Protein AF-0000000074038079 (afdb_homodimer)

InterPro domains:
  IPR001539 Peptidase U32 [PS01276] (158-176)
  IPR001539 Peptidase U32 [PTHR30217] (1-297)
  IPR060007 Peptidase family U32, N-terminal domain [PF01136] (9-297)

Nearest PDB structures (foldseek):
  4he5-assembly1_A  TM=7.232E-01  e=1.892E-03  Geobacillus thermoleovorans CCB_US3_UF5
  8t0u-assembly1_A  TM=4.751E-01  e=4.891E-05  Pseudomonas fluorescens Pf0-1
  8t0u-assembly1_C  TM=4.582E-01  e=5.193E-05  Pseudomonas fluorescens Pf0-1
  4he6-assembly1_A  TM=6.863E-01  e=4.649E-03  Geobacillus thermoleovorans CCB_US3_UF5
  7wmz-assembly1_E  TM=4.802E-01  e=1.132E-04  Mycolicibacterium smegmatis MC2 155

Foldseek 3Di:
DAEEFEQLELLLQLLLVLLFHLEYEYEAAQQALANPRHDHPPLVSQVVSCVVPVRGAYEYERAFDDDPVCVVVVLVSLLVCVSHPHQAYAYQHLVCLVSNCVRPVRHAYEYALLVAAQALVSVVVVVVSRHQEYAHWLLDALLRLLVSCVSPVRHAYEYEAWFFDDPDGSQQDCQQCVVPVQGSSSNRRPVCLQPQDQQFDCPDDPDTHRPPPDPDRCSVRQFFIGHRLVCVVSNVVSRHDYYYYDDSNHDSVLRNLVSNLSSCSVVVPPCNVVSVVVNQQDWGFHYFNGSHNPTPCRNPHGPDIGHLQKDWAWWWAFDPQQDWTKTQGDHKDFQQAFKWKAASVGDIDIDRGWQKAAPVGDGDGIDDNPDIMTTGDDPVCRRDGSHGIIIMHSDPPDPPPPPPPD/DAEEFEQLELLLQLLLVLLFHLEYEYEAAQQALANPQHDHPDLVSQVVSCVVPVRGAYEYERAADDDPVCVVVVLVSLLVCVSHPHQAYAYQHLVCLVSNCVRPVRHAYEYACLVAAQALVSVVVVVVSRHQEYAHWLLDALLRLLVSCVSPVRHAYEYEAWFFDDPDGSQCDCQQCVVPVQGSSSNRRPVNLQPQDQQFDCPDDPDTHRPPPDPDRCSVRQFFIGHRLVCVVSNVVSRHDYYYYDDSNHDSVLSNLVSNLSSCSVVVPPCNVVSVVVNQQDWGFHYFNGSHNPTPCRNPHGPDIGHLQKDWAWWWAFDPQQDWTKTQGDHKDFQQAFKWKAASVGDIDIDRGWQKAAPVGDGDRMDDNPDIMTTGDDPVCRRDGSHGIIIMHRDPPDPPPPPPPD

Organism: NCBI:txid159291

Radius of gyration: 30.53 Å; Cα contacts (8 Å, |Δi|>4): 1892; chains: 2; bounding box: 43×101×68 Å

pLDDT: mean 81.77, std 21.32, range [21.5, 98.88]

Secondary structure (DSSP, 8-state):
-EEEEE-SSHHHHHHHHHTT-SEEEEEPTTSSTTTTT-----HHHHHHHHHH-TTSEEEEEE-SPPPGGGHHHHHHHHHHHTTS--SEEEE--GGGHHHHHHH-TT-EEEE-GGG---SHHHHHHHHHHT-SEE---TT--HHHHHHHHHHSTTSEEEEEEEEEPPSSGGG--SHHHHHHS--GGGT----GGGS-EEEEEEEETTEEEE---SSS---TT-PPEEE-GGGHHHHHHTT--EEEE--TTS-HHHHHHHHHHHHHHHHT-TTHHHHHHHHHHSSBPPEE-TTTTT-GGGGS-----B----EEEEEE----TTSPEEEEESS-EETT--EEEE-TTS-EEEES---EE-TTS-B-SEE-SSS-EEEPPPGGGTTS--TT-EEEE--TTS--------/-EEEEE-SSHHHHHHHHHTT-SEEEEEPTTSSTTGGG-----HHHHHHHHHH-TTSEEEEEE-SPPPGGGHHHHHHHHHHHTTS--SEEEE--GGGHHHHHHH-TT-EEEE-GGG---SHHHHHHHHHHT-SEE---TT--HHHHHHHHHHSTTSEEEEEEEEEPPSSGGG--SHHHHHHS--GGGT----GGGS-EEEEEEEETTEEEE---SSS---TT-PPEEE-GGGHHHHHHTT--EEEE--TTS-HHHHHHHHHHHHHHHHT-TTHHHHHHHHHHSSBPPEE-TTTTT-GGGGS-----B----EEEEEE----TTSPEEEEESS-EETT--EEEE-TTS-EEEES---EE-TTS-B-SEE-SSS-EEEPPPGGGTTS--TT-EEEE--TTS--------

Structure (mmCIF, N/CA/C/O backbone):
data_AF-0000000074038079-model_v1
#
loop_
_entity.id
_entity.type
_entity.pdbx_description
1 polymer 'Putative protease'
#
loop_
_atom_site.group_PDB
_atom_site.id
_atom_site.type_symbol
_atom_site.label_atom_id
_atom_site.label_alt_id
_atom_site.label_comp_id
_atom_site.label_asym_id
_atom_site.label_entity_id
_atom_site.label_seq_id
_atom_site.pdbx_PDB_ins_code
_atom_site.Cartn_x
_atom_site.Cartn_y
_atom_site.Cartn_z
_atom_site.occupancy
_atom_site.B_iso_or_equiv
_atom_site.auth_seq_id
_atom_site.auth_comp_id
_atom_site.auth_asym_id
_atom_site.auth_atom_id
_atom_site.pdbx_PDB_model_num
ATOM 1 N N . MET A 1 1 ? -13.016 17.172 20.344 1 97.25 1 MET A N 1
ATOM 2 C CA . MET A 1 1 ? -12.109 16.594 19.359 1 97.25 1 MET A CA 1
ATOM 3 C C . MET A 1 1 ? -10.82 17.406 19.25 1 97.25 1 MET A C 1
ATOM 5 O O . MET A 1 1 ? -10.859 18.641 19.234 1 97.25 1 MET A O 1
ATOM 9 N N . GLU A 1 2 ? -9.758 16.734 19.344 1 98.62 2 GLU A N 1
ATOM 10 C CA . GLU A 1 2 ? -8.453 17.375 19.172 1 98.62 2 GLU A CA 1
ATOM 11 C C . GLU A 1 2 ? -8.234 17.781 17.719 1 98.62 2 GLU A C 1
ATOM 13 O O . GLU A 1 2 ? -8.523 17.016 16.797 1 98.62 2 GLU A O 1
ATOM 18 N N . LEU A 1 3 ? -7.781 19.016 17.516 1 98.88 3 LEU A N 1
ATOM 19 C CA . LEU A 1 3 ? -7.445 19.484 16.172 1 98.88 3 LEU A CA 1
ATOM 20 C C . LEU A 1 3 ? -5.949 19.359 15.906 1 98.88 3 LEU A C 1
ATOM 22 O O . LEU A 1 3 ? -5.141 20.062 16.516 1 98.88 3 LEU A O 1
ATOM 26 N N . LEU A 1 4 ? -5.609 18.469 15 1 98.62 4 LEU A N 1
ATOM 27 C CA . LEU A 1 4 ? -4.223 18.219 14.625 1 98.62 4 LEU A CA 1
ATOM 28 C C . LEU A 1 4 ? -3.904 18.844 13.273 1 98.62 4 LEU A C 1
ATOM 30 O O . LEU A 1 4 ? -4.555 18.531 12.266 1 98.62 4 LEU A O 1
ATOM 34 N N . SER A 1 5 ? -2.871 19.703 13.266 1 97.62 5 SER A N 1
ATOM 35 C CA . SER A 1 5 ? -2.498 20.422 12.047 1 97.62 5 SER A CA 1
ATOM 36 C C . SER A 1 5 ? -1.09 20.047 11.594 1 97.62 5 SER A C 1
ATOM 38 O O . SER A 1 5 ? -0.283 19.562 12.398 1 97.62 5 SER A O 1
ATOM 40 N N . PRO A 1 6 ? -0.825 20.219 10.352 1 93.06 6 PRO A N 1
ATOM 41 C CA . PRO A 1 6 ? 0.526 19.922 9.867 1 93.06 6 PRO A CA 1
ATOM 42 C C . PRO A 1 6 ? 1.553 20.953 10.312 1 93.06 6 PRO A C 1
ATOM 44 O O . PRO A 1 6 ? 1.306 22.156 10.195 1 93.06 6 PRO A O 1
ATOM 47 N N . GLY A 1 7 ? 2.658 20.578 10.883 1 88.88 7 GLY A N 1
ATOM 48 C CA . GLY A 1 7 ? 3.711 21.484 11.305 1 88.88 7 GLY A CA 1
ATOM 49 C C . GLY A 1 7 ? 4.883 21.531 10.344 1 88.88 7 GLY A C 1
ATOM 50 O O . GLY A 1 7 ? 5.613 22.516 10.305 1 88.88 7 GLY A O 1
ATOM 51 N N . GLY A 1 8 ? 5.25 20.594 9.57 1 78.81 8 GLY A N 1
ATOM 52 C CA . GLY A 1 8 ? 6.309 20.5 8.578 1 78.81 8 GLY A CA 1
ATOM 53 C C . GLY A 1 8 ? 7.562 21.25 8.969 1 78.81 8 GLY A C 1
ATOM 54 O O . GLY A 1 8 ? 8.641 20.672 9.07 1 78.81 8 GLY A O 1
ATOM 55 N N . THR A 1 9 ? 7.453 22.703 9.203 1 82.88 9 THR A N 1
ATOM 56 C CA . THR A 1 9 ? 8.531 23.578 9.656 1 82.88 9 THR A CA 1
ATOM 57 C C . THR A 1 9 ? 8.164 24.234 10.984 1 82.88 9 THR A C 1
ATOM 59 O O . THR A 1 9 ? 7 24.219 11.391 1 82.88 9 THR A O 1
ATOM 62 N N . LYS A 1 10 ? 9.312 24.781 11.609 1 88.38 10 LYS A N 1
ATOM 63 C CA . LYS A 1 10 ? 9.07 25.5 12.859 1 88.38 10 LYS A CA 1
ATOM 64 C C . LYS A 1 10 ? 8.055 26.625 12.656 1 88.38 10 LYS A C 1
ATOM 66 O O . LYS A 1 10 ? 7.16 26.812 13.477 1 88.38 10 LYS A O 1
ATOM 71 N N . GLU A 1 11 ? 8.25 27.297 11.602 1 89.06 11 GLU A N 1
ATOM 72 C CA . GLU A 1 11 ? 7.375 28.422 11.281 1 89.06 11 GLU A CA 1
ATOM 73 C C . GLU A 1 11 ? 5.934 27.953 11.086 1 89.06 11 GLU A C 1
ATOM 75 O O . GLU A 1 11 ? 5.004 28.547 11.641 1 89.06 11 GLU A O 1
ATOM 80 N N . LYS A 1 12 ? 5.754 27 10.344 1 91.81 12 LYS A N 1
ATOM 81 C CA . LYS A 1 12 ? 4.426 26.453 10.07 1 91.81 12 LYS A CA 1
ATOM 82 C C . LYS A 1 12 ? 3.779 25.922 11.344 1 91.81 12 LYS A C 1
ATOM 84 O O . LYS A 1 12 ? 2.6 26.172 11.602 1 91.81 12 LYS A O 1
ATOM 89 N N . ALA A 1 13 ? 4.559 25.234 12.094 1 94.62 13 ALA A N 1
ATOM 90 C CA . ALA A 1 13 ? 4.059 24.688 13.359 1 94.62 13 ALA A CA 1
ATOM 91 C C . ALA A 1 13 ? 3.607 25.797 14.297 1 94.62 13 ALA A C 1
ATOM 93 O O . ALA A 1 13 ? 2.529 25.719 14.891 1 94.62 13 ALA A O 1
ATOM 94 N N . ARG A 1 14 ? 4.445 26.781 14.383 1 94.62 14 ARG A N 1
ATOM 95 C CA . ARG A 1 14 ? 4.121 27.906 15.258 1 94.62 14 ARG A CA 1
ATOM 96 C C . ARG A 1 14 ? 2.82 28.578 14.828 1 94.62 14 ARG A C 1
ATOM 98 O O . ARG A 1 14 ? 1.961 28.859 15.664 1 94.62 14 ARG A O 1
ATOM 105 N N . LEU A 1 15 ? 2.676 28.797 13.57 1 96 15 LEU A N 1
ATOM 106 C CA . LEU A 1 15 ? 1.471 29.453 13.062 1 96 15 LEU A CA 1
ATOM 107 C C . LEU A 1 15 ? 0.245 28.562 13.289 1 96 15 LEU A C 1
ATOM 109 O O . LEU A 1 15 ? -0.809 29.062 13.703 1 96 15 LEU A O 1
ATOM 113 N N . ALA A 1 16 ? 0.384 27.281 12.992 1 97.12 16 ALA A N 1
ATOM 114 C CA . ALA A 1 16 ? -0.733 26.375 13.234 1 97.12 16 ALA A CA 1
ATOM 115 C C . ALA A 1 16 ? -1.189 26.438 14.688 1 97.12 16 ALA A C 1
ATOM 117 O O . ALA A 1 16 ? -2.391 26.484 14.961 1 97.12 16 ALA A O 1
ATOM 118 N N . LEU A 1 17 ? -0.252 26.484 15.602 1 97.81 17 LEU A N 1
ATOM 119 C CA . LEU A 1 17 ? -0.562 26.531 17.031 1 97.81 17 LEU A CA 1
ATOM 120 C C . LEU A 1 17 ? -1.203 27.875 17.391 1 97.81 17 LEU A C 1
ATOM 122 O O . LEU A 1 17 ? -2.193 27.906 18.125 1 97.81 17 LEU A O 1
ATOM 126 N N . LEU A 1 18 ? -0.667 28.906 16.859 1 97.38 18 LEU A N 1
ATOM 127 C CA . LEU A 1 18 ? -1.217 30.234 17.109 1 97.38 18 LEU A CA 1
ATOM 128 C C . LEU A 1 18 ? -2.639 30.344 16.578 1 97.38 18 LEU A C 1
ATOM 130 O O . LEU A 1 18 ? -3.475 31.047 17.156 1 97.38 18 LEU A O 1
ATOM 134 N N . TYR A 1 19 ? -2.932 29.672 15.523 1 98.12 19 TYR A N 1
ATOM 135 C CA . TYR A 1 19 ? -4.215 29.828 14.844 1 98.12 19 TYR A CA 1
ATOM 136 C C . TYR A 1 19 ? -5.219 28.781 15.336 1 98.12 19 TYR A C 1
ATOM 138 O O . TYR A 1 19 ? -6.336 28.703 14.82 1 98.12 19 TYR A O 1
ATOM 146 N N . GLY A 1 20 ? -4.801 27.938 16.297 1 98 20 GLY A N 1
ATOM 147 C CA . GLY A 1 20 ? -5.848 27.234 17.031 1 98 20 GLY A CA 1
ATOM 148 C C . GLY A 1 20 ? -5.641 25.734 17.078 1 98 20 GLY A C 1
ATOM 149 O O . GLY A 1 20 ? -6.48 25 17.609 1 98 20 GLY A O 1
ATOM 150 N N . ALA A 1 21 ? -4.555 25.219 16.578 1 98.56 21 ALA A N 1
ATOM 151 C CA . ALA A 1 21 ? -4.305 23.781 16.641 1 98.56 21 ALA A CA 1
ATOM 152 C C . ALA A 1 21 ? -4.074 23.328 18.078 1 98.56 21 ALA A C 1
ATOM 154 O O . ALA A 1 21 ? -3.43 24.016 18.859 1 98.56 21 ALA A O 1
ATOM 155 N N . ASP A 1 22 ? -4.633 22.172 18.406 1 98.69 22 ASP A N 1
ATOM 156 C CA . ASP A 1 22 ? -4.336 21.547 19.703 1 98.69 22 ASP A CA 1
ATOM 157 C C . ASP A 1 22 ? -3.002 20.812 19.656 1 98.69 22 ASP A C 1
ATOM 159 O O . ASP A 1 22 ? -2.326 20.672 20.672 1 98.69 22 ASP A O 1
ATOM 163 N N . ALA A 1 23 ? -2.691 20.344 18.484 1 98.44 23 ALA A N 1
ATOM 164 C CA . ALA A 1 23 ? -1.475 19.562 18.25 1 98.44 23 ALA A CA 1
ATOM 165 C C . ALA A 1 23 ? -0.974 19.766 16.812 1 98.44 23 ALA A C 1
ATOM 167 O O . ALA A 1 23 ? -1.754 20.094 15.922 1 98.44 23 ALA A O 1
ATOM 168 N N . VAL A 1 24 ? 0.34 19.625 16.688 1 97.06 24 VAL A N 1
ATOM 169 C CA . VAL A 1 24 ? 0.937 19.641 15.359 1 97.06 24 VAL A CA 1
ATOM 170 C C . VAL A 1 24 ? 1.768 18.375 15.156 1 97.06 24 VAL A C 1
ATOM 172 O O . VAL A 1 24 ? 2.283 17.797 16.109 1 97.06 24 VAL A O 1
ATOM 175 N N . TYR A 1 25 ? 1.803 17.922 13.961 1 94.94 25 TYR A N 1
ATOM 176 C CA . TYR A 1 25 ? 2.645 16.781 13.648 1 94.94 25 TYR A CA 1
ATOM 177 C C . TYR A 1 25 ? 3.727 17.156 12.641 1 94.94 25 TYR A C 1
ATOM 179 O O . TYR A 1 25 ? 3.479 17.922 11.719 1 94.94 25 TYR A O 1
ATOM 187 N N . LEU A 1 26 ? 4.898 16.672 13.008 1 91.38 26 LEU A N 1
ATOM 188 C CA . LEU A 1 26 ? 6.094 16.906 12.211 1 91.38 26 LEU A CA 1
ATOM 189 C C . LEU A 1 26 ? 6.746 15.602 11.789 1 91.38 26 LEU A C 1
ATOM 191 O O . LEU A 1 26 ? 6.57 14.57 12.453 1 91.38 26 LEU A O 1
ATOM 195 N N . GLY A 1 27 ? 7.496 15.664 10.695 1 88.25 27 GLY A N 1
ATOM 196 C CA . GLY A 1 27 ? 8.164 14.461 10.219 1 88.25 27 GLY A CA 1
ATOM 197 C C . GLY A 1 27 ? 9.5 14.211 10.891 1 88.25 27 GLY A C 1
ATOM 198 O O . GLY A 1 27 ? 10.281 15.141 11.094 1 88.25 27 GLY A O 1
ATOM 199 N N . ILE A 1 28 ? 9.672 12.938 11.297 1 88.44 28 ILE A N 1
ATOM 200 C CA . ILE A 1 28 ? 11.008 12.539 11.742 1 88.44 28 ILE A CA 1
ATOM 201 C C . ILE A 1 28 ? 11.93 12.391 10.539 1 88.44 28 ILE A C 1
ATOM 203 O O . ILE A 1 28 ? 11.641 11.625 9.617 1 88.44 28 ILE A O 1
ATOM 207 N N . PRO A 1 29 ? 13.047 13.117 10.555 1 82.88 29 PRO A N 1
ATOM 208 C CA . PRO A 1 29 ? 13.922 13.086 9.375 1 82.88 29 PRO A CA 1
ATOM 209 C C . PRO A 1 29 ? 14.359 11.672 9 1 82.88 29 PRO A C 1
ATOM 211 O O . PRO A 1 29 ? 14.812 10.914 9.852 1 82.88 29 PRO A O 1
ATOM 214 N N . GLY A 1 30 ? 14.109 11.359 7.723 1 79.31 30 GLY A N 1
ATOM 215 C CA . GLY A 1 30 ? 14.555 10.086 7.188 1 79.31 30 GLY A CA 1
ATOM 216 C C . GLY A 1 30 ? 13.539 8.969 7.379 1 79.31 30 GLY A C 1
ATOM 217 O O . GLY A 1 30 ? 13.641 7.914 6.754 1 79.31 30 GLY A O 1
ATOM 218 N N . PHE A 1 31 ? 12.555 9.195 8.164 1 85.94 31 PHE A N 1
ATOM 219 C CA . PHE A 1 31 ? 11.672 8.078 8.508 1 85.94 31 PHE A CA 1
ATOM 220 C C . PHE A 1 31 ? 10.211 8.492 8.398 1 85.94 31 PHE A C 1
ATOM 222 O O . PHE A 1 31 ? 9.336 7.832 8.961 1 85.94 31 PHE A O 1
ATOM 229 N N . SER A 1 32 ? 10.031 9.617 7.719 1 80.69 32 SER A N 1
ATOM 230 C CA . SER A 1 32 ? 8.68 10.078 7.43 1 80.69 32 SER A CA 1
ATOM 231 C C . SER A 1 32 ? 8.391 10.039 5.93 1 80.69 32 SER A C 1
ATOM 233 O O . SER A 1 32 ? 9.312 9.984 5.117 1 80.69 32 SER A O 1
ATOM 235 N N . LEU A 1 33 ? 7.148 9.922 5.535 1 63.44 33 LEU A N 1
ATOM 236 C CA . LEU A 1 33 ? 6.742 9.82 4.137 1 63.44 33 LEU A CA 1
ATOM 237 C C . LEU A 1 33 ? 6.922 11.156 3.424 1 63.44 33 LEU A C 1
ATOM 239 O O . LEU A 1 33 ? 6.703 11.258 2.215 1 63.44 33 LEU A O 1
ATOM 243 N N . ARG A 1 34 ? 7.293 12.18 3.953 1 52.78 34 ARG A N 1
ATOM 244 C CA . ARG A 1 34 ? 7.539 13.477 3.33 1 52.78 34 ARG A CA 1
ATOM 245 C C . ARG A 1 34 ? 8.945 13.977 3.643 1 52.78 34 ARG A C 1
ATOM 247 O O . ARG A 1 34 ? 9.117 15.062 4.195 1 52.78 34 ARG A O 1
ATOM 254 N N . ALA A 1 35 ? 9.945 13.078 3.336 1 49.69 35 ALA A N 1
ATOM 255 C CA . ALA A 1 35 ? 11.336 13.367 3.688 1 49.69 35 ALA A CA 1
ATOM 256 C C . ALA A 1 35 ? 11.812 14.656 3.033 1 49.69 35 ALA A C 1
ATOM 258 O O . ALA A 1 35 ? 12.633 15.383 3.6 1 49.69 35 ALA A O 1
ATOM 259 N N . GLY A 1 36 ? 11.289 14.945 1.775 1 45.53 36 GLY A N 1
ATOM 260 C CA . GLY A 1 36 ? 11.75 16.141 1.079 1 45.53 36 GLY A CA 1
ATOM 261 C C . GLY A 1 36 ? 11.25 17.422 1.711 1 45.53 36 GLY A C 1
ATOM 262 O O . GLY A 1 36 ? 11.773 18.5 1.423 1 45.53 36 GLY A O 1
ATOM 263 N N . ALA A 1 37 ? 10.164 17.391 2.107 1 41.09 37 ALA A N 1
ATOM 264 C CA . ALA A 1 37 ? 9.523 18.625 2.568 1 41.09 37 ALA A CA 1
ATOM 265 C C . ALA A 1 37 ? 10.211 19.172 3.816 1 41.09 37 ALA A C 1
ATOM 267 O O . ALA A 1 37 ? 9.977 20.312 4.215 1 41.09 37 ALA A O 1
ATOM 268 N N . GLU A 1 38 ? 10.719 18.297 4.672 1 48.47 38 GLU A N 1
ATOM 269 C CA . GLU A 1 38 ? 10.852 18.875 6.012 1 48.47 38 GLU A CA 1
ATOM 270 C C . GLU A 1 38 ? 12.305 18.922 6.453 1 48.47 38 GLU A C 1
ATOM 272 O O . GLU A 1 38 ? 12.992 17.891 6.465 1 48.47 38 GLU A O 1
ATOM 277 N N . PRO A 1 39 ? 12.742 20.078 6.188 1 48.09 39 PRO A N 1
ATOM 278 C CA . PRO A 1 39 ? 13.953 20.188 7.004 1 48.09 39 PRO A CA 1
ATOM 279 C C . PRO A 1 39 ? 13.852 19.406 8.312 1 48.09 39 PRO A C 1
ATOM 281 O O . PRO A 1 39 ? 12.75 19.125 8.781 1 48.09 39 PRO A O 1
ATOM 284 N N . ASP A 1 40 ? 15.031 18.953 8.844 1 51.47 40 ASP A N 1
ATOM 285 C CA . ASP A 1 40 ? 15.414 18.328 10.102 1 51.47 40 ASP A CA 1
ATOM 286 C C . ASP A 1 40 ? 14.562 18.844 11.258 1 51.47 40 ASP A C 1
ATOM 288 O O . ASP A 1 40 ? 14.336 20.047 11.375 1 51.47 40 ASP A O 1
ATOM 292 N N . LEU A 1 41 ? 13.68 17.922 11.68 1 59 41 LEU A N 1
ATOM 293 C CA . LEU A 1 41 ? 13.211 18.172 13.039 1 59 41 LEU A CA 1
ATOM 294 C C . LEU A 1 41 ? 14.328 18.734 13.906 1 59 41 LEU A C 1
ATOM 296 O O . LEU A 1 41 ? 15.344 18.062 14.117 1 59 41 LEU A O 1
ATOM 300 N N . ASP A 1 42 ? 14.438 20.031 13.859 1 74.81 42 ASP A N 1
ATOM 301 C CA . ASP A 1 42 ? 15.383 20.688 14.766 1 74.81 42 ASP A CA 1
ATOM 302 C C . ASP A 1 42 ? 14.914 20.578 16.219 1 74.81 42 ASP A C 1
ATOM 304 O O . ASP A 1 42 ? 13.852 21.094 16.562 1 74.81 42 ASP A O 1
ATOM 308 N N . HIS A 1 43 ? 15.758 19.812 17 1 83.81 43 HIS A N 1
ATOM 309 C CA . HIS A 1 43 ? 15.406 19.609 18.406 1 83.81 43 HIS A CA 1
ATOM 310 C C . HIS A 1 43 ? 15.188 20.953 19.109 1 83.81 43 HIS A C 1
ATOM 312 O O . HIS A 1 43 ? 14.289 21.078 19.953 1 83.81 43 HIS A O 1
ATOM 318 N N . GLN A 1 44 ? 16 21.828 18.688 1 87.25 44 GLN A N 1
ATOM 319 C CA . GLN A 1 44 ? 15.844 23.141 19.297 1 87.25 44 GLN A CA 1
ATOM 320 C C . GLN A 1 44 ? 14.516 23.781 18.906 1 87.25 44 GLN A C 1
ATOM 322 O O . GLN A 1 44 ? 13.852 24.406 19.734 1 87.25 44 GLN A O 1
ATOM 327 N N . ALA A 1 45 ? 14.164 23.547 17.734 1 87.75 45 ALA A N 1
ATOM 328 C CA . ALA A 1 45 ? 12.883 24.062 17.266 1 87.75 45 ALA A CA 1
ATOM 329 C C . ALA A 1 45 ? 11.727 23.469 18.062 1 87.75 45 ALA A C 1
ATOM 331 O O . ALA A 1 45 ? 10.805 24.188 18.469 1 87.75 45 ALA A O 1
ATOM 332 N N . LEU A 1 46 ? 11.852 22.266 18.359 1 91.88 46 LEU A N 1
ATOM 333 C CA . LEU A 1 46 ? 10.805 21.578 19.125 1 91.88 46 LEU A CA 1
ATOM 334 C C . LEU A 1 46 ? 10.758 22.078 20.562 1 91.88 46 LEU A C 1
ATOM 336 O O . LEU A 1 46 ? 9.68 22.297 21.109 1 91.88 46 LEU A O 1
ATOM 340 N N . ARG A 1 47 ? 11.875 22.297 21.047 1 93.44 47 ARG A N 1
ATOM 341 C CA . ARG A 1 47 ? 11.945 22.797 22.422 1 93.44 47 ARG A CA 1
ATOM 342 C C . ARG A 1 47 ? 11.352 24.203 22.516 1 93.44 47 ARG A C 1
ATOM 344 O O . ARG A 1 47 ? 10.648 24.516 23.469 1 93.44 47 ARG A O 1
ATOM 351 N N . ASP A 1 48 ? 11.672 24.953 21.547 1 93 48 ASP A N 1
ATOM 352 C CA . ASP A 1 48 ? 11.125 26.312 21.5 1 93 48 ASP A CA 1
ATOM 353 C C . ASP A 1 48 ? 9.602 26.281 21.422 1 93 48 ASP A C 1
ATOM 355 O O . ASP A 1 48 ? 8.922 27.031 22.125 1 93 48 ASP A O 1
ATOM 359 N N . LEU A 1 49 ? 9.117 25.453 20.625 1 94.56 49 LEU A N 1
ATOM 360 C CA . LEU A 1 49 ? 7.668 25.328 20.484 1 94.56 49 LEU A CA 1
ATOM 361 C C . LEU A 1 49 ? 7.023 24.891 21.797 1 94.56 49 LEU A C 1
ATOM 363 O O . LEU A 1 49 ? 6.004 25.453 22.203 1 94.56 49 LEU A O 1
ATOM 367 N N . LYS A 1 50 ? 7.633 23.953 22.391 1 95.25 50 LYS A N 1
ATOM 368 C CA . LYS A 1 50 ? 7.082 23.438 23.656 1 95.25 50 LYS A CA 1
ATOM 369 C C . LYS A 1 50 ? 7.121 24.516 24.734 1 95.25 50 LYS A C 1
ATOM 371 O O . LYS A 1 50 ? 6.211 24.609 25.562 1 95.25 50 LYS A O 1
ATOM 376 N N . LYS A 1 51 ? 8.172 25.25 24.703 1 95.5 51 LYS A N 1
ATOM 377 C CA . LYS A 1 51 ? 8.289 26.359 25.656 1 95.5 51 LYS A CA 1
ATOM 378 C C . LYS A 1 51 ? 7.203 27.406 25.422 1 95.5 51 LYS A C 1
ATOM 380 O O . LYS A 1 51 ? 6.551 27.859 26.359 1 95.5 51 LYS A O 1
ATOM 385 N N . ASP A 1 52 ? 7.023 27.75 24.219 1 94.5 52 ASP A N 1
ATOM 386 C CA . ASP A 1 52 ? 6.086 28.797 23.844 1 94.5 52 ASP A CA 1
ATOM 387 C C . ASP A 1 52 ? 4.641 28.328 23.984 1 94.5 52 ASP A C 1
ATOM 389 O O . ASP A 1 52 ? 3.736 29.125 24.234 1 94.5 52 ASP A O 1
ATOM 393 N N . PHE A 1 53 ? 4.414 27.031 23.75 1 96.69 53 PHE A N 1
ATOM 394 C CA . PHE A 1 53 ? 3.076 26.453 23.781 1 96.69 53 PHE A CA 1
ATOM 395 C C . PHE A 1 53 ? 3.045 25.219 24.672 1 96.69 53 PHE A C 1
ATOM 397 O O . PHE A 1 53 ? 2.768 24.109 24.203 1 96.69 53 PHE A O 1
ATOM 404 N N . PRO A 1 54 ? 3.115 25.328 25.938 1 96.12 54 PRO A N 1
ATOM 405 C CA . PRO A 1 54 ? 3.271 24.188 26.844 1 96.12 54 PRO A CA 1
ATOM 406 C C . PRO A 1 54 ? 2.025 23.312 26.906 1 96.12 54 PRO A C 1
ATOM 408 O O . PRO A 1 54 ? 2.115 22.125 27.234 1 96.12 54 PRO A O 1
ATOM 411 N N . GLN A 1 55 ? 0.941 23.844 26.562 1 96.69 55 GLN A N 1
ATOM 412 C CA . GLN A 1 55 ? -0.292 23.062 26.672 1 96.69 55 GLN A CA 1
ATOM 413 C C . GLN A 1 55 ? -0.604 22.344 25.359 1 96.69 55 GLN A C 1
ATOM 415 O O . GLN A 1 55 ? -1.535 21.547 25.297 1 96.69 55 GLN A O 1
ATOM 420 N N . ARG A 1 56 ? 0.11 22.688 24.344 1 97.69 56 ARG A N 1
ATOM 421 C CA . ARG A 1 56 ? -0.117 22.078 23.031 1 97.69 56 ARG A CA 1
ATOM 422 C C . ARG A 1 56 ? 0.744 20.828 22.844 1 97.69 56 ARG A C 1
ATOM 424 O O . ARG A 1 56 ? 1.74 20.656 23.547 1 97.69 56 ARG A O 1
ATOM 431 N N . ARG A 1 57 ? 0.313 20.031 21.969 1 98 57 ARG A N 1
ATOM 432 C CA . ARG A 1 57 ? 0.983 18.734 21.812 1 98 57 ARG A CA 1
ATOM 433 C C . ARG A 1 57 ? 1.765 18.688 20.5 1 98 57 ARG A C 1
ATOM 435 O O . ARG A 1 57 ? 1.366 19.297 19.516 1 98 57 ARG A O 1
ATOM 442 N N . LEU A 1 58 ? 2.918 17.984 20.562 1 96.94 58 LEU A N 1
ATOM 443 C CA . LEU A 1 58 ? 3.785 17.781 19.406 1 96.94 58 LEU A CA 1
ATOM 444 C C . LEU A 1 58 ? 3.904 16.297 19.062 1 96.94 58 LEU A C 1
ATOM 446 O O . LEU A 1 58 ? 4.297 15.492 19.906 1 96.94 58 LEU A O 1
ATOM 450 N N . TYR A 1 59 ? 3.564 15.945 17.828 1 96.69 59 TYR A N 1
ATOM 451 C CA . TYR A 1 59 ? 3.641 14.555 17.375 1 96.69 59 TYR A CA 1
ATOM 452 C C . TYR A 1 59 ? 4.691 14.398 16.281 1 96.69 59 TYR A C 1
ATOM 454 O O . TYR A 1 59 ? 4.82 15.266 15.406 1 96.69 59 TYR A O 1
ATOM 462 N N . GLY A 1 60 ? 5.461 13.336 16.391 1 94.56 60 GLY A N 1
ATOM 463 C CA . GLY A 1 60 ? 6.422 13.008 15.352 1 94.56 60 GLY A CA 1
ATOM 464 C C . GLY A 1 60 ? 5.949 11.898 14.43 1 94.56 60 GLY A C 1
ATOM 465 O O . GLY A 1 60 ? 5.609 10.805 14.891 1 94.56 60 GLY A O 1
ATOM 466 N N . ALA A 1 61 ? 5.93 12.172 13.164 1 92.38 61 ALA A N 1
ATOM 467 C CA . ALA A 1 61 ? 5.551 11.164 12.18 1 92.38 61 ALA A CA 1
ATOM 468 C C . ALA A 1 61 ? 6.73 10.25 11.844 1 92.38 61 ALA A C 1
ATOM 470 O O . ALA A 1 61 ? 7.727 10.695 11.281 1 92.38 61 ALA A O 1
ATOM 471 N N . LEU A 1 62 ? 6.66 9.094 12.281 1 92.94 62 LEU A N 1
ATOM 472 C CA . LEU A 1 62 ? 7.543 7.98 11.953 1 92.94 62 LEU A CA 1
ATOM 473 C C . LEU A 1 62 ? 6.801 6.914 11.148 1 92.94 62 LEU A C 1
ATOM 475 O O . LEU A 1 62 ? 6.746 5.75 11.555 1 92.94 62 LEU A O 1
ATOM 479 N N . ASN A 1 63 ? 6.293 7.34 9.992 1 88.75 63 ASN A N 1
ATOM 480 C CA . ASN A 1 63 ? 5.238 6.551 9.375 1 88.75 63 ASN A CA 1
ATOM 481 C C . ASN A 1 63 ? 5.715 5.902 8.078 1 88.75 63 ASN A C 1
ATOM 483 O O . ASN A 1 63 ? 4.898 5.484 7.25 1 88.75 63 ASN A O 1
ATOM 487 N N . ARG A 1 64 ? 7.023 5.785 7.934 1 82.19 64 ARG A N 1
ATOM 488 C CA . ARG A 1 64 ? 7.605 4.977 6.867 1 82.19 64 ARG A CA 1
ATOM 489 C C . ARG A 1 64 ? 7.781 3.529 7.305 1 82.19 64 ARG A C 1
ATOM 491 O O . ARG A 1 64 ? 8.102 3.262 8.469 1 82.19 64 ARG A O 1
ATOM 498 N N . PHE A 1 65 ? 7.535 2.643 6.301 1 85.31 65 PHE A N 1
ATOM 499 C CA . PHE A 1 65 ? 8.008 1.286 6.551 1 85.31 65 PHE A CA 1
ATOM 500 C C . PHE A 1 65 ? 9.523 1.203 6.391 1 85.31 65 PHE A C 1
ATOM 502 O O . PHE A 1 65 ? 10.07 1.639 5.375 1 85.31 65 PHE A O 1
ATOM 509 N N . VAL A 1 66 ? 10.172 0.663 7.395 1 89.38 66 VAL A N 1
ATOM 510 C CA . VAL A 1 66 ? 11.625 0.735 7.449 1 89.38 66 VAL A CA 1
ATOM 511 C C . VAL A 1 66 ? 12.227 -0.576 6.945 1 89.38 66 VAL A C 1
ATOM 513 O O . VAL A 1 66 ? 11.922 -1.647 7.477 1 89.38 66 VAL A O 1
ATOM 516 N N . LEU A 1 67 ? 13.031 -0.439 5.906 1 87.88 67 LEU A N 1
ATOM 517 C CA . LEU A 1 67 ? 13.727 -1.615 5.395 1 87.88 67 LEU A CA 1
ATOM 518 C C . LEU A 1 67 ? 14.727 -2.143 6.418 1 87.88 67 LEU A C 1
ATOM 520 O O . LEU A 1 67 ? 15.234 -1.381 7.238 1 87.88 67 LEU A O 1
ATOM 524 N N . GLN A 1 68 ? 15.016 -3.393 6.27 1 92.88 68 GLN A N 1
ATOM 525 C CA . GLN A 1 68 ? 15.922 -4.047 7.207 1 92.88 68 GLN A CA 1
ATOM 526 C C . GLN A 1 68 ? 17.266 -3.314 7.277 1 92.88 68 GLN A C 1
ATOM 528 O O . GLN A 1 68 ? 17.797 -3.1 8.367 1 92.88 68 GLN A O 1
ATOM 533 N N . LYS A 1 69 ? 17.75 -2.834 6.188 1 90.56 69 LYS A N 1
ATOM 534 C CA . LYS A 1 69 ? 19.062 -2.188 6.121 1 90.56 69 LYS A CA 1
ATOM 535 C C . LYS A 1 69 ? 19.047 -0.858 6.871 1 90.56 69 LYS A C 1
ATOM 537 O O . LYS A 1 69 ? 20.109 -0.363 7.277 1 90.56 69 LYS A O 1
ATOM 542 N N . ASP A 1 70 ? 17.906 -0.298 7.078 1 90.25 70 ASP A N 1
ATOM 543 C CA . ASP A 1 70 ? 17.797 1.035 7.664 1 90.25 70 ASP A CA 1
ATOM 544 C C . ASP A 1 70 ? 17.5 0.956 9.156 1 90.25 70 ASP A C 1
ATOM 546 O O . ASP A 1 70 ? 17.391 1.983 9.836 1 90.25 70 ASP A O 1
ATOM 550 N N . MET A 1 71 ? 17.453 -0.272 9.711 1 94.56 71 MET A N 1
ATOM 551 C CA . MET A 1 71 ? 17.062 -0.457 11.102 1 94.56 71 MET A CA 1
ATOM 552 C C . MET A 1 71 ? 18.109 0.131 12.047 1 94.56 71 MET A C 1
ATOM 554 O O . MET A 1 71 ? 17.766 0.656 13.109 1 94.56 71 MET A O 1
ATOM 558 N N . GLY A 1 72 ? 19.359 0.057 11.664 1 95 72 GLY A N 1
ATOM 559 C CA . GLY A 1 72 ? 20.391 0.686 12.469 1 95 72 GLY A CA 1
ATOM 560 C C . GLY A 1 72 ? 20.234 2.191 12.57 1 95 72 GLY A C 1
ATOM 561 O O . GLY A 1 72 ? 20.266 2.748 13.672 1 95 72 GLY A O 1
ATOM 562 N N . ARG A 1 73 ? 20.031 2.795 11.484 1 93.19 73 ARG A N 1
ATOM 563 C CA . ARG A 1 73 ? 19.844 4.242 11.43 1 93.19 73 ARG A CA 1
ATOM 564 C C . ARG A 1 73 ? 18.594 4.652 12.203 1 93.19 73 ARG A C 1
ATOM 566 O O . ARG A 1 73 ? 18.562 5.711 12.836 1 93.19 73 ARG A O 1
ATOM 573 N N . LEU A 1 74 ? 17.625 3.812 12.172 1 94.31 74 LEU A N 1
ATOM 574 C CA . LEU A 1 74 ? 16.406 4.078 12.93 1 94.31 74 LEU A CA 1
ATOM 575 C C . LEU A 1 74 ? 16.688 4.145 14.422 1 94.31 74 LEU A C 1
ATOM 577 O O . LEU A 1 74 ? 16.234 5.059 15.109 1 94.31 74 LEU A O 1
ATOM 581 N N . LYS A 1 75 ? 17.422 3.221 14.898 1 96.62 75 LYS A N 1
ATOM 582 C CA . LYS A 1 75 ? 17.75 3.188 16.328 1 96.62 75 LYS A CA 1
ATOM 583 C C . LYS A 1 75 ? 18.516 4.438 16.75 1 96.62 75 LYS A C 1
ATOM 585 O O . LYS A 1 75 ? 18.266 4.992 17.812 1 96.62 75 LYS A O 1
ATOM 590 N N . GLU A 1 76 ? 19.391 4.863 15.875 1 95.12 76 GLU A N 1
ATOM 591 C CA . GLU A 1 76 ? 20.109 6.102 16.141 1 95.12 76 GLU A CA 1
ATOM 592 C C . GLU A 1 76 ? 19.172 7.297 16.203 1 95.12 76 GLU A C 1
ATOM 594 O O . GLU A 1 76 ? 19.281 8.125 17.109 1 95.12 76 GLU A O 1
ATOM 599 N N . SER A 1 77 ? 18.312 7.289 15.312 1 92 77 SER A N 1
ATOM 600 C CA . SER A 1 77 ? 17.344 8.375 15.281 1 92 77 SER A CA 1
ATOM 601 C C . SER A 1 77 ? 16.453 8.375 16.531 1 92 77 SER A C 1
ATOM 603 O O . SER A 1 77 ? 16.156 9.43 17.078 1 92 77 SER A O 1
ATOM 605 N N . LEU A 1 78 ? 16.062 7.207 16.938 1 96.12 78 LEU A N 1
ATOM 606 C CA . LEU A 1 78 ? 15.242 7.082 18.141 1 96.12 78 LEU A CA 1
ATOM 607 C C . LEU A 1 78 ? 15.992 7.574 19.375 1 96.12 78 LEU A C 1
ATOM 609 O O . LEU A 1 78 ? 15.406 8.211 20.25 1 96.12 78 LEU A O 1
ATOM 613 N N . GLN A 1 79 ? 17.25 7.316 19.406 1 96.06 79 GLN A N 1
ATOM 614 C CA . GLN A 1 79 ? 18.078 7.805 20.516 1 96.06 79 GLN A CA 1
ATOM 615 C C . GLN A 1 79 ? 18.078 9.328 20.562 1 96.06 79 GLN A C 1
ATOM 617 O O . GLN A 1 79 ? 17.984 9.922 21.641 1 96.06 79 GLN A O 1
ATOM 622 N N . GLU A 1 80 ? 18.156 9.906 19.453 1 91.44 80 GLU A N 1
ATOM 623 C CA . GLU A 1 80 ? 18.156 11.367 19.375 1 91.44 80 GLU A CA 1
ATOM 624 C C . GLU A 1 80 ? 16.812 11.945 19.828 1 91.44 80 GLU A C 1
ATOM 626 O O . GLU A 1 80 ? 16.766 13.055 20.359 1 91.44 80 GLU A O 1
ATOM 631 N N . LEU A 1 81 ? 15.789 11.195 19.688 1 93.12 81 LEU A N 1
ATOM 632 C CA . LEU A 1 81 ? 14.445 11.664 20 1 93.12 81 LEU A CA 1
ATOM 633 C C . LEU A 1 81 ? 14.219 11.68 21.516 1 93.12 81 LEU A C 1
ATOM 635 O O . LEU A 1 81 ? 13.242 12.273 22 1 93.12 81 LEU A O 1
ATOM 639 N N . ARG A 1 82 ? 15.086 11.133 22.234 1 93.38 82 ARG A N 1
ATOM 640 C CA . ARG A 1 82 ? 14.961 11.141 23.688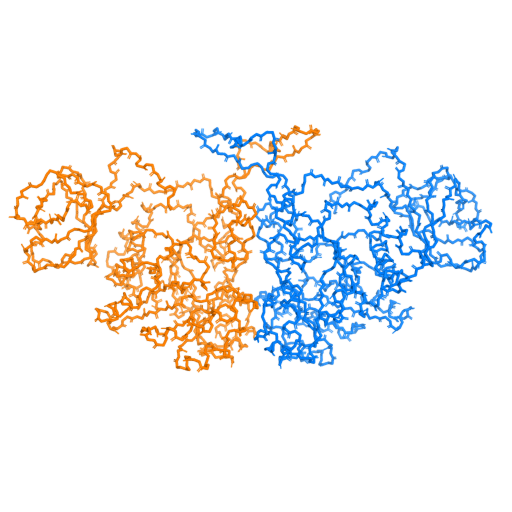 1 93.38 82 ARG A CA 1
ATOM 641 C C . ARG A 1 82 ? 14.953 12.57 24.234 1 93.38 82 ARG A C 1
ATOM 643 O O . ARG A 1 82 ? 14.289 12.852 25.234 1 93.38 82 ARG A O 1
ATOM 650 N N . ALA A 1 83 ? 15.664 13.383 23.516 1 90.81 83 ALA A N 1
ATOM 651 C CA . ALA A 1 83 ? 15.805 14.766 23.969 1 90.81 83 ALA A CA 1
ATOM 652 C C . ALA A 1 83 ? 14.703 15.648 23.391 1 90.81 83 ALA A C 1
ATOM 654 O O . ALA A 1 83 ? 14.57 16.812 23.766 1 90.81 83 ALA A O 1
ATOM 655 N N . ALA A 1 84 ? 13.945 15.117 22.531 1 91.5 84 ALA A N 1
ATOM 656 C CA . ALA A 1 84 ? 12.891 15.891 21.875 1 91.5 84 ALA A CA 1
ATOM 657 C C . ALA A 1 84 ? 11.602 15.852 22.688 1 91.5 84 ALA A C 1
ATOM 659 O O . ALA A 1 84 ? 11.211 14.805 23.219 1 91.5 84 ALA A O 1
ATOM 660 N N . PRO A 1 85 ? 11.008 17.031 22.859 1 94.62 85 PRO A N 1
ATOM 661 C CA . PRO A 1 85 ? 9.773 17.078 23.641 1 94.62 85 PRO A CA 1
ATOM 662 C C . PRO A 1 85 ? 8.547 16.641 22.844 1 94.62 85 PRO A C 1
ATOM 664 O O . PRO A 1 85 ? 7.543 17.344 22.812 1 94.62 85 PRO A O 1
ATOM 667 N N . LEU A 1 86 ? 8.57 15.445 22.297 1 95.5 86 LEU A N 1
ATOM 668 C CA . LEU A 1 86 ? 7.438 14.883 21.562 1 95.5 86 LEU A CA 1
ATOM 669 C C . LEU A 1 86 ? 6.484 14.164 22.516 1 95.5 86 LEU A C 1
ATOM 671 O O . LEU A 1 86 ? 6.922 13.484 23.453 1 95.5 86 LEU A O 1
ATOM 675 N N . ASP A 1 87 ? 5.246 14.352 22.234 1 97.62 87 ASP A N 1
ATOM 676 C CA . ASP A 1 87 ? 4.23 13.719 23.062 1 97.62 87 ASP A CA 1
ATOM 677 C C . ASP A 1 87 ? 3.848 12.344 22.516 1 97.62 87 ASP A C 1
ATOM 679 O O . ASP A 1 87 ? 3.432 11.461 23.266 1 97.62 87 ASP A O 1
ATOM 683 N N . ALA A 1 88 ? 3.932 12.18 21.203 1 98.31 88 ALA A N 1
ATOM 684 C CA . ALA A 1 88 ? 3.555 10.922 20.562 1 98.31 88 ALA A CA 1
ATOM 685 C C . ALA A 1 88 ? 4.316 10.727 19.25 1 98.31 88 ALA A C 1
ATOM 687 O O . ALA A 1 88 ? 4.852 11.68 18.688 1 98.31 88 ALA A O 1
ATOM 688 N N . LEU A 1 89 ? 4.406 9.484 18.859 1 97.75 89 LEU A N 1
ATOM 689 C CA . LEU A 1 89 ? 4.867 9.117 17.531 1 97.75 89 LEU A CA 1
ATOM 690 C C . LEU A 1 89 ? 3.736 8.508 16.703 1 97.75 89 LEU A C 1
ATOM 692 O O . LEU A 1 89 ? 2.928 7.734 17.234 1 97.75 89 LEU A O 1
ATOM 696 N N . ILE A 1 90 ? 3.65 8.906 15.492 1 96.88 90 ILE A N 1
ATOM 697 C CA . ILE A 1 90 ? 2.73 8.312 14.531 1 96.88 90 ILE A CA 1
ATOM 698 C C . ILE A 1 90 ? 3.459 7.262 13.695 1 96.88 90 ILE A C 1
ATOM 700 O O . ILE A 1 90 ? 4.27 7.598 12.828 1 96.88 90 ILE A O 1
ATOM 704 N N . VAL A 1 91 ? 3.102 5.988 13.953 1 96.94 91 VAL A N 1
ATOM 705 C CA . VAL A 1 91 ? 3.916 4.883 13.461 1 96.94 91 VAL A CA 1
ATOM 706 C C . VAL A 1 91 ? 3.092 4.008 12.516 1 96.94 91 VAL A C 1
ATOM 708 O O . VAL A 1 91 ? 1.926 3.713 12.797 1 96.94 91 VAL A O 1
ATOM 711 N N . ALA A 1 92 ? 3.703 3.611 11.375 1 91.94 92 ALA A N 1
ATOM 712 C CA . ALA A 1 92 ? 3.018 2.73 10.43 1 91.94 92 ALA A CA 1
ATOM 713 C C . ALA A 1 92 ? 3.506 1.292 10.57 1 91.94 92 ALA A C 1
ATOM 715 O O . ALA A 1 92 ? 2.711 0.351 10.5 1 91.94 92 ALA A O 1
ATOM 716 N N . ASP A 1 93 ? 4.809 1.109 10.758 1 93 93 ASP A N 1
ATOM 717 C CA . ASP A 1 93 ? 5.484 -0.184 10.797 1 93 93 ASP A CA 1
ATOM 718 C C . ASP A 1 93 ? 5.484 -0.766 12.211 1 93 93 ASP A C 1
ATOM 720 O O . ASP A 1 93 ? 6.246 -0.322 13.07 1 93 93 ASP A O 1
ATOM 724 N N . ALA A 1 94 ? 4.688 -1.824 12.414 1 94.12 94 ALA A N 1
ATOM 725 C CA . ALA A 1 94 ? 4.594 -2.428 13.742 1 94.12 94 ALA A CA 1
ATOM 726 C C . ALA A 1 94 ? 5.918 -3.076 14.141 1 94.12 94 ALA A C 1
ATOM 728 O O . ALA A 1 94 ? 6.152 -3.34 15.32 1 94.12 94 ALA A O 1
ATOM 729 N N . GLY A 1 95 ? 6.758 -3.289 13.18 1 95.56 95 GLY A N 1
ATOM 730 C CA . GLY A 1 95 ? 8.07 -3.848 13.469 1 95.56 95 GLY A CA 1
ATOM 731 C C . GLY A 1 95 ? 8.961 -2.904 14.258 1 95.56 95 GLY A C 1
ATOM 732 O O . GLY A 1 95 ? 9.992 -3.316 14.789 1 95.56 95 GLY A O 1
ATOM 733 N N . LEU A 1 96 ? 8.547 -1.675 14.391 1 96.94 96 LEU A N 1
ATOM 734 C CA . LEU A 1 96 ? 9.352 -0.671 15.078 1 96.94 96 LEU A CA 1
ATOM 735 C C . LEU A 1 96 ? 8.961 -0.58 16.547 1 96.94 96 LEU A C 1
ATOM 737 O O . LEU A 1 96 ? 9.594 0.15 17.312 1 96.94 96 LEU A O 1
ATOM 741 N N . LEU A 1 97 ? 7.988 -1.336 17 1 97.31 97 LEU A N 1
ATOM 742 C CA . LEU A 1 97 ? 7.465 -1.218 18.359 1 97.31 97 LEU A CA 1
ATOM 743 C C . LEU A 1 97 ? 8.539 -1.557 19.375 1 97.31 97 LEU A C 1
ATOM 745 O O . LEU A 1 97 ? 8.727 -0.828 20.359 1 97.31 97 LEU A O 1
ATOM 749 N N . GLU A 1 98 ? 9.234 -2.57 19.125 1 96.19 98 GLU A N 1
ATOM 750 C CA . GLU A 1 98 ? 10.227 -3.016 20.094 1 96.19 98 GLU 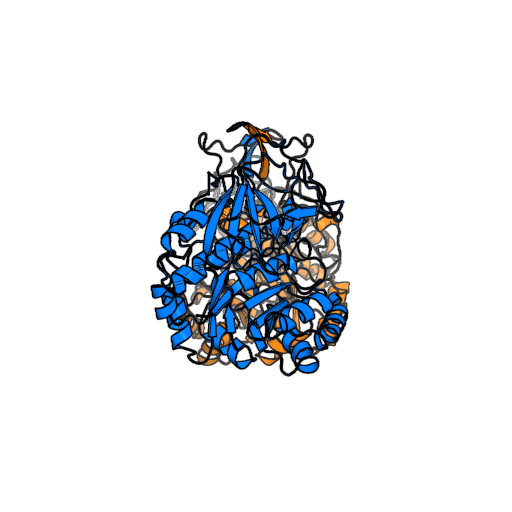A CA 1
ATOM 751 C C . GLU A 1 98 ? 11.32 -1.968 20.297 1 96.19 98 GLU A C 1
ATOM 753 O O . GLU A 1 98 ? 11.562 -1.521 21.422 1 96.19 98 GLU A O 1
ATOM 758 N N . PRO A 1 99 ? 11.922 -1.528 19.203 1 97.19 99 PRO A N 1
ATOM 759 C CA . PRO A 1 99 ? 12.938 -0.5 19.422 1 97.19 99 PRO A CA 1
ATOM 760 C C . PRO A 1 99 ? 12.359 0.797 19.984 1 97.19 99 PRO A C 1
ATOM 762 O O . PRO A 1 99 ? 13.008 1.471 20.781 1 97.19 99 PRO A O 1
ATOM 765 N N . ILE A 1 100 ? 11.203 1.202 19.641 1 98.19 100 ILE A N 1
ATOM 766 C CA . ILE A 1 100 ? 10.594 2.424 20.156 1 98.19 100 ILE A CA 1
ATOM 767 C C . ILE A 1 100 ? 10.367 2.295 21.656 1 98.19 100 ILE A C 1
ATOM 769 O O . ILE A 1 100 ? 10.742 3.182 22.422 1 98.19 100 ILE A O 1
ATOM 773 N N . ARG A 1 101 ? 9.805 1.158 22.078 1 97.38 101 ARG A N 1
ATOM 774 C CA . ARG A 1 101 ? 9.5 0.963 23.484 1 97.38 101 ARG A CA 1
ATOM 775 C C . ARG A 1 101 ? 10.773 0.854 24.312 1 97.38 101 ARG A C 1
ATOM 777 O O . ARG A 1 101 ? 10.812 1.291 25.469 1 97.38 101 ARG A O 1
ATOM 784 N N . SER A 1 102 ? 11.758 0.296 23.734 1 97.31 102 SER A N 1
ATOM 785 C CA . SER A 1 102 ? 13.031 0.151 24.438 1 97.31 102 SER A CA 1
ATOM 786 C C . SER A 1 102 ? 13.711 1.503 24.641 1 97.31 102 SER A C 1
ATOM 788 O O . SER A 1 102 ? 14.281 1.759 25.703 1 97.31 102 SER A O 1
ATOM 790 N N . ILE A 1 103 ? 13.609 2.391 23.719 1 97.75 103 ILE A N 1
ATOM 791 C CA . ILE A 1 103 ? 14.367 3.637 23.734 1 97.75 103 ILE A CA 1
ATOM 792 C C . ILE A 1 103 ? 13.492 4.766 24.281 1 97.75 103 ILE A C 1
ATOM 794 O O . ILE A 1 103 ? 13.977 5.645 25 1 97.75 103 ILE A O 1
ATOM 798 N N . LEU A 1 104 ? 12.203 4.734 23.938 1 97.56 104 LEU A N 1
ATOM 799 C CA . LEU A 1 104 ? 11.227 5.738 24.344 1 97.56 104 LEU A CA 1
ATOM 800 C C . LEU A 1 104 ? 10.039 5.078 25.047 1 97.56 104 LEU A C 1
ATOM 802 O O . LEU A 1 104 ? 8.906 5.176 24.562 1 97.56 104 LEU A O 1
ATOM 806 N N . PRO A 1 105 ? 10.164 4.566 26.203 1 96.62 105 PRO A N 1
ATOM 807 C CA . PRO A 1 105 ? 9.148 3.715 26.844 1 96.62 105 PRO A CA 1
ATOM 808 C C . PRO A 1 105 ? 7.863 4.469 27.156 1 96.62 105 PRO A C 1
ATOM 810 O O . PRO A 1 105 ? 6.785 3.869 27.219 1 96.62 105 PRO A O 1
ATOM 813 N N . GLU A 1 106 ? 7.941 5.766 27.328 1 96.12 106 GLU A N 1
ATOM 814 C CA . GLU A 1 106 ? 6.77 6.492 27.812 1 96.12 106 GLU A CA 1
ATOM 815 C C . GLU A 1 106 ? 6.059 7.211 26.672 1 96.12 106 GLU A C 1
ATOM 817 O O . GLU A 1 106 ? 5.004 7.82 26.875 1 96.12 106 GLU A O 1
ATOM 822 N N . ILE A 1 107 ? 6.598 7.164 25.484 1 97.75 107 ILE A N 1
ATOM 823 C CA . ILE A 1 107 ? 6.031 7.93 24.391 1 97.75 107 ILE A CA 1
ATOM 824 C C . ILE A 1 107 ? 4.703 7.309 23.953 1 97.75 107 ILE A C 1
ATOM 826 O O . ILE A 1 107 ? 4.57 6.086 23.922 1 97.75 107 ILE A O 1
ATOM 830 N N . GLU A 1 108 ? 3.709 8.156 23.719 1 98.44 108 GLU A N 1
ATOM 831 C CA . GLU A 1 108 ? 2.441 7.676 23.172 1 98.44 108 GLU A CA 1
ATOM 832 C C . GLU A 1 108 ? 2.596 7.246 21.719 1 98.44 108 GLU A C 1
ATOM 834 O O . GLU A 1 108 ? 3.359 7.852 20.969 1 98.44 108 GLU A O 1
ATOM 839 N N . LEU A 1 109 ? 1.833 6.176 21.344 1 98.69 109 LEU A N 1
ATOM 840 C CA . LEU A 1 109 ? 1.91 5.668 19.984 1 98.69 109 LEU A CA 1
ATOM 841 C C . LEU A 1 109 ? 0.562 5.797 19.281 1 98.69 109 LEU A C 1
ATOM 843 O O . LEU A 1 109 ? -0.459 5.344 19.797 1 98.69 109 LEU A O 1
ATOM 847 N N . HIS A 1 110 ? 0.593 6.469 18.172 1 98.75 110 HIS A N 1
ATOM 848 C CA . HIS A 1 110 ? -0.531 6.551 17.234 1 98.75 110 HIS A CA 1
ATOM 849 C C . HIS A 1 110 ? -0.248 5.77 15.961 1 98.75 110 HIS A C 1
ATOM 851 O O . HIS A 1 110 ? 0.844 5.863 15.398 1 98.75 110 HIS A O 1
ATOM 857 N N . LEU A 1 111 ? -1.236 4.98 15.555 1 98 111 LEU A N 1
ATOM 858 C CA . LEU A 1 111 ? -1.057 4.215 14.328 1 98 111 LEU A CA 1
ATOM 859 C C . LEU A 1 111 ? -1.354 5.074 13.102 1 98 111 LEU A C 1
ATOM 861 O O . LEU A 1 111 ? -2.418 5.688 13.016 1 98 111 LEU A O 1
ATOM 865 N N . SER A 1 112 ? -0.418 5.047 12.211 1 94.12 112 SER A N 1
ATOM 866 C CA . SER A 1 112 ? -0.556 5.805 10.977 1 94.12 112 SER A CA 1
ATOM 867 C C . SER A 1 112 ? -1.566 5.152 10.039 1 94.12 112 SER A C 1
ATOM 869 O O . SER A 1 112 ? -1.727 3.93 10.039 1 94.12 112 SER A O 1
ATOM 871 N N . THR A 1 113 ? -2.186 5.984 9.195 1 89.94 113 THR A N 1
ATOM 872 C CA . THR A 1 113 ? -3.088 5.488 8.164 1 89.94 113 THR A CA 1
ATOM 873 C C . THR A 1 113 ? -2.35 4.566 7.199 1 89.94 113 THR A C 1
ATOM 875 O O . THR A 1 113 ? -2.955 3.674 6.602 1 89.94 113 THR A O 1
ATOM 878 N N . GLN A 1 114 ? -1.062 4.676 7.137 1 83.12 114 GLN A N 1
ATOM 879 C CA . GLN A 1 114 ? -0.234 3.852 6.258 1 83.12 114 GLN A CA 1
ATOM 880 C C . GLN A 1 114 ? -0.299 2.383 6.66 1 83.12 114 GLN A C 1
ATOM 882 O O . GLN A 1 114 ? 0.028 1.5 5.863 1 83.12 114 GLN A O 1
ATOM 887 N N . ALA A 1 115 ? -0.647 2.123 7.902 1 89.62 115 ALA A N 1
ATOM 888 C CA . ALA A 1 115 ? -0.754 0.75 8.391 1 89.62 115 ALA A CA 1
ATOM 889 C C . ALA A 1 115 ? -2.031 0.088 7.879 1 89.62 115 ALA A C 1
ATOM 891 O O . ALA A 1 115 ? -2.197 -1.129 8 1 89.62 115 ALA A O 1
ATOM 892 N N . ASN A 1 116 ? -2.939 0.792 7.352 1 85.69 116 ASN A N 1
ATOM 893 C CA . ASN A 1 116 ? -4.141 0.298 6.688 1 85.69 116 ASN A CA 1
ATOM 894 C C . ASN A 1 116 ? -5.035 -0.474 7.652 1 85.69 116 ASN A C 1
ATOM 896 O O . ASN A 1 116 ? -5.438 -1.603 7.363 1 85.69 116 ASN A O 1
ATOM 900 N N . CYS A 1 117 ? -5.34 0.162 8.742 1 93.81 117 CYS A N 1
ATOM 901 C CA . CYS A 1 117 ? -6.328 -0.405 9.648 1 93.81 117 CYS A CA 1
ATOM 902 C C . CYS A 1 117 ? -7.738 -0.22 9.102 1 93.81 117 CYS A C 1
ATOM 904 O O . CYS A 1 117 ? -8.234 0.906 9.016 1 93.81 117 CYS A O 1
ATOM 906 N N . THR A 1 118 ? -8.445 -1.368 8.773 1 92.5 118 THR A N 1
ATOM 907 C CA . THR A 1 118 ? -9.68 -1.242 8.016 1 92.5 118 THR A CA 1
ATOM 908 C C . THR A 1 118 ? -10.844 -1.91 8.75 1 92.5 118 THR A C 1
ATOM 910 O O . THR A 1 118 ? -11.977 -1.902 8.266 1 92.5 118 THR A O 1
ATOM 913 N N . ASN A 1 119 ? -10.609 -2.516 9.898 1 95.12 119 ASN A N 1
ATOM 914 C CA . ASN A 1 119 ? -11.664 -3.229 10.602 1 95.12 119 ASN A CA 1
ATOM 915 C C . ASN A 1 119 ? -11.391 -3.309 12.102 1 95.12 119 ASN A C 1
ATOM 917 O O . ASN A 1 119 ? -10.297 -2.961 12.555 1 95.12 119 ASN A O 1
ATOM 921 N N . SER A 1 120 ? -12.422 -3.795 12.828 1 98 120 SER A N 1
ATOM 922 C CA . SER A 1 120 ? -12.359 -3.801 14.281 1 98 120 SER A CA 1
ATOM 923 C C . SER A 1 120 ? -11.359 -4.836 14.789 1 98 120 SER A C 1
ATOM 925 O O . SER A 1 120 ? -10.75 -4.656 15.852 1 98 120 SER A O 1
ATOM 927 N N . GLY A 1 121 ? -11.188 -5.953 14.086 1 97.5 121 GLY A N 1
ATOM 928 C CA . GLY A 1 121 ? -10.164 -6.918 14.469 1 97.5 121 GLY A CA 1
ATOM 929 C C . GLY A 1 121 ? -8.766 -6.344 14.461 1 97.5 121 GLY A C 1
ATOM 930 O O . GLY A 1 121 ? -8 -6.535 15.406 1 97.5 121 GLY A O 1
ATOM 931 N N . ALA A 1 122 ? -8.484 -5.637 13.391 1 97.06 122 ALA A N 1
ATOM 932 C CA . ALA A 1 122 ? -7.188 -4.973 13.289 1 97.06 122 ALA A CA 1
ATOM 933 C C . ALA A 1 122 ? -7.031 -3.908 14.367 1 97.06 122 ALA A C 1
ATOM 935 O O . ALA A 1 122 ? -5.984 -3.82 15.016 1 97.06 122 ALA A O 1
ATOM 936 N N . ALA A 1 123 ? -8.078 -3.135 14.562 1 98.31 123 ALA A N 1
ATOM 937 C CA . ALA A 1 123 ? -8.055 -2.088 15.578 1 98.31 123 ALA A CA 1
ATOM 938 C C . ALA A 1 123 ? -7.758 -2.672 16.953 1 98.31 123 ALA A C 1
ATOM 940 O O . ALA A 1 123 ? -6.93 -2.139 17.703 1 98.31 123 ALA A O 1
ATOM 941 N N . ARG A 1 124 ? -8.383 -3.723 17.25 1 98 124 ARG A N 1
ATOM 942 C CA . ARG A 1 124 ? -8.18 -4.383 18.531 1 98 124 ARG A CA 1
ATOM 943 C C . ARG A 1 124 ? -6.742 -4.871 18.672 1 98 124 ARG A C 1
ATOM 945 O O . ARG A 1 124 ? -6.129 -4.715 19.734 1 98 124 ARG A O 1
ATOM 952 N N . LEU A 1 125 ? -6.289 -5.422 17.641 1 97.25 125 LEU A N 1
ATOM 953 C CA . LEU A 1 125 ? -4.926 -5.934 17.656 1 97.25 125 LEU A CA 1
ATOM 954 C C . LEU A 1 125 ? -3.924 -4.809 17.891 1 97.25 125 LEU A C 1
ATOM 956 O O . LEU A 1 125 ? -3.043 -4.926 18.75 1 97.25 125 LEU A O 1
ATOM 960 N N . TYR A 1 126 ? -4.02 -3.756 17.156 1 97.88 126 TYR A N 1
ATOM 961 C CA . TYR A 1 126 ? -3.098 -2.637 17.312 1 97.88 126 TYR A CA 1
ATOM 962 C C . TYR A 1 126 ? -3.221 -2.02 18.703 1 97.88 126 TYR A C 1
ATOM 964 O O . TYR A 1 126 ? -2.221 -1.606 19.297 1 97.88 126 TYR A O 1
ATOM 972 N N . HIS A 1 127 ? -4.422 -1.947 19.219 1 98.31 127 HIS A N 1
ATOM 973 C CA . HIS A 1 127 ? -4.617 -1.458 20.578 1 98.31 127 HIS A CA 1
ATOM 974 C C . HIS A 1 127 ? -3.895 -2.342 21.578 1 98.31 127 HIS A C 1
ATOM 976 O O . HIS A 1 127 ? -3.24 -1.836 22.5 1 98.31 127 HIS A O 1
ATOM 982 N N . GLN A 1 128 ? -3.961 -3.596 21.391 1 96.88 128 GLN A N 1
ATOM 983 C CA . GLN A 1 128 ? -3.297 -4.551 22.266 1 96.88 128 GLN A CA 1
ATOM 984 C C . GLN A 1 128 ? -1.779 -4.406 22.188 1 96.88 128 GLN A C 1
ATOM 986 O O . GLN A 1 128 ? -1.074 -4.66 23.172 1 96.88 128 GLN A O 1
ATOM 991 N N . MET A 1 129 ? -1.319 -3.963 21.094 1 96.62 129 MET A N 1
ATOM 992 C CA . MET A 1 129 ? 0.116 -3.777 20.891 1 96.62 129 MET A CA 1
ATOM 993 C C . MET A 1 129 ? 0.604 -2.52 21.594 1 96.62 129 MET A C 1
ATOM 995 O O . MET A 1 129 ? 1.811 -2.295 21.719 1 96.62 129 MET A O 1
ATOM 999 N N . GLY A 1 130 ? -0.371 -1.607 21.938 1 97.06 130 GLY A N 1
ATOM 1000 C CA . GLY A 1 130 ? 0.029 -0.442 22.719 1 97.06 130 GLY A CA 1
ATOM 1001 C C . GLY A 1 130 ? -0.302 0.871 22.031 1 97.06 130 GLY A C 1
ATOM 1002 O O . GLY A 1 130 ? -0.003 1.944 22.562 1 97.06 130 GLY A O 1
ATOM 1003 N N . PHE A 1 131 ? -0.935 0.795 20.906 1 98.44 131 PHE A N 1
ATOM 1004 C CA . PHE A 1 131 ? -1.363 2.031 20.266 1 98.44 131 PHE A CA 1
ATOM 1005 C C . PHE A 1 131 ? -2.574 2.621 20.984 1 98.44 131 PHE A C 1
ATOM 1007 O O . PHE A 1 131 ? -3.568 1.928 21.203 1 98.44 131 PHE A O 1
ATOM 1014 N N . SER A 1 132 ? -2.482 3.902 21.328 1 98.56 132 SER A N 1
ATOM 1015 C CA . SER A 1 132 ? -3.588 4.551 22.031 1 98.56 132 SER A CA 1
ATOM 1016 C C . SER A 1 132 ? -4.543 5.219 21.047 1 98.56 132 SER A C 1
ATOM 1018 O O . SER A 1 132 ? -5.695 5.5 21.391 1 98.56 132 SER A O 1
ATOM 1020 N N . ARG A 1 133 ? -4.07 5.477 19.859 1 98.81 133 ARG A N 1
ATOM 1021 C CA . ARG A 1 133 ? -4.848 6.141 18.812 1 98.81 133 ARG A CA 1
ATOM 1022 C C . ARG A 1 133 ? -4.551 5.539 17.438 1 98.81 133 ARG A C 1
ATOM 1024 O O . ARG A 1 133 ? -3.422 5.133 17.172 1 98.81 133 ARG A O 1
ATOM 1031 N N . ILE A 1 134 ? -5.602 5.445 16.625 1 98.56 134 ILE A N 1
ATOM 1032 C CA . ILE A 1 134 ? -5.449 4.906 15.281 1 98.56 134 ILE A CA 1
ATOM 1033 C C . ILE A 1 134 ? -6.008 5.895 14.266 1 98.56 134 ILE A C 1
ATOM 1035 O O . ILE A 1 134 ? -7.074 6.48 14.477 1 98.56 134 ILE A O 1
ATOM 1039 N N . VAL A 1 135 ? -5.219 6.164 13.25 1 96.75 135 VAL A N 1
ATOM 1040 C CA . VAL A 1 135 ? -5.734 6.797 12.039 1 96.75 135 VAL A CA 1
ATOM 1041 C C . VAL A 1 135 ? -6.18 5.73 11.047 1 96.75 135 VAL A C 1
ATOM 1043 O O . VAL A 1 135 ? -5.355 5.172 10.312 1 96.75 135 VAL A O 1
ATOM 1046 N N . PRO A 1 136 ? -7.449 5.48 10.977 1 94.12 136 PRO A N 1
ATOM 1047 C CA . PRO A 1 136 ? -7.93 4.395 10.117 1 94.12 136 PRO A CA 1
ATOM 1048 C C . PRO A 1 136 ? -7.719 4.684 8.633 1 94.12 136 PRO A C 1
ATOM 1050 O O . PRO A 1 136 ? -7.441 5.828 8.258 1 94.12 136 PRO A O 1
ATOM 1053 N N . ALA A 1 137 ? -7.82 3.578 7.879 1 85.62 137 ALA A N 1
ATOM 1054 C CA . ALA A 1 137 ? -7.738 3.719 6.426 1 85.62 137 ALA A CA 1
ATOM 1055 C C . ALA A 1 137 ? -8.727 4.766 5.918 1 85.62 137 ALA A C 1
ATOM 1057 O O . ALA A 1 137 ? -9.844 4.863 6.422 1 85.62 137 ALA A O 1
ATOM 1058 N N . ARG A 1 138 ? -8.328 5.492 4.906 1 79.5 138 ARG A N 1
ATOM 1059 C CA . ARG A 1 138 ? -9.102 6.629 4.414 1 79.5 138 ARG A CA 1
ATOM 1060 C C . ARG A 1 138 ? -10.359 6.16 3.68 1 79.5 138 ARG A C 1
ATOM 1062 O O . ARG A 1 138 ? -11.273 6.949 3.439 1 79.5 138 ARG A O 1
ATOM 1069 N N . GLU A 1 139 ? -10.461 4.883 3.398 1 76 139 GLU A N 1
ATOM 1070 C CA . GLU A 1 139 ? -11.57 4.332 2.633 1 76 139 GLU A CA 1
ATOM 1071 C C . GLU A 1 139 ? -12.766 4.023 3.533 1 76 139 GLU A C 1
ATOM 1073 O O . GLU A 1 139 ? -13.867 3.773 3.047 1 76 139 GLU A O 1
ATOM 1078 N N . LEU A 1 140 ? -12.578 4.074 4.777 1 86.94 140 LEU A N 1
ATOM 1079 C CA . LEU A 1 140 ? -13.656 3.74 5.699 1 86.94 140 LEU A CA 1
ATOM 1080 C C . LEU A 1 140 ? -14.688 4.863 5.754 1 86.94 140 LEU A C 1
ATOM 1082 O O . LEU A 1 140 ? -14.328 6.043 5.723 1 86.94 140 LEU A O 1
ATOM 1086 N N . THR A 1 141 ? -15.922 4.465 5.852 1 88.31 141 THR A N 1
ATOM 1087 C CA . THR A 1 141 ? -17.031 5.398 6.004 1 88.31 141 THR A CA 1
ATOM 1088 C C . THR A 1 141 ? -17.281 5.711 7.48 1 88.31 141 THR A C 1
ATOM 1090 O O . THR A 1 141 ? -16.75 5.023 8.359 1 88.31 141 THR A O 1
ATOM 1093 N N . LEU A 1 142 ? -18.109 6.742 7.719 1 93.69 142 LEU A N 1
ATOM 1094 C CA . LEU A 1 142 ? -18.406 7.129 9.094 1 93.69 142 LEU A CA 1
ATOM 1095 C C . LEU A 1 142 ? -19.109 6 9.836 1 93.69 142 LEU A C 1
ATOM 1097 O O . LEU A 1 142 ? -18.797 5.723 10.992 1 93.69 142 LEU A O 1
ATOM 1101 N N . PRO A 1 143 ? -20.078 5.305 9.156 1 94.25 143 PRO A N 1
ATOM 1102 C CA . PRO A 1 143 ? -20.688 4.172 9.852 1 94.25 143 PRO A CA 1
ATOM 1103 C C . PRO A 1 143 ? -19.672 3.094 10.227 1 94.25 143 PRO A C 1
ATOM 1105 O O . PRO A 1 143 ? -19.734 2.545 11.336 1 94.25 143 PRO A O 1
ATOM 1108 N N . GLU A 1 144 ? -18.75 2.818 9.383 1 94.25 144 GLU A N 1
ATOM 1109 C CA . GLU A 1 144 ? -17.703 1.84 9.672 1 94.25 144 GLU A CA 1
ATOM 1110 C C . GLU A 1 144 ? -16.812 2.311 10.82 1 94.25 144 GLU A C 1
ATOM 1112 O O . GLU A 1 144 ? -16.438 1.518 11.688 1 94.25 144 GLU A O 1
ATOM 1117 N N . ILE A 1 145 ? -16.516 3.584 10.805 1 96.62 145 ILE A N 1
ATOM 1118 C CA . ILE A 1 145 ? -15.719 4.172 11.883 1 96.62 145 ILE A CA 1
ATOM 1119 C C . ILE A 1 145 ? -16.453 4 13.211 1 96.62 145 ILE A C 1
ATOM 1121 O O . ILE A 1 145 ? -15.836 3.615 14.211 1 96.62 145 ILE A O 1
ATOM 1125 N N . ARG A 1 146 ? -17.703 4.262 13.195 1 97.56 146 ARG A N 1
ATOM 1126 C CA . ARG A 1 146 ? -18.516 4.105 14.406 1 97.56 146 ARG A CA 1
ATOM 1127 C C . ARG A 1 146 ? -18.484 2.662 14.891 1 97.56 146 ARG A C 1
ATOM 1129 O O . ARG A 1 146 ? -18.344 2.408 16.094 1 97.56 146 ARG A O 1
ATOM 1136 N N . GLU A 1 147 ? -18.562 1.723 14 1 97.62 147 GLU A N 1
ATOM 1137 C CA . GLU A 1 147 ? -18.547 0.307 14.359 1 97.62 147 GLU A CA 1
ATOM 1138 C C . GLU A 1 147 ? -17.219 -0.085 15 1 97.62 147 GLU A C 1
ATOM 1140 O O . GLU A 1 147 ? -17.188 -0.84 15.977 1 97.62 147 GLU A O 1
ATOM 1145 N N . ILE A 1 148 ? -16.203 0.423 14.438 1 97.88 148 ILE A N 1
ATOM 1146 C CA . ILE A 1 148 ? -14.875 0.127 14.984 1 97.88 148 ILE A CA 1
ATOM 1147 C C . ILE A 1 148 ? -14.75 0.723 16.391 1 97.88 148 ILE A C 1
ATOM 1149 O O . ILE A 1 148 ? -14.266 0.061 17.312 1 97.88 148 ILE A O 1
ATOM 1153 N N . LYS A 1 149 ? -15.219 1.975 16.547 1 98.44 149 LYS A N 1
ATOM 1154 C CA . LYS A 1 149 ? -15.188 2.631 17.844 1 98.44 149 LYS A CA 1
ATOM 1155 C C . LYS A 1 149 ? -16.016 1.854 18.875 1 98.44 149 LYS A C 1
ATOM 1157 O O . LYS A 1 149 ? -15.57 1.657 20.016 1 98.44 149 LYS A O 1
ATOM 1162 N N . ASP A 1 150 ? -17.141 1.378 18.469 1 98.12 150 ASP A N 1
ATOM 1163 C CA . ASP A 1 150 ? -18.016 0.611 19.359 1 98.12 150 ASP A CA 1
ATOM 1164 C C . ASP A 1 150 ? -17.344 -0.697 19.781 1 98.12 150 ASP A C 1
ATOM 1166 O O . ASP A 1 150 ? -17.516 -1.148 20.922 1 98.12 150 ASP A O 1
ATOM 1170 N N . ALA A 1 151 ? -16.594 -1.282 18.906 1 97.5 151 ALA A N 1
ATOM 1171 C CA . ALA A 1 151 ? -15.945 -2.568 19.156 1 97.5 151 ALA A CA 1
ATOM 1172 C C . ALA A 1 151 ? -14.742 -2.406 20.094 1 97.5 151 ALA A C 1
ATOM 1174 O O . ALA A 1 151 ? -14.391 -3.332 20.828 1 97.5 151 ALA A O 1
ATOM 1175 N N . VAL A 1 152 ? -14.086 -1.274 19.984 1 98 152 VAL A N 1
ATOM 1176 C CA . VAL A 1 152 ? -12.922 -0.989 20.812 1 98 152 VAL A CA 1
ATOM 1177 C C . VAL A 1 152 ? -13.094 0.372 21.484 1 98 152 VAL A C 1
ATOM 1179 O O . VAL A 1 152 ? -12.391 1.329 21.156 1 98 152 VAL A O 1
ATOM 1182 N N . PRO A 1 153 ? -13.805 0.51 22.531 1 97.75 153 PRO A N 1
ATOM 1183 C CA . PRO A 1 153 ? -14.258 1.793 23.078 1 97.75 153 PRO A CA 1
ATOM 1184 C C . PRO A 1 153 ? -13.109 2.635 23.641 1 97.75 153 PRO A C 1
ATOM 1186 O O . PRO A 1 153 ? -13.164 3.865 23.594 1 97.75 153 PRO A O 1
ATOM 1189 N N . ASP A 1 154 ? -12.078 1.99 24.125 1 98 154 ASP A N 1
ATOM 1190 C CA . ASP A 1 154 ? -11 2.717 24.781 1 98 154 ASP A CA 1
ATOM 1191 C C . ASP A 1 154 ? -10.008 3.27 23.766 1 98 154 ASP A C 1
ATOM 1193 O O . ASP A 1 154 ? -9.125 4.059 24.125 1 98 154 ASP A O 1
ATOM 1197 N N . LEU A 1 155 ? -10.117 2.863 22.562 1 98.38 155 LEU A N 1
ATOM 1198 C CA . LEU A 1 155 ? -9.227 3.285 21.484 1 98.38 155 LEU A CA 1
ATOM 1199 C C . LEU A 1 155 ? -9.648 4.645 20.938 1 98.38 155 LEU A C 1
ATOM 1201 O O . LEU A 1 155 ? -10.836 4.887 20.703 1 98.38 155 LEU A O 1
ATOM 1205 N N . GLU A 1 156 ? -8.68 5.555 20.812 1 98.75 156 GLU A N 1
ATOM 1206 C CA . GLU A 1 156 ? -8.961 6.812 20.125 1 98.75 156 GLU A CA 1
ATOM 1207 C C . GLU A 1 156 ? -8.859 6.652 18.609 1 98.75 156 GLU A C 1
ATOM 1209 O O . GLU A 1 156 ? -7.98 5.941 18.125 1 98.75 156 GLU A O 1
ATOM 1214 N N . LEU A 1 157 ? -9.789 7.27 17.922 1 98.75 157 LEU A N 1
ATOM 1215 C CA . LEU A 1 157 ? -9.758 7.297 16.453 1 98.75 157 LEU A CA 1
ATOM 1216 C C . LEU A 1 157 ? -9.531 8.719 15.945 1 98.75 157 LEU A C 1
ATOM 1218 O O . LEU A 1 157 ? -10.078 9.672 16.5 1 98.75 157 LEU A O 1
ATOM 1222 N N . GLU A 1 158 ? -8.664 8.82 14.984 1 98.56 158 GLU A N 1
ATOM 1223 C CA . GLU A 1 158 ? -8.32 10.078 14.32 1 98.56 158 GLU A CA 1
ATOM 1224 C C . GLU A 1 158 ? -8.617 10.008 12.82 1 98.56 158 GLU A C 1
ATOM 1226 O O . GLU A 1 158 ? -8.273 9.023 12.164 1 98.56 158 GLU A O 1
ATOM 1231 N N . VAL A 1 159 ? -9.289 11.031 12.234 1 96.19 159 VAL A N 1
ATOM 1232 C CA . VAL A 1 159 ? -9.609 10.977 10.812 1 96.19 159 VAL A CA 1
ATOM 1233 C C . VAL A 1 159 ? -9.141 12.258 10.125 1 96.19 159 VAL A C 1
ATOM 1235 O O . VAL A 1 159 ? -9.117 13.328 10.742 1 96.19 159 VAL A O 1
ATOM 1238 N N . PHE A 1 160 ? -8.766 12.117 8.875 1 92.5 160 PHE A N 1
ATOM 1239 C CA . PHE A 1 160 ? -8.461 13.281 8.047 1 92.5 160 PHE A CA 1
ATOM 1240 C C . PHE A 1 160 ? -9.734 14.031 7.684 1 92.5 160 PHE A C 1
ATOM 1242 O O . PHE A 1 160 ? -10.742 13.422 7.336 1 92.5 160 PHE A O 1
ATOM 1249 N N . VAL A 1 161 ? -9.609 15.367 7.68 1 95.62 161 VAL A N 1
ATOM 1250 C CA . VAL A 1 161 ? -10.836 16.125 7.406 1 95.62 161 VAL A CA 1
ATOM 1251 C C . VAL A 1 161 ? -10.57 17.156 6.312 1 95.62 161 VAL A C 1
ATOM 1253 O O . VAL A 1 161 ? -11.516 17.734 5.766 1 95.62 161 VAL A O 1
ATOM 1256 N N . HIS A 1 162 ? -9.312 17.344 6.008 1 93.12 162 HIS A N 1
ATOM 1257 C CA . HIS A 1 162 ? -9.008 18.375 5.008 1 93.12 162 HIS A CA 1
ATOM 1258 C C . HIS A 1 162 ? -7.707 18.062 4.277 1 93.12 162 HIS A C 1
ATOM 1260 O O . HIS A 1 162 ? -6.75 17.562 4.883 1 93.12 162 HIS A O 1
ATOM 1266 N N . GLY A 1 163 ? -7.727 18.391 2.992 1 86.31 163 GLY A N 1
ATOM 1267 C CA . GLY A 1 163 ? -6.48 18.344 2.242 1 86.31 163 GLY A CA 1
ATOM 1268 C C . GLY A 1 163 ? -6.492 17.312 1.133 1 86.31 163 GLY A C 1
ATOM 1269 O O . GLY A 1 163 ? -7.551 16.812 0.752 1 86.31 163 GLY A O 1
ATOM 1270 N N . ALA A 1 164 ? -5.32 17.125 0.648 1 70.25 164 ALA A N 1
ATOM 1271 C CA . ALA A 1 164 ? -5.168 16.25 -0.51 1 70.25 164 ALA A CA 1
ATOM 1272 C C . ALA A 1 164 ? -5.465 14.805 -0.142 1 70.25 164 ALA A C 1
ATOM 1274 O O . ALA A 1 164 ? -5.023 14.32 0.903 1 70.25 164 ALA A O 1
ATOM 1275 N N . MET A 1 165 ? -6.27 14.219 -1.014 1 64.06 165 MET A N 1
ATOM 1276 C CA . MET A 1 165 ? -6.582 12.805 -0.821 1 64.06 165 MET A CA 1
ATOM 1277 C C . MET A 1 165 ? -5.668 11.93 -1.671 1 64.06 165 MET A C 1
ATOM 1279 O O . MET A 1 165 ? -5.379 12.258 -2.822 1 64.06 165 MET A O 1
ATOM 1283 N N . CYS A 1 166 ? -4.938 11.102 -0.929 1 57.34 166 CYS A N 1
ATOM 1284 C CA . CYS A 1 166 ? -4.113 10.156 -1.67 1 57.34 166 CYS A CA 1
ATOM 1285 C C . CYS A 1 166 ? -4.98 9.188 -2.467 1 57.34 166 CYS A C 1
ATOM 1287 O O . CYS A 1 166 ? -6.008 8.719 -1.974 1 57.34 166 CYS A O 1
ATOM 1289 N N . MET A 1 167 ? -4.734 9.125 -3.742 1 49.66 167 MET A N 1
ATOM 1290 C CA . MET A 1 167 ? -5.52 8.242 -4.598 1 49.66 167 MET A CA 1
ATOM 1291 C C . MET A 1 167 ? -5.172 6.781 -4.332 1 49.66 167 MET A C 1
ATOM 1293 O O . MET A 1 167 ? -5.945 5.883 -4.672 1 49.66 167 MET A O 1
ATOM 1297 N N . ALA A 1 168 ? -3.971 6.617 -3.818 1 46.22 168 ALA A N 1
ATOM 1298 C CA . ALA A 1 168 ? -3.564 5.234 -3.588 1 46.22 168 ALA A CA 1
ATOM 1299 C C . ALA A 1 168 ? -4.137 4.703 -2.277 1 46.22 168 ALA A C 1
ATOM 1301 O O . ALA A 1 168 ? -4.477 5.48 -1.381 1 46.22 168 ALA A O 1
ATOM 1302 N N . TYR A 1 169 ? -4.617 3.504 -2.328 1 39.75 169 TYR A N 1
ATOM 1303 C CA . TYR A 1 169 ? -5.012 2.873 -1.074 1 39.75 169 TYR A CA 1
ATOM 1304 C C . TYR A 1 169 ? -3.988 3.148 0.021 1 39.75 169 TYR A C 1
ATOM 1306 O O . TYR A 1 169 ? -2.844 2.701 -0.064 1 39.75 169 TYR A O 1
ATOM 1314 N N . SER A 1 170 ? -4.414 3.91 1.112 1 38.75 170 SER A N 1
ATOM 1315 C CA . SER A 1 170 ? -3.711 4.25 2.346 1 38.75 170 SER A CA 1
ATOM 1316 C C . SER A 1 170 ? -2.279 4.688 2.062 1 38.75 170 SER A C 1
ATOM 1318 O O . SER A 1 170 ? -1.355 4.32 2.791 1 38.75 170 SER A O 1
ATOM 1320 N N . GLY A 1 171 ? -1.939 5.613 0.83 1 40.5 171 GLY A N 1
ATOM 1321 C CA . GLY A 1 171 ? -0.651 6.246 0.595 1 40.5 171 GLY A CA 1
ATOM 1322 C C . GLY A 1 171 ? 0.347 5.328 -0.09 1 40.5 171 GLY A C 1
ATOM 1323 O O . GLY A 1 171 ? 1.512 5.691 -0.263 1 40.5 171 GLY A O 1
ATOM 1324 N N . ARG A 1 172 ? -0.027 4.184 -0.281 1 40.06 172 ARG A N 1
ATOM 1325 C CA . ARG A 1 172 ? 0.937 3.256 -0.862 1 40.06 172 ARG A CA 1
ATOM 1326 C C . ARG A 1 172 ? 0.976 3.387 -2.381 1 40.06 172 ARG A C 1
ATOM 1328 O O . ARG A 1 172 ? 0.338 2.607 -3.092 1 40.06 172 ARG A O 1
ATOM 1335 N N . CYS A 1 173 ? 1.467 4.629 -2.854 1 48.53 173 CYS A N 1
ATOM 1336 C CA . CYS A 1 173 ? 1.447 5.055 -4.25 1 48.53 173 CYS A CA 1
ATOM 1337 C C . CYS A 1 173 ? 2.773 4.742 -4.934 1 48.53 173 CYS A C 1
ATOM 1339 O O . CYS A 1 173 ? 3.84 5.051 -4.398 1 48.53 173 CYS A O 1
ATOM 1341 N N . PHE A 1 174 ? 2.68 3.857 -5.949 1 45.38 174 PHE A N 1
ATOM 1342 C CA . PHE A 1 174 ? 3.861 3.609 -6.77 1 45.38 174 PHE A CA 1
ATOM 1343 C C . PHE A 1 174 ? 3.957 4.625 -7.898 1 45.38 174 PHE A C 1
ATOM 1345 O O . PHE A 1 174 ? 5.031 4.824 -8.477 1 45.38 174 PHE A O 1
ATOM 1352 N N . LEU A 1 175 ? 2.861 5.293 -8.141 1 50.94 175 LEU A N 1
ATOM 1353 C CA . LEU A 1 175 ? 2.844 6.191 -9.297 1 50.94 175 LEU A CA 1
ATOM 1354 C C . LEU A 1 175 ? 3.957 7.23 -9.195 1 50.94 175 LEU A C 1
ATOM 1356 O O . LEU A 1 175 ? 4.656 7.492 -10.172 1 50.94 175 LEU A O 1
ATOM 1360 N N . SER A 1 176 ? 4.109 7.691 -8.008 1 45.25 176 SER A N 1
ATOM 1361 C CA . SER A 1 176 ? 5.129 8.727 -7.844 1 45.25 176 SER A CA 1
ATOM 1362 C C . SER A 1 176 ? 6.516 8.195 -8.18 1 45.25 176 SER A C 1
ATOM 1364 O O . SER A 1 176 ? 7.289 8.852 -8.883 1 45.25 176 SER A O 1
ATOM 1366 N N . GLN A 1 177 ? 6.773 7.062 -7.672 1 45.62 177 GLN A N 1
ATOM 1367 C CA . GLN A 1 177 ? 8.086 6.48 -7.922 1 45.62 177 GLN A CA 1
ATOM 1368 C C . GLN A 1 177 ? 8.297 6.211 -9.414 1 45.62 177 GLN A C 1
ATOM 1370 O O . GLN A 1 177 ? 9.352 6.523 -9.961 1 45.62 177 GLN A O 1
ATOM 1375 N N . GLU A 1 178 ? 7.324 5.703 -10 1 46.94 178 GLU A N 1
ATOM 1376 C CA . GLU A 1 178 ? 7.465 5.305 -11.398 1 46.94 178 GLU A CA 1
ATOM 1377 C C . GLU A 1 178 ? 7.574 6.523 -12.312 1 46.94 178 GLU A C 1
ATOM 1379 O O . GLU A 1 178 ? 8.328 6.508 -13.289 1 46.94 178 GLU A O 1
ATOM 1384 N N . MET A 1 179 ? 6.836 7.469 -11.891 1 44.69 179 MET A N 1
ATOM 1385 C CA . MET A 1 179 ? 6.754 8.625 -12.781 1 44.69 179 MET A CA 1
ATOM 1386 C C . MET A 1 179 ? 7.934 9.562 -12.562 1 44.69 179 MET A C 1
ATOM 1388 O O . MET A 1 179 ? 8.359 10.258 -13.484 1 44.69 179 MET A O 1
ATOM 1392 N N . THR A 1 180 ? 8.367 9.578 -11.312 1 43.72 180 THR A N 1
ATOM 1393 C CA . THR A 1 180 ? 9.312 10.656 -11.016 1 43.72 180 THR A CA 1
ATOM 1394 C C . THR A 1 180 ? 10.586 10.102 -10.391 1 43.72 180 THR A C 1
ATOM 1396 O O . THR A 1 180 ? 11.562 10.828 -10.219 1 43.72 180 THR A O 1
ATOM 1399 N N . GLY A 1 181 ? 10.531 8.703 -10.266 1 45.06 181 GLY A N 1
ATOM 1400 C CA . GLY A 1 181 ? 11.633 8.164 -9.492 1 45.06 181 GLY A CA 1
ATOM 1401 C C . GLY A 1 181 ? 11.516 8.453 -8.008 1 45.06 181 GLY A C 1
ATOM 1402 O O . GLY A 1 181 ? 12.328 7.988 -7.207 1 45.06 181 GLY A O 1
ATOM 1403 N N . ARG A 1 182 ? 10.586 9.266 -7.652 1 43.94 182 ARG A N 1
ATOM 1404 C CA . ARG A 1 182 ? 10.344 9.609 -6.254 1 43.94 182 ARG A CA 1
ATOM 1405 C C . ARG A 1 182 ? 9.383 8.617 -5.605 1 43.94 182 ARG A C 1
ATOM 1407 O O . ARG A 1 182 ? 8.266 8.43 -6.078 1 43.94 182 ARG A O 1
ATOM 1414 N N . SER A 1 183 ? 9.898 7.977 -4.68 1 44.94 183 SER A N 1
ATOM 1415 C CA . SER A 1 183 ? 9.102 6.918 -4.059 1 44.94 183 SER A CA 1
ATOM 1416 C C . SER A 1 183 ? 8.141 7.484 -3.02 1 44.94 183 SER A C 1
ATOM 1418 O O . SER A 1 183 ? 8.57 7.988 -1.978 1 44.94 183 SER A O 1
ATOM 1420 N N . ALA A 1 184 ? 6.871 7.461 -3.301 1 46.06 184 ALA A N 1
ATOM 1421 C CA . ALA A 1 184 ? 5.844 7.91 -2.363 1 46.06 184 ALA A CA 1
ATOM 1422 C C . ALA A 1 184 ? 5.914 7.125 -1.056 1 46.06 184 ALA A C 1
ATOM 1424 O O . ALA A 1 184 ? 5.77 7.699 0.027 1 46.06 184 ALA A O 1
ATOM 1425 N N . ASN A 1 185 ? 6.219 5.852 -1.135 1 47.12 185 ASN A N 1
ATOM 1426 C CA . ASN A 1 185 ? 6.262 4.977 0.033 1 47.12 185 ASN A CA 1
ATOM 1427 C C . ASN A 1 185 ? 7.477 5.27 0.908 1 47.12 185 ASN A C 1
ATOM 1429 O O . ASN A 1 185 ? 7.512 4.891 2.08 1 47.12 185 ASN A O 1
ATOM 1433 N N . GLN A 1 186 ? 8.469 5.934 0.187 1 42.03 186 GLN A N 1
ATOM 1434 C CA . GLN A 1 186 ? 9.633 6.387 0.944 1 42.03 186 GLN A CA 1
ATOM 1435 C C . GLN A 1 186 ? 9.508 7.863 1.307 1 42.03 186 GLN A C 1
ATOM 1437 O O . GLN A 1 186 ? 10.5 8.5 1.662 1 42.03 186 GLN A O 1
ATOM 1442 N N . GLY A 1 187 ? 8.32 8.336 1.139 1 43.09 187 GLY A N 1
ATOM 1443 C CA . GLY A 1 187 ? 8.047 9.695 1.583 1 43.09 187 GLY A CA 1
ATOM 1444 C C . GLY A 1 187 ? 8.328 10.742 0.52 1 43.09 187 GLY A C 1
ATOM 1445 O O . GLY A 1 187 ? 8.375 11.938 0.813 1 43.09 187 GLY A O 1
ATOM 1446 N N . ASP A 1 188 ? 8.734 10.32 -0.639 1 44.91 188 ASP A N 1
ATOM 1447 C CA . ASP A 1 188 ? 9.055 11.25 -1.719 1 44.91 188 ASP A CA 1
ATOM 1448 C C . ASP A 1 188 ? 8 11.203 -2.82 1 44.91 188 ASP A C 1
ATOM 1450 O O . ASP A 1 188 ? 8.305 10.875 -3.969 1 44.91 188 ASP A O 1
ATOM 1454 N N . CYS A 1 189 ? 6.812 11.422 -2.373 1 49.09 189 CYS A N 1
ATOM 1455 C CA . CYS A 1 189 ? 5.711 11.414 -3.33 1 49.09 189 CYS A CA 1
ATOM 1456 C C . CYS A 1 189 ? 5.762 12.641 -4.23 1 49.09 189 CYS A C 1
ATOM 1458 O O . CYS A 1 189 ? 5.859 13.766 -3.746 1 49.09 189 CYS A O 1
ATOM 1460 N N . ALA A 1 190 ? 5.812 12.43 -5.531 1 45.16 190 ALA A N 1
ATOM 1461 C CA . ALA A 1 190 ? 5.84 13.508 -6.512 1 45.16 190 ALA A CA 1
ATOM 1462 C C . ALA A 1 190 ? 4.43 13.977 -6.855 1 45.16 190 ALA A C 1
ATOM 1464 O O . ALA A 1 190 ? 4.246 14.828 -7.723 1 45.16 190 ALA A O 1
ATOM 1465 N N . HIS A 1 191 ? 3.398 13.414 -6.133 1 46 191 HIS A N 1
ATOM 1466 C CA . HIS A 1 191 ? 1.99 13.664 -6.418 1 46 191 HIS A CA 1
ATOM 1467 C C . HIS A 1 191 ? 1.674 13.406 -7.891 1 46 191 HIS A C 1
ATOM 1469 O O . HIS A 1 191 ? 0.904 14.156 -8.5 1 46 191 HIS A O 1
ATOM 1475 N N . SER A 1 192 ? 2.404 12.461 -8.453 1 47.59 192 SER A N 1
ATOM 1476 C CA . SER A 1 192 ? 2.277 12.188 -9.883 1 47.59 192 SER A CA 1
ATOM 1477 C C . SER A 1 192 ? 0.869 11.719 -10.234 1 47.59 192 SER A C 1
ATOM 1479 O O . SER A 1 192 ? 0.445 11.82 -11.383 1 47.59 192 SER A O 1
ATOM 1481 N N . CYS A 1 193 ? 0.219 11.266 -9.266 1 49.91 193 CYS A N 1
ATOM 1482 C CA . CYS A 1 193 ? -1.163 10.852 -9.484 1 49.91 193 CYS A CA 1
ATOM 1483 C C . CYS A 1 193 ? -2.047 12.055 -9.789 1 49.91 193 CYS A C 1
ATOM 1485 O O . CYS A 1 193 ? -3.189 11.898 -10.227 1 49.91 193 CYS A O 1
ATOM 1487 N N . ARG A 1 194 ? -1.521 13.133 -9.602 1 41.72 194 ARG A N 1
ATOM 1488 C CA . ARG A 1 194 ? -2.266 14.367 -9.852 1 41.72 194 ARG A CA 1
ATOM 1489 C C . ARG A 1 194 ? -1.876 14.984 -11.188 1 41.72 194 ARG A C 1
ATOM 1491 O O . ARG A 1 194 ? -2.352 16.062 -11.539 1 41.72 194 ARG A O 1
ATOM 1498 N N . TRP A 1 195 ? -0.982 14.258 -11.891 1 43.88 195 TRP A N 1
ATOM 1499 C CA . TRP A 1 195 ? -0.582 14.734 -13.211 1 43.88 195 TRP A CA 1
ATOM 1500 C C . TRP A 1 195 ? -1.609 14.344 -14.273 1 43.88 195 TRP A C 1
ATOM 1502 O O . TRP A 1 195 ? -2.418 13.438 -14.055 1 43.88 195 TRP A O 1
ATOM 1512 N N . HIS A 1 196 ? -1.78 15.211 -15.25 1 42.19 196 HIS A N 1
ATOM 1513 C CA . HIS A 1 196 ? -2.629 14.875 -16.391 1 42.19 196 HIS A CA 1
ATOM 1514 C C . HIS A 1 196 ? -1.978 13.805 -17.266 1 42.19 196 HIS A C 1
ATOM 1516 O O . HIS A 1 196 ? -0.832 13.961 -17.688 1 42.19 196 HIS A O 1
ATOM 1522 N N . TYR A 1 197 ? -2.498 12.555 -17.109 1 45.66 197 TYR A N 1
ATOM 1523 C CA . TYR A 1 197 ? -1.971 11.453 -17.906 1 45.66 197 TYR A CA 1
ATOM 1524 C C . TYR A 1 197 ? -2.875 11.156 -19.094 1 45.66 197 TYR A C 1
ATOM 1526 O O . TYR A 1 197 ? -4.094 11.312 -19.016 1 45.66 197 TYR A O 1
ATOM 1534 N N . ALA A 1 198 ? -2.322 11.258 -20.312 1 42.28 198 ALA A N 1
ATOM 1535 C CA . ALA A 1 198 ? -3.09 10.75 -21.453 1 42.28 198 ALA A CA 1
ATOM 1536 C C . ALA A 1 198 ? -2.748 9.297 -21.734 1 42.28 198 ALA A C 1
ATOM 1538 O O . ALA A 1 198 ? -1.574 8.914 -21.75 1 42.28 198 ALA A O 1
ATOM 1539 N N . VAL A 1 199 ? -3.662 8.453 -21.375 1 45.56 199 VAL A N 1
ATOM 1540 C CA . VAL A 1 199 ? -3.498 7.082 -21.844 1 45.56 199 VAL A CA 1
ATOM 1541 C C . VAL A 1 199 ? -3.471 7.051 -23.375 1 45.56 199 VAL A C 1
ATOM 1543 O O . VAL A 1 199 ? -4.336 7.641 -24.016 1 45.56 199 VAL A O 1
ATOM 1546 N N . VAL A 1 200 ? -2.324 6.797 -24.031 1 42.59 200 VAL A N 1
ATOM 1547 C CA . VAL A 1 200 ? -2.236 6.707 -25.484 1 42.59 200 VAL A CA 1
ATOM 1548 C C . VAL A 1 200 ? -2.26 5.242 -25.922 1 42.59 200 VAL A C 1
ATOM 1550 O O . VAL A 1 200 ? -1.823 4.363 -25.172 1 42.59 200 VAL A O 1
ATOM 1553 N N . GLU A 1 201 ? -3.232 4.867 -26.672 1 43.94 201 GLU A N 1
ATOM 1554 C CA . GLU A 1 201 ? -3.234 3.582 -27.359 1 43.94 201 GLU A CA 1
ATOM 1555 C C . GLU A 1 201 ? -2.258 3.582 -28.531 1 43.94 201 GLU A C 1
ATOM 1557 O O . GLU A 1 201 ? -2.207 4.543 -29.297 1 43.94 201 GLU A O 1
ATOM 1562 N N . GLU A 1 202 ? -1.323 2.654 -28.438 1 39.31 202 GLU A N 1
ATOM 1563 C CA . GLU A 1 202 ? -0.519 2.457 -29.641 1 39.31 202 GLU A CA 1
ATOM 1564 C C . GLU A 1 202 ? -1.293 1.68 -30.703 1 39.31 202 GLU A C 1
ATOM 1566 O O . GLU A 1 202 ? -1.624 0.509 -30.5 1 39.31 202 GLU A O 1
ATOM 1571 N N . GLN A 1 203 ? -2.025 2.291 -31.609 1 41.47 203 GLN A N 1
ATOM 1572 C CA . GLN A 1 203 ? -2.684 1.584 -32.688 1 41.47 203 GLN A CA 1
ATOM 1573 C C . GLN A 1 203 ? -1.664 1.023 -33.688 1 41.47 203 GLN A C 1
ATOM 1575 O O . GLN A 1 203 ? -1.891 -0.025 -34.281 1 41.47 203 GLN A O 1
ATOM 1580 N N . ARG A 1 204 ? -0.661 1.705 -34.094 1 36.75 204 ARG A N 1
ATOM 1581 C CA . ARG A 1 204 ? 0.458 1.283 -34.938 1 36.75 204 ARG A CA 1
ATOM 1582 C C . ARG A 1 204 ? 1.785 1.456 -34.188 1 36.75 204 ARG A C 1
ATOM 1584 O O . ARG A 1 204 ? 1.905 2.305 -33.312 1 36.75 204 ARG A O 1
ATOM 1591 N N . PRO A 1 205 ? 2.762 0.635 -34.688 1 39.78 205 PRO A N 1
ATOM 1592 C CA . PRO A 1 205 ? 4.078 0.736 -34.062 1 39.78 205 PRO A CA 1
ATOM 1593 C C . PRO A 1 205 ? 4.594 2.172 -34 1 39.78 205 PRO A C 1
ATOM 1595 O O . PRO A 1 205 ? 4.695 2.842 -35.031 1 39.78 205 PRO A O 1
ATOM 1598 N N . GLY A 1 206 ? 4.699 2.865 -32.844 1 38.91 206 GLY A N 1
ATOM 1599 C CA . GLY A 1 206 ? 5.215 4.219 -32.719 1 38.91 206 GLY A CA 1
ATOM 1600 C C . GLY A 1 206 ? 4.121 5.27 -32.656 1 38.91 206 GLY A C 1
ATOM 1601 O O . GLY A 1 206 ? 4.402 6.461 -32.5 1 38.91 206 GLY A O 1
ATOM 1602 N N . GLU A 1 207 ? 3.029 4.98 -33.25 1 34.25 207 GLU A N 1
ATOM 1603 C CA . GLU A 1 207 ? 1.925 5.934 -33.312 1 34.25 207 GLU A CA 1
ATOM 1604 C C . GLU A 1 207 ? 0.968 5.746 -32.156 1 34.25 207 GLU A C 1
ATOM 1606 O O . GLU A 1 207 ? 0.332 4.699 -32.031 1 34.25 207 GLU A O 1
ATOM 1611 N N . TYR A 1 208 ? 1.132 6.473 -31.25 1 35.25 208 TYR A N 1
ATOM 1612 C CA . TYR A 1 208 ? 0.315 6.434 -30.047 1 35.25 208 TYR A CA 1
ATOM 1613 C C . TYR A 1 208 ? -0.868 7.391 -30.156 1 35.25 208 TYR A C 1
ATOM 1615 O O . TYR A 1 208 ? -0.712 8.531 -30.594 1 35.25 208 TYR A O 1
ATOM 1623 N N . TYR A 1 209 ? -1.992 6.918 -30.422 1 35.09 209 TYR A N 1
ATOM 1624 C CA . TYR A 1 209 ? -3.211 7.719 -30.438 1 35.09 209 TYR A CA 1
ATOM 1625 C C . TYR A 1 209 ? -3.812 7.824 -29.047 1 35.09 209 TYR A C 1
ATOM 1627 O O . TYR A 1 209 ? -3.875 6.832 -28.312 1 35.09 209 TYR A O 1
ATOM 1635 N N . PRO A 1 210 ? -3.816 9.023 -28.578 1 38.91 210 PRO A N 1
ATOM 1636 C CA . PRO A 1 210 ? -4.629 9.133 -27.375 1 38.91 210 PRO A CA 1
ATOM 1637 C C . PRO A 1 210 ? -5.938 8.344 -27.453 1 38.91 210 PRO A C 1
ATOM 1639 O O . PRO A 1 210 ? -6.539 8.266 -28.531 1 38.91 210 PRO A O 1
ATOM 1642 N N . VAL A 1 211 ? -6.07 7.297 -26.938 1 38.84 211 VAL A N 1
ATOM 1643 C CA . VAL A 1 211 ? -7.453 6.832 -26.969 1 38.84 211 VAL A CA 1
ATOM 1644 C C . VAL A 1 211 ? -8.398 8.023 -26.781 1 38.84 211 VAL A C 1
ATOM 1646 O O . VAL A 1 211 ? -8.305 8.742 -25.797 1 38.84 211 VAL A O 1
ATOM 1649 N N . GLN A 1 212 ? -8.617 8.602 -27.875 1 34.22 212 GLN A N 1
ATOM 1650 C CA . GLN A 1 212 ? -9.547 9.719 -27.984 1 34.22 212 GLN A CA 1
ATOM 1651 C C . GLN A 1 212 ? -10.773 9.508 -27.109 1 34.22 212 GLN A C 1
ATOM 1653 O O . GLN A 1 212 ? -11.648 8.703 -27.438 1 34.22 212 GLN A O 1
ATOM 1658 N N . GLN A 1 213 ? -11.047 8.984 -25.922 1 34.22 213 GLN A N 1
ATOM 1659 C CA . GLN A 1 213 ? -12.367 9.555 -25.672 1 34.22 213 GLN A CA 1
ATOM 1660 C C . GLN A 1 213 ? -12.383 11.047 -25.953 1 34.22 213 GLN A C 1
ATOM 1662 O O . GLN A 1 213 ? -11.344 11.703 -25.938 1 34.22 213 GLN A O 1
ATOM 1667 N N . ASP A 1 214 ? -13.5 11.68 -26.25 1 32 214 ASP A N 1
ATOM 1668 C CA . ASP A 1 214 ? -13.664 13.117 -26.469 1 32 214 ASP A CA 1
ATOM 1669 C C . ASP A 1 214 ? -12.57 13.906 -25.75 1 32 214 ASP A C 1
ATOM 1671 O O . ASP A 1 214 ? -11.836 13.359 -24.938 1 32 214 ASP A O 1
ATOM 1675 N N . GLN A 1 215 ? -12.625 15.391 -26 1 33.66 215 GLN A N 1
ATOM 1676 C CA . GLN A 1 215 ? -11.938 16.578 -25.5 1 33.66 215 GLN A CA 1
ATOM 1677 C C . GLN A 1 215 ? -11.453 16.359 -24.062 1 33.66 215 GLN A C 1
ATOM 1679 O O . GLN A 1 215 ? -10.742 17.203 -23.516 1 33.66 215 GLN A O 1
ATOM 1684 N N . ASP A 1 216 ? -12.227 15.703 -23.312 1 30.92 216 ASP A N 1
ATOM 1685 C CA . ASP A 1 216 ? -12.086 15.727 -21.859 1 30.92 216 ASP A CA 1
ATOM 1686 C C . ASP A 1 216 ? -10.914 14.859 -21.406 1 30.92 216 ASP A C 1
ATOM 1688 O O . ASP A 1 216 ? -10.836 13.68 -21.766 1 30.92 216 ASP A O 1
ATOM 1692 N N . TYR A 1 217 ? -9.734 15.398 -21.438 1 34.72 217 TYR A N 1
ATOM 1693 C CA . TYR A 1 217 ? -8.547 14.914 -20.75 1 34.72 217 TYR A CA 1
ATOM 1694 C C . TYR A 1 217 ? -8.922 13.984 -19.609 1 34.72 217 TYR A C 1
ATOM 1696 O O . TYR A 1 217 ? -9.875 14.234 -18.875 1 34.72 217 TYR A O 1
ATOM 1704 N N . LEU A 1 218 ? -8.984 12.844 -19.828 1 35.97 218 LEU A N 1
ATOM 1705 C CA . LEU A 1 218 ? -9.172 11.961 -18.672 1 35.97 218 LEU A CA 1
ATOM 1706 C C . LEU A 1 218 ? -8.203 12.305 -17.547 1 35.97 218 LEU A C 1
ATOM 1708 O O . LEU A 1 218 ? -6.984 12.219 -17.734 1 35.97 218 LEU A O 1
ATOM 1712 N N . ALA A 1 219 ? -8.32 13.445 -16.938 1 38.38 219 ALA A N 1
ATOM 1713 C CA . ALA A 1 219 ? -7.789 13.703 -15.602 1 38.38 219 ALA A CA 1
ATOM 1714 C C . ALA A 1 219 ? -7.781 12.43 -14.758 1 38.38 219 ALA A C 1
ATOM 1716 O O . ALA A 1 219 ? -8.773 12.109 -14.109 1 38.38 219 ALA A O 1
ATOM 1717 N N . ILE A 1 220 ? -7.234 11.398 -15.281 1 40.94 220 ILE A N 1
ATOM 1718 C CA . ILE A 1 220 ? -7.289 10.047 -14.719 1 40.94 220 ILE A CA 1
ATOM 1719 C C . ILE A 1 220 ? -7.062 10.102 -13.211 1 40.94 220 ILE A C 1
ATOM 1721 O O . ILE A 1 220 ? -7.707 9.375 -12.453 1 40.94 220 ILE A O 1
ATOM 1725 N N . PHE A 1 221 ? -6.02 10.93 -12.758 1 44.78 221 PHE A N 1
ATOM 1726 C CA . PHE A 1 221 ? -5.695 10.828 -11.344 1 44.78 221 PHE A CA 1
ATOM 1727 C C . PHE A 1 221 ? -6.07 12.109 -10.602 1 44.78 221 PHE A C 1
ATOM 1729 O O . PHE A 1 221 ? -5.352 12.547 -9.703 1 44.78 221 PHE A O 1
ATOM 1736 N N . SER A 1 222 ? -6.996 12.836 -11.125 1 46.59 222 SER A N 1
ATOM 1737 C CA . SER A 1 222 ? -7.203 14.086 -10.406 1 46.59 222 SER A CA 1
ATOM 1738 C C . SER A 1 222 ? -8.07 13.883 -9.172 1 46.59 222 SER A C 1
ATOM 1740 O O . SER A 1 222 ? -9.305 13.867 -9.266 1 46.59 222 SER A O 1
ATOM 1742 N N . ALA A 1 223 ? -7.32 13.477 -8.039 1 54.69 223 ALA A N 1
ATOM 1743 C CA . ALA A 1 223 ? -8.039 13.312 -6.781 1 54.69 223 ALA A CA 1
ATOM 1744 C C . ALA A 1 223 ? -8.57 14.656 -6.273 1 54.69 223 ALA A C 1
ATOM 1746 O O . ALA A 1 223 ? -7.941 15.695 -6.492 1 54.69 223 ALA A O 1
ATOM 1747 N N . ARG A 1 224 ? -9.773 14.695 -5.938 1 65.94 224 ARG A N 1
ATOM 1748 C CA . ARG A 1 224 ? -10.375 15.828 -5.242 1 65.94 224 ARG A CA 1
ATOM 1749 C C . ARG A 1 224 ? -9.766 16 -3.855 1 65.94 224 ARG A C 1
ATOM 1751 O O . ARG A 1 224 ? -9.102 15.094 -3.344 1 65.94 224 ARG A O 1
ATOM 1758 N N . ASP A 1 225 ? -9.891 17.266 -3.389 1 76.19 225 ASP A N 1
ATOM 1759 C CA . ASP A 1 225 ? -9.445 17.531 -2.023 1 76.19 225 ASP A CA 1
ATOM 1760 C C . ASP A 1 225 ? -10.562 17.25 -1.019 1 76.19 225 ASP A C 1
ATOM 1762 O O . ASP A 1 225 ? -11.742 17.438 -1.331 1 76.19 225 ASP A O 1
ATOM 1766 N N . LEU A 1 226 ? -10.117 16.828 0.101 1 85.31 226 LEU A N 1
ATOM 1767 C CA . LEU A 1 226 ? -11.055 16.531 1.183 1 85.31 226 LEU A CA 1
ATOM 1768 C C . LEU A 1 226 ? -11.422 17.797 1.946 1 85.31 226 LEU A C 1
ATOM 1770 O O . LEU A 1 226 ? -10.555 18.625 2.258 1 85.31 226 LEU A O 1
ATOM 1774 N N . MET A 1 227 ? -12.633 18.031 2.203 1 90.75 227 MET A N 1
ATOM 1775 C CA . MET A 1 227 ? -13.133 19.062 3.111 1 90.75 227 MET A CA 1
ATOM 1776 C C . MET A 1 227 ? -14.359 18.562 3.877 1 90.75 227 MET A C 1
ATOM 1778 O O . MET A 1 227 ? -15.438 18.422 3.303 1 90.75 227 MET A O 1
ATOM 1782 N N . LEU A 1 228 ? -14.172 18.422 5.156 1 95.5 228 LEU A N 1
ATOM 1783 C CA . LEU A 1 228 ? -15.242 17.891 5.984 1 95.5 228 LEU A CA 1
ATOM 1784 C C . LEU A 1 228 ? -15.633 18.891 7.078 1 95.5 228 LEU A C 1
ATOM 1786 O O . LEU A 1 228 ? -16.109 18.484 8.141 1 95.5 228 LEU A O 1
ATOM 1790 N N . LEU A 1 229 ? -15.406 20.109 6.789 1 96.62 229 LEU A N 1
ATOM 1791 C CA . LEU A 1 229 ? -15.68 21.172 7.75 1 96.62 229 LEU A CA 1
ATOM 1792 C C . LEU A 1 229 ? -17.156 21.172 8.156 1 96.62 229 LEU A C 1
ATOM 1794 O O . LEU A 1 229 ? -17.484 21.406 9.32 1 96.62 229 LEU A O 1
ATOM 1798 N N . ASP A 1 230 ? -18.047 20.844 7.285 1 94.38 230 ASP A N 1
ATOM 1799 C CA . ASP A 1 230 ? -19.484 20.922 7.523 1 94.38 230 ASP A CA 1
ATOM 1800 C C . ASP A 1 230 ? -20 19.641 8.18 1 94.38 230 ASP A C 1
ATOM 1802 O O . ASP A 1 230 ? -21.172 19.562 8.547 1 94.38 230 ASP A O 1
ATOM 1806 N N . ALA A 1 231 ? -19.156 18.688 8.383 1 95.56 231 ALA A N 1
ATOM 1807 C CA . ALA A 1 231 ? -19.594 17.391 8.898 1 95.56 231 ALA A CA 1
ATOM 1808 C C . ALA A 1 231 ? -18.969 17.109 10.266 1 95.56 231 ALA A C 1
ATOM 1810 O O . ALA A 1 231 ? -18.891 15.953 10.688 1 95.56 231 ALA A O 1
ATOM 1811 N N . LEU A 1 232 ? -18.562 18.094 10.938 1 97.5 232 LEU A N 1
ATOM 1812 C CA . LEU A 1 232 ? -17.828 17.906 12.188 1 97.5 232 LEU A CA 1
ATOM 1813 C C . LEU A 1 232 ? -18.719 17.281 13.25 1 97.5 232 LEU A C 1
ATOM 1815 O O . LEU A 1 232 ? -18.25 16.484 14.07 1 97.5 232 LEU A O 1
ATOM 1819 N N . GLN A 1 233 ? -19.953 17.625 13.25 1 96.56 233 GLN A N 1
ATOM 1820 C CA . GLN A 1 233 ? -20.859 17.062 14.227 1 96.56 233 GLN A CA 1
ATOM 1821 C C . GLN A 1 233 ? -21.062 15.562 13.992 1 96.56 233 GLN A C 1
ATOM 1823 O O . GLN A 1 233 ? -21.062 14.773 14.938 1 96.56 233 GLN A O 1
ATOM 1828 N N . GLU A 1 234 ? -21.234 15.203 12.766 1 96 234 GLU A N 1
ATOM 1829 C CA . GLU A 1 234 ? -21.359 13.789 12.414 1 96 234 GLU A CA 1
ATOM 1830 C C . GLU A 1 234 ? -20.109 13.016 12.805 1 96 234 GLU A C 1
ATOM 1832 O O . GLU A 1 234 ? -20.203 11.891 13.312 1 96 234 GLU A O 1
ATOM 1837 N N . ILE A 1 235 ? -19 13.617 12.609 1 97.69 235 ILE A N 1
ATOM 1838 C CA . ILE A 1 235 ? -17.719 12.992 12.914 1 97.69 235 ILE A CA 1
ATOM 1839 C C . ILE A 1 235 ? -17.594 12.797 14.43 1 97.69 235 ILE A C 1
ATOM 1841 O O . ILE A 1 235 ? -17.203 11.727 14.891 1 97.69 235 ILE A O 1
ATOM 1845 N N . ARG A 1 236 ? -17.969 13.758 15.133 1 97.5 236 ARG A N 1
ATOM 1846 C CA . ARG A 1 236 ? -17.969 13.68 16.594 1 97.5 236 ARG A CA 1
ATOM 1847 C C . ARG A 1 236 ? -18.875 12.562 17.078 1 97.5 236 ARG A C 1
ATOM 1849 O O . ARG A 1 236 ? -18.5 11.781 17.953 1 97.5 236 ARG A O 1
ATOM 1856 N N . THR A 1 237 ? -19.984 12.461 16.516 1 96.88 237 THR A N 1
ATOM 1857 C CA . THR A 1 237 ? -21 11.492 16.922 1 96.88 237 THR A CA 1
ATOM 1858 C C . THR A 1 237 ? -20.531 10.07 16.609 1 96.88 237 THR A C 1
ATOM 1860 O O . THR A 1 237 ? -20.906 9.125 17.312 1 96.88 237 THR A O 1
ATOM 1863 N N . ALA A 1 238 ? -19.703 9.938 15.633 1 96.75 238 ALA A N 1
ATOM 1864 C CA . ALA A 1 238 ? -19.172 8.633 15.234 1 96.75 238 ALA A CA 1
ATOM 1865 C C . ALA A 1 238 ? -18.125 8.141 16.234 1 96.75 238 ALA A C 1
ATOM 1867 O O . ALA A 1 238 ? -17.672 6.996 16.156 1 96.75 238 ALA A O 1
ATOM 1868 N N . GLY A 1 239 ? -17.719 8.984 17.125 1 97.69 239 GLY A N 1
ATOM 1869 C CA . GLY A 1 239 ? -16.797 8.578 18.172 1 97.69 239 GLY A CA 1
ATOM 1870 C C . GLY A 1 239 ? -15.359 8.945 17.875 1 97.69 239 GLY A C 1
ATOM 1871 O O . GLY A 1 239 ? -14.43 8.43 18.5 1 97.69 239 GLY A O 1
ATOM 1872 N N . VAL A 1 240 ? -15.141 9.844 16.938 1 98.44 240 VAL A N 1
ATOM 1873 C CA . VAL A 1 240 ? -13.805 10.297 16.562 1 98.44 240 VAL A CA 1
ATOM 1874 C C . VAL A 1 240 ? -13.242 11.203 17.656 1 98.44 240 VAL A C 1
ATOM 1876 O O . VAL A 1 240 ? -13.938 12.086 18.156 1 98.44 240 VAL A O 1
ATOM 1879 N N . SER A 1 241 ? -11.977 10.953 18.016 1 98.62 241 SER A N 1
ATOM 1880 C CA . SER A 1 241 ? -11.344 11.68 19.109 1 98.62 241 SER A CA 1
ATOM 1881 C C . SER A 1 241 ? -10.516 12.852 18.594 1 98.62 241 SER A C 1
ATOM 1883 O O . SER A 1 241 ? -10.281 13.82 19.312 1 98.62 241 SER A O 1
ATOM 1885 N N . ALA A 1 242 ? -10.094 12.734 17.375 1 98.69 242 ALA A N 1
ATOM 1886 C CA . ALA A 1 242 ? -9.227 13.766 16.812 1 98.69 242 ALA A CA 1
ATOM 1887 C C . ALA A 1 242 ? -9.461 13.898 15.305 1 98.69 242 ALA A C 1
ATOM 1889 O O . ALA A 1 242 ? -9.766 12.914 14.625 1 98.69 242 ALA A O 1
ATOM 1890 N N . ILE A 1 243 ? -9.344 15.117 14.812 1 98.69 243 ILE A N 1
ATOM 1891 C CA . ILE A 1 243 ? -9.414 15.383 13.375 1 98.69 243 ILE A CA 1
ATOM 1892 C C . ILE A 1 243 ? -8.078 15.945 12.898 1 98.69 243 ILE A C 1
ATOM 1894 O O . ILE A 1 243 ? -7.406 16.688 13.625 1 98.69 243 ILE A O 1
ATOM 1898 N N . LYS A 1 244 ? -7.742 15.594 11.727 1 97 244 LYS A N 1
ATOM 1899 C CA . LYS A 1 244 ? -6.406 15.883 11.211 1 97 244 LYS A CA 1
ATOM 1900 C C . LYS A 1 244 ? -6.473 16.609 9.875 1 97 244 LYS A C 1
ATOM 1902 O O . LYS A 1 244 ? -7.203 16.188 8.969 1 97 244 LYS A O 1
ATOM 1907 N N . ILE A 1 245 ? -5.699 17.625 9.766 1 96.19 245 ILE A N 1
ATOM 1908 C CA . ILE A 1 245 ? -5.543 18.359 8.516 1 96.19 245 ILE A CA 1
ATOM 1909 C C . ILE A 1 245 ? -4.293 17.875 7.781 1 96.19 245 ILE A C 1
ATOM 1911 O O . ILE A 1 245 ? -3.207 17.812 8.367 1 96.19 245 ILE A O 1
ATOM 1915 N N . GLU A 1 246 ? -4.512 17.5 6.539 1 87.88 246 GLU A N 1
ATOM 1916 C CA . GLU A 1 246 ? -3.379 17.109 5.707 1 87.88 246 GLU A CA 1
ATOM 1917 C C . GLU A 1 246 ? -2.67 18.328 5.125 1 87.88 246 GLU A C 1
ATOM 1919 O O . GLU A 1 246 ? -3.316 19.297 4.746 1 87.88 246 GLU A O 1
ATOM 1924 N N . GLY A 1 247 ? -1.287 18.234 5.031 1 81.62 247 GLY A N 1
ATOM 1925 C CA . GLY A 1 247 ? -0.636 19.344 4.34 1 81.62 247 GLY A CA 1
ATOM 1926 C C . GLY A 1 247 ? 0.751 19.641 4.871 1 81.62 247 GLY A C 1
ATOM 1927 O O . GLY A 1 247 ? 1.124 20.812 5.023 1 81.62 247 GLY A O 1
ATOM 1928 N N . ARG A 1 248 ? 1.503 18.641 5.203 1 74.12 248 ARG A N 1
ATOM 1929 C CA . ARG A 1 248 ? 2.852 18.891 5.703 1 74.12 248 ARG A CA 1
ATOM 1930 C C . ARG A 1 248 ? 3.705 19.578 4.652 1 74.12 248 ARG A C 1
ATOM 1932 O O . ARG A 1 248 ? 4.613 20.344 4.988 1 74.12 248 ARG A O 1
ATOM 1939 N N . MET A 1 249 ? 3.316 19.391 3.402 1 73.94 249 MET A N 1
ATOM 1940 C CA . MET A 1 249 ? 4.098 19.984 2.324 1 73.94 249 MET A CA 1
ATOM 1941 C C . MET A 1 249 ? 3.455 21.281 1.843 1 73.94 249 MET A C 1
ATOM 1943 O O . MET A 1 249 ? 3.961 21.938 0.923 1 73.94 249 MET A O 1
ATOM 1947 N N . LYS A 1 250 ? 2.377 21.656 2.438 1 82 250 LYS A N 1
ATOM 1948 C CA . LYS A 1 250 ? 1.69 22.875 2.057 1 82 250 LYS A CA 1
ATOM 1949 C C . LYS A 1 250 ? 2.316 24.094 2.744 1 82 250 LYS A C 1
ATOM 1951 O O . LYS A 1 250 ? 3.24 23.953 3.547 1 82 250 LYS A O 1
ATOM 1956 N N . SER A 1 251 ? 1.894 25.25 2.334 1 85.38 251 SER A N 1
ATOM 1957 C CA . SER A 1 251 ? 2.475 26.484 2.832 1 85.38 251 SER A CA 1
ATOM 1958 C C . SER A 1 251 ? 2.025 26.781 4.258 1 85.38 251 SER A C 1
ATOM 1960 O O . SER A 1 251 ? 1.057 26.188 4.742 1 85.38 251 SER A O 1
ATOM 1962 N N . ALA A 1 252 ? 2.797 27.719 4.867 1 91.56 252 ALA A N 1
ATOM 1963 C CA . ALA A 1 252 ? 2.406 28.188 6.195 1 91.56 252 ALA A CA 1
ATOM 1964 C C . ALA A 1 252 ? 1.052 28.891 6.156 1 91.56 252 ALA A C 1
ATOM 1966 O O . ALA A 1 252 ? 0.272 28.797 7.105 1 91.56 252 ALA A O 1
ATOM 1967 N N . LEU A 1 253 ? 0.786 29.625 5.055 1 92.56 253 LEU A N 1
ATOM 1968 C CA . LEU A 1 253 ? -0.51 30.281 4.871 1 92.56 253 LEU A CA 1
ATOM 1969 C C . LEU A 1 253 ? -1.635 29.25 4.875 1 92.56 253 LEU A C 1
ATOM 1971 O O . LEU A 1 253 ? -2.66 29.438 5.531 1 92.56 253 LEU A O 1
ATOM 1975 N N . TYR A 1 254 ? -1.415 28.188 4.18 1 91.94 254 TYR A N 1
ATOM 1976 C CA . TYR A 1 254 ? -2.373 27.094 4.141 1 91.94 254 TYR A CA 1
ATOM 1977 C C . TYR A 1 254 ? -2.639 26.562 5.543 1 91.94 254 TYR A C 1
ATOM 1979 O O . TYR A 1 254 ? -3.793 26.406 5.949 1 91.94 254 TYR A O 1
ATOM 1987 N N . ALA A 1 255 ? -1.589 26.25 6.242 1 94.69 255 ALA A N 1
ATOM 1988 C CA . ALA A 1 255 ? -1.716 25.672 7.578 1 94.69 255 ALA A CA 1
ATOM 1989 C C . ALA A 1 255 ? -2.48 26.609 8.508 1 94.69 255 ALA A C 1
ATOM 1991 O O . ALA A 1 255 ? -3.35 26.172 9.266 1 94.69 255 ALA A O 1
ATOM 1992 N N . ALA A 1 256 ? -2.199 27.875 8.461 1 96.94 256 ALA A N 1
ATOM 1993 C CA . ALA A 1 256 ? -2.85 28.859 9.32 1 96.94 256 ALA A CA 1
ATOM 1994 C C . ALA A 1 256 ? -4.344 28.938 9.016 1 96.94 256 ALA A C 1
ATOM 1996 O O . ALA A 1 256 ? -5.176 28.828 9.914 1 96.94 256 ALA A O 1
ATOM 1997 N N . ILE A 1 257 ? -4.668 29.094 7.766 1 96.88 257 ILE A N 1
ATOM 1998 C CA . ILE A 1 257 ? -6.051 29.312 7.348 1 96.88 257 ILE A CA 1
ATOM 1999 C C . ILE A 1 257 ? -6.871 28.062 7.613 1 96.88 257 ILE A C 1
ATOM 2001 O O . ILE A 1 257 ? -7.965 28.125 8.18 1 96.88 257 ILE A O 1
ATOM 2005 N N . ALA A 1 258 ? -6.336 26.922 7.195 1 97.25 258 ALA A N 1
ATOM 2006 C CA . ALA A 1 258 ? -7.055 25.672 7.418 1 97.25 258 ALA A CA 1
ATOM 2007 C C . ALA A 1 258 ? -7.281 25.422 8.906 1 97.25 258 ALA A C 1
ATOM 2009 O O . ALA A 1 258 ? -8.383 25.062 9.32 1 97.25 258 ALA A O 1
ATOM 2010 N N . THR A 1 259 ? -6.297 25.672 9.695 1 98.44 259 THR A N 1
ATOM 2011 C CA . THR A 1 259 ? -6.41 25.469 11.133 1 98.44 259 THR A CA 1
ATOM 2012 C C . THR A 1 259 ? -7.469 26.391 11.727 1 98.44 259 THR A C 1
ATOM 2014 O O . THR A 1 259 ? -8.328 25.953 12.492 1 98.44 259 THR A O 1
ATOM 2017 N N . ARG A 1 260 ? -7.402 27.594 11.375 1 98.25 260 ARG A N 1
ATOM 2018 C CA . ARG A 1 260 ? -8.344 28.562 11.922 1 98.25 260 ARG A CA 1
ATOM 2019 C C . ARG A 1 260 ? -9.773 28.234 11.516 1 98.25 260 ARG A C 1
ATOM 2021 O O . ARG A 1 260 ? -10.703 28.344 12.32 1 98.25 260 ARG A O 1
ATOM 2028 N N . ALA A 1 261 ? -9.914 27.859 10.289 1 98.06 261 ALA A N 1
ATOM 2029 C CA . ALA A 1 261 ? -11.242 27.484 9.805 1 98.06 261 ALA A CA 1
ATOM 2030 C C . ALA A 1 261 ? -11.828 26.344 10.625 1 98.06 261 ALA A C 1
ATOM 2032 O O . ALA A 1 261 ? -12.969 26.422 11.086 1 98.06 261 ALA A O 1
ATOM 2033 N N . TYR A 1 262 ? -11.07 25.375 10.867 1 98.62 262 TYR A N 1
ATOM 2034 C CA . TYR A 1 262 ? -11.578 24.219 11.609 1 98.62 262 TYR A CA 1
ATOM 2035 C C . TYR A 1 262 ? -11.742 24.562 13.086 1 98.62 262 TYR A C 1
ATOM 2037 O O . TYR A 1 262 ? -12.68 24.094 13.734 1 98.62 262 TYR A O 1
ATOM 2045 N N . ARG A 1 263 ? -10.852 25.328 13.641 1 98.44 263 ARG A N 1
ATOM 2046 C CA . ARG A 1 263 ? -10.977 25.719 15.039 1 98.44 263 ARG A CA 1
ATOM 2047 C C . ARG A 1 263 ? -12.281 26.484 15.281 1 98.44 263 ARG A C 1
ATOM 2049 O O . ARG A 1 263 ? -13.016 26.172 16.219 1 98.44 263 ARG A O 1
ATOM 2056 N N . THR A 1 264 ? -12.562 27.438 14.43 1 98.06 264 THR A N 1
ATOM 2057 C CA . THR A 1 264 ? -13.766 28.25 14.594 1 98.06 264 THR A CA 1
ATOM 2058 C C . THR A 1 264 ? -15.023 27.406 14.383 1 98.06 264 THR A C 1
ATOM 2060 O O . THR A 1 264 ? -16.031 27.609 15.055 1 98.06 264 THR A O 1
ATOM 2063 N N . ALA A 1 265 ? -14.938 26.469 13.516 1 98 265 ALA A N 1
ATOM 2064 C CA . ALA A 1 265 ? -16.062 25.562 13.297 1 98 265 ALA A CA 1
ATOM 2065 C C . ALA A 1 265 ? -16.297 24.672 14.5 1 98 265 ALA A C 1
ATOM 2067 O O . ALA A 1 265 ? -17.438 24.469 14.938 1 98 265 ALA A O 1
ATOM 2068 N N . LEU A 1 266 ? -15.227 24.156 15.023 1 98.19 266 LEU A N 1
ATOM 2069 C CA . LEU A 1 266 ? -15.32 23.297 16.203 1 98.19 266 LEU A CA 1
ATOM 2070 C C . LEU A 1 266 ? -15.914 24.062 17.391 1 98.19 266 LEU A C 1
ATOM 2072 O O . LEU A 1 266 ? -16.719 23.5 18.141 1 98.19 266 LEU A O 1
ATOM 2076 N N . ASP A 1 267 ? -15.492 25.281 17.5 1 97.12 267 ASP A N 1
ATOM 2077 C CA . ASP A 1 267 ? -15.93 26.094 18.625 1 97.12 267 ASP A CA 1
ATOM 2078 C C . ASP A 1 267 ? -17.234 26.812 18.312 1 97.12 267 ASP A C 1
ATOM 2080 O O . ASP A 1 267 ? -17.828 27.469 19.172 1 97.12 267 ASP A O 1
ATOM 2084 N N . GLN A 1 268 ? -17.641 26.75 17.125 1 96.06 268 GLN A N 1
ATOM 2085 C CA . GLN A 1 268 ? -18.859 27.391 16.672 1 96.06 268 GLN A CA 1
ATOM 2086 C C . GLN A 1 268 ? -18.844 28.891 16.969 1 96.06 268 GLN A C 1
ATOM 2088 O O . GLN A 1 268 ? -19.797 29.438 17.531 1 96.06 268 GLN A O 1
ATOM 2093 N N . THR A 1 269 ? -17.75 29.531 16.594 1 96.25 269 THR A N 1
ATOM 2094 C CA . THR A 1 269 ? -17.641 30.984 16.797 1 96.25 269 THR A CA 1
ATOM 2095 C C . THR A 1 269 ? -18.359 31.734 15.68 1 96.25 269 THR A C 1
ATOM 2097 O O . THR A 1 269 ? -18.594 31.188 14.602 1 96.25 269 THR A O 1
ATOM 2100 N N . PRO A 1 270 ? -18.656 33 15.875 1 96 270 PRO A N 1
ATOM 2101 C CA . PRO A 1 270 ? -19.406 33.781 14.883 1 96 270 PRO A CA 1
ATOM 2102 C C . PRO A 1 270 ? -18.641 33.969 13.578 1 96 270 PRO A C 1
ATOM 2104 O O . PRO A 1 270 ? -19.25 34.156 12.523 1 96 270 PRO A O 1
ATOM 2107 N N . ASP A 1 271 ? -17.375 33.844 13.656 1 95.19 271 ASP A N 1
ATOM 2108 C CA . ASP A 1 271 ? -16.578 34.094 12.461 1 95.19 271 ASP A CA 1
ATOM 2109 C C . ASP A 1 271 ? -16.328 32.812 11.688 1 95.19 271 ASP A C 1
ATOM 2111 O O . ASP A 1 271 ? -15.617 32.812 10.68 1 95.19 271 ASP A O 1
ATOM 2115 N N . ALA A 1 272 ? -16.922 31.719 12.039 1 96.44 272 ALA A N 1
ATOM 2116 C CA . ALA A 1 272 ? -16.719 30.438 11.391 1 96.44 272 ALA A CA 1
ATOM 2117 C C . ALA A 1 272 ? -17.062 30.5 9.906 1 96.44 272 ALA A C 1
ATOM 2119 O O . ALA A 1 272 ? -16.312 30.016 9.062 1 96.44 272 ALA A O 1
ATOM 2120 N N . PRO A 1 273 ? -18.188 31.156 9.531 1 96.25 273 PRO A N 1
ATOM 2121 C CA . PRO A 1 273 ? -18.516 31.203 8.102 1 96.25 273 PRO A CA 1
ATOM 2122 C C . PRO A 1 273 ? -17.469 31.938 7.281 1 96.25 273 PRO A C 1
ATOM 2124 O O . PRO A 1 273 ? -17.188 31.562 6.145 1 96.25 273 PRO A O 1
ATOM 2127 N N . ARG A 1 274 ? -16.938 32.938 7.828 1 95.44 274 ARG A N 1
ATOM 2128 C CA . ARG A 1 274 ? -15.906 33.688 7.125 1 95.44 274 ARG A CA 1
ATOM 2129 C C . ARG A 1 274 ? -14.68 32.844 6.867 1 95.44 274 ARG A C 1
ATOM 2131 O O . ARG A 1 274 ? -14.117 32.844 5.766 1 95.44 274 ARG A O 1
ATOM 2138 N N . TRP A 1 275 ? -14.305 32.156 7.816 1 96.31 275 TRP A N 1
ATOM 2139 C CA . TRP A 1 275 ? -13.109 31.328 7.684 1 96.31 275 TRP A CA 1
ATOM 2140 C C . TRP A 1 275 ? -13.367 30.125 6.785 1 96.31 275 TRP A C 1
ATOM 2142 O O . TRP A 1 275 ? -12.453 29.656 6.105 1 96.31 275 TRP A O 1
ATOM 2152 N N . ARG A 1 276 ? -14.547 29.625 6.812 1 95.94 276 ARG A N 1
ATOM 2153 C CA . ARG A 1 276 ? -14.898 28.625 5.812 1 95.94 276 ARG A CA 1
ATOM 2154 C C . ARG A 1 276 ? -14.641 29.141 4.402 1 95.94 276 ARG A C 1
ATOM 2156 O O . ARG A 1 276 ? -14.086 28.438 3.562 1 95.94 276 ARG A O 1
ATOM 2163 N N . GLU A 1 277 ? -15.039 30.359 4.168 1 94.56 277 GLU A N 1
ATOM 2164 C CA . GLU A 1 277 ? -14.836 30.953 2.854 1 94.56 277 GLU A CA 1
ATOM 2165 C C . GLU A 1 277 ? -13.352 31.094 2.533 1 94.56 277 GLU A C 1
ATOM 2167 O O . GLU A 1 277 ? -12.945 30.969 1.374 1 94.56 277 GLU A O 1
ATOM 2172 N N . GLU A 1 278 ? -12.594 31.359 3.533 1 94.5 278 GLU A N 1
ATOM 2173 C CA . GLU A 1 278 ? -11.156 31.484 3.336 1 94.5 278 GLU A CA 1
ATOM 2174 C C . GLU A 1 278 ? -10.547 30.188 2.811 1 94.5 278 GLU A C 1
ATOM 2176 O O . GLU A 1 278 ? -9.562 30.203 2.078 1 94.5 278 GLU A O 1
ATOM 2181 N N . LEU A 1 279 ? -11.125 29.016 3.154 1 93.19 279 LEU A N 1
ATOM 2182 C CA . LEU A 1 279 ? -10.641 27.734 2.646 1 93.19 279 LEU A CA 1
ATOM 2183 C C . LEU A 1 279 ? -10.758 27.688 1.126 1 93.19 279 LEU A C 1
ATOM 2185 O O . LEU A 1 279 ? -9.898 27.109 0.458 1 93.19 279 LEU A O 1
ATOM 2189 N N . PHE A 1 280 ? -11.742 28.312 0.643 1 90 280 PHE A N 1
ATOM 2190 C CA . PHE A 1 280 ? -11.977 28.281 -0.795 1 90 280 PHE A CA 1
ATOM 2191 C C . PHE A 1 280 ? -11.031 29.234 -1.516 1 90 280 PHE A C 1
ATOM 2193 O O . PHE A 1 280 ? -10.898 29.188 -2.74 1 90 280 PHE A O 1
ATOM 2200 N N . ARG A 1 281 ? -10.391 30.062 -0.783 1 87.5 281 ARG A N 1
ATOM 2201 C CA . ARG A 1 281 ? -9.453 31 -1.379 1 87.5 281 ARG A CA 1
ATOM 2202 C C . ARG A 1 281 ? -8.055 30.391 -1.462 1 87.5 281 ARG A C 1
ATOM 2204 O O . ARG A 1 281 ? -7.184 30.922 -2.164 1 87.5 281 ARG A O 1
ATOM 2211 N N . LEU A 1 282 ? -7.832 29.344 -0.721 1 86.38 282 LEU A N 1
ATOM 2212 C CA . LEU A 1 282 ? -6.582 28.594 -0.83 1 86.38 282 LEU A CA 1
ATOM 2213 C C . LEU A 1 282 ? -6.527 27.812 -2.137 1 86.38 282 LEU A C 1
ATOM 2215 O O . LEU A 1 282 ? -7.57 27.453 -2.691 1 86.38 282 LEU A O 1
ATOM 2219 N N . PRO A 1 283 ? -5.289 27.625 -2.631 1 78 283 PRO A N 1
ATOM 2220 C CA . PRO A 1 283 ? -5.199 26.688 -3.756 1 78 283 PRO A CA 1
ATOM 2221 C C . PRO A 1 283 ? -5.777 25.312 -3.426 1 78 283 PRO A C 1
ATOM 2223 O O . PRO A 1 283 ? -5.41 24.719 -2.414 1 78 283 PRO A O 1
ATOM 2226 N N . HIS A 1 284 ? -6.762 24.938 -4.191 1 75.19 284 HIS A N 1
ATOM 2227 C CA . HIS A 1 284 ? -7.41 23.656 -3.941 1 75.19 284 HIS A CA 1
ATOM 2228 C C . HIS A 1 284 ? -7.973 23.062 -5.227 1 75.19 284 HIS A C 1
ATOM 2230 O O . HIS A 1 284 ? -8.211 23.781 -6.199 1 75.19 284 HIS A O 1
ATOM 2236 N N . ARG A 1 285 ? -8.078 21.766 -5.164 1 71.31 285 ARG A N 1
ATOM 2237 C CA . ARG A 1 285 ? -8.945 21.078 -6.113 1 71.31 285 ARG A CA 1
ATOM 2238 C C . ARG A 1 285 ? -10.383 21.031 -5.598 1 71.31 285 ARG A C 1
ATOM 2240 O O . ARG A 1 285 ? -10.648 21.375 -4.441 1 71.31 285 ARG A O 1
ATOM 2247 N N . PRO A 1 286 ? -11.203 20.641 -6.531 1 75.69 286 PRO A N 1
ATOM 2248 C CA . PRO A 1 286 ? -12.578 20.578 -6.039 1 75.69 286 PRO A CA 1
ATOM 2249 C C . PRO A 1 286 ? -12.719 19.688 -4.805 1 75.69 286 PRO A C 1
ATOM 2251 O O . PRO A 1 286 ? -12.141 18.594 -4.746 1 75.69 286 PRO A O 1
ATOM 2254 N N . TYR A 1 287 ? -13.422 20.328 -3.883 1 80.5 287 TYR A N 1
ATOM 2255 C CA . TYR A 1 287 ? -13.578 19.656 -2.604 1 80.5 287 TYR A CA 1
ATOM 2256 C C . TYR A 1 287 ? -14.586 18.516 -2.711 1 80.5 287 TYR A C 1
ATOM 2258 O O . TYR A 1 287 ? -15.531 18.594 -3.5 1 80.5 287 TYR A O 1
ATOM 2266 N N . SER A 1 288 ? -14.32 17.422 -1.886 1 79.44 288 SER A N 1
ATOM 2267 C CA . SER A 1 288 ? -15.211 16.281 -1.751 1 79.44 288 SER A CA 1
ATOM 2268 C C . SER A 1 288 ? -15.312 15.82 -0.3 1 79.44 288 SER A C 1
ATOM 2270 O O . SER A 1 288 ? -14.406 16.078 0.498 1 79.44 288 SER A O 1
ATOM 2272 N N . GLY A 1 289 ? -16.484 15.227 -0.047 1 81.12 289 GLY A N 1
ATOM 2273 C CA . GLY A 1 289 ? -16.656 14.617 1.262 1 81.12 289 GLY A CA 1
ATOM 2274 C C . GLY A 1 289 ? -15.891 13.32 1.421 1 81.12 289 GLY A C 1
ATOM 2275 O O . GLY A 1 289 ? -15.875 12.727 2.504 1 81.12 289 GLY A O 1
ATOM 2276 N N . GLY A 1 290 ? -15.281 12.914 0.416 1 71.81 290 GLY A N 1
ATOM 2277 C CA . GLY A 1 290 ? -14.461 11.719 0.477 1 71.81 290 GLY A CA 1
ATOM 2278 C C . GLY A 1 290 ? -15.258 10.453 0.75 1 71.81 290 GLY A C 1
ATOM 2279 O O . GLY A 1 290 ? -16.484 10.445 0.595 1 71.81 290 GLY A O 1
ATOM 2280 N N . PHE A 1 291 ? -14.531 9.414 1.138 1 71.31 291 PHE A N 1
ATOM 2281 C CA . PHE A 1 291 ? -15.148 8.133 1.457 1 71.31 291 PHE A CA 1
ATOM 2282 C C . PHE A 1 291 ? -15.922 8.219 2.764 1 71.31 291 PHE A C 1
ATOM 2284 O O . PHE A 1 291 ? -16.938 7.531 2.936 1 71.31 291 PHE A O 1
ATOM 2291 N N . LEU A 1 292 ? -15.43 9.047 3.566 1 79.81 292 LEU A N 1
ATOM 2292 C CA . LEU A 1 292 ? -16.031 9.156 4.891 1 79.81 292 LEU A CA 1
ATOM 2293 C C . LEU A 1 292 ? -17.516 9.469 4.793 1 79.81 292 LEU A C 1
ATOM 2295 O O . LEU A 1 292 ? -18.312 8.914 5.543 1 79.81 292 LEU A O 1
ATOM 2299 N N . LEU A 1 293 ? -17.812 10.305 3.891 1 79.69 293 LEU A N 1
ATOM 2300 C CA . LEU A 1 293 ? -19.203 10.688 3.729 1 79.69 293 LEU A CA 1
ATOM 2301 C C . LEU A 1 293 ? -19.828 9.977 2.535 1 79.69 293 LEU A C 1
ATOM 2303 O O . LEU A 1 293 ? -20.906 10.359 2.072 1 79.69 293 LEU A O 1
ATOM 2307 N N . GLU A 1 294 ? -19.125 9.016 2.016 1 72.31 294 GLU A N 1
ATOM 2308 C CA . GLU A 1 294 ? -19.594 8.242 0.868 1 72.31 294 GLU A CA 1
ATOM 2309 C C . GLU A 1 294 ? -19.938 9.156 -0.309 1 72.31 294 GLU A C 1
ATOM 2311 O O . GLU A 1 294 ? -20.984 9.008 -0.938 1 72.31 294 GLU A O 1
ATOM 2316 N N . ASP A 1 295 ? -19.078 10.117 -0.411 1 70.06 295 ASP A N 1
ATOM 2317 C CA . ASP A 1 295 ? -19.266 11.062 -1.51 1 70.06 295 ASP A CA 1
ATOM 2318 C C . ASP A 1 295 ? -18.844 10.445 -2.84 1 70.06 295 ASP A C 1
ATOM 2320 O O . ASP A 1 295 ? -17.656 10.156 -3.039 1 70.06 295 ASP A O 1
ATOM 2324 N N . ARG A 1 296 ? -19.656 10.266 -3.756 1 61.81 296 ARG A N 1
ATOM 2325 C CA . ARG A 1 296 ? -19.438 9.586 -5.023 1 61.81 296 ARG A CA 1
ATOM 2326 C C . ARG A 1 296 ? -18.469 10.375 -5.902 1 61.81 296 ARG A C 1
ATOM 2328 O O . ARG A 1 296 ? -17.844 9.82 -6.812 1 61.81 296 ARG A O 1
ATOM 2335 N N . THR A 1 297 ? -18.438 11.703 -5.605 1 56.97 297 THR A N 1
ATOM 2336 C CA . THR A 1 297 ? -17.609 12.555 -6.445 1 56.97 297 THR A CA 1
ATOM 2337 C C . THR A 1 297 ? -16.125 12.227 -6.242 1 56.97 297 THR A C 1
ATOM 2339 O O . THR A 1 297 ? -15.281 12.633 -7.043 1 56.97 297 THR A O 1
ATOM 2342 N N . VAL A 1 298 ? -15.906 11.508 -5.262 1 54.91 298 VAL A N 1
ATOM 2343 C CA . VAL A 1 298 ? -14.531 11.18 -4.922 1 54.91 298 VAL A CA 1
ATOM 2344 C C . VAL A 1 298 ? -13.875 10.438 -6.086 1 54.91 298 VAL A C 1
ATOM 2346 O O . VAL A 1 298 ? -12.656 10.516 -6.277 1 54.91 298 VAL A O 1
ATOM 2349 N N . HIS A 1 299 ? -14.703 9.867 -6.832 1 52.88 299 HIS A N 1
ATOM 2350 C CA . HIS A 1 299 ? -14.203 9.055 -7.934 1 52.88 299 HIS A CA 1
ATOM 2351 C C . HIS A 1 299 ? -14.164 9.852 -9.234 1 52.88 299 HIS A C 1
ATOM 2353 O O . HIS A 1 299 ? -13.656 9.375 -10.25 1 52.88 299 HIS A O 1
ATOM 2359 N N . GLU A 1 300 ? -14.602 11.094 -9.102 1 55.53 300 GLU A N 1
ATOM 2360 C CA . GLU A 1 300 ? -14.625 11.938 -10.297 1 55.53 300 GLU A CA 1
ATOM 2361 C C . GLU A 1 300 ? -13.328 12.742 -10.43 1 55.53 300 GLU A C 1
ATOM 2363 O O . GLU A 1 300 ? -12.812 13.266 -9.438 1 55.53 300 GLU A O 1
ATOM 2368 N N . PRO A 1 301 ? -12.703 12.648 -11.625 1 54.38 301 PRO A N 1
ATOM 2369 C CA . PRO A 1 301 ? -11.492 13.445 -11.82 1 54.38 301 PRO A CA 1
ATOM 2370 C C . PRO A 1 301 ? -11.719 14.93 -11.57 1 54.38 301 PRO A C 1
ATOM 2372 O O . PRO A 1 301 ? -12.781 15.461 -11.898 1 54.38 301 PRO A O 1
ATOM 2375 N N . ALA A 1 302 ? -10.703 15.445 -10.781 1 53.47 302 ALA A N 1
ATOM 2376 C CA . ALA A 1 302 ? -10.75 16.891 -10.57 1 53.47 302 ALA A CA 1
ATOM 2377 C C . ALA A 1 302 ? -10.258 17.641 -11.805 1 53.47 302 ALA A C 1
ATOM 2379 O O . ALA A 1 302 ? -9.109 17.469 -12.227 1 53.47 302 ALA A O 1
ATOM 2380 N N . ARG A 1 303 ? -11.023 18.344 -12.508 1 52.12 303 ARG A N 1
ATOM 2381 C CA . ARG A 1 303 ? -10.664 18.984 -13.766 1 52.12 303 ARG A CA 1
ATOM 2382 C C . ARG A 1 303 ? -10.258 20.438 -13.531 1 52.12 303 ARG A C 1
ATOM 2384 O O . ARG A 1 303 ? -9.57 21.031 -14.367 1 52.12 303 ARG A O 1
ATOM 2391 N N . GLU A 1 304 ? -10.609 20.922 -12.445 1 56.41 304 GLU A N 1
ATOM 2392 C CA . GLU A 1 304 ? -10.336 22.344 -12.227 1 56.41 304 GLU A CA 1
ATOM 2393 C C . GLU A 1 304 ? -9.742 22.594 -10.844 1 56.41 304 GLU A C 1
ATOM 2395 O O . GLU A 1 304 ? -10.031 21.844 -9.898 1 56.41 304 GLU A O 1
ATOM 2400 N N . SER A 1 305 ? -8.68 23.391 -10.922 1 60.53 305 SER A N 1
ATOM 2401 C CA . SER A 1 305 ? -8.148 23.859 -9.648 1 60.53 305 SER A CA 1
ATOM 2402 C C . SER A 1 305 ? -8.695 25.25 -9.312 1 60.53 305 SER A C 1
ATOM 2404 O O . SER A 1 305 ? -9.086 26 -10.211 1 60.53 305 SER A O 1
ATOM 2406 N N . GLY A 1 306 ? -8.953 25.344 -8.023 1 65.31 306 GLY A N 1
ATOM 2407 C CA . GLY A 1 306 ? -9.445 26.625 -7.539 1 65.31 306 GLY A CA 1
ATOM 2408 C C . GLY A 1 306 ? -8.461 27.344 -6.629 1 65.31 306 GLY A C 1
ATOM 2409 O O . GLY A 1 306 ? -7.375 26.812 -6.355 1 65.31 306 GLY A O 1
ATOM 2410 N N . GLY A 1 307 ? -8.945 28.625 -6.277 1 72.25 307 GLY A N 1
ATOM 2411 C CA . GLY A 1 307 ? -8.18 29.484 -5.387 1 72.25 307 GLY A CA 1
ATOM 2412 C C . GLY A 1 307 ? -8.117 30.922 -5.852 1 72.25 307 GLY A C 1
ATOM 2413 O O . GLY A 1 307 ? -8.383 31.219 -7.02 1 72.25 307 GLY A O 1
ATOM 2414 N N . ALA A 1 308 ? -7.895 31.766 -4.867 1 70.44 308 ALA A N 1
ATOM 2415 C CA . ALA A 1 308 ? -7.906 33.188 -5.164 1 70.44 308 ALA A CA 1
ATOM 2416 C C . ALA A 1 308 ? -6.504 33.688 -5.5 1 70.44 308 ALA A C 1
ATOM 2418 O O . ALA A 1 308 ? -6.309 34.875 -5.77 1 70.44 308 ALA A O 1
ATOM 2419 N N . GLY A 1 309 ? -5.574 32.781 -5.406 1 77.19 309 GLY A N 1
ATOM 2420 C CA . GLY A 1 309 ? -4.223 33.156 -5.797 1 77.19 309 GLY A CA 1
ATOM 2421 C C . GLY A 1 309 ? -3.494 33.969 -4.742 1 77.19 309 GLY A C 1
ATOM 2422 O O . GLY A 1 309 ? -2.598 34.75 -5.062 1 77.19 309 GLY A O 1
ATOM 2423 N N . TYR A 1 310 ? -3.918 33.969 -3.545 1 86 310 TYR A N 1
ATOM 2424 C CA . TYR A 1 310 ? -3.23 34.688 -2.467 1 86 310 TYR A CA 1
ATOM 2425 C C . TYR A 1 310 ? -1.848 34.094 -2.227 1 86 310 TYR A C 1
ATOM 2427 O O . TYR A 1 310 ? -1.67 32.875 -2.277 1 86 310 TYR A O 1
ATOM 2435 N N . ARG A 1 311 ? -0.957 35 -1.988 1 87.81 311 ARG A N 1
ATOM 2436 C CA . ARG A 1 311 ? 0.402 34.594 -1.636 1 87.81 311 ARG A CA 1
ATOM 2437 C C . ARG A 1 311 ? 0.766 35.062 -0.233 1 87.81 311 ARG A C 1
ATOM 2439 O O . ARG A 1 311 ? 0.339 36.125 0.193 1 87.81 311 ARG A O 1
ATOM 2446 N N . LEU A 1 312 ? 1.523 34.281 0.41 1 92.06 312 LEU A N 1
ATOM 2447 C CA . LEU A 1 312 ? 2.113 34.656 1.684 1 92.06 312 LEU A CA 1
ATOM 2448 C C . LEU A 1 312 ? 3.25 35.656 1.47 1 92.06 312 LEU A C 1
ATOM 2450 O O . LEU A 1 312 ? 4.273 35.312 0.872 1 92.06 312 LEU A O 1
ATOM 2454 N N . MET A 1 313 ? 3.096 36.812 1.989 1 93.44 313 MET A N 1
ATOM 2455 C CA . MET A 1 313 ? 4.102 37.844 1.793 1 93.44 313 MET A CA 1
ATOM 2456 C C . MET A 1 313 ? 5.074 37.875 2.969 1 93.44 313 MET A C 1
ATOM 2458 O O . MET A 1 313 ? 6.289 37.906 2.773 1 93.44 313 MET A O 1
ATOM 2462 N N . ALA A 1 314 ? 4.5 37.906 4.141 1 95.81 314 ALA A N 1
ATOM 2463 C CA . ALA A 1 314 ? 5.355 37.969 5.324 1 95.81 314 ALA A CA 1
ATOM 2464 C C . ALA A 1 314 ? 4.621 37.469 6.562 1 95.81 314 ALA A C 1
ATOM 2466 O O . ALA A 1 314 ? 3.389 37.406 6.582 1 95.81 314 ALA A O 1
ATOM 2467 N N . ILE A 1 315 ? 5.375 37.125 7.543 1 96.88 315 ILE A N 1
ATOM 2468 C CA . ILE A 1 315 ? 4.875 36.719 8.852 1 96.88 315 ILE A CA 1
ATOM 2469 C C . ILE A 1 315 ? 5.402 37.688 9.914 1 96.88 315 ILE A C 1
ATOM 2471 O O . ILE A 1 315 ? 6.578 38.062 9.906 1 96.88 315 ILE A O 1
ATOM 2475 N N . LEU A 1 316 ? 4.531 38.094 10.766 1 96.75 316 LEU A N 1
ATOM 2476 C CA . LEU A 1 316 ? 4.902 39.062 11.797 1 96.75 316 LEU A CA 1
ATOM 2477 C C . LEU A 1 316 ? 5.453 38.344 13.031 1 96.75 316 LEU A C 1
ATOM 2479 O O . LEU A 1 316 ? 4.859 37.375 13.516 1 96.75 316 LEU A O 1
ATOM 2483 N N . GLY A 1 317 ? 6.582 38.906 13.516 1 94.81 317 GLY A N 1
ATOM 2484 C CA . GLY A 1 317 ? 7.195 38.375 14.727 1 94.81 317 GLY A CA 1
ATOM 2485 C C . GLY A 1 317 ? 6.637 39 15.992 1 94.81 317 GLY A C 1
ATOM 2486 O O . GLY A 1 317 ? 5.477 39.406 16.031 1 94.81 317 GLY A O 1
ATOM 2487 N N . GLU A 1 318 ? 7.531 38.906 17 1 92.19 318 GLU A N 1
ATOM 2488 C CA . GLU A 1 318 ? 7.121 39.438 18.312 1 92.19 318 GLU A CA 1
ATOM 2489 C C . GLU A 1 318 ? 7.695 40.812 18.562 1 92.19 318 GLU A C 1
ATOM 2491 O O . GLU A 1 318 ? 8.852 41.094 18.234 1 92.19 318 GLU A O 1
ATOM 2496 N N . ALA A 1 319 ? 6.859 41.688 19.031 1 92.88 319 ALA A N 1
ATOM 2497 C CA . ALA A 1 319 ? 7.246 43.031 19.484 1 92.88 319 ALA A CA 1
ATOM 2498 C C . ALA A 1 319 ? 6.266 43.562 20.516 1 92.88 319 ALA A C 1
ATOM 2500 O O . ALA A 1 319 ? 5.117 43.125 20.594 1 92.88 319 ALA A O 1
ATOM 2501 N N . PRO A 1 320 ? 6.801 44.5 21.375 1 91.38 320 PRO A N 1
ATOM 2502 C CA . PRO A 1 320 ? 5.848 45.156 22.266 1 91.38 320 PRO A CA 1
ATOM 2503 C C . PRO A 1 320 ? 4.723 45.844 21.5 1 91.38 320 PRO A C 1
ATOM 2505 O O . PRO A 1 320 ? 4.918 46.281 20.359 1 91.38 320 PRO A O 1
ATOM 2508 N N . ARG A 1 321 ? 3.602 45.969 22.203 1 89.5 321 ARG A N 1
ATOM 2509 C CA . ARG A 1 321 ? 2.453 46.594 21.578 1 89.5 321 ARG A CA 1
ATOM 2510 C C . ARG A 1 321 ? 2.795 48.031 21.141 1 89.5 321 ARG A C 1
ATOM 2512 O O . ARG A 1 321 ? 3.447 48.781 21.875 1 89.5 321 ARG A O 1
ATOM 2519 N N . GLY A 1 322 ? 2.426 48.25 19.953 1 87.88 322 GLY A N 1
ATOM 2520 C CA . GLY A 1 322 ? 2.6 49.594 19.422 1 87.88 322 GLY A CA 1
ATOM 2521 C C . GLY A 1 322 ? 3.943 49.781 18.75 1 87.88 322 GLY A C 1
ATOM 2522 O O . GLY A 1 322 ? 4.148 50.781 18.062 1 87.88 322 GLY A O 1
ATOM 2523 N N . GLU A 1 323 ? 4.797 48.906 18.875 1 92.06 323 GLU A N 1
ATOM 2524 C CA . GLU A 1 323 ? 6.121 49 18.266 1 92.06 323 GLU A CA 1
ATOM 2525 C C . GLU A 1 323 ? 6.172 48.281 16.922 1 92.06 323 GLU A C 1
ATOM 2527 O O . GLU A 1 323 ? 5.352 47.406 16.656 1 92.06 323 GLU A O 1
ATOM 2532 N N . PRO A 1 324 ? 7.117 48.75 16.156 1 94.69 324 PRO A N 1
ATOM 2533 C CA . PRO A 1 324 ? 7.266 48.031 14.883 1 94.69 324 PRO A CA 1
ATOM 2534 C C . PRO A 1 324 ? 7.582 46.531 15.078 1 94.69 324 PRO A C 1
ATOM 2536 O O . PRO A 1 324 ? 8.383 46.188 15.938 1 94.69 324 PRO A O 1
ATOM 2539 N N . VAL A 1 325 ? 6.906 45.75 14.328 1 96.12 325 VAL A N 1
ATOM 2540 C CA . VAL A 1 325 ? 7.016 44.312 14.477 1 96.12 325 VAL A CA 1
ATOM 2541 C C . VAL A 1 325 ? 7.945 43.75 13.398 1 96.12 325 VAL A C 1
ATOM 2543 O O . VAL A 1 325 ? 7.855 44.125 12.227 1 96.12 325 VAL A O 1
ATOM 2546 N N . PRO A 1 326 ? 8.891 42.875 13.773 1 96.94 326 PRO A N 1
ATOM 2547 C CA . PRO A 1 326 ? 9.781 42.312 12.773 1 96.94 326 PRO A CA 1
ATOM 2548 C C . PRO A 1 326 ? 9.047 41.438 11.758 1 96.94 326 PRO A C 1
ATOM 2550 O O . PRO A 1 326 ? 8.102 40.719 12.117 1 96.94 326 PRO A O 1
ATOM 2553 N N . LEU A 1 327 ? 9.562 41.469 10.5 1 96.62 327 LEU A N 1
ATOM 2554 C CA . LEU A 1 327 ? 8.938 40.719 9.414 1 96.62 327 LEU A CA 1
ATOM 2555 C C . LEU A 1 327 ? 9.836 39.562 8.961 1 96.62 327 LEU A C 1
ATOM 2557 O O . LEU A 1 327 ? 11.047 39.75 8.82 1 96.62 327 LEU A O 1
ATOM 2561 N N . THR A 1 328 ? 9.242 38.406 8.891 1 95.81 328 THR A N 1
ATOM 2562 C CA . THR A 1 328 ? 9.836 37.344 8.086 1 95.81 328 THR A CA 1
ATOM 2563 C C . THR A 1 328 ? 9.25 37.344 6.68 1 95.81 328 THR A C 1
ATOM 2565 O O . THR A 1 328 ? 8.156 36.812 6.461 1 95.81 328 THR A O 1
ATOM 2568 N N . VAL A 1 329 ? 10.047 37.875 5.773 1 95.19 329 VAL A N 1
ATOM 2569 C CA . VAL A 1 329 ? 9.539 38.125 4.426 1 95.19 329 VAL A CA 1
ATOM 2570 C C . VAL A 1 329 ? 9.672 36.844 3.596 1 95.19 329 VAL A C 1
ATOM 2572 O O . VAL A 1 329 ? 10.742 36.219 3.549 1 95.19 329 VAL A O 1
ATOM 2575 N N . LYS A 1 330 ? 8.602 36.469 3.031 1 92 330 LYS A N 1
ATOM 2576 C CA . LYS A 1 330 ? 8.578 35.281 2.156 1 92 330 LYS A CA 1
ATOM 2577 C C . LYS A 1 330 ? 8.578 35.719 0.687 1 92 330 LYS A C 1
ATOM 2579 O O . LYS A 1 330 ? 9.234 35.062 -0.144 1 92 330 LYS A O 1
ATOM 2584 N N . ASN A 1 331 ? 7.762 36.625 0.387 1 89.19 331 ASN A N 1
ATOM 2585 C CA . ASN A 1 331 ? 7.75 37.312 -0.911 1 89.19 331 ASN A CA 1
ATOM 2586 C C . ASN A 1 331 ? 7.902 38.812 -0.767 1 89.19 331 ASN A C 1
ATOM 2588 O O . ASN A 1 331 ? 7.348 39.406 0.157 1 89.19 331 ASN A O 1
ATOM 2592 N N . THR A 1 332 ? 8.672 39.344 -1.727 1 92.5 332 THR A N 1
ATOM 2593 C CA . THR A 1 332 ? 8.898 40.781 -1.66 1 92.5 332 THR A CA 1
ATOM 2594 C C . THR A 1 332 ? 7.578 41.531 -1.569 1 92.5 332 THR A C 1
ATOM 2596 O O . THR A 1 332 ? 6.637 41.219 -2.311 1 92.5 332 THR A O 1
ATOM 2599 N N . VAL A 1 333 ? 7.613 42.438 -0.555 1 92.94 333 VAL A N 1
ATOM 2600 C CA . VAL A 1 333 ? 6.398 43.219 -0.374 1 92.94 333 VAL A CA 1
ATOM 2601 C C . VAL A 1 333 ? 6.73 44.719 -0.473 1 92.94 333 VAL A C 1
ATOM 2603 O O . VAL A 1 333 ? 7.699 45.188 0.127 1 92.94 333 VAL A O 1
ATOM 2606 N N . TYR A 1 334 ? 5.926 45.406 -1.293 1 93.69 334 TYR A N 1
ATOM 2607 C CA . TYR A 1 334 ? 6.105 46.844 -1.475 1 93.69 334 TYR A CA 1
ATOM 2608 C C . TYR A 1 334 ? 5.141 47.625 -0.595 1 93.69 334 TYR A C 1
ATOM 2610 O O . TYR A 1 334 ? 4.094 47.094 -0.198 1 93.69 334 TYR A O 1
ATOM 26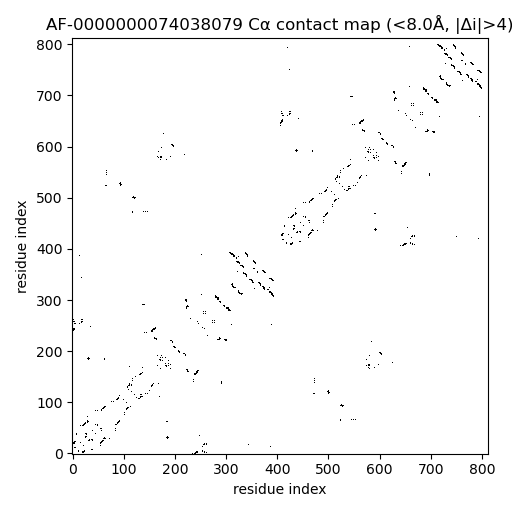18 N N . ARG A 1 335 ? 5.52 48.875 -0.325 1 93.69 335 ARG A N 1
ATOM 2619 C CA . ARG A 1 335 ? 4.723 49.719 0.541 1 93.69 335 ARG A CA 1
ATOM 2620 C C . ARG A 1 335 ? 3.301 49.875 0.008 1 93.69 335 ARG A C 1
ATOM 2622 O O . ARG A 1 335 ? 2.346 49.938 0.784 1 93.69 335 ARG A O 1
ATOM 2629 N N . ASP A 1 336 ? 3.145 49.906 -1.286 1 90.94 336 ASP A N 1
ATOM 2630 C CA . ASP A 1 336 ? 1.844 50.156 -1.889 1 90.94 336 ASP A CA 1
ATOM 2631 C C . ASP A 1 336 ? 1.131 48.875 -2.277 1 90.94 336 ASP A C 1
ATOM 2633 O O . ASP A 1 336 ? 0.072 48.906 -2.908 1 90.94 336 ASP A O 1
ATOM 2637 N N . THR A 1 337 ? 1.733 47.781 -1.896 1 88.38 337 THR A N 1
ATOM 2638 C CA . THR A 1 337 ? 1.086 46.5 -2.18 1 88.38 337 THR A CA 1
ATOM 2639 C C . THR A 1 337 ? -0.184 46.344 -1.348 1 88.38 337 THR A C 1
ATOM 2641 O O . THR A 1 337 ? -0.148 46.469 -0.121 1 88.38 337 THR A O 1
ATOM 2644 N N . ARG A 1 338 ? -1.323 46.188 -2.021 1 90.88 338 ARG A N 1
ATOM 2645 C CA . ARG A 1 338 ? -2.535 45.844 -1.287 1 90.88 338 ARG A CA 1
ATOM 2646 C C . ARG A 1 338 ? -2.387 44.5 -0.584 1 90.88 338 ARG A C 1
ATOM 2648 O O . ARG A 1 338 ? -2.135 43.469 -1.229 1 90.88 338 ARG A O 1
ATOM 2655 N N . THR A 1 339 ? -2.502 44.562 0.732 1 93.88 339 THR A N 1
ATOM 2656 C CA . THR A 1 339 ? -2.246 43.375 1.541 1 93.88 339 THR A CA 1
ATOM 2657 C C . THR A 1 339 ? -3.348 43.156 2.578 1 93.88 339 THR A C 1
ATOM 2659 O O . THR A 1 339 ? -3.986 44.125 3.004 1 93.88 339 THR A O 1
ATOM 2662 N N . ASP A 1 340 ? -3.664 41.906 2.848 1 95.31 340 ASP A N 1
ATOM 2663 C CA . ASP A 1 340 ? -4.484 41.562 4.008 1 95.31 340 ASP A CA 1
ATOM 2664 C C . ASP A 1 340 ? -3.613 41.156 5.195 1 95.31 340 ASP A C 1
ATOM 2666 O O . ASP A 1 340 ? -2.607 40.469 5.027 1 95.31 340 ASP A O 1
ATOM 2670 N N . LEU A 1 341 ? -3.984 41.688 6.32 1 96.06 341 LEU A N 1
ATOM 2671 C CA . LEU A 1 341 ? -3.369 41.219 7.559 1 96.06 341 LEU A CA 1
ATOM 2672 C C . LEU A 1 341 ? -4.293 40.25 8.297 1 96.06 341 LEU A C 1
ATOM 2674 O O . LEU A 1 341 ? -5.379 40.625 8.734 1 96.06 341 LEU A O 1
ATOM 2678 N N . LEU A 1 342 ? -3.869 39.031 8.336 1 96.25 342 LEU A N 1
ATOM 2679 C CA . LEU A 1 342 ? -4.555 38 9.117 1 96.25 342 LEU A CA 1
ATOM 2680 C C . LEU A 1 342 ? -3.932 37.875 10.508 1 96.25 342 LEU A C 1
ATOM 2682 O O . LEU A 1 342 ? -2.707 37.812 10.641 1 96.25 342 LEU A O 1
ATOM 2686 N N . LEU A 1 343 ? -4.711 37.844 11.539 1 95.88 343 LEU A N 1
ATOM 2687 C CA . LEU A 1 343 ? -4.211 37.656 12.898 1 95.88 343 LEU A CA 1
ATOM 2688 C C . LEU A 1 343 ? -4.773 36.375 13.523 1 95.88 343 LEU A C 1
ATOM 2690 O O . LEU A 1 343 ? -5.859 35.938 13.148 1 95.88 343 LEU A O 1
ATOM 2694 N N . PRO A 1 344 ? -4.07 35.812 14.523 1 95.38 344 PRO A N 1
ATOM 2695 C CA . PRO A 1 344 ? -4.52 34.594 15.203 1 95.38 344 PRO A CA 1
ATOM 2696 C C . PRO A 1 344 ? -5.867 34.781 15.898 1 95.38 344 PRO A C 1
ATOM 2698 O O . PRO A 1 344 ? -6.586 33.812 16.125 1 95.38 344 PRO A O 1
ATOM 2701 N N . ASN A 1 345 ? -6.223 35.969 16.203 1 92.12 345 ASN A N 1
ATOM 2702 C CA . ASN A 1 345 ? -7.484 36.219 16.875 1 92.12 345 ASN A CA 1
ATOM 2703 C C . ASN A 1 345 ? -8.664 36.156 15.914 1 92.12 345 ASN A C 1
ATOM 2705 O O . ASN A 1 345 ? -9.812 36.344 16.328 1 92.12 345 ASN A O 1
ATOM 2709 N N . GLY A 1 346 ? -8.336 36 14.602 1 92.25 346 GLY A N 1
ATOM 2710 C CA . GLY A 1 346 ? -9.391 35.781 13.625 1 92.25 346 GLY A CA 1
ATOM 2711 C C . GLY A 1 346 ? -9.648 37 12.758 1 92.25 346 GLY A C 1
ATOM 2712 O O . GLY A 1 346 ? -10.383 36.938 11.773 1 92.25 346 GLY A O 1
ATOM 2713 N N . SER A 1 347 ? -9.047 38.062 13.055 1 92.5 347 SER A N 1
ATOM 2714 C CA . SER A 1 347 ? -9.289 39.281 12.273 1 92.5 347 SER A CA 1
ATOM 2715 C C . SER A 1 347 ? -8.562 39.25 10.938 1 92.5 347 SER A C 1
ATOM 2717 O O . SER A 1 347 ? -7.453 38.719 10.844 1 92.5 347 SER A O 1
ATOM 2719 N N . ILE A 1 348 ? -9.234 39.688 9.938 1 94.06 348 ILE A N 1
ATOM 2720 C CA . ILE A 1 348 ? -8.656 39.938 8.625 1 94.06 348 ILE A CA 1
ATOM 2721 C C . ILE A 1 348 ? -8.844 41.406 8.25 1 94.06 348 ILE A C 1
ATOM 2723 O O . ILE A 1 348 ? -9.969 41.875 8.062 1 94.06 348 ILE A O 1
ATOM 2727 N N . THR A 1 349 ? -7.727 42.094 8.156 1 94.19 349 THR A N 1
ATOM 2728 C CA . THR A 1 349 ? -7.777 43.531 7.906 1 94.19 349 THR A CA 1
ATOM 2729 C C . THR A 1 349 ? -7.086 43.875 6.59 1 94.19 349 THR A C 1
ATOM 2731 O O . THR A 1 349 ? -5.891 43.656 6.43 1 94.19 349 THR A O 1
ATOM 2734 N N . PRO A 1 350 ? -7.84 44.469 5.699 1 93.94 350 PRO A N 1
ATOM 2735 C CA . PRO A 1 350 ? -7.18 44.969 4.484 1 93.94 350 PRO A CA 1
ATOM 2736 C C . PRO A 1 350 ? -6.301 46.188 4.742 1 93.94 350 PRO A C 1
ATOM 2738 O O . PRO A 1 350 ? -6.699 47.094 5.469 1 93.94 350 PRO A O 1
ATOM 2741 N N . LEU A 1 351 ? -5.129 46.125 4.199 1 93.62 351 LEU A N 1
ATOM 2742 C CA . LEU A 1 351 ? -4.188 47.25 4.305 1 93.62 351 LEU A CA 1
ATOM 2743 C C . LEU A 1 351 ? -3.873 47.812 2.926 1 93.62 351 LEU A C 1
ATOM 2745 O O . LEU A 1 351 ? -3.424 47.094 2.033 1 93.62 351 LEU A O 1
ATOM 2749 N N . LYS A 1 352 ? -4.066 49.094 2.791 1 90.69 352 LYS A N 1
ATOM 2750 C CA . LYS A 1 352 ? -3.809 49.75 1.512 1 90.69 352 LYS A CA 1
ATOM 2751 C C . LYS A 1 352 ? -2.336 50.125 1.374 1 90.69 352 LYS A C 1
ATOM 2753 O O . LYS A 1 352 ? -1.823 50.25 0.26 1 90.69 352 LYS A O 1
ATOM 2758 N N . GLU A 1 353 ? -1.776 50.406 2.471 1 92.5 353 GLU A N 1
ATOM 2759 C CA . GLU A 1 353 ? -0.361 50.781 2.521 1 92.5 353 GLU A CA 1
ATOM 2760 C C . GLU A 1 353 ? 0.32 50.156 3.74 1 92.5 353 GLU A C 1
ATOM 2762 O O . GLU A 1 353 ? -0.306 50 4.789 1 92.5 353 GLU A O 1
ATOM 2767 N N . LEU A 1 354 ? 1.583 49.875 3.502 1 95.12 354 LEU A N 1
ATOM 2768 C CA . LEU A 1 354 ? 2.367 49.281 4.59 1 95.12 354 LEU A CA 1
ATOM 2769 C C . LEU A 1 354 ? 3.445 50.25 5.055 1 95.12 354 LEU A C 1
ATOM 2771 O O . LEU A 1 354 ? 4.172 50.844 4.238 1 95.12 354 LEU A O 1
ATOM 2775 N N . ASP A 1 355 ? 3.52 50.469 6.332 1 95.88 355 ASP A N 1
ATOM 2776 C CA . ASP A 1 355 ? 4.613 51.25 6.914 1 95.88 355 ASP A CA 1
ATOM 2777 C C . ASP A 1 355 ? 5.816 50.375 7.215 1 95.88 355 ASP A C 1
ATOM 2779 O O . ASP A 1 355 ? 5.992 49.906 8.352 1 95.88 355 ASP A O 1
ATOM 2783 N N . LEU A 1 356 ? 6.672 50.219 6.223 1 97.06 356 LEU A N 1
ATOM 2784 C CA . LEU A 1 356 ? 7.848 49.344 6.32 1 97.06 356 LEU A CA 1
ATOM 2785 C C . LEU A 1 356 ? 9.062 50.156 6.797 1 97.06 356 LEU A C 1
ATOM 2787 O O . LEU A 1 356 ? 9.297 51.281 6.332 1 97.06 356 LEU A O 1
ATOM 2791 N N . ARG A 1 357 ? 9.766 49.469 7.719 1 96.88 357 ARG A N 1
ATOM 2792 C CA . ARG A 1 357 ? 10.914 50.156 8.305 1 96.88 357 ARG A CA 1
ATOM 2793 C C . ARG A 1 357 ? 12.125 49.219 8.359 1 96.88 357 ARG A C 1
ATOM 2795 O O . ARG A 1 357 ? 11.977 48 8.453 1 96.88 357 ARG A O 1
ATOM 2802 N N . ASP A 1 358 ? 13.328 49.844 8.32 1 95.81 358 ASP A N 1
ATOM 2803 C CA . ASP A 1 358 ? 14.539 49.062 8.555 1 95.81 358 ASP A CA 1
ATOM 2804 C C . ASP A 1 358 ? 14.898 49.031 10.031 1 95.81 358 ASP A C 1
ATOM 2806 O O . ASP A 1 358 ? 14.125 49.469 10.875 1 95.81 358 ASP A O 1
ATOM 2810 N N . SER A 1 359 ? 16.047 48.5 10.297 1 94 359 SER A N 1
ATOM 2811 C CA . SER A 1 359 ? 16.453 48.281 11.68 1 94 359 SER A CA 1
ATOM 2812 C C . SER A 1 359 ? 16.734 49.625 12.375 1 94 359 SER A C 1
ATOM 2814 O O . SER A 1 359 ? 16.672 49.719 13.602 1 94 359 SER A O 1
ATOM 2816 N N . ALA A 1 360 ? 16.953 50.656 11.586 1 94.69 360 ALA A N 1
ATOM 2817 C CA . ALA A 1 360 ? 17.234 52 12.133 1 94.69 360 ALA A CA 1
ATOM 2818 C C . ALA A 1 360 ? 15.961 52.812 12.219 1 94.69 360 ALA A C 1
ATOM 2820 O O . ALA A 1 360 ? 15.984 53.969 12.711 1 94.69 360 ALA A O 1
ATOM 2821 N N . GLY A 1 361 ? 14.93 52.312 11.75 1 93.75 361 GLY A N 1
ATOM 2822 C CA . GLY A 1 361 ? 13.656 53 11.828 1 93.75 361 GLY A CA 1
ATOM 2823 C C . GLY A 1 361 ? 13.344 53.812 10.578 1 93.75 361 GLY A C 1
ATOM 2824 O O . GLY A 1 361 ? 12.312 54.469 10.508 1 93.75 361 GLY A O 1
ATOM 2825 N N . HIS A 1 362 ? 14.148 53.719 9.602 1 95.69 362 HIS A N 1
ATOM 2826 C CA . HIS A 1 362 ? 13.922 54.469 8.367 1 95.69 362 HIS A CA 1
ATOM 2827 C C . HIS A 1 362 ? 12.891 53.781 7.484 1 95.69 362 HIS A C 1
ATOM 2829 O O . HIS A 1 362 ? 12.844 52.531 7.43 1 95.69 362 HIS A O 1
ATOM 2835 N N . LEU A 1 363 ? 12.188 54.625 6.727 1 95.31 363 LEU A N 1
ATOM 2836 C CA . LEU A 1 363 ? 11.148 54.125 5.84 1 95.31 363 LEU A CA 1
ATOM 2837 C C . LEU A 1 363 ? 11.75 53.312 4.688 1 95.31 363 LEU A C 1
ATOM 2839 O O . LEU A 1 363 ? 12.766 53.719 4.109 1 95.31 363 LEU A O 1
ATOM 2843 N N . LEU A 1 364 ? 11.117 52.156 4.391 1 95.75 364 LEU A N 1
ATOM 2844 C CA . LEU A 1 364 ? 11.516 51.312 3.268 1 95.75 364 LEU A CA 1
ATOM 2845 C C . LEU A 1 364 ? 10.445 51.312 2.182 1 95.75 364 LEU A C 1
ATOM 2847 O O . LEU A 1 364 ? 9.25 51.312 2.48 1 95.75 364 LEU A O 1
ATOM 2851 N N . GLU A 1 365 ? 10.898 51.281 0.942 1 94.94 365 GLU A N 1
ATOM 2852 C CA . GLU A 1 365 ? 9.969 51.156 -0.173 1 94.94 365 GLU A CA 1
ATOM 2853 C C . GLU A 1 365 ? 9.492 49.719 -0.347 1 94.94 365 GLU A C 1
ATOM 2855 O O . GLU A 1 365 ? 8.391 49.469 -0.844 1 94.94 365 GLU A O 1
ATOM 2860 N N . ARG A 1 366 ? 10.352 48.906 -0.002 1 95.31 366 ARG A N 1
ATOM 2861 C CA . ARG A 1 366 ? 10.016 47.5 -0.093 1 95.31 366 ARG A CA 1
ATOM 2862 C C . ARG A 1 366 ? 10.727 46.688 0.993 1 95.31 366 ARG A C 1
ATOM 2864 O O . ARG A 1 366 ? 11.742 47.125 1.527 1 95.31 366 ARG A O 1
ATOM 2871 N N . ALA A 1 367 ? 10.156 45.594 1.377 1 95.62 367 ALA A N 1
ATOM 2872 C CA . ALA A 1 367 ? 10.766 44.625 2.289 1 95.62 367 ALA A CA 1
ATOM 2873 C C . ALA A 1 367 ? 11.102 43.312 1.57 1 95.62 367 ALA A C 1
ATOM 2875 O O . ALA A 1 367 ? 10.266 42.781 0.846 1 95.62 367 ALA A O 1
ATOM 2876 N N . THR A 1 368 ? 12.281 42.906 1.703 1 94.12 368 THR A N 1
ATOM 2877 C CA . THR A 1 368 ? 12.773 41.625 1.154 1 94.12 368 THR A CA 1
ATOM 2878 C C . THR A 1 368 ? 13.266 40.719 2.268 1 94.12 368 THR A C 1
ATOM 2880 O O . THR A 1 368 ? 13.164 41.062 3.449 1 94.12 368 THR A O 1
ATOM 2883 N N . GLN A 1 369 ? 13.672 39.594 1.89 1 90.94 369 GLN A N 1
ATOM 2884 C CA . GLN A 1 369 ? 14.125 38.625 2.889 1 90.94 369 GLN A CA 1
ATOM 2885 C C . GLN A 1 369 ? 15.281 39.188 3.707 1 90.94 369 GLN A C 1
ATOM 2887 O O . GLN A 1 369 ? 15.375 38.938 4.914 1 90.94 369 GLN A O 1
ATOM 2892 N N . LYS A 1 370 ? 16.219 39.812 2.965 1 89.06 370 LYS A N 1
ATOM 2893 C CA . LYS A 1 370 ? 17.297 40.562 3.598 1 89.06 370 LYS A CA 1
ATOM 2894 C C . LYS A 1 370 ? 17.422 41.938 2.979 1 89.06 370 LYS A C 1
ATOM 2896 O O . LYS A 1 370 ? 17.203 42.125 1.777 1 89.06 370 LYS A O 1
ATOM 2901 N N . PRO A 1 371 ? 17.641 42.938 3.74 1 91.19 371 PRO A N 1
ATOM 2902 C CA . PRO A 1 371 ? 17.922 42.969 5.176 1 91.19 371 PRO A CA 1
ATOM 2903 C C . PRO A 1 371 ? 16.656 42.906 6.027 1 91.19 371 PRO A C 1
ATOM 2905 O O . PRO A 1 371 ? 15.539 42.875 5.488 1 91.19 371 PRO A O 1
ATOM 2908 N N . ALA A 1 372 ? 16.906 42.938 7.398 1 94.56 372 ALA A N 1
ATOM 2909 C CA . ALA A 1 372 ? 15.781 42.906 8.328 1 94.56 372 ALA A CA 1
ATOM 2910 C C . ALA A 1 372 ? 14.836 44.062 8.094 1 94.56 372 ALA A C 1
ATOM 2912 O O . ALA A 1 372 ? 15.281 45.188 7.84 1 94.56 372 ALA A O 1
ATOM 2913 N N . SER A 1 373 ? 13.609 43.812 8.117 1 97 373 SER A N 1
ATOM 2914 C CA . SER A 1 373 ? 12.578 44.844 7.953 1 97 373 SER A CA 1
ATOM 2915 C C . SER A 1 373 ? 11.492 44.688 9.016 1 97 373 SER A C 1
ATOM 2917 O O . SER A 1 373 ? 11.352 43.656 9.633 1 97 373 SER A O 1
ATOM 2919 N N . TYR A 1 374 ? 10.812 45.75 9.266 1 97.31 374 TYR A N 1
ATOM 2920 C CA . TYR A 1 374 ? 9.781 45.875 10.289 1 97.31 374 TYR A CA 1
ATOM 2921 C C . TYR A 1 374 ? 8.516 46.5 9.734 1 97.31 374 TYR A C 1
ATOM 2923 O O . TYR A 1 374 ? 8.586 47.281 8.781 1 97.31 374 TYR A O 1
ATOM 2931 N N . LEU A 1 375 ? 7.41 46.156 10.289 1 96.69 375 LEU A N 1
ATOM 2932 C CA . LEU A 1 375 ? 6.133 46.781 10 1 96.69 375 LEU A CA 1
ATOM 2933 C C . LEU A 1 375 ? 5.656 47.625 11.188 1 96.69 375 LEU A C 1
ATOM 2935 O O . LEU A 1 375 ? 5.438 47.094 12.273 1 96.69 375 LEU A O 1
ATOM 2939 N N . ALA A 1 376 ? 5.539 48.844 10.992 1 94.69 376 ALA A N 1
ATOM 2940 C CA . ALA A 1 376 ? 4.867 49.656 12.016 1 94.69 376 ALA A CA 1
ATOM 2941 C C . ALA A 1 376 ? 3.363 49.406 12.016 1 94.69 376 ALA A C 1
ATOM 2943 O O . ALA A 1 376 ? 2.711 49.5 10.969 1 94.69 376 ALA A O 1
ATOM 2944 N N . PRO A 1 377 ? 2.838 49.062 13.18 1 91.81 377 PRO A N 1
ATOM 2945 C CA . PRO A 1 377 ? 1.415 48.719 13.219 1 91.81 377 PRO A CA 1
ATOM 2946 C C . PRO A 1 377 ? 0.52 49.875 12.758 1 91.81 377 PRO A C 1
ATOM 2948 O O . PRO A 1 377 ? 0.793 51.031 13.07 1 91.81 377 PRO A O 1
ATOM 2951 N N . PRO A 1 378 ? -0.443 49.469 11.938 1 87.75 378 PRO A N 1
ATOM 2952 C CA . PRO A 1 378 ? -1.464 50.469 11.688 1 87.75 378 PRO A CA 1
ATOM 2953 C C . PRO A 1 378 ? -2.117 50.969 12.977 1 87.75 378 PRO A C 1
ATOM 2955 O O . PRO A 1 378 ? -2.197 50.25 13.961 1 87.75 378 PRO A O 1
ATOM 2958 N N . ALA A 1 379 ? -2.662 52.188 12.93 1 85.31 379 ALA A N 1
ATOM 2959 C CA . ALA A 1 379 ? -3.215 52.844 14.109 1 85.31 379 ALA A CA 1
ATOM 2960 C C . ALA A 1 379 ? -4.352 52 14.711 1 85.31 379 ALA A C 1
ATOM 2962 O O . ALA A 1 379 ? -4.461 51.906 15.938 1 85.31 379 ALA A O 1
ATOM 2963 N N . GLU A 1 380 ? -5.113 51.406 13.883 1 86.25 380 GLU A N 1
ATOM 2964 C CA . GLU A 1 380 ? -6.297 50.688 14.328 1 86.25 380 GLU A CA 1
ATOM 2965 C C . GLU A 1 380 ? -5.91 49.406 15.031 1 86.25 380 GLU A C 1
ATOM 2967 O O . GLU A 1 380 ? -6.73 48.781 15.734 1 86.25 380 GLU A O 1
ATOM 2972 N N . LEU A 1 381 ? -4.613 49.031 14.883 1 88.81 381 LEU A N 1
ATOM 2973 C CA . LEU A 1 381 ? -4.18 47.75 15.453 1 88.81 381 LEU A CA 1
ATOM 2974 C C . LEU A 1 381 ? -3.092 47.969 16.5 1 88.81 381 LEU A C 1
ATOM 2976 O O . LEU A 1 381 ? -2.482 47 16.984 1 88.81 381 LEU A O 1
ATOM 2980 N N . ALA A 1 382 ? -2.711 49.188 16.844 1 82.56 382 ALA A N 1
ATOM 2981 C CA . ALA A 1 382 ? -1.593 49.562 17.719 1 82.56 382 ALA A CA 1
ATOM 2982 C C . ALA A 1 382 ? -1.719 48.875 19.078 1 82.56 382 ALA A C 1
ATOM 2984 O O . ALA A 1 382 ? -0.712 48.531 19.719 1 82.56 382 ALA A O 1
ATOM 2985 N N . GLY A 1 383 ? -2.865 48.531 19.594 1 85.75 383 GLY A N 1
ATOM 2986 C CA . GLY A 1 383 ? -3.027 47.938 20.906 1 85.75 383 GLY A CA 1
ATOM 2987 C C . GLY A 1 383 ? -3.154 46.438 20.859 1 85.75 383 GLY A C 1
ATOM 2988 O O . GLY A 1 383 ? -3.254 45.781 21.891 1 85.75 383 GLY A O 1
ATOM 2989 N N . GLN A 1 384 ? -2.979 45.906 19.719 1 89.44 384 GLN A N 1
ATOM 2990 C CA . GLN A 1 384 ? -3.215 44.469 19.562 1 89.44 384 GLN A CA 1
ATOM 2991 C C . GLN A 1 384 ? -1.899 43.688 19.5 1 89.44 384 GLN A C 1
ATOM 2993 O O . GLN A 1 384 ? -0.853 44.281 19.188 1 89.44 384 GLN A O 1
ATOM 2998 N N . ASP A 1 385 ? -1.949 42.469 19.984 1 91.06 385 ASP A N 1
ATOM 2999 C CA . ASP A 1 385 ? -0.836 41.562 19.766 1 91.06 385 ASP A CA 1
ATOM 3000 C C . ASP A 1 385 ? -0.781 41.094 18.312 1 91.06 385 ASP A C 1
ATOM 3002 O O . ASP A 1 385 ? -1.691 40.406 17.844 1 91.06 385 ASP A O 1
ATOM 3006 N N . LEU A 1 386 ? 0.275 41.406 17.609 1 94.25 386 LEU A N 1
ATOM 3007 C CA . LEU A 1 386 ? 0.351 41.156 16.172 1 94.25 386 LEU A CA 1
ATOM 3008 C C . LEU A 1 386 ? 1.182 39.906 15.891 1 94.25 386 LEU A C 1
ATOM 3010 O O . LEU A 1 386 ? 1.361 39.531 14.734 1 94.25 386 LEU A O 1
ATOM 3014 N N . ARG A 1 387 ? 1.608 39.281 17.016 1 93.06 387 ARG A N 1
ATOM 3015 C CA . ARG A 1 387 ? 2.428 38.094 16.875 1 93.06 387 ARG A CA 1
ATOM 3016 C C . ARG A 1 387 ? 1.698 37.031 16.078 1 93.06 387 ARG A C 1
ATOM 3018 O O . ARG A 1 387 ? 0.549 36.688 16.375 1 93.06 387 ARG A O 1
ATOM 3025 N N . GLY A 1 388 ? 2.436 36.531 15.055 1 95.44 388 GLY A N 1
ATOM 3026 C CA . GLY A 1 388 ? 1.859 35.5 14.227 1 95.44 388 GLY A CA 1
ATOM 3027 C C . GLY A 1 388 ? 0.98 36.031 13.109 1 95.44 388 GLY A C 1
ATOM 3028 O O . GLY A 1 388 ? 0.337 35.281 12.391 1 95.44 388 GLY A O 1
ATOM 3029 N N . GLY A 1 389 ? 0.982 37.344 12.992 1 97.06 389 GLY A N 1
ATOM 3030 C CA . GLY A 1 389 ? 0.263 37.938 11.875 1 97.06 389 GLY A CA 1
ATOM 3031 C C . GLY A 1 389 ? 0.812 37.5 10.523 1 97.06 389 GLY A C 1
ATOM 3032 O O . GLY A 1 389 ? 2.014 37.281 10.383 1 97.06 389 GLY A O 1
ATOM 3033 N N . ILE A 1 390 ? -0.127 37.438 9.547 1 97.38 390 ILE A N 1
ATOM 3034 C CA . ILE A 1 390 ? 0.252 37.062 8.195 1 97.38 390 ILE A CA 1
ATOM 3035 C C . ILE A 1 390 ? -0.16 38.156 7.211 1 97.38 390 ILE A C 1
ATOM 3037 O O . ILE A 1 390 ? -1.314 38.562 7.203 1 97.38 390 ILE A O 1
ATOM 3041 N N . LEU A 1 391 ? 0.839 38.625 6.477 1 96.12 391 LEU A N 1
ATOM 3042 C CA . LEU A 1 391 ? 0.542 39.469 5.332 1 96.12 391 LEU A CA 1
ATOM 3043 C C . LEU A 1 391 ? 0.36 38.656 4.066 1 96.12 391 LEU A C 1
ATOM 3045 O O . LEU A 1 391 ? 1.256 37.906 3.676 1 96.12 391 LEU A O 1
ATOM 3049 N N . ARG A 1 392 ? -0.828 38.75 3.49 1 95.25 392 ARG A N 1
ATOM 3050 C CA . ARG A 1 392 ? -1.058 38.062 2.225 1 95.25 392 ARG A CA 1
ATOM 3051 C C . ARG A 1 392 ? -1.529 39.031 1.149 1 95.25 392 ARG A C 1
ATOM 3053 O O . ARG A 1 392 ? -2.119 40.062 1.46 1 95.25 392 ARG A O 1
ATOM 3060 N N . SER A 1 393 ? -1.219 38.719 -0.149 1 92.19 393 SER A N 1
ATOM 3061 C CA . SER A 1 393 ? -1.615 39.562 -1.27 1 92.19 393 SER A CA 1
ATOM 3062 C C . SER A 1 393 ? -2.014 38.719 -2.48 1 92.19 393 SER A C 1
ATOM 3064 O O . SER A 1 393 ? -1.515 37.625 -2.664 1 92.19 393 SER A O 1
ATOM 3066 N N . CYS A 1 394 ? -3.1 39.062 -3.23 1 79.69 394 CYS A N 1
ATOM 3067 C CA . CYS A 1 394 ? -3.514 38.406 -4.469 1 79.69 394 CYS A CA 1
ATOM 3068 C C . CYS A 1 394 ? -2.998 39.156 -5.684 1 79.69 394 CYS A C 1
ATOM 3070 O O . CYS A 1 394 ? -3.336 38.844 -6.82 1 79.69 394 CYS A O 1
ATOM 3072 N N . ALA A 1 395 ? -2.34 40.25 -5.645 1 59.28 395 ALA A N 1
ATOM 3073 C CA . ALA A 1 395 ? -2.035 41.188 -6.727 1 59.28 395 ALA A CA 1
ATOM 3074 C C . ALA A 1 395 ? -1.426 40.469 -7.922 1 59.28 395 ALA A C 1
ATOM 3076 O O . ALA A 1 395 ? -0.544 39.625 -7.758 1 59.28 395 ALA A O 1
ATOM 3077 N N . GLU A 1 396 ? -2.102 40.156 -9.125 1 53.72 396 GLU A N 1
ATOM 3078 C CA . GLU A 1 396 ? -1.822 39.719 -10.484 1 53.72 396 GLU A CA 1
ATOM 3079 C C . GLU A 1 396 ? -0.407 40.094 -10.914 1 53.72 396 GLU A C 1
ATOM 3081 O O . GLU A 1 396 ? 0.17 39.469 -11.797 1 53.72 396 GLU A O 1
ATOM 3086 N N . GLY A 1 397 ? 0.183 41.125 -10.453 1 44.28 397 GLY A N 1
ATOM 3087 C CA . GLY A 1 397 ? 1.317 41.75 -11.117 1 44.28 397 GLY A CA 1
ATOM 3088 C C . GLY A 1 397 ? 2.646 41.125 -10.742 1 44.28 397 GLY A C 1
ATOM 3089 O O . GLY A 1 397 ? 3.707 41.656 -11.047 1 44.28 397 GLY A O 1
ATOM 3090 N N . TYR A 1 398 ? 2.611 40.406 -9.781 1 42.03 398 TYR A N 1
ATOM 3091 C CA . TYR A 1 398 ? 3.977 39.969 -9.492 1 42.03 398 TYR A CA 1
ATOM 3092 C C . TYR A 1 398 ? 4.43 38.906 -10.461 1 42.03 398 TYR A C 1
ATOM 3094 O O . TYR A 1 398 ? 3.65 38 -10.828 1 42.03 398 TYR A O 1
ATOM 3102 N N . PRO A 1 399 ? 5.453 39.188 -11.273 1 36.53 399 PRO A N 1
ATOM 3103 C CA . PRO A 1 399 ? 5.98 38.156 -12.133 1 36.53 399 PRO A CA 1
ATOM 3104 C C . PRO A 1 399 ? 6.113 36.812 -11.414 1 36.53 399 PRO A C 1
ATOM 3106 O O . PRO A 1 399 ? 6.309 36.781 -10.195 1 36.53 399 PRO A O 1
ATOM 3109 N N . GLU A 1 400 ? 5.359 35.812 -11.875 1 34.91 400 GLU A N 1
ATOM 3110 C CA . GLU A 1 400 ? 5.523 34.438 -11.375 1 34.91 400 GLU A CA 1
ATOM 3111 C C . GLU A 1 400 ? 6.969 34.188 -10.969 1 34.91 400 GLU A C 1
ATOM 3113 O O . GLU A 1 400 ? 7.887 34.312 -11.781 1 34.91 400 GLU A O 1
ATOM 3118 N N . THR A 1 401 ? 7.371 34.562 -9.898 1 32.16 401 THR A N 1
ATOM 3119 C CA . THR A 1 401 ? 8.68 34.031 -9.539 1 32.16 401 THR A CA 1
ATOM 3120 C C . THR A 1 401 ? 8.766 32.562 -9.82 1 32.16 401 THR A C 1
ATOM 3122 O O . THR A 1 401 ? 7.82 31.812 -9.539 1 32.16 401 THR A O 1
ATOM 3125 N N . VAL A 1 402 ? 9.602 32.156 -10.688 1 28.16 402 VAL A N 1
ATOM 3126 C CA . VAL A 1 402 ? 9.992 30.828 -11.117 1 28.16 402 VAL A CA 1
ATOM 3127 C C . VAL A 1 402 ? 10.07 29.891 -9.906 1 28.16 402 VAL A C 1
ATOM 3129 O O . VAL A 1 402 ? 10.664 30.25 -8.883 1 28.16 402 VAL A O 1
ATOM 3132 N N . ALA A 1 403 ? 9.156 28.984 -9.711 1 30.94 403 ALA A N 1
ATOM 3133 C CA . ALA A 1 403 ? 9.328 27.844 -8.812 1 30.94 403 ALA A CA 1
ATOM 3134 C C . ALA A 1 403 ? 10.789 27.422 -8.742 1 30.94 403 ALA A C 1
ATOM 3136 O O . ALA A 1 403 ? 11.383 27.047 -9.758 1 30.94 403 ALA A O 1
ATOM 3137 N N . SER A 1 404 ? 11.602 27.953 -7.965 1 22.34 404 SER A N 1
ATOM 3138 C CA . SER A 1 404 ? 12.938 27.375 -7.805 1 22.34 404 SER A CA 1
ATOM 3139 C C . SER A 1 404 ? 12.859 25.859 -7.656 1 22.34 404 SER A C 1
ATOM 3141 O O . SER A 1 404 ? 12.055 25.344 -6.883 1 22.34 404 SER A O 1
ATOM 3143 N N . ARG A 1 405 ? 13.234 25.078 -8.578 1 25.45 405 ARG A N 1
ATOM 3144 C CA . ARG A 1 405 ? 13.664 23.672 -8.508 1 25.45 405 ARG A CA 1
ATOM 3145 C C . ARG A 1 405 ? 14.461 23.406 -7.238 1 25.45 405 ARG A C 1
ATOM 3147 O O . ARG A 1 405 ? 15.617 23 -7.309 1 25.45 405 ARG A O 1
ATOM 3154 N N . ARG A 1 406 ? 14.344 24.172 -6.082 1 21.5 406 ARG A N 1
ATOM 3155 C CA . ARG A 1 406 ? 15.07 23.547 -4.977 1 21.5 406 ARG A CA 1
ATOM 3156 C C . ARG A 1 406 ? 14.141 22.672 -4.133 1 21.5 406 ARG A C 1
ATOM 3158 O O . ARG A 1 406 ? 13.008 23.062 -3.854 1 21.5 406 ARG A O 1
ATOM 3165 N N . MET B 1 1 ? 13.703 -26.25 -1.121 1 97.31 1 MET B N 1
ATOM 3166 C CA . MET B 1 1 ? 12.773 -25.141 -1.253 1 97.31 1 MET B CA 1
ATOM 3167 C C . MET B 1 1 ? 11.469 -25.594 -1.896 1 97.31 1 MET B C 1
ATOM 3169 O O . MET B 1 1 ? 11.477 -26.344 -2.865 1 97.31 1 MET B O 1
ATOM 3173 N N . GLU B 1 2 ? 10.422 -25.266 -1.281 1 98.69 2 GLU B N 1
ATOM 3174 C CA . GLU B 1 2 ? 9.102 -25.562 -1.833 1 98.69 2 GLU B CA 1
ATOM 3175 C C . GLU B 1 2 ? 8.812 -24.688 -3.055 1 98.69 2 GLU B C 1
ATOM 3177 O O . GLU B 1 2 ? 9.078 -23.484 -3.043 1 98.69 2 GLU B O 1
ATOM 3182 N N . LEU B 1 3 ? 8.336 -25.312 -4.121 1 98.88 3 LEU B N 1
ATOM 3183 C CA . LEU B 1 3 ? 7.938 -24.578 -5.32 1 98.88 3 LEU B CA 1
ATOM 3184 C C . LEU B 1 3 ? 6.434 -24.312 -5.32 1 98.88 3 LEU B C 1
ATOM 3186 O O . LEU B 1 3 ? 5.637 -25.25 -5.445 1 98.88 3 LEU B O 1
ATOM 3190 N N . LEU B 1 4 ? 6.066 -23.062 -5.184 1 98.62 4 LEU B N 1
ATOM 3191 C CA . LEU B 1 4 ? 4.668 -22.641 -5.164 1 98.62 4 LEU B CA 1
ATOM 3192 C C . LEU B 1 4 ? 4.281 -21.984 -6.484 1 98.62 4 LEU B C 1
ATOM 3194 O O . LEU B 1 4 ? 4.891 -21 -6.898 1 98.62 4 LEU B O 1
ATOM 3198 N N . SER B 1 5 ? 3.232 -22.547 -7.121 1 97.69 5 SER B N 1
ATOM 3199 C CA . SER B 1 5 ? 2.793 -22.047 -8.422 1 97.69 5 SER B CA 1
ATOM 3200 C C . SER B 1 5 ? 1.375 -21.484 -8.352 1 97.69 5 SER B C 1
ATOM 3202 O O . SER B 1 5 ? 0.615 -21.828 -7.441 1 97.69 5 SER B O 1
ATOM 3204 N N . PRO B 1 6 ? 1.05 -20.641 -9.25 1 93.06 6 PRO B N 1
ATOM 3205 C CA . PRO B 1 6 ? -0.314 -20.109 -9.266 1 93.06 6 PRO B CA 1
ATOM 3206 C C . PRO B 1 6 ? -1.341 -21.125 -9.758 1 93.06 6 PRO B C 1
ATOM 3208 O O . PRO B 1 6 ? -1.114 -21.797 -10.758 1 93.06 6 PRO B O 1
ATOM 3211 N N . GLY B 1 7 ? -2.436 -21.359 -9.047 1 88.88 7 GLY B N 1
ATOM 3212 C CA . GLY B 1 7 ? -3.49 -22.281 -9.445 1 88.88 7 GLY B CA 1
ATOM 3213 C C . GLY B 1 7 ? -4.719 -21.578 -9.992 1 88.88 7 GLY B C 1
ATOM 3214 O O . GLY B 1 7 ? -5.555 -22.203 -10.648 1 88.88 7 GLY B O 1
ATOM 3215 N N . GLY B 1 8 ? -5.051 -20.391 -9.82 1 78.56 8 GLY B N 1
ATOM 3216 C CA . GLY B 1 8 ? -6.164 -19.578 -10.281 1 78.56 8 GLY B CA 1
ATOM 3217 C C . GLY B 1 8 ? -7.41 -20.391 -10.586 1 78.56 8 GLY B C 1
ATOM 3218 O O . GLY B 1 8 ? -8.477 -20.125 -10.031 1 78.56 8 GLY B O 1
ATOM 3219 N N . THR B 1 9 ? -7.316 -21.469 -11.562 1 82.62 9 THR B N 1
ATOM 3220 C CA . THR B 1 9 ? -8.383 -22.391 -11.922 1 82.62 9 THR B CA 1
ATOM 3221 C C . THR B 1 9 ? -7.977 -23.828 -11.617 1 82.62 9 THR B C 1
ATOM 3223 O O . THR B 1 9 ? -6.797 -24.109 -11.391 1 82.62 9 THR B O 1
ATOM 3226 N N . LYS B 1 10 ? -9.102 -24.688 -11.594 1 88.25 10 LYS B N 1
ATOM 3227 C CA . LYS B 1 10 ? -8.82 -26.109 -11.383 1 88.25 10 LYS B CA 1
ATOM 3228 C C . LYS B 1 10 ? -7.84 -26.641 -12.422 1 88.25 10 LYS B C 1
ATOM 3230 O O . LYS B 1 10 ? -6.914 -27.375 -12.094 1 88.25 10 LYS B O 1
ATOM 3235 N N . GLU B 1 11 ? -8.086 -26.25 -13.609 1 89 11 GLU B N 1
ATOM 3236 C CA . GLU B 1 11 ? -7.246 -26.672 -14.719 1 89 11 GLU B CA 1
ATOM 3237 C C . GLU B 1 11 ? -5.809 -26.203 -14.539 1 89 11 GLU B C 1
ATOM 3239 O O . GLU B 1 11 ? -4.867 -26.984 -14.68 1 89 11 GLU B O 1
ATOM 3244 N N . LYS B 1 12 ? -5.641 -25.031 -14.258 1 91.62 12 LYS B N 1
ATOM 3245 C CA . LYS B 1 12 ? -4.316 -24.453 -14.055 1 91.62 12 LYS B CA 1
ATOM 3246 C C . LYS B 1 12 ? -3.607 -25.094 -12.867 1 91.62 12 LYS B C 1
ATOM 3248 O O . LYS B 1 12 ? -2.424 -25.422 -12.945 1 91.62 12 LYS B O 1
ATOM 3253 N N . ALA B 1 13 ? -4.348 -25.25 -11.828 1 94.62 13 ALA B N 1
ATOM 3254 C CA . ALA B 1 13 ? -3.787 -25.875 -10.641 1 94.62 13 ALA B CA 1
ATOM 3255 C C . ALA B 1 13 ? -3.318 -27.297 -10.93 1 94.62 13 ALA B C 1
ATOM 3257 O O . ALA B 1 13 ? -2.213 -27.688 -10.539 1 94.62 13 ALA B O 1
ATOM 3258 N N . ARG B 1 14 ? -4.164 -28 -11.609 1 94.56 14 ARG B N 1
ATOM 3259 C CA . ARG B 1 14 ? -3.82 -29.375 -11.945 1 94.56 14 ARG B CA 1
ATOM 3260 C C . ARG B 1 14 ? -2.553 -29.438 -12.789 1 94.56 14 ARG B C 1
ATOM 3262 O O . ARG B 1 14 ? -1.663 -30.25 -12.531 1 94.56 14 ARG B O 1
ATOM 3269 N N . LEU B 1 15 ? -2.477 -28.594 -13.766 1 95.94 15 LEU B N 1
ATOM 3270 C CA . LEU B 1 15 ? -1.307 -28.578 -14.641 1 95.94 15 LEU B CA 1
ATOM 3271 C C . LEU B 1 15 ? -0.054 -28.188 -13.859 1 95.94 15 LEU B C 1
ATOM 3273 O O . LEU B 1 15 ? 1.006 -28.797 -14.039 1 95.94 15 LEU B O 1
ATOM 3277 N N . ALA B 1 16 ? -0.185 -27.156 -13.047 1 97.12 16 ALA B N 1
ATOM 3278 C CA . ALA B 1 16 ? 0.958 -26.734 -12.227 1 97.12 16 ALA B CA 1
ATOM 3279 C C . ALA B 1 16 ? 1.476 -27.906 -11.391 1 97.12 16 ALA B C 1
ATOM 3281 O O . ALA B 1 16 ? 2.686 -28.125 -11.305 1 97.12 16 ALA B O 1
ATOM 3282 N N . LEU B 1 17 ? 0.584 -28.672 -10.812 1 97.75 17 LEU B N 1
ATOM 3283 C CA . LEU B 1 17 ? 0.954 -29.797 -9.977 1 97.75 17 LEU B CA 1
ATOM 3284 C C . LEU B 1 17 ? 1.583 -30.906 -10.812 1 97.75 17 LEU B C 1
ATOM 3286 O O . LEU B 1 17 ? 2.602 -31.484 -10.422 1 97.75 17 LEU B O 1
ATOM 3290 N N . LEU B 1 18 ? 1.01 -31.156 -11.938 1 97.31 18 LEU B N 1
ATOM 3291 C CA . LEU B 1 18 ? 1.543 -32.188 -12.828 1 97.31 18 LEU B CA 1
ATOM 3292 C C . LEU B 1 18 ? 2.938 -31.797 -13.312 1 97.31 18 LEU B C 1
ATOM 3294 O O . LEU B 1 18 ? 3.785 -32.688 -13.523 1 97.31 18 LEU B O 1
ATOM 3298 N N . TYR B 1 19 ? 3.203 -30.547 -13.453 1 98.12 19 TYR B N 1
ATOM 3299 C CA . TYR B 1 19 ? 4.453 -30.094 -14.055 1 98.12 19 TYR B CA 1
ATOM 3300 C C . TYR B 1 19 ? 5.496 -29.797 -12.984 1 98.12 19 TYR B C 1
ATOM 3302 O O . TYR B 1 19 ? 6.594 -29.328 -13.289 1 98.12 19 TYR B O 1
ATOM 3310 N N . GLY B 1 20 ? 5.129 -30.031 -11.703 1 98 20 GLY B N 1
ATOM 3311 C CA . GLY B 1 20 ? 6.219 -30.141 -10.742 1 98 20 GLY B CA 1
ATOM 3312 C C . GLY B 1 20 ? 6.047 -29.234 -9.539 1 98 20 GLY B C 1
ATOM 3313 O O . GLY B 1 20 ? 6.918 -29.188 -8.664 1 98 20 GLY B O 1
ATOM 3314 N N . ALA B 1 21 ? 4.953 -28.531 -9.398 1 98.56 21 ALA B N 1
ATOM 3315 C CA . ALA B 1 21 ? 4.734 -27.688 -8.234 1 98.56 21 ALA B CA 1
ATOM 3316 C C . ALA B 1 21 ? 4.574 -28.531 -6.969 1 98.56 21 ALA B C 1
ATOM 3318 O O . ALA B 1 21 ? 3.947 -29.594 -6.996 1 98.56 21 ALA B O 1
ATOM 3319 N N . ASP B 1 22 ? 5.168 -28.062 -5.887 1 98.69 22 ASP B N 1
ATOM 3320 C CA . ASP B 1 22 ? 4.938 -28.672 -4.582 1 98.69 22 ASP B CA 1
ATOM 3321 C C . ASP B 1 22 ? 3.617 -28.203 -3.979 1 98.69 22 ASP B C 1
ATOM 3323 O O . ASP B 1 22 ? 2.986 -28.922 -3.205 1 98.69 22 ASP B O 1
ATOM 3327 N N . ALA B 1 23 ? 3.26 -27 -4.328 1 98.5 23 ALA B N 1
ATOM 3328 C CA . ALA B 1 23 ? 2.053 -26.359 -3.828 1 98.5 23 ALA B CA 1
ATOM 3329 C C . ALA B 1 23 ? 1.489 -25.375 -4.859 1 98.5 23 ALA B C 1
ATOM 3331 O O . ALA B 1 23 ? 2.225 -24.875 -5.711 1 98.5 23 ALA B O 1
ATOM 3332 N N . VAL B 1 24 ? 0.173 -25.219 -4.777 1 97.06 24 VAL B N 1
ATOM 3333 C CA . VAL B 1 24 ? -0.479 -24.203 -5.594 1 97.06 24 VAL B CA 1
ATOM 3334 C C . VAL B 1 24 ? -1.291 -23.266 -4.703 1 97.06 24 VAL B C 1
ATOM 3336 O O . VAL B 1 24 ? -1.758 -23.672 -3.633 1 97.06 24 VAL B O 1
ATOM 3339 N N . TYR B 1 25 ? -1.366 -22.062 -5.09 1 94.94 25 TYR B N 1
ATOM 3340 C CA . TYR B 1 25 ? -2.199 -21.109 -4.355 1 94.94 25 TYR B CA 1
ATOM 3341 C C . TYR B 1 25 ? -3.328 -20.578 -5.234 1 94.94 25 TYR B C 1
ATOM 3343 O O . TYR B 1 25 ? -3.137 -20.344 -6.43 1 94.94 25 TYR B O 1
ATOM 3351 N N . LEU B 1 26 ? -4.469 -20.578 -4.57 1 91.31 26 LEU B N 1
ATOM 3352 C CA . LEU B 1 26 ? -5.703 -20.141 -5.215 1 91.31 26 LEU B CA 1
ATOM 3353 C C . LEU B 1 26 ? -6.348 -19 -4.434 1 91.31 26 LEU B C 1
ATOM 3355 O O . LEU B 1 26 ? -6.125 -18.859 -3.229 1 91.31 26 LEU B O 1
ATOM 3359 N N . GLY B 1 27 ? -7.145 -18.219 -5.145 1 88.06 27 GLY B N 1
ATOM 3360 C CA . GLY B 1 27 ? -7.809 -17.094 -4.488 1 88.06 27 GLY B CA 1
ATOM 3361 C C . GLY B 1 27 ? -9.109 -17.5 -3.811 1 88.06 27 GLY B C 1
ATOM 3362 O O . GLY B 1 27 ? -9.898 -18.25 -4.375 1 88.06 27 GLY B O 1
ATOM 3363 N N . ILE B 1 28 ? -9.234 -17.031 -2.551 1 88.44 28 ILE B N 1
ATOM 3364 C CA . ILE B 1 28 ? -10.531 -17.156 -1.902 1 88.44 28 ILE B CA 1
ATOM 3365 C C . ILE B 1 28 ? -11.508 -16.141 -2.502 1 88.44 28 ILE B C 1
ATOM 3367 O O . ILE B 1 28 ? -11.234 -14.938 -2.5 1 88.44 28 ILE B O 1
ATOM 3371 N N . PRO B 1 29 ? -12.641 -16.625 -3.006 1 82.69 29 PRO B N 1
ATOM 3372 C CA . PRO B 1 29 ? -13.562 -15.719 -3.684 1 82.69 29 PRO B CA 1
ATOM 3373 C C . PRO B 1 29 ? -13.984 -14.539 -2.805 1 82.69 29 PRO B C 1
ATOM 3375 O O . PRO B 1 29 ? -14.375 -14.734 -1.653 1 82.69 29 PRO B O 1
ATOM 3378 N N . GLY B 1 30 ? -13.797 -13.344 -3.369 1 79.12 30 GLY B N 1
ATOM 3379 C CA . GLY B 1 30 ? -14.234 -12.133 -2.693 1 79.12 30 GLY B CA 1
ATOM 3380 C C . GLY B 1 30 ? -13.188 -11.562 -1.753 1 79.12 30 GLY B C 1
ATOM 3381 O O . GLY B 1 30 ? -13.297 -10.414 -1.319 1 79.12 30 GLY B O 1
ATOM 3382 N N . PHE B 1 31 ? -12.172 -12.305 -1.479 1 85.88 31 PHE B N 1
ATOM 3383 C CA . PHE B 1 31 ? -11.258 -11.844 -0.437 1 85.88 31 PHE B CA 1
ATOM 3384 C C . PHE B 1 31 ? -9.812 -11.992 -0.886 1 85.88 31 PHE B C 1
ATOM 3386 O O . PHE B 1 31 ? -8.898 -11.992 -0.059 1 85.88 31 PHE B O 1
ATOM 3393 N N . SER B 1 32 ? -9.68 -12.164 -2.197 1 81.25 32 SER B N 1
ATOM 3394 C CA . SER B 1 32 ? -8.352 -12.203 -2.797 1 81.25 32 SER B CA 1
ATOM 3395 C C . SER B 1 32 ? -8.133 -11 -3.717 1 81.25 32 SER B C 1
ATOM 3397 O O . SER B 1 32 ? -9.086 -10.359 -4.148 1 81.25 32 SER B O 1
ATOM 3399 N N . LEU B 1 33 ? -6.902 -10.57 -3.906 1 63.75 33 LEU B N 1
ATOM 3400 C CA . LEU B 1 33 ? -6.555 -9.414 -4.727 1 63.75 33 LEU B CA 1
ATOM 3401 C C . LEU B 1 33 ? -6.777 -9.711 -6.203 1 63.75 33 LEU B C 1
ATOM 3403 O O . LEU B 1 33 ? -6.625 -8.828 -7.051 1 63.75 33 LEU B O 1
ATOM 3407 N N . ARG B 1 34 ? -7.117 -10.766 -6.676 1 52.78 34 ARG B N 1
ATOM 3408 C CA . ARG B 1 34 ? -7.402 -11.109 -8.07 1 52.78 34 ARG B CA 1
ATOM 3409 C C . ARG B 1 34 ? -8.805 -11.688 -8.211 1 52.78 34 ARG B C 1
ATOM 3411 O O . ARG B 1 34 ? -8.969 -12.828 -8.656 1 52.78 34 ARG B O 1
ATOM 3418 N N . ALA B 1 35 ? -9.797 -10.898 -7.73 1 49.16 35 ALA B N 1
ATOM 3419 C CA . ALA B 1 35 ? -11.18 -11.367 -7.707 1 49.16 35 ALA B CA 1
ATOM 3420 C C . ALA B 1 35 ? -11.664 -11.727 -9.109 1 49.16 35 ALA B C 1
ATOM 3422 O O . ALA B 1 35 ? -12.492 -12.625 -9.281 1 49.16 35 ALA B O 1
ATOM 3423 N N . GLY B 1 36 ? -11.18 -11.008 -10.172 1 44.84 36 GLY B N 1
ATOM 3424 C CA . GLY B 1 36 ? -11.656 -11.266 -11.523 1 44.84 36 GLY B CA 1
ATOM 3425 C C . GLY B 1 36 ? -11.141 -12.57 -12.102 1 44.84 36 GLY B C 1
ATOM 3426 O O . GLY B 1 36 ? -11.641 -13.039 -13.125 1 44.84 36 GLY B O 1
ATOM 3427 N N . ALA B 1 37 ? -10.086 -12.867 -11.875 1 41.47 37 ALA B N 1
ATOM 3428 C CA . ALA B 1 37 ? -9.438 -13.977 -12.562 1 41.47 37 ALA B CA 1
ATOM 3429 C C . ALA B 1 37 ? -10.039 -15.32 -12.141 1 41.47 37 ALA B C 1
ATOM 3431 O O . ALA B 1 37 ? -9.68 -16.359 -12.68 1 41.47 37 ALA B O 1
ATOM 3432 N N . GLU B 1 38 ? -10.656 -15.414 -10.875 1 46.5 38 GLU B N 1
ATOM 3433 C CA . GLU B 1 38 ? -10.742 -16.797 -10.383 1 46.5 38 GLU B CA 1
ATOM 3434 C C . GLU B 1 38 ? -12.188 -17.266 -10.305 1 46.5 38 GLU B C 1
ATOM 3436 O O . GLU B 1 38 ? -13.047 -16.562 -9.75 1 46.5 38 GLU B O 1
ATOM 3441 N N . PRO B 1 39 ? -12.438 -17.938 -11.352 1 47.41 39 PRO B N 1
ATOM 3442 C CA . PRO B 1 39 ? -13.586 -18.734 -10.93 1 47.41 39 PRO B CA 1
ATOM 3443 C C . PRO B 1 39 ? -13.5 -19.172 -9.469 1 47.41 39 PRO B C 1
ATOM 3445 O O . PRO B 1 39 ? -12.398 -19.281 -8.914 1 47.41 39 PRO B O 1
ATOM 3448 N N . ASP B 1 40 ? -14.555 -18.984 -8.719 1 50.75 40 ASP B N 1
ATOM 3449 C CA . ASP B 1 40 ? -14.867 -19.422 -7.363 1 50.75 40 ASP B CA 1
ATOM 3450 C C . ASP B 1 40 ? -14.141 -20.719 -7.027 1 50.75 40 ASP B C 1
ATOM 3452 O O . ASP B 1 40 ? -14.031 -21.609 -7.875 1 50.75 40 ASP B O 1
ATOM 3456 N N . LEU B 1 41 ? -13.211 -20.547 -6.039 1 58.56 41 LEU B N 1
ATOM 3457 C CA . LEU B 1 41 ? -12.781 -21.766 -5.352 1 58.56 41 LEU B CA 1
ATOM 3458 C C . LEU B 1 41 ? -13.938 -22.75 -5.23 1 58.56 41 LEU B C 1
ATOM 3460 O O . LEU B 1 41 ? -14.977 -22.438 -4.652 1 58.56 41 LEU B O 1
ATOM 3464 N N . ASP B 1 42 ? -14.039 -23.578 -6.25 1 75.06 42 ASP B N 1
ATOM 3465 C CA . ASP B 1 42 ? -14.977 -24.703 -6.156 1 75.06 42 ASP B CA 1
ATOM 3466 C C . ASP B 1 42 ? -14.453 -25.766 -5.195 1 75.06 42 ASP B C 1
ATOM 3468 O O . ASP B 1 42 ? -13.398 -26.359 -5.43 1 75.06 42 ASP B O 1
ATOM 3472 N N . HIS B 1 43 ? -15.234 -25.891 -4.035 1 83.56 43 HIS B N 1
ATOM 3473 C CA . HIS B 1 43 ? -14.82 -26.859 -3.023 1 83.56 43 HIS B CA 1
ATOM 3474 C C . HIS B 1 43 ? -14.602 -28.234 -3.639 1 83.56 43 HIS B C 1
ATOM 3476 O O . HIS B 1 43 ? -13.672 -28.953 -3.256 1 83.56 43 HIS B O 1
ATOM 3482 N N . GLN B 1 44 ? -15.43 -28.469 -4.559 1 87.19 44 GLN B N 1
ATOM 3483 C CA . GLN B 1 44 ? -15.281 -29.766 -5.219 1 87.19 44 GLN B CA 1
ATOM 3484 C C . GLN B 1 44 ? -13.977 -29.828 -6.008 1 87.19 44 GLN B C 1
ATOM 3486 O O . GLN B 1 44 ? -13.297 -30.859 -6.008 1 87.19 44 GLN B O 1
ATOM 3491 N N . ALA B 1 45 ? -13.688 -28.766 -6.578 1 87.62 45 ALA B N 1
ATOM 3492 C CA . ALA B 1 45 ? -12.43 -28.703 -7.328 1 87.62 45 ALA B CA 1
ATOM 3493 C C . ALA B 1 45 ? -11.234 -28.922 -6.414 1 87.62 45 ALA B C 1
ATOM 3495 O O . ALA B 1 45 ? -10.305 -29.656 -6.762 1 87.62 45 ALA B O 1
ATOM 3496 N N . LEU B 1 46 ? -11.305 -28.406 -5.285 1 91.88 46 LEU B N 1
ATOM 3497 C CA . LEU B 1 46 ? -10.219 -28.547 -4.324 1 91.88 46 LEU B CA 1
ATOM 3498 C C . LEU B 1 46 ? -10.125 -29.984 -3.818 1 91.88 46 LEU B C 1
ATOM 3500 O O . LEU B 1 46 ? -9.023 -30.531 -3.682 1 91.88 46 LEU B O 1
ATOM 3504 N N . ARG B 1 47 ? -11.219 -30.516 -3.619 1 93.38 47 ARG B N 1
ATOM 3505 C CA . ARG B 1 47 ? -11.242 -31.891 -3.158 1 93.38 47 ARG B CA 1
ATOM 3506 C C . ARG B 1 47 ? -10.68 -32.844 -4.215 1 93.38 47 ARG B C 1
ATOM 3508 O O . ARG B 1 47 ? -9.93 -33.75 -3.893 1 93.38 47 ARG B O 1
ATOM 3515 N N . ASP B 1 48 ? -11.055 -32.562 -5.395 1 93 48 ASP B N 1
ATOM 3516 C CA . ASP B 1 48 ? -10.531 -33.375 -6.492 1 93 48 ASP B CA 1
ATOM 3517 C C . ASP B 1 48 ? -9.016 -33.25 -6.586 1 93 48 ASP B C 1
ATOM 3519 O O . ASP B 1 48 ? -8.32 -34.281 -6.766 1 93 48 ASP B O 1
ATOM 3523 N N . LEU B 1 49 ? -8.539 -32.125 -6.477 1 94.56 49 LEU B N 1
ATOM 3524 C CA . LEU B 1 49 ? -7.102 -31.891 -6.531 1 94.56 49 LEU B CA 1
ATOM 3525 C C . LEU B 1 49 ? -6.395 -32.625 -5.398 1 94.56 49 LEU B C 1
ATOM 3527 O O . LEU B 1 49 ? -5.371 -33.281 -5.621 1 94.56 49 LEU B O 1
ATOM 3531 N N . LYS B 1 50 ? -6.961 -32.531 -4.25 1 95.25 50 LYS B N 1
ATOM 3532 C CA . LYS B 1 50 ? -6.348 -33.156 -3.098 1 95.25 50 LYS B CA 1
ATOM 3533 C C . LYS B 1 50 ? -6.363 -34.688 -3.25 1 95.25 50 LYS B C 1
ATOM 3535 O O . LYS B 1 50 ? -5.422 -35.375 -2.842 1 95.25 50 LYS B O 1
ATOM 3540 N N . LYS B 1 51 ? -7.426 -35.156 -3.801 1 95.44 51 LYS B N 1
ATOM 3541 C CA . LYS B 1 51 ? -7.523 -36.594 -4.062 1 95.44 51 LYS B CA 1
ATOM 3542 C C . LYS B 1 51 ? -6.473 -37.031 -5.074 1 95.44 51 LYS B C 1
ATOM 3544 O O . LYS B 1 51 ? -5.789 -38.031 -4.863 1 95.44 51 LYS B O 1
ATOM 3549 N N . ASP B 1 52 ? -6.348 -36.312 -6.102 1 94.44 52 ASP B N 1
ATOM 3550 C CA . ASP B 1 52 ? -5.445 -36.656 -7.191 1 94.44 52 ASP B CA 1
ATOM 3551 C C . ASP B 1 52 ? -3.988 -36.438 -6.801 1 94.44 52 ASP B C 1
ATOM 3553 O O . ASP B 1 52 ? -3.09 -37.125 -7.297 1 94.44 52 ASP B O 1
ATOM 3557 N N . PHE B 1 53 ? -3.742 -35.438 -5.953 1 96.75 53 PHE B N 1
ATOM 3558 C CA . PHE B 1 53 ? -2.395 -35.094 -5.535 1 96.75 53 PHE B CA 1
ATOM 3559 C C . PHE B 1 53 ? -2.301 -35 -4.016 1 96.75 53 PHE B C 1
ATOM 3561 O O . PHE B 1 53 ? -2.02 -33.938 -3.459 1 96.75 53 PHE B O 1
ATOM 3568 N N . PRO B 1 54 ? -2.32 -36.062 -3.307 1 96.12 54 PRO B N 1
ATOM 3569 C CA . PRO B 1 54 ? -2.416 -36.031 -1.845 1 96.12 54 PRO B CA 1
ATOM 3570 C C . PRO B 1 54 ? -1.149 -35.5 -1.176 1 96.12 54 PRO B C 1
ATOM 3572 O O . PRO B 1 54 ? -1.202 -35.031 -0.042 1 96.12 54 PRO B O 1
ATOM 3575 N N . GLN B 1 55 ? -0.083 -35.562 -1.845 1 96.69 55 GLN B N 1
ATOM 3576 C CA . GLN B 1 55 ? 1.168 -35.125 -1.228 1 96.69 55 GLN B CA 1
ATOM 3577 C C . GLN B 1 55 ? 1.436 -33.656 -1.498 1 96.69 55 GLN B C 1
ATOM 3579 O O . GLN B 1 55 ? 2.375 -33.094 -0.946 1 96.69 55 GLN B O 1
ATOM 3584 N N . ARG B 1 56 ? 0.672 -33.094 -2.371 1 97.75 56 ARG B N 1
ATOM 3585 C CA . ARG B 1 56 ? 0.854 -31.688 -2.729 1 97.75 56 ARG B CA 1
ATOM 3586 C C . ARG B 1 56 ? 0.012 -30.781 -1.837 1 97.75 56 ARG B C 1
ATOM 3588 O O . ARG B 1 56 ? -0.95 -31.234 -1.214 1 97.75 56 ARG B O 1
ATOM 3595 N N . ARG B 1 57 ? 0.416 -29.578 -1.777 1 98 57 ARG B N 1
ATOM 3596 C CA . ARG B 1 57 ? -0.235 -28.656 -0.846 1 98 57 ARG B CA 1
ATOM 3597 C C . ARG B 1 57 ? -1.067 -27.625 -1.591 1 98 57 ARG B C 1
ATOM 3599 O O . ARG B 1 57 ? -0.726 -27.234 -2.707 1 98 57 ARG B O 1
ATOM 3606 N N . LEU B 1 58 ? -2.203 -27.25 -0.951 1 97 58 LEU B N 1
ATOM 3607 C CA . LEU B 1 58 ? -3.113 -26.234 -1.484 1 97 58 LEU B CA 1
ATOM 3608 C C . LEU B 1 58 ? -3.217 -25.047 -0.541 1 97 58 LEU B C 1
ATOM 3610 O O . LEU B 1 58 ? -3.553 -25.203 0.635 1 97 58 LEU B O 1
ATOM 3614 N N . TYR B 1 59 ? -2.926 -23.859 -1.051 1 96.81 59 TYR B N 1
ATOM 3615 C CA . TYR B 1 59 ? -2.994 -22.641 -0.256 1 96.81 59 TYR B CA 1
ATOM 3616 C C . TYR B 1 59 ? -4.082 -21.703 -0.777 1 96.81 59 TYR B C 1
ATOM 3618 O O . TYR B 1 59 ? -4.262 -21.562 -1.989 1 96.81 59 TYR B O 1
ATOM 3626 N N . GLY B 1 60 ? -4.832 -21.141 0.151 1 94.62 60 GLY B N 1
ATOM 3627 C CA . GLY B 1 60 ? -5.828 -20.141 -0.201 1 94.62 60 GLY B CA 1
ATOM 3628 C C . GLY B 1 60 ? -5.371 -18.719 0.066 1 94.62 60 GLY B C 1
ATOM 3629 O O . GLY B 1 60 ? -4.988 -18.391 1.189 1 94.62 60 GLY B O 1
ATOM 3630 N N . ALA B 1 61 ? -5.418 -17.906 -0.941 1 92.38 61 ALA B N 1
ATOM 3631 C CA . ALA B 1 61 ? -5.059 -16.5 -0.79 1 92.38 61 ALA B CA 1
ATOM 3632 C C . ALA B 1 61 ? -6.23 -15.695 -0.238 1 92.38 61 ALA B C 1
ATOM 3634 O O . ALA B 1 61 ? -7.266 -15.555 -0.897 1 92.38 61 ALA B O 1
ATOM 3635 N N . LEU B 1 62 ? -6.121 -15.297 0.922 1 93 62 LEU B N 1
ATOM 3636 C CA . LEU B 1 62 ? -6.992 -14.367 1.625 1 93 62 LEU B CA 1
ATOM 3637 C C . LEU B 1 62 ? -6.262 -13.055 1.919 1 93 62 LEU B C 1
ATOM 3639 O O . LEU B 1 62 ? -6.168 -12.641 3.076 1 93 62 LEU B O 1
ATOM 3643 N N . ASN B 1 63 ? -5.816 -12.422 0.841 1 88.75 63 ASN B N 1
ATOM 3644 C CA . ASN B 1 63 ? -4.77 -11.422 1.022 1 88.75 63 ASN B CA 1
ATOM 3645 C C . ASN B 1 63 ? -5.285 -10.016 0.738 1 88.75 63 ASN B C 1
ATOM 3647 O O . ASN B 1 63 ? -4.5 -9.094 0.524 1 88.75 63 ASN B O 1
ATOM 3651 N N . ARG B 1 64 ? -6.602 -9.859 0.802 1 82.31 64 ARG B N 1
ATOM 3652 C CA . ARG B 1 64 ? -7.207 -8.531 0.786 1 82.31 64 ARG B CA 1
ATOM 3653 C C . ARG B 1 64 ? -7.336 -7.969 2.197 1 82.31 64 ARG B C 1
ATOM 3655 O O . ARG B 1 64 ? -7.594 -8.711 3.146 1 82.31 64 ARG B O 1
ATOM 3662 N N . PHE B 1 65 ? -7.113 -6.629 2.246 1 85.19 65 PHE B N 1
ATOM 3663 C CA . PHE B 1 65 ? -7.551 -5.98 3.479 1 85.19 65 PHE B CA 1
ATOM 3664 C C . PHE B 1 65 ? -9.07 -5.832 3.502 1 85.19 65 PHE B C 1
ATOM 3666 O O . PHE B 1 65 ? -9.664 -5.328 2.549 1 85.19 65 PHE B O 1
ATOM 3673 N N . VAL B 1 66 ? -9.672 -6.277 4.582 1 89.38 66 VAL B N 1
ATOM 3674 C CA . VAL B 1 66 ? -11.125 -6.395 4.617 1 89.38 66 VAL B CA 1
ATOM 3675 C C . VAL B 1 66 ? -11.719 -5.191 5.348 1 89.38 66 VAL B C 1
ATOM 3677 O O . VAL B 1 66 ? -11.375 -4.922 6.5 1 89.38 66 VAL B O 1
ATOM 3680 N N . LEU B 1 67 ? -12.562 -4.492 4.625 1 87.75 67 LEU B N 1
ATOM 3681 C CA . LEU B 1 67 ? -13.258 -3.371 5.25 1 87.75 67 LEU B CA 1
ATOM 3682 C C . LEU B 1 67 ? -14.203 -3.859 6.344 1 87.75 67 LEU B C 1
ATOM 3684 O O . LEU B 1 67 ? -14.695 -4.988 6.289 1 87.75 67 LEU B O 1
ATOM 3688 N N . GLN B 1 68 ? -14.469 -2.963 7.238 1 92.69 68 GLN B N 1
ATOM 3689 C CA . GLN B 1 68 ? -15.32 -3.303 8.367 1 92.69 68 GLN B CA 1
ATOM 3690 C C . GLN B 1 68 ? -16.672 -3.842 7.902 1 92.69 68 GLN B C 1
ATOM 3692 O O . GLN B 1 68 ? -17.172 -4.836 8.438 1 92.69 68 GLN B O 1
ATOM 3697 N N . LYS B 1 69 ? -17.219 -3.301 6.867 1 90.5 69 LYS B N 1
ATOM 3698 C CA . LYS B 1 69 ? -18.547 -3.682 6.379 1 90.5 69 LYS B CA 1
ATOM 3699 C C . LYS B 1 69 ? -18.531 -5.098 5.809 1 90.5 69 LYS B C 1
ATOM 3701 O O . LYS B 1 69 ? -19.578 -5.742 5.719 1 90.5 69 LYS B O 1
ATOM 3706 N N . ASP B 1 70 ? -17.391 -5.59 5.449 1 90.31 70 ASP B N 1
ATOM 3707 C CA . ASP B 1 70 ? -17.281 -6.879 4.773 1 90.31 70 ASP B CA 1
ATOM 3708 C C . ASP B 1 70 ? -16.922 -7.988 5.762 1 90.31 70 ASP B C 1
ATOM 3710 O O . ASP B 1 70 ? -16.812 -9.156 5.379 1 90.31 70 ASP B O 1
ATOM 3714 N N . MET B 1 71 ? -16.812 -7.645 7.062 1 94.56 71 MET B N 1
ATOM 3715 C CA . MET B 1 71 ? -16.359 -8.609 8.062 1 94.56 71 MET B CA 1
ATOM 3716 C C . MET B 1 71 ? -17.375 -9.727 8.242 1 94.56 71 MET B C 1
ATOM 3718 O O . MET B 1 71 ? -17 -10.875 8.484 1 94.56 71 MET B O 1
ATOM 3722 N N . GLY B 1 72 ? -18.641 -9.414 8.109 1 95 72 GLY B N 1
ATOM 3723 C CA . GLY B 1 72 ? -19.656 -10.453 8.172 1 95 72 GLY B CA 1
ATOM 3724 C C . GLY B 1 72 ? -19.516 -11.477 7.059 1 95 72 GLY B C 1
ATOM 3725 O O . GLY B 1 72 ? -19.531 -12.68 7.316 1 95 72 GLY B O 1
ATOM 3726 N N . ARG B 1 73 ? -19.375 -11.008 5.898 1 93.31 73 ARG B N 1
ATOM 3727 C CA . ARG B 1 73 ? -19.219 -11.875 4.738 1 93.31 73 ARG B CA 1
ATOM 3728 C C . ARG B 1 73 ? -17.953 -12.703 4.852 1 93.31 73 ARG B C 1
ATOM 3730 O O . ARG B 1 73 ? -17.922 -13.859 4.418 1 93.31 73 ARG B O 1
ATOM 3737 N N . LEU B 1 74 ? -16.953 -12.133 5.43 1 94.44 74 LEU B N 1
ATOM 3738 C CA . LEU B 1 74 ? -15.719 -12.867 5.645 1 94.44 74 LEU B CA 1
ATOM 3739 C C . LEU B 1 74 ? -15.945 -14.078 6.543 1 94.44 74 LEU B C 1
ATOM 3741 O O . LEU B 1 74 ? -15.477 -15.172 6.242 1 94.44 74 LEU B O 1
ATOM 3745 N N . LYS B 1 75 ? -16.641 -13.883 7.586 1 96.69 75 LYS B N 1
ATOM 3746 C CA . LYS B 1 75 ? -16.891 -14.977 8.516 1 96.69 75 LYS B CA 1
ATOM 3747 C C . LYS B 1 75 ? -17.672 -16.109 7.844 1 96.69 75 LYS B C 1
ATOM 3749 O O . LYS B 1 75 ? -17.375 -17.281 8.07 1 96.69 75 LYS B O 1
ATOM 3754 N N . GLU B 1 76 ? -18.578 -15.711 7.012 1 95.19 76 GLU B N 1
ATOM 3755 C CA . GLU B 1 76 ? -19.328 -16.703 6.238 1 95.19 76 GLU B CA 1
ATOM 3756 C C . GLU B 1 76 ? -18.406 -17.484 5.312 1 95.19 76 GLU B C 1
ATOM 3758 O O . GLU B 1 76 ? -18.484 -18.719 5.234 1 95.19 76 GLU B O 1
ATOM 3763 N N . SER B 1 77 ? -17.594 -16.766 4.723 1 92.25 77 SER B N 1
ATOM 3764 C CA . SER B 1 77 ? -16.641 -17.406 3.811 1 92.25 77 SER B CA 1
ATOM 3765 C C . SER B 1 77 ? -15.711 -18.359 4.555 1 92.25 77 SER B C 1
ATOM 3767 O O . SER B 1 77 ? -15.406 -19.453 4.07 1 92.25 77 SER B O 1
ATOM 3769 N N . LEU B 1 78 ? -15.266 -17.953 5.703 1 96.19 78 LEU B N 1
ATOM 3770 C CA . LEU B 1 78 ? -14.391 -18.781 6.516 1 96.19 78 LEU B CA 1
ATOM 3771 C C . LEU B 1 78 ? -15.109 -20.062 6.941 1 96.19 78 LEU B C 1
ATOM 3773 O O . LEU B 1 78 ? -14.5 -21.141 6.969 1 96.19 78 LEU B O 1
ATOM 3777 N N . GLN B 1 79 ? -16.359 -19.953 7.227 1 96.12 79 GLN B N 1
ATOM 3778 C CA . GLN B 1 79 ? -17.141 -21.141 7.574 1 96.12 79 GLN B CA 1
ATOM 3779 C C . GLN B 1 79 ? -17.172 -22.125 6.414 1 96.12 79 GLN B C 1
ATOM 3781 O O . GLN B 1 79 ? -17.062 -23.344 6.621 1 96.12 79 GLN B O 1
ATOM 3786 N N . GLU B 1 80 ? -17.312 -21.641 5.281 1 91.75 80 GLU B N 1
ATOM 3787 C CA . GLU B 1 80 ? -17.344 -22.484 4.09 1 91.75 80 GLU B CA 1
ATOM 3788 C C . GLU B 1 80 ? -16.016 -23.172 3.869 1 91.75 80 GLU B C 1
ATOM 3790 O O . GLU B 1 80 ? -15.961 -24.281 3.336 1 91.75 80 GLU B O 1
ATOM 3795 N N . LEU B 1 81 ? -14.969 -22.578 4.316 1 93.25 81 LEU B N 1
ATOM 3796 C CA . LEU B 1 81 ? -13.625 -23.094 4.09 1 93.25 81 LEU B CA 1
ATOM 3797 C C . LEU B 1 81 ? -13.328 -24.266 5.016 1 93.25 81 LEU B C 1
ATOM 3799 O O . LEU B 1 81 ? -12.352 -25 4.816 1 93.25 81 LEU B O 1
ATOM 3803 N N . ARG B 1 82 ? -14.156 -24.516 5.941 1 93.38 82 ARG B N 1
ATOM 3804 C CA . ARG B 1 82 ? -13.969 -25.641 6.844 1 93.38 82 ARG B CA 1
ATOM 3805 C C . ARG B 1 82 ? -13.961 -26.953 6.074 1 93.38 82 ARG B C 1
ATOM 3807 O O . ARG B 1 82 ? -13.258 -27.906 6.457 1 93.38 82 ARG B O 1
ATOM 3814 N N . ALA B 1 83 ? -14.719 -26.938 5.02 1 90.94 83 ALA B N 1
ATOM 3815 C CA . ALA B 1 83 ? -14.867 -28.156 4.234 1 90.94 83 ALA B CA 1
ATOM 3816 C C . ALA B 1 83 ? -13.805 -28.234 3.141 1 90.94 83 ALA B C 1
ATOM 3818 O O . ALA B 1 83 ? -13.68 -29.25 2.461 1 90.94 83 ALA B O 1
ATOM 3819 N N . ALA B 1 84 ? -13.078 -27.219 2.982 1 91.69 84 ALA B N 1
ATOM 3820 C CA . ALA B 1 84 ? -12.07 -27.156 1.928 1 91.69 84 ALA B CA 1
ATOM 3821 C C . ALA B 1 84 ? -10.75 -27.75 2.406 1 91.69 84 ALA B C 1
ATOM 3823 O O . ALA B 1 84 ? -10.312 -27.484 3.529 1 91.69 84 ALA B O 1
ATOM 3824 N N . PRO B 1 85 ? -10.172 -28.594 1.568 1 94.69 85 PRO B N 1
ATOM 3825 C CA . PRO B 1 85 ? -8.906 -29.219 1.975 1 94.69 85 PRO B CA 1
ATOM 3826 C C . PRO B 1 85 ? -7.711 -28.297 1.761 1 94.69 85 PRO B C 1
ATOM 3828 O O . PRO B 1 85 ? -6.727 -28.688 1.134 1 94.69 85 PRO B O 1
ATOM 3831 N N . LEU B 1 86 ? -7.723 -27.125 2.34 1 95.56 86 LEU B N 1
ATOM 3832 C CA . LEU B 1 86 ? -6.613 -26.172 2.271 1 95.56 86 LEU B CA 1
ATOM 3833 C C . LEU B 1 86 ? -5.602 -26.438 3.385 1 95.56 86 LEU B C 1
ATOM 3835 O O . LEU B 1 86 ? -5.988 -26.75 4.516 1 95.56 86 LEU B O 1
ATOM 3839 N N . ASP B 1 87 ? -4.391 -26.312 3.01 1 97.62 87 ASP B N 1
ATOM 3840 C CA . ASP B 1 87 ? -3.324 -26.547 3.98 1 97.62 87 ASP B CA 1
ATOM 3841 C C . ASP B 1 87 ? -2.941 -25.25 4.688 1 97.62 87 ASP B C 1
ATOM 3843 O O . ASP B 1 87 ? -2.477 -25.266 5.828 1 97.62 87 ASP B O 1
ATOM 3847 N N . ALA B 1 88 ? -3.078 -24.109 3.998 1 98.38 88 ALA B N 1
ATOM 3848 C CA . ALA B 1 88 ? -2.705 -22.828 4.559 1 98.38 88 ALA B CA 1
ATOM 3849 C C . ALA B 1 88 ? -3.52 -21.688 3.93 1 98.38 88 ALA B C 1
ATOM 3851 O O . ALA B 1 88 ? -4.098 -21.859 2.854 1 98.38 88 ALA B O 1
ATOM 3852 N N . LEU B 1 89 ? -3.594 -20.625 4.66 1 97.88 89 LEU B N 1
ATOM 3853 C CA . LEU B 1 89 ? -4.109 -19.359 4.137 1 97.88 89 LEU B CA 1
ATOM 3854 C C . LEU B 1 89 ? -3 -18.312 4.047 1 97.88 89 LEU B C 1
ATOM 3856 O O . LEU B 1 89 ? -2.156 -18.219 4.941 1 97.88 89 LEU B O 1
ATOM 3860 N N . ILE B 1 90 ? -2.979 -17.625 2.965 1 97 90 ILE B N 1
ATOM 3861 C CA . ILE B 1 90 ? -2.09 -16.484 2.781 1 97 90 ILE B CA 1
ATOM 3862 C C . ILE B 1 90 ? -2.834 -15.188 3.113 1 97 90 ILE B C 1
ATOM 3864 O O . ILE B 1 90 ? -3.693 -14.75 2.346 1 97 90 ILE B O 1
ATOM 3868 N N . VAL B 1 91 ? -2.43 -14.578 4.242 1 97 91 VAL B N 1
ATOM 3869 C CA . VAL B 1 91 ? -3.244 -13.523 4.832 1 97 91 VAL B CA 1
ATOM 3870 C C . VAL B 1 91 ? -2.441 -12.227 4.887 1 97 91 VAL B C 1
ATOM 3872 O O . VAL B 1 91 ? -1.259 -12.234 5.238 1 97 91 VAL B O 1
ATOM 3875 N N . ALA B 1 92 ? -3.09 -11.094 4.504 1 92 92 ALA B N 1
ATOM 3876 C CA . ALA B 1 92 ? -2.43 -9.797 4.57 1 92 92 ALA B CA 1
ATOM 3877 C C . ALA B 1 92 ? -2.885 -9.016 5.801 1 92 92 ALA B C 1
ATOM 3879 O O . ALA B 1 92 ? -2.074 -8.359 6.461 1 92 92 ALA B O 1
ATOM 3880 N N . ASP B 1 93 ? -4.176 -9.07 6.121 1 93 93 ASP B N 1
ATOM 3881 C CA . ASP B 1 93 ? -4.824 -8.305 7.176 1 93 93 ASP B CA 1
ATOM 3882 C C . ASP B 1 93 ? -4.75 -9.039 8.516 1 93 93 ASP B C 1
ATOM 3884 O O . ASP B 1 93 ? -5.488 -10.008 8.734 1 93 93 ASP B O 1
ATOM 3888 N N . ALA B 1 94 ? -3.916 -8.523 9.422 1 94.12 94 ALA B N 1
ATOM 3889 C CA . ALA B 1 94 ? -3.754 -9.18 10.719 1 94.12 94 ALA B CA 1
ATOM 3890 C C . ALA B 1 94 ? -5.043 -9.109 11.531 1 94.12 94 ALA B C 1
ATOM 3892 O O . ALA B 1 94 ? -5.219 -9.867 12.492 1 94.12 94 ALA B O 1
ATOM 3893 N N . GLY B 1 95 ? -5.926 -8.242 11.141 1 95.56 95 GLY B N 1
ATOM 3894 C CA . GLY B 1 95 ? -7.211 -8.141 11.812 1 95.56 95 GLY B CA 1
ATOM 3895 C C . GLY B 1 95 ? -8.086 -9.367 11.609 1 95.56 95 GLY B C 1
ATOM 3896 O O . GLY B 1 95 ? -9.086 -9.547 12.312 1 95.56 95 GLY B O 1
ATOM 3897 N N . LEU B 1 96 ? -7.699 -10.234 10.711 1 96.94 96 LEU B N 1
ATOM 3898 C CA . LEU B 1 96 ? -8.492 -11.414 10.398 1 96.94 96 LEU B CA 1
ATOM 3899 C C . LEU B 1 96 ? -8.047 -12.609 11.234 1 96.94 96 LEU B C 1
ATOM 3901 O O . LEU B 1 96 ? -8.664 -13.672 11.172 1 96.94 96 LEU B O 1
ATOM 3905 N N . LEU B 1 97 ? -7.039 -12.469 12.055 1 97.38 97 LEU B N 1
ATOM 3906 C CA . LEU B 1 97 ? -6.461 -13.586 12.797 1 97.38 97 LEU B CA 1
ATOM 3907 C C . LEU B 1 97 ? -7.488 -14.195 13.742 1 97.38 97 LEU B C 1
ATOM 3909 O O . LEU B 1 97 ? -7.641 -15.414 13.797 1 97.38 97 LEU B O 1
ATOM 3913 N N . GLU B 1 98 ? -8.172 -13.367 14.406 1 96.25 98 GLU B N 1
ATOM 3914 C CA . GLU B 1 98 ? -9.109 -13.867 15.406 1 96.25 98 GLU B CA 1
ATOM 3915 C C . GLU B 1 98 ? -10.211 -14.703 14.766 1 96.25 98 GLU B C 1
ATOM 3917 O O . GLU B 1 98 ? -10.414 -15.859 15.125 1 96.25 98 GLU B O 1
ATOM 3922 N N . PRO B 1 99 ? -10.867 -14.141 13.758 1 97.19 99 PRO B N 1
ATOM 3923 C CA . PRO B 1 99 ? -11.898 -14.969 13.141 1 97.19 99 PRO B CA 1
ATOM 3924 C C . PRO B 1 99 ? -11.32 -16.203 12.453 1 97.19 99 PRO B C 1
ATOM 3926 O O . PRO B 1 99 ? -11.945 -17.281 12.469 1 97.19 99 PRO B O 1
ATOM 3929 N N . ILE B 1 100 ? -10.188 -16.172 11.875 1 98.19 100 ILE B N 1
ATOM 3930 C CA . ILE B 1 100 ? -9.578 -17.328 11.219 1 98.19 100 ILE B CA 1
ATOM 3931 C C . ILE B 1 100 ? -9.289 -18.406 12.258 1 98.19 100 ILE B C 1
ATOM 3933 O O . ILE B 1 100 ? -9.648 -19.578 12.062 1 98.19 100 ILE B O 1
ATOM 3937 N N . ARG B 1 101 ? -8.695 -18.016 13.375 1 97.44 101 ARG B N 1
ATOM 3938 C CA . ARG B 1 101 ? -8.328 -18.984 14.398 1 97.44 101 ARG B CA 1
ATOM 3939 C C . ARG B 1 101 ? -9.57 -19.578 15.055 1 97.44 101 ARG B C 1
ATOM 3941 O O . ARG B 1 101 ? -9.57 -20.75 15.438 1 97.44 101 ARG B O 1
ATOM 3948 N N . SER B 1 102 ? -10.562 -18.812 15.164 1 97.31 102 SER B N 1
ATOM 3949 C CA . SER B 1 102 ? -11.805 -19.281 15.766 1 97.31 102 SER B CA 1
ATOM 3950 C C . SER B 1 102 ? -12.5 -20.312 14.875 1 97.31 102 SER B C 1
ATOM 3952 O O . SER B 1 102 ? -13.031 -21.312 15.359 1 97.31 102 SER B O 1
ATOM 3954 N N . ILE B 1 103 ? -12.453 -20.156 13.602 1 97.75 103 ILE B N 1
ATOM 3955 C CA . ILE B 1 103 ? -13.234 -20.953 12.672 1 97.75 103 ILE B CA 1
ATOM 3956 C C . ILE B 1 103 ? -12.359 -22.062 12.094 1 97.75 103 ILE B C 1
ATOM 3958 O O . ILE B 1 103 ? -12.836 -23.188 11.875 1 97.75 103 ILE B O 1
ATOM 3962 N N . LEU B 1 104 ? -11.086 -21.75 11.844 1 97.56 104 LEU B N 1
ATOM 3963 C CA . LEU B 1 104 ? -10.109 -22.688 11.289 1 97.56 104 LEU B CA 1
ATOM 3964 C C . LEU B 1 104 ? -8.883 -22.781 12.18 1 97.56 104 LEU B C 1
ATOM 3966 O O . LEU B 1 104 ? -7.773 -22.453 11.758 1 97.56 104 LEU B O 1
ATOM 3970 N N . PRO B 1 105 ? -8.938 -23.375 13.32 1 96.62 105 PRO B N 1
ATOM 3971 C CA . PRO B 1 105 ? -7.879 -23.297 14.336 1 96.62 105 PRO B CA 1
ATOM 3972 C C . PRO B 1 105 ? -6.594 -24 13.898 1 96.62 105 PRO B C 1
ATOM 3974 O O . PRO B 1 105 ? -5.504 -23.656 14.359 1 96.62 105 PRO B O 1
ATOM 3977 N N . GLU B 1 106 ? -6.695 -24.953 12.992 1 96.06 106 GLU B N 1
ATOM 3978 C CA . GLU B 1 106 ? -5.52 -25.75 12.68 1 96.06 106 GLU B CA 1
ATOM 3979 C C . GLU B 1 106 ? -4.867 -25.312 11.375 1 96.06 106 GLU B C 1
ATOM 3981 O O . GLU B 1 106 ? -3.822 -25.828 10.984 1 96.06 106 GLU B O 1
ATOM 3986 N N . ILE B 1 107 ? -5.461 -24.375 10.703 1 97.81 107 ILE B N 1
ATOM 3987 C CA . ILE B 1 107 ? -4.953 -23.984 9.391 1 97.81 107 ILE B CA 1
ATOM 3988 C C . ILE B 1 107 ? -3.637 -23.234 9.547 1 97.81 107 ILE B C 1
ATOM 3990 O O . ILE B 1 107 ? -3.479 -22.438 10.469 1 97.81 107 ILE B O 1
ATOM 3994 N N . GLU B 1 108 ? -2.67 -23.562 8.703 1 98.44 108 GLU B N 1
ATOM 3995 C CA . GLU B 1 108 ? -1.418 -22.812 8.688 1 98.44 108 GLU B CA 1
ATOM 3996 C C . GLU B 1 108 ? -1.624 -21.422 8.117 1 98.44 108 GLU B C 1
ATOM 3998 O O . GLU B 1 108 ? -2.43 -21.219 7.203 1 98.44 108 GLU B O 1
ATOM 4003 N N . LEU B 1 109 ? -0.857 -20.438 8.68 1 98.69 109 LEU B N 1
ATOM 4004 C CA . LEU B 1 109 ? -0.98 -19.062 8.219 1 98.69 109 LEU B CA 1
ATOM 4005 C C . LEU B 1 109 ? 0.332 -18.562 7.621 1 98.69 109 LEU B C 1
ATOM 4007 O O . LEU B 1 109 ? 1.385 -18.656 8.258 1 98.69 109 LEU B O 1
ATOM 4011 N N . HIS B 1 110 ? 0.245 -18.109 6.406 1 98.75 110 HIS B N 1
ATOM 4012 C CA . HIS B 1 110 ? 1.326 -17.422 5.715 1 98.75 110 HIS B CA 1
ATOM 4013 C C . HIS B 1 110 ? 1.006 -15.945 5.535 1 98.75 110 HIS B C 1
ATOM 4015 O O . HIS B 1 110 ? -0.109 -15.586 5.148 1 98.75 110 HIS B O 1
ATOM 4021 N N . LEU B 1 111 ? 1.985 -15.117 5.855 1 98 111 LEU B N 1
ATOM 4022 C CA . LEU B 1 111 ? 1.771 -13.68 5.688 1 98 111 LEU B CA 1
ATOM 4023 C C . LEU B 1 111 ? 1.997 -13.266 4.238 1 98 111 LEU B C 1
ATOM 4025 O O . LEU B 1 111 ? 3.043 -13.562 3.658 1 98 111 LEU B O 1
ATOM 4029 N N . SER B 1 112 ? 1.03 -12.57 3.74 1 94.12 112 SER B N 1
ATOM 4030 C CA . SER B 1 112 ? 1.101 -12.078 2.369 1 94.12 112 SER B CA 1
ATOM 4031 C C . SER B 1 112 ? 2.086 -10.922 2.248 1 94.12 112 SER B C 1
ATOM 4033 O O . SER B 1 112 ? 2.271 -10.156 3.195 1 94.12 112 SER B O 1
ATOM 4035 N N . THR B 1 113 ? 2.652 -10.773 1.052 1 89.94 113 THR B N 1
ATOM 4036 C CA . THR B 1 113 ? 3.52 -9.641 0.752 1 89.94 113 THR B CA 1
ATOM 4037 C C . THR B 1 113 ? 2.76 -8.328 0.898 1 89.94 113 THR B C 1
ATOM 4039 O O . THR B 1 113 ? 3.357 -7.285 1.188 1 89.94 113 THR B O 1
ATOM 4042 N N . GLN B 1 114 ? 1.468 -8.375 0.833 1 83.19 114 GLN B N 1
ATOM 4043 C CA . GLN B 1 114 ? 0.619 -7.195 0.958 1 83.19 114 GLN B CA 1
ATOM 4044 C C . GLN B 1 114 ? 0.728 -6.582 2.352 1 83.19 114 GLN B C 1
ATOM 4046 O O . GLN B 1 114 ? 0.384 -5.414 2.553 1 83.19 114 GLN B O 1
ATOM 4051 N N . ALA B 1 115 ? 1.132 -7.383 3.311 1 89.69 115 ALA B N 1
ATOM 4052 C CA . ALA B 1 115 ? 1.29 -6.898 4.68 1 89.69 115 ALA B CA 1
ATOM 4053 C C . ALA B 1 115 ? 2.559 -6.062 4.82 1 89.69 115 ALA B C 1
ATOM 4055 O O . ALA B 1 115 ? 2.754 -5.387 5.832 1 89.69 115 ALA B O 1
ATOM 4056 N N . ASN B 1 116 ? 3.43 -6.078 3.902 1 85.75 116 ASN B N 1
ATOM 4057 C CA . ASN B 1 116 ? 4.613 -5.23 3.816 1 85.75 116 ASN B CA 1
ATOM 4058 C C . ASN B 1 116 ? 5.566 -5.473 4.984 1 85.75 116 ASN B C 1
ATOM 4060 O O . ASN B 1 116 ? 5.98 -4.527 5.656 1 85.75 116 ASN B O 1
ATOM 4064 N N . CYS B 1 117 ? 5.895 -6.711 5.164 1 93.88 117 CYS B N 1
ATOM 4065 C CA . CYS B 1 117 ? 6.934 -7.039 6.133 1 93.88 117 CYS B CA 1
ATOM 4066 C C . CYS B 1 117 ? 8.312 -6.703 5.582 1 93.88 117 CYS B C 1
ATOM 4068 O O . CYS B 1 117 ? 8.781 -7.328 4.629 1 93.88 117 CYS B O 1
ATOM 4070 N N . THR B 1 118 ? 9.031 -5.707 6.242 1 92.56 118 THR B N 1
ATOM 4071 C CA . THR B 1 118 ? 10.234 -5.172 5.617 1 92.56 118 THR B CA 1
ATOM 4072 C C . THR B 1 118 ? 11.438 -5.309 6.547 1 92.56 118 THR B C 1
ATOM 4074 O O . THR B 1 118 ? 12.547 -4.918 6.191 1 92.56 118 THR B O 1
ATOM 4077 N N . ASN B 1 119 ? 11.266 -5.82 7.746 1 95.25 119 ASN B N 1
ATOM 4078 C CA . ASN B 1 119 ? 12.367 -5.902 8.695 1 95.25 119 ASN B CA 1
ATOM 4079 C C . ASN B 1 119 ? 12.156 -7.023 9.711 1 95.25 119 ASN B C 1
ATOM 4081 O O . ASN B 1 119 ? 11.07 -7.613 9.773 1 95.25 119 ASN B O 1
ATOM 4085 N N . SER B 1 120 ? 13.227 -7.27 10.5 1 98 120 SER B N 1
ATOM 4086 C CA . SER B 1 120 ? 13.219 -8.398 11.422 1 98 120 SER B CA 1
ATOM 4087 C C . SER B 1 120 ? 12.266 -8.164 12.586 1 98 120 SER B C 1
ATOM 4089 O O . SER B 1 120 ? 11.695 -9.109 13.133 1 98 120 SER B O 1
ATOM 4091 N N . GLY B 1 121 ? 12.094 -6.922 13.023 1 97.56 121 GLY B N 1
ATOM 4092 C CA . GLY B 1 121 ? 11.117 -6.629 14.062 1 97.56 121 GLY B CA 1
ATOM 4093 C C . GLY B 1 121 ? 9.703 -7.012 13.664 1 97.56 121 GLY B C 1
ATOM 4094 O O . GLY B 1 121 ? 8.984 -7.645 14.445 1 97.56 121 GLY B O 1
ATOM 4095 N N . ALA B 1 122 ? 9.359 -6.625 12.453 1 97.12 122 ALA B N 1
ATOM 4096 C CA . ALA B 1 122 ? 8.047 -6.984 11.93 1 97.12 122 ALA B CA 1
ATOM 4097 C C . ALA B 1 122 ? 7.906 -8.5 11.789 1 97.12 122 ALA B C 1
ATOM 4099 O O . ALA B 1 122 ? 6.887 -9.078 12.164 1 97.12 122 ALA B O 1
ATOM 4100 N N . ALA B 1 123 ? 8.945 -9.117 11.258 1 98.31 123 ALA B N 1
ATOM 4101 C CA . ALA B 1 123 ? 8.938 -10.57 11.086 1 98.31 123 ALA B CA 1
ATOM 4102 C C . ALA B 1 123 ? 8.711 -11.281 12.414 1 98.31 123 ALA B C 1
ATOM 4104 O O . ALA B 1 123 ? 7.902 -12.203 12.5 1 98.31 123 ALA B O 1
ATOM 4105 N N . ARG B 1 124 ? 9.383 -10.836 13.391 1 98 124 ARG B N 1
ATOM 4106 C CA . ARG B 1 124 ? 9.25 -11.422 14.719 1 98 124 ARG B CA 1
ATOM 4107 C C . ARG B 1 124 ? 7.828 -11.258 15.242 1 98 124 ARG B C 1
ATOM 4109 O O . ARG B 1 124 ? 7.254 -12.195 15.805 1 98 124 ARG B O 1
ATOM 4116 N N . LEU B 1 125 ? 7.336 -10.117 15.047 1 97.25 125 LEU B N 1
ATOM 4117 C CA . LEU B 1 125 ? 5.98 -9.828 15.508 1 97.25 125 LEU B CA 1
ATOM 4118 C C . LEU B 1 125 ? 4.969 -10.742 14.828 1 97.25 125 LEU B C 1
ATOM 4120 O O . LEU B 1 125 ? 4.129 -11.352 15.492 1 97.25 125 LEU B O 1
ATOM 4124 N N . TYR B 1 126 ? 5.012 -10.828 13.547 1 97.88 126 TYR B N 1
ATOM 4125 C CA . TYR B 1 126 ? 4.078 -11.672 12.805 1 97.88 126 TYR B CA 1
ATOM 4126 C C . TYR B 1 126 ? 4.242 -13.141 13.195 1 97.88 126 TYR B C 1
ATOM 4128 O O . TYR B 1 126 ? 3.26 -13.875 13.289 1 97.88 126 TYR B O 1
ATOM 4136 N N . HIS B 1 127 ? 5.465 -13.555 13.406 1 98.31 127 HIS B N 1
ATOM 4137 C CA . HIS B 1 127 ? 5.707 -14.914 13.867 1 98.31 127 HIS B CA 1
ATOM 4138 C C . HIS B 1 127 ? 5.047 -15.164 15.219 1 98.31 127 HIS B C 1
ATOM 4140 O O . HIS B 1 127 ? 4.422 -16.203 15.422 1 98.31 127 HIS B O 1
ATOM 4146 N N . GLN B 1 128 ? 5.133 -14.219 16.062 1 96.88 128 GLN B N 1
ATOM 4147 C CA . GLN B 1 128 ? 4.523 -14.32 17.391 1 96.88 128 GLN B CA 1
ATOM 4148 C C . GLN B 1 128 ? 3.004 -14.383 17.297 1 96.88 128 GLN B C 1
ATOM 4150 O O . GLN B 1 128 ? 2.346 -15 18.141 1 96.88 128 GLN B O 1
ATOM 4155 N N . MET B 1 129 ? 2.486 -13.812 16.281 1 96.62 129 MET B N 1
ATOM 4156 C CA . MET B 1 129 ? 1.041 -13.805 16.078 1 96.62 129 MET B CA 1
ATOM 4157 C C . MET B 1 129 ? 0.557 -15.156 15.555 1 96.62 129 MET B C 1
ATOM 4159 O O . MET B 1 129 ? -0.647 -15.414 15.516 1 96.62 129 MET B O 1
ATOM 4163 N N . GLY B 1 130 ? 1.529 -15.969 15.016 1 97.06 130 GLY B N 1
ATOM 4164 C CA . GLY B 1 130 ? 1.139 -17.312 14.609 1 97.06 130 GLY B CA 1
ATOM 4165 C C . GLY B 1 130 ? 1.415 -17.594 13.148 1 97.06 130 GLY B C 1
ATOM 4166 O O . GLY B 1 130 ? 1.122 -18.688 12.656 1 97.06 130 GLY B O 1
ATOM 4167 N N . PHE B 1 131 ? 1.995 -16.656 12.484 1 98.44 131 PHE B N 1
ATOM 4168 C CA . PHE B 1 131 ? 2.371 -16.922 11.102 1 98.44 131 PHE B CA 1
ATOM 4169 C C . PHE B 1 131 ? 3.598 -17.828 11.031 1 98.44 131 PHE B C 1
ATOM 4171 O O . PHE B 1 131 ? 4.613 -17.547 11.672 1 98.44 131 PHE B O 1
ATOM 4178 N N . SER B 1 132 ? 3.5 -18.891 10.25 1 98.56 132 SER B N 1
ATOM 4179 C CA . SER B 1 132 ? 4.621 -19.828 10.141 1 98.56 132 SER B CA 1
ATOM 4180 C C . SER B 1 132 ? 5.52 -19.453 8.961 1 98.56 132 SER B C 1
ATOM 4182 O O . SER B 1 132 ? 6.68 -19.875 8.906 1 98.56 132 SER B O 1
ATOM 4184 N N . ARG B 1 133 ? 4.988 -18.719 8.039 1 98.81 133 ARG B N 1
ATOM 4185 C CA . ARG B 1 133 ? 5.707 -18.297 6.84 1 98.81 133 ARG B CA 1
ATOM 4186 C C . ARG B 1 133 ? 5.367 -16.859 6.461 1 98.81 133 ARG B C 1
ATOM 4188 O O . ARG B 1 133 ? 4.234 -16.422 6.652 1 98.81 133 ARG B O 1
ATOM 4195 N N . ILE B 1 134 ? 6.383 -16.156 5.98 1 98.56 134 ILE B N 1
ATOM 4196 C CA . ILE B 1 134 ? 6.184 -14.773 5.562 1 98.56 134 ILE B CA 1
ATOM 4197 C C . ILE B 1 134 ? 6.68 -14.586 4.129 1 98.56 134 ILE B C 1
ATOM 4199 O O . ILE B 1 134 ? 7.738 -15.109 3.76 1 98.56 134 ILE B O 1
ATOM 4203 N N . VAL B 1 135 ? 5.852 -13.984 3.318 1 96.81 135 VAL B N 1
ATOM 4204 C CA . VAL B 1 135 ? 6.297 -13.43 2.045 1 96.81 135 VAL B CA 1
ATOM 4205 C C . VAL B 1 135 ? 6.723 -11.977 2.236 1 96.81 135 VAL B C 1
ATOM 4207 O O . VAL B 1 135 ? 5.883 -11.07 2.248 1 96.81 135 VAL B O 1
ATOM 4210 N N . PRO B 1 136 ? 7.988 -11.742 2.332 1 94.19 136 PRO B N 1
ATOM 4211 C CA . PRO B 1 136 ? 8.453 -10.383 2.617 1 94.19 136 PRO B CA 1
ATOM 4212 C C . PRO B 1 136 ? 8.18 -9.406 1.471 1 94.19 136 PRO B C 1
ATOM 4214 O O . PRO B 1 136 ? 7.859 -9.836 0.357 1 94.19 136 PRO B O 1
ATOM 4217 N N . ALA B 1 137 ? 8.266 -8.125 1.861 1 85.75 137 ALA B N 1
ATOM 4218 C CA . ALA B 1 137 ? 8.117 -7.082 0.846 1 85.75 137 ALA B CA 1
ATOM 4219 C C . ALA B 1 137 ? 9.062 -7.328 -0.327 1 85.75 137 ALA B C 1
ATOM 4221 O O . ALA B 1 137 ? 10.203 -7.754 -0.135 1 85.75 137 ALA B O 1
ATOM 4222 N N . ARG B 1 138 ? 8.617 -7 -1.513 1 79.62 138 ARG B N 1
ATOM 4223 C CA . ARG B 1 138 ? 9.344 -7.316 -2.738 1 79.62 138 ARG B CA 1
ATOM 4224 C C . ARG B 1 138 ? 10.578 -6.43 -2.889 1 79.62 138 ARG B C 1
ATOM 4226 O O . ARG B 1 138 ? 11.461 -6.719 -3.693 1 79.62 138 ARG B O 1
ATOM 4233 N N . GLU B 1 139 ? 10.695 -5.406 -2.074 1 76.25 139 GLU B N 1
ATOM 4234 C CA . GLU B 1 139 ? 11.789 -4.441 -2.172 1 76.25 139 GLU B CA 1
ATOM 4235 C C . GLU B 1 139 ? 13.023 -4.93 -1.419 1 76.25 139 GLU B C 1
ATOM 4237 O O . GLU B 1 139 ? 14.109 -4.375 -1.578 1 76.25 139 GLU B O 1
ATOM 4242 N N . LEU B 1 140 ? 12.875 -5.938 -0.672 1 87 140 LEU B N 1
ATOM 4243 C CA . LEU B 1 140 ? 14 -6.418 0.119 1 87 140 LEU B CA 1
ATOM 4244 C C . LEU B 1 140 ? 15.016 -7.145 -0.762 1 87 140 LEU B C 1
ATOM 4246 O O . LEU B 1 140 ? 14.633 -7.867 -1.688 1 87 140 LEU B O 1
ATOM 4250 N N . THR B 1 141 ? 16.25 -6.941 -0.447 1 88.44 141 THR B N 1
ATOM 4251 C CA . THR B 1 141 ? 17.359 -7.621 -1.124 1 88.44 141 THR B CA 1
ATOM 4252 C C . THR B 1 141 ? 17.656 -8.961 -0.453 1 88.44 141 THR B C 1
ATOM 4254 O O . THR B 1 141 ? 17.188 -9.227 0.654 1 88.44 141 THR B O 1
ATOM 4257 N N . LEU B 1 142 ? 18.469 -9.781 -1.14 1 93.75 142 LEU B N 1
ATOM 4258 C CA . LEU B 1 142 ? 18.828 -11.086 -0.595 1 93.75 142 LEU B CA 1
ATOM 4259 C C . LEU B 1 142 ? 19.578 -10.945 0.718 1 93.75 142 LEU B C 1
ATOM 4261 O O . LEU B 1 142 ? 19.328 -11.68 1.672 1 93.75 142 LEU B O 1
ATOM 4265 N N . PRO B 1 143 ? 20.531 -9.961 0.795 1 94.38 143 PRO B N 1
ATOM 4266 C CA . PRO B 1 143 ? 21.203 -9.781 2.088 1 94.38 143 PRO B CA 1
ATOM 4267 C C . PRO B 1 143 ? 20.219 -9.422 3.207 1 94.38 143 PRO B C 1
ATOM 4269 O O . PRO B 1 143 ? 20.344 -9.93 4.324 1 94.38 143 PRO B O 1
ATOM 4272 N N . GLU B 1 144 ? 19.266 -8.602 2.93 1 94.44 144 GLU B N 1
ATOM 4273 C CA . GLU B 1 144 ? 18.25 -8.242 3.92 1 94.44 144 GLU B CA 1
ATOM 4274 C C . GLU B 1 144 ? 17.406 -9.445 4.309 1 94.44 144 GLU B C 1
ATOM 4276 O O . GLU B 1 144 ? 17.078 -9.625 5.484 1 94.44 144 GLU B O 1
ATOM 4281 N N . ILE B 1 145 ? 17.078 -10.242 3.32 1 96.69 145 ILE B N 1
ATOM 4282 C CA . ILE B 1 145 ? 16.328 -11.461 3.568 1 96.69 145 ILE B CA 1
ATOM 4283 C C . ILE B 1 145 ? 17.109 -12.375 4.504 1 96.69 145 ILE B C 1
ATOM 4285 O O . ILE B 1 145 ? 16.547 -12.922 5.461 1 96.69 145 ILE B O 1
ATOM 4289 N N . ARG B 1 146 ? 18.359 -12.5 4.238 1 97.62 146 ARG B N 1
ATOM 4290 C CA . ARG B 1 146 ? 19.219 -13.328 5.078 1 97.62 146 ARG B CA 1
ATOM 4291 C C . ARG B 1 146 ? 19.25 -12.805 6.512 1 97.62 146 ARG B C 1
ATOM 4293 O O . ARG B 1 146 ? 19.156 -13.578 7.465 1 97.62 146 ARG B O 1
ATOM 4300 N N . GLU B 1 147 ? 19.297 -11.516 6.68 1 97.69 147 GLU B N 1
ATOM 4301 C CA . GLU B 1 147 ? 19.328 -10.898 8.008 1 97.69 147 GLU B CA 1
ATOM 4302 C C . GLU B 1 147 ? 18.047 -11.18 8.766 1 97.69 147 GLU B C 1
ATOM 4304 O O . GLU B 1 147 ? 18.078 -11.469 9.969 1 97.69 147 GLU B O 1
ATOM 4309 N N . ILE B 1 148 ? 16.984 -11.086 8.07 1 97.94 148 ILE B N 1
ATOM 4310 C CA . ILE B 1 148 ? 15.688 -11.352 8.695 1 97.94 148 ILE B CA 1
ATOM 4311 C C . ILE B 1 148 ? 15.609 -12.812 9.117 1 97.94 148 ILE B C 1
ATOM 4313 O O . ILE B 1 148 ? 15.18 -13.125 10.227 1 97.94 148 ILE B O 1
ATOM 4317 N N . LYS B 1 149 ? 16.062 -13.719 8.227 1 98.44 149 LYS B N 1
ATOM 4318 C CA . LYS B 1 149 ? 16.078 -15.141 8.531 1 98.44 149 LYS B CA 1
ATOM 4319 C C . LYS B 1 149 ? 16.953 -15.438 9.742 1 98.44 149 LYS B C 1
ATOM 4321 O O . LYS B 1 149 ? 16.562 -16.203 10.633 1 98.44 149 LYS B O 1
ATOM 4326 N N . ASP B 1 150 ? 18.094 -14.812 9.805 1 98.12 150 ASP B N 1
ATOM 4327 C CA . ASP B 1 150 ? 19 -15.008 10.922 1 98.12 150 ASP B CA 1
ATOM 4328 C C . ASP B 1 150 ? 18.391 -14.523 12.234 1 98.12 150 ASP B C 1
ATOM 4330 O O . ASP B 1 150 ? 18.609 -15.117 13.289 1 98.12 150 ASP B O 1
ATOM 4334 N N . ALA B 1 151 ? 17.609 -13.492 12.18 1 97.5 151 ALA B N 1
ATOM 4335 C CA . ALA B 1 151 ? 17 -12.898 13.359 1 97.5 151 ALA B CA 1
ATOM 4336 C C . ALA B 1 151 ? 15.836 -13.742 13.875 1 97.5 151 ALA B C 1
ATOM 4338 O O . ALA B 1 151 ? 15.523 -13.734 15.07 1 97.5 151 ALA B O 1
ATOM 4339 N N . VAL B 1 152 ? 15.148 -14.375 12.953 1 98.06 152 VAL B N 1
ATOM 4340 C CA . VAL B 1 152 ? 14.016 -15.227 13.305 1 98.06 152 VAL B CA 1
ATOM 4341 C C . VAL B 1 152 ? 14.188 -16.594 12.656 1 98.06 152 VAL B C 1
ATOM 4343 O O . VAL B 1 152 ? 13.453 -16.953 11.734 1 98.06 152 VAL B O 1
ATOM 4346 N N . PRO B 1 153 ? 14.938 -17.484 13.18 1 97.81 153 PRO B N 1
ATOM 4347 C CA . PRO B 1 153 ? 15.391 -18.703 12.508 1 97.81 153 PRO B CA 1
ATOM 4348 C C . PRO B 1 153 ? 14.25 -19.703 12.242 1 97.81 153 PRO B C 1
ATOM 4350 O O . PRO B 1 153 ? 14.281 -20.438 11.258 1 97.81 153 PRO B O 1
ATOM 4353 N N . ASP B 1 154 ? 13.25 -19.688 13.086 1 98 154 ASP B N 1
ATOM 4354 C CA . ASP B 1 154 ? 12.188 -20.688 12.977 1 98 154 ASP B CA 1
ATOM 4355 C C . ASP B 1 154 ? 11.141 -20.266 11.953 1 98 154 ASP B C 1
ATOM 4357 O O . ASP B 1 154 ? 10.258 -21.047 11.594 1 98 154 ASP B O 1
ATOM 4361 N N . LEU B 1 155 ? 11.203 -19.062 11.516 1 98.38 155 LEU B N 1
ATOM 4362 C CA . LEU B 1 155 ? 10.258 -18.5 10.555 1 98.38 155 LEU B CA 1
ATOM 4363 C C . LEU B 1 155 ? 10.625 -18.906 9.133 1 98.38 155 LEU B C 1
ATOM 4365 O O . LEU B 1 155 ? 11.797 -18.859 8.758 1 98.38 155 LEU B O 1
ATOM 4369 N N . GLU B 1 156 ? 9.641 -19.422 8.383 1 98.81 156 GLU B N 1
ATOM 4370 C CA . GLU B 1 156 ? 9.859 -19.672 6.965 1 98.81 156 GLU B CA 1
ATOM 4371 C C . GLU B 1 156 ? 9.703 -18.391 6.148 1 98.81 156 GLU B C 1
ATOM 4373 O O . GLU B 1 156 ? 8.812 -17.578 6.426 1 98.81 156 GLU B O 1
ATOM 4378 N N . LEU B 1 157 ? 10.586 -18.219 5.184 1 98.75 157 LEU B N 1
ATOM 4379 C CA . LEU B 1 157 ? 10.492 -17.094 4.25 1 98.75 157 LEU B CA 1
ATOM 4380 C C . LEU B 1 157 ? 10.211 -17.594 2.836 1 98.75 157 LEU B C 1
ATOM 4382 O O . LEU B 1 157 ? 10.766 -18.609 2.408 1 98.75 157 LEU B O 1
ATOM 4386 N N . GLU B 1 158 ? 9.312 -16.922 2.188 1 98.56 158 GLU B N 1
ATOM 4387 C CA . GLU B 1 158 ? 8.906 -17.203 0.811 1 98.56 158 GLU B CA 1
ATOM 4388 C C . GLU B 1 158 ? 9.148 -15.984 -0.085 1 98.56 158 GLU B C 1
ATOM 4390 O O . GLU B 1 158 ? 8.797 -14.859 0.28 1 98.56 158 GLU B O 1
ATOM 4395 N N . VAL B 1 159 ? 9.773 -16.172 -1.279 1 96.31 159 VAL B N 1
ATOM 4396 C CA . VAL B 1 159 ? 10.039 -15.016 -2.141 1 96.31 159 VAL B CA 1
ATOM 4397 C C . VAL B 1 159 ? 9.508 -15.297 -3.547 1 96.31 159 VAL B C 1
ATOM 4399 O O . VAL B 1 159 ? 9.492 -16.453 -3.994 1 96.31 159 VAL B O 1
ATOM 4402 N N . PHE B 1 160 ? 9.086 -14.25 -4.211 1 92.5 160 PHE B N 1
ATOM 4403 C CA . PHE B 1 160 ? 8.719 -14.336 -5.621 1 92.5 160 PHE B CA 1
ATOM 4404 C C . PHE B 1 160 ? 9.961 -14.5 -6.492 1 92.5 160 PHE B C 1
ATOM 4406 O O . PHE B 1 160 ? 10.969 -13.828 -6.277 1 92.5 160 PHE B O 1
ATOM 4413 N N . VAL B 1 161 ? 9.812 -15.336 -7.527 1 95.75 161 VAL B N 1
ATOM 4414 C CA . VAL B 1 161 ? 11 -15.578 -8.336 1 95.75 161 VAL B CA 1
ATOM 4415 C C . VAL B 1 161 ? 10.672 -15.375 -9.812 1 95.75 161 VAL B C 1
ATOM 4417 O O . VAL B 1 161 ? 11.578 -15.297 -10.648 1 95.75 161 VAL B O 1
ATOM 4420 N N . HIS B 1 162 ? 9.398 -15.281 -10.102 1 93.25 162 HIS B N 1
ATOM 4421 C CA . HIS B 1 162 ? 9.039 -15.148 -11.508 1 93.25 162 HIS B CA 1
ATOM 4422 C C . HIS B 1 162 ? 7.711 -14.414 -11.672 1 93.25 162 HIS B C 1
ATOM 4424 O O . HIS B 1 162 ? 6.793 -14.602 -10.867 1 93.25 162 HIS B O 1
ATOM 4430 N N . GLY B 1 163 ? 7.676 -13.633 -12.734 1 86.44 163 GLY B N 1
ATOM 4431 C CA . GLY B 1 163 ? 6.398 -13.039 -13.117 1 86.44 163 GLY B CA 1
ATOM 4432 C C . GLY B 1 163 ? 6.383 -11.531 -13.008 1 86.44 163 GLY B C 1
ATOM 4433 O O . GLY B 1 163 ? 7.438 -10.898 -12.898 1 86.44 163 GLY B O 1
ATOM 4434 N N . ALA B 1 164 ? 5.199 -11.062 -13.133 1 70.5 164 ALA B N 1
ATOM 4435 C CA . ALA B 1 164 ? 5.016 -9.609 -13.164 1 70.5 164 ALA B CA 1
ATOM 4436 C C . ALA B 1 164 ? 5.352 -8.984 -11.82 1 70.5 164 ALA B C 1
ATOM 4438 O O . ALA B 1 164 ? 4.953 -9.5 -10.766 1 70.5 164 ALA B O 1
ATOM 4439 N N . MET B 1 165 ? 6.133 -7.93 -11.938 1 64.19 165 MET B N 1
ATOM 4440 C CA . MET B 1 165 ? 6.477 -7.188 -10.734 1 64.19 165 MET B CA 1
ATOM 4441 C C . MET B 1 165 ? 5.543 -5.996 -10.539 1 64.19 165 MET B C 1
ATOM 4443 O O . MET B 1 165 ? 5.195 -5.312 -11.508 1 64.19 165 MET B O 1
ATOM 4447 N N . CYS B 1 166 ? 4.852 -6.062 -9.406 1 57.38 166 CYS B N 1
ATOM 4448 C CA . CYS B 1 166 ? 4.023 -4.906 -9.102 1 57.38 166 CYS B CA 1
ATOM 4449 C C . CYS B 1 166 ? 4.879 -3.666 -8.867 1 57.38 166 CYS B C 1
ATOM 4451 O O . CYS B 1 166 ? 5.93 -3.744 -8.227 1 57.38 166 CYS B O 1
ATOM 4453 N N . MET B 1 167 ? 4.605 -2.631 -9.609 1 49.72 167 MET B N 1
ATOM 4454 C CA . MET B 1 167 ? 5.383 -1.4 -9.484 1 49.72 167 MET B CA 1
ATOM 4455 C C . MET B 1 167 ? 5.062 -0.689 -8.172 1 49.72 167 MET B C 1
ATOM 4457 O O . MET B 1 167 ? 5.832 0.165 -7.727 1 49.72 167 MET B O 1
ATOM 4461 N N . ALA B 1 168 ? 3.889 -1.01 -7.688 1 46.25 168 ALA B N 1
ATOM 4462 C CA . ALA B 1 168 ? 3.514 -0.324 -6.453 1 46.25 168 ALA B CA 1
ATOM 4463 C C . ALA B 1 168 ? 4.145 -0.995 -5.238 1 46.25 168 ALA B C 1
ATOM 4465 O O . ALA B 1 168 ? 4.512 -2.172 -5.293 1 46.25 168 ALA B O 1
ATOM 4466 N N . TYR B 1 169 ? 4.633 -0.187 -4.348 1 39.94 169 TYR B N 1
ATOM 4467 C CA . TYR B 1 169 ? 5.09 -0.754 -3.082 1 39.94 169 TYR B CA 1
ATOM 4468 C C . TYR B 1 169 ? 4.117 -1.812 -2.574 1 39.94 169 TYR B C 1
ATOM 4470 O O . TYR B 1 169 ? 2.973 -1.502 -2.238 1 39.94 169 TYR B O 1
ATOM 4478 N N . SER B 1 170 ? 4.574 -3.133 -2.52 1 38.59 170 SER B N 1
ATOM 4479 C CA . SER B 1 170 ? 3.924 -4.328 -1.995 1 38.59 170 SER B CA 1
ATOM 4480 C C . SER B 1 170 ? 2.473 -4.418 -2.459 1 38.59 170 SER B C 1
ATOM 4482 O O . SER B 1 170 ? 1.588 -4.773 -1.679 1 38.59 170 SER B O 1
ATOM 4484 N N . GLY B 1 171 ? 2.068 -4.039 -3.932 1 40.34 171 GLY B N 1
ATOM 4485 C CA . GLY B 1 171 ? 0.757 -4.273 -4.516 1 40.34 171 GLY B CA 1
ATOM 4486 C C . GLY B 1 171 ? -0.247 -3.186 -4.184 1 40.34 171 GLY B C 1
ATOM 4487 O O . GLY B 1 171 ? -1.426 -3.297 -4.523 1 40.34 171 GLY B O 1
ATOM 4488 N N . ARG B 1 172 ? 0.147 -2.324 -3.418 1 40.22 172 ARG B N 1
ATOM 4489 C CA . ARG B 1 172 ? -0.817 -1.309 -3.006 1 40.22 172 ARG B CA 1
ATOM 4490 C C . ARG B 1 172 ? -0.926 -0.202 -4.051 1 40.22 172 ARG B C 1
ATOM 4492 O O . ARG B 1 172 ? -0.325 0.864 -3.898 1 40.22 172 ARG B O 1
ATOM 4499 N N . CYS B 1 173 ? -1.455 -0.625 -5.289 1 48.56 173 CYS B N 1
ATOM 4500 C CA . CYS B 1 173 ? -1.505 0.194 -6.496 1 48.56 173 CYS B CA 1
ATOM 4501 C C . CYS B 1 173 ? -2.852 0.896 -6.625 1 48.56 173 CYS B C 1
ATOM 4503 O O . CYS B 1 173 ? -3.9 0.265 -6.48 1 48.56 173 CYS B O 1
ATOM 4505 N N . PHE B 1 174 ? -2.791 2.232 -6.578 1 45.47 174 PHE B N 1
ATOM 4506 C CA . PHE B 1 174 ? -4 3 -6.844 1 45.47 174 PHE B CA 1
ATOM 4507 C C . PHE B 1 174 ? -4.168 3.242 -8.336 1 45.47 174 PHE B C 1
ATOM 4509 O O . PHE B 1 174 ? -5.27 3.551 -8.805 1 45.47 174 PHE B O 1
ATOM 4516 N N . LEU B 1 175 ? -3.096 3.045 -9.062 1 50.75 175 LEU B N 1
ATOM 4517 C CA . LEU B 1 175 ? -3.15 3.379 -10.484 1 50.75 175 LEU B CA 1
ATOM 4518 C C . LEU B 1 175 ? -4.277 2.623 -11.18 1 50.75 175 LEU B C 1
ATOM 4520 O O . LEU B 1 175 ? -5.027 3.203 -11.969 1 50.75 175 LEU B O 1
ATOM 4524 N N . SER B 1 176 ? -4.383 1.407 -10.797 1 45.31 176 SER B N 1
ATOM 4525 C CA . SER B 1 176 ? -5.414 0.608 -11.453 1 45.31 176 SER B CA 1
ATOM 4526 C C . SER B 1 176 ? -6.805 1.173 -11.188 1 45.31 176 SER B C 1
ATOM 4528 O O . SER B 1 176 ? -7.621 1.289 -12.109 1 45.31 176 SER B O 1
ATOM 4530 N N . GLN B 1 177 ? -7.031 1.485 -9.977 1 45.44 177 GLN B N 1
ATOM 4531 C CA . GLN B 1 177 ? -8.344 2.018 -9.625 1 45.44 177 GLN B CA 1
ATOM 4532 C C . GLN B 1 177 ? -8.609 3.342 -10.336 1 45.44 177 GLN B C 1
ATOM 4534 O O . GLN B 1 177 ? -9.695 3.553 -10.883 1 45.44 177 GLN B O 1
ATOM 4539 N N . GLU B 1 178 ? -7.652 4.141 -10.344 1 46.62 178 GLU B N 1
ATOM 4540 C CA . GLU B 1 178 ? -7.844 5.477 -10.898 1 46.62 178 GLU B CA 1
ATOM 4541 C C . GLU B 1 178 ? -8.008 5.426 -12.414 1 46.62 178 GLU B C 1
ATOM 4543 O O . GLU B 1 178 ? -8.797 6.184 -12.984 1 46.62 178 GLU B O 1
ATOM 4548 N N . MET B 1 179 ? -7.277 4.523 -12.922 1 44.59 179 MET B N 1
ATOM 4549 C CA . MET B 1 179 ? -7.254 4.5 -14.383 1 44.59 179 MET B CA 1
ATOM 4550 C C . MET B 1 179 ? -8.445 3.715 -14.93 1 44.59 179 MET B C 1
ATOM 4552 O O . MET B 1 179 ? -8.914 3.988 -16.031 1 44.59 179 MET B O 1
ATOM 4556 N N . THR B 1 180 ? -8.82 2.715 -14.156 1 43.53 180 THR B N 1
ATOM 4557 C CA . THR B 1 180 ? -9.766 1.793 -14.773 1 43.53 180 THR B CA 1
ATOM 4558 C C . THR B 1 180 ? -11.008 1.625 -13.891 1 43.53 180 THR B C 1
ATOM 4560 O O . THR B 1 180 ? -11.984 1.009 -14.312 1 43.53 180 THR B O 1
ATOM 4563 N N . GLY B 1 181 ? -10.914 2.408 -12.711 1 45.03 181 GLY B N 1
ATOM 4564 C CA . GLY B 1 181 ? -11.969 2.113 -11.758 1 45.03 181 GLY B CA 1
ATOM 4565 C C . GLY B 1 181 ? -11.789 0.777 -11.062 1 45.03 181 GLY B C 1
ATOM 4566 O O . GLY B 1 181 ? -12.562 0.428 -10.164 1 45.03 181 GLY B O 1
ATOM 4567 N N . ARG B 1 182 ? -10.883 0.003 -11.531 1 44.09 182 ARG B N 1
ATOM 4568 C CA . ARG B 1 182 ? -10.586 -1.296 -10.93 1 44.09 182 ARG B CA 1
ATOM 4569 C C . ARG B 1 182 ? -9.578 -1.16 -9.789 1 44.09 182 ARG B C 1
ATOM 4571 O O . ARG B 1 182 ? -8.477 -0.656 -9.984 1 44.09 182 ARG B O 1
ATOM 4578 N N . SER B 1 183 ? -10.039 -1.479 -8.688 1 44.72 183 SER B N 1
ATOM 4579 C CA . SER B 1 183 ? -9.203 -1.286 -7.508 1 44.72 183 SER B CA 1
ATOM 4580 C C . SER B 1 183 ? -8.211 -2.432 -7.344 1 44.72 183 SER B C 1
ATOM 4582 O O . SER B 1 183 ? -8.602 -3.564 -7.062 1 44.72 183 SER B O 1
ATOM 4584 N N . ALA B 1 184 ? -6.953 -2.162 -7.562 1 46.03 184 ALA B N 1
ATOM 4585 C CA . ALA B 1 184 ? -5.895 -3.152 -7.375 1 46.03 184 ALA B CA 1
ATOM 4586 C C . ALA B 1 184 ? -5.891 -3.686 -5.941 1 46.03 184 ALA B C 1
ATOM 4588 O O . ALA B 1 184 ? -5.711 -4.883 -5.723 1 46.03 184 ALA B O 1
ATOM 4589 N N . ASN B 1 185 ? -6.172 -2.826 -4.988 1 46.94 185 ASN B N 1
ATOM 4590 C CA . ASN B 1 185 ? -6.145 -3.191 -3.576 1 46.94 185 ASN B CA 1
ATOM 4591 C C . ASN B 1 185 ? -7.324 -4.082 -3.203 1 46.94 185 ASN B C 1
ATOM 4593 O O . ASN B 1 185 ? -7.297 -4.758 -2.174 1 46.94 185 ASN B O 1
ATOM 4597 N N . GLN B 1 186 ? -8.359 -3.961 -4.133 1 41.88 186 GLN B N 1
ATOM 4598 C CA . GLN B 1 186 ? -9.5 -4.863 -3.965 1 41.88 186 GLN B CA 1
ATOM 4599 C C . GLN B 1 186 ? -9.383 -6.07 -4.891 1 41.88 186 GLN B C 1
ATOM 4601 O O . GLN B 1 186 ? -10.367 -6.773 -5.125 1 41.88 186 GLN B O 1
ATOM 4606 N N . GLY B 1 187 ? -8.203 -6.211 -5.41 1 42.97 187 GLY B N 1
ATOM 4607 C CA . GLY B 1 187 ? -7.934 -7.402 -6.199 1 42.97 187 GLY B CA 1
ATOM 4608 C C . GLY B 1 187 ? -8.281 -7.238 -7.664 1 42.97 187 GLY B C 1
ATOM 4609 O O . GLY B 1 187 ? -8.32 -8.219 -8.414 1 42.97 187 GLY B O 1
ATOM 4610 N N . ASP B 1 188 ? -8.734 -6.086 -8.047 1 44.97 188 ASP B N 1
ATOM 4611 C CA . ASP B 1 188 ? -9.125 -5.836 -9.43 1 44.97 188 ASP B CA 1
ATOM 4612 C C . ASP B 1 188 ? -8.117 -4.918 -10.125 1 44.97 188 ASP B C 1
ATOM 4614 O O . ASP B 1 188 ? -8.469 -3.826 -10.57 1 44.97 188 ASP B O 1
ATOM 4618 N N . CYS B 1 189 ? -6.914 -5.379 -10.078 1 49.06 189 CYS B N 1
ATOM 4619 C CA . CYS B 1 189 ? -5.859 -4.598 -10.711 1 49.06 189 CYS B CA 1
ATOM 4620 C C . CYS B 1 189 ? -5.969 -4.664 -12.234 1 49.06 189 CYS B C 1
ATOM 4622 O O . CYS B 1 189 ? -6.062 -5.75 -12.805 1 49.06 189 CYS B O 1
ATOM 4624 N N . ALA B 1 190 ? -6.082 -3.527 -12.875 1 45.25 190 ALA B N 1
ATOM 4625 C CA . ALA B 1 190 ? -6.172 -3.439 -14.328 1 45.25 190 ALA B CA 1
ATOM 4626 C C . ALA B 1 190 ? -4.785 -3.428 -14.969 1 45.25 190 ALA B C 1
ATOM 4628 O O . ALA B 1 190 ? -4.652 -3.271 -16.188 1 45.25 190 ALA B O 1
ATOM 4629 N N . HIS B 1 191 ? -3.715 -3.613 -14.109 1 46.16 191 HIS B N 1
ATOM 4630 C CA . HIS B 1 191 ? -2.324 -3.516 -14.539 1 46.16 191 HIS B CA 1
ATOM 4631 C C . HIS B 1 191 ? -2.066 -2.205 -15.281 1 46.16 191 HIS B C 1
ATOM 4633 O O . HIS B 1 191 ? -1.347 -2.184 -16.281 1 46.16 191 HIS B O 1
ATOM 4639 N N . SER B 1 192 ? -2.811 -1.188 -14.852 1 47.72 192 SER B N 1
ATOM 4640 C CA . SER B 1 192 ? -2.742 0.1 -15.539 1 47.72 192 SER B CA 1
ATOM 4641 C C . SER B 1 192 ? -1.342 0.696 -15.453 1 47.72 192 SER B C 1
ATOM 4643 O O . SER B 1 192 ? -0.971 1.54 -16.266 1 47.72 192 SER B O 1
ATOM 4645 N N . CYS B 1 193 ? -0.629 0.241 -14.523 1 49.97 193 CYS B N 1
ATOM 4646 C CA . CYS B 1 193 ? 0.75 0.697 -14.406 1 49.97 193 CYS B CA 1
ATOM 4647 C C . CYS B 1 193 ? 1.597 0.198 -15.57 1 49.97 193 CYS B C 1
ATOM 4649 O O . CYS B 1 193 ? 2.723 0.656 -15.766 1 49.97 193 CYS B O 1
ATOM 4651 N N . ARG B 1 194 ? 1.05 -0.636 -16.266 1 41.78 194 ARG B N 1
ATOM 4652 C CA . ARG B 1 194 ? 1.759 -1.2 -17.406 1 41.78 194 ARG B CA 1
ATOM 4653 C C . ARG B 1 194 ? 1.295 -0.558 -18.703 1 41.78 194 ARG B C 1
ATOM 4655 O O . ARG B 1 194 ? 1.734 -0.951 -19.797 1 41.78 194 ARG B O 1
ATOM 4662 N N . TRP B 1 195 ? 0.372 0.416 -18.547 1 44.03 195 TRP B N 1
ATOM 4663 C CA . TRP B 1 195 ? -0.098 1.128 -19.734 1 44.03 195 TRP B CA 1
ATOM 4664 C C . TRP B 1 195 ? 0.892 2.213 -20.141 1 44.03 195 TRP B C 1
ATOM 4666 O O . TRP B 1 195 ? 1.733 2.631 -19.344 1 44.03 195 TRP B O 1
ATOM 4676 N N . HIS B 1 196 ? 0.987 2.434 -21.438 1 42.09 196 HIS B N 1
ATOM 4677 C CA . HIS B 1 196 ? 1.791 3.545 -21.922 1 42.09 196 HIS B CA 1
ATOM 4678 C C . HIS B 1 196 ? 1.132 4.883 -21.609 1 42.09 196 HIS B C 1
ATOM 4680 O O . HIS B 1 196 ? -0.039 5.098 -21.938 1 42.09 196 HIS B O 1
ATOM 4686 N N . TYR B 1 197 ? 1.685 5.574 -20.562 1 45.69 197 TYR B N 1
ATOM 4687 C CA . TYR B 1 197 ? 1.152 6.871 -20.172 1 45.69 197 TYR B CA 1
ATOM 4688 C C . TYR B 1 197 ? 2.004 8.008 -20.734 1 45.69 197 TYR B C 1
ATOM 4690 O O . TYR B 1 197 ? 3.223 7.867 -20.859 1 45.69 197 TYR B O 1
ATOM 4698 N N . ALA B 1 198 ? 1.386 8.859 -21.562 1 42.38 198 ALA B N 1
ATOM 4699 C CA . ALA B 1 198 ? 2.107 10.07 -21.938 1 42.38 198 ALA B CA 1
ATOM 4700 C C . ALA B 1 198 ? 1.797 11.211 -20.969 1 42.38 198 ALA B C 1
ATOM 4702 O O . ALA B 1 198 ? 0.638 11.43 -20.594 1 42.38 198 ALA B O 1
ATOM 4703 N N . VAL B 1 199 ? 2.754 11.484 -20.141 1 45.72 199 VAL B N 1
ATOM 4704 C CA . VAL B 1 199 ? 2.609 12.703 -19.359 1 45.72 199 VAL B CA 1
ATOM 4705 C C . VAL B 1 199 ? 2.504 13.906 -20.281 1 45.72 199 VAL B C 1
ATOM 4707 O O . VAL B 1 199 ? 3.312 14.062 -21.203 1 45.72 199 VAL B O 1
ATOM 4710 N N . VAL B 1 200 ? 1.338 14.555 -20.438 1 42.56 200 VAL B N 1
ATOM 4711 C CA . VAL B 1 200 ? 1.178 15.742 -21.266 1 42.56 200 VAL B CA 1
ATOM 4712 C C . VAL B 1 200 ? 1.219 17 -20.406 1 42.56 200 VAL B C 1
ATOM 4714 O O . VAL B 1 200 ? 0.847 16.953 -19.234 1 42.56 200 VAL B O 1
ATOM 4717 N N . GLU B 1 201 ? 2.154 17.828 -20.641 1 43.81 201 GLU B N 1
ATOM 4718 C CA . GLU B 1 201 ? 2.16 19.172 -20.062 1 43.81 201 GLU B CA 1
ATOM 4719 C C . GLU B 1 201 ? 1.11 20.062 -20.734 1 43.81 201 GLU B C 1
ATOM 4721 O O . GLU B 1 201 ? 0.979 20.062 -21.953 1 43.81 201 GLU B O 1
ATOM 4726 N N . GLU B 1 202 ? 0.213 20.531 -19.891 1 39.03 202 GLU B N 1
ATOM 4727 C CA . GLU B 1 202 ? -0.664 21.547 -20.438 1 39.03 202 GLU B CA 1
ATOM 4728 C C . GLU B 1 202 ? 0.058 22.891 -20.547 1 39.03 202 GLU B C 1
ATOM 4730 O O . GLU B 1 202 ? 0.436 23.484 -19.531 1 39.03 202 GLU B O 1
ATOM 4735 N N . GLN B 1 203 ? 0.715 23.25 -21.641 1 41.28 203 GLN B N 1
ATOM 4736 C CA . GLN B 1 203 ? 1.318 24.562 -21.812 1 41.28 203 GLN B CA 1
ATOM 4737 C C . GLN B 1 203 ? 0.25 25.641 -21.938 1 41.28 203 GLN B C 1
ATOM 4739 O O . GLN B 1 203 ? 0.459 26.781 -21.5 1 41.28 203 GLN B O 1
ATOM 4744 N N . ARG B 1 204 ? -0.791 25.484 -22.656 1 36.91 204 ARG B N 1
ATOM 4745 C CA . ARG B 1 204 ? -1.951 26.359 -22.781 1 36.91 204 ARG B CA 1
ATOM 4746 C C . ARG B 1 204 ? -3.23 25.641 -22.391 1 36.91 204 ARG B C 1
ATOM 4748 O O . ARG B 1 204 ? -3.312 24.406 -22.484 1 36.91 204 ARG B O 1
ATOM 4755 N N . PRO B 1 205 ? -4.227 26.516 -22 1 39.44 205 PRO B N 1
ATOM 4756 C CA . PRO B 1 205 ? -5.504 25.906 -21.609 1 39.44 205 PRO B CA 1
ATOM 4757 C C . PRO B 1 205 ? -6.047 24.938 -22.656 1 39.44 205 PRO B C 1
ATOM 4759 O O . PRO B 1 205 ? -6.23 25.312 -23.812 1 39.44 205 PRO B O 1
ATOM 4762 N N . GLY B 1 206 ? -6.094 23.609 -22.484 1 38.78 206 GLY B N 1
ATOM 4763 C CA . GLY B 1 206 ? -6.633 22.625 -23.406 1 38.78 206 GLY B CA 1
ATOM 4764 C C . GLY B 1 206 ? -5.566 21.969 -24.266 1 38.78 206 GLY B C 1
ATOM 4765 O O . GLY B 1 206 ? -5.867 21.094 -25.062 1 38.78 206 GLY B O 1
ATOM 4766 N N . GLU B 1 207 ? -4.516 22.656 -24.484 1 33.94 207 GLU B N 1
ATOM 4767 C CA . GLU B 1 207 ? -3.439 22.156 -25.328 1 33.94 207 GLU B CA 1
ATOM 4768 C C . GLU B 1 207 ? -2.402 21.391 -24.516 1 33.94 207 GLU B C 1
ATOM 4770 O O . GLU B 1 207 ? -1.732 21.984 -23.656 1 33.94 207 GLU B O 1
ATOM 4775 N N . TYR B 1 208 ? -2.543 20.234 -24.484 1 35.22 208 TYR B N 1
ATOM 4776 C CA . TYR B 1 208 ? -1.646 19.344 -23.75 1 35.22 208 TYR B CA 1
ATOM 4777 C C . TYR B 1 208 ? -0.501 18.875 -24.625 1 35.22 208 TYR B C 1
ATOM 4779 O O . TYR B 1 208 ? -0.719 18.484 -25.781 1 35.22 208 TYR B O 1
ATOM 4787 N N . TYR B 1 209 ? 0.613 19.422 -24.516 1 34.88 209 TYR B N 1
ATOM 4788 C CA . TYR B 1 209 ? 1.806 18.969 -25.219 1 34.88 209 TYR B CA 1
ATOM 4789 C C . TYR B 1 209 ? 2.484 17.828 -24.453 1 34.88 209 TYR B C 1
ATOM 4791 O O . TYR B 1 209 ? 2.617 17.891 -23.234 1 34.88 209 TYR B O 1
ATOM 4799 N N . PRO B 1 210 ? 2.482 16.734 -25.125 1 38.66 210 PRO B N 1
ATOM 4800 C CA . PRO B 1 210 ? 3.367 15.734 -24.5 1 38.66 210 PRO B CA 1
ATOM 4801 C C . PRO B 1 210 ? 4.684 16.344 -24.031 1 38.66 210 PRO B C 1
ATOM 4803 O O . PRO B 1 210 ? 5.219 17.25 -24.672 1 38.66 210 PRO B O 1
ATOM 4806 N N . VAL B 1 211 ? 4.883 16.594 -22.891 1 38.53 211 VAL B N 1
ATOM 4807 C CA . VAL B 1 211 ? 6.273 16.953 -22.625 1 38.53 211 VAL B CA 1
ATOM 4808 C C . VAL B 1 211 ? 7.191 16.094 -23.5 1 38.53 211 VAL B C 1
ATOM 4810 O O . VAL B 1 211 ? 7.137 14.859 -23.438 1 38.53 211 VAL B O 1
ATOM 4813 N N . GLN B 1 212 ? 7.316 16.578 -24.656 1 34.31 212 GLN B N 1
ATOM 4814 C CA . GLN B 1 212 ? 8.219 16 -25.641 1 34.31 212 GLN B CA 1
ATOM 4815 C C . GLN B 1 212 ? 9.508 15.508 -25 1 34.31 212 GLN B C 1
ATOM 4817 O O . GLN B 1 212 ? 10.383 16.312 -24.656 1 34.31 212 GLN B O 1
ATOM 4822 N N . GLN B 1 213 ? 9.867 14.961 -23.828 1 34.06 213 GLN B N 1
ATOM 4823 C CA . GLN B 1 213 ? 11.188 14.453 -24.172 1 34.06 213 GLN B CA 1
ATOM 4824 C C . GLN B 1 213 ? 11.156 13.703 -25.516 1 34.06 213 GLN B C 1
ATOM 4826 O O . GLN B 1 213 ? 10.102 13.219 -25.922 1 34.06 213 GLN B O 1
ATOM 4831 N N . ASP B 1 214 ? 12.242 13.555 -26.25 1 32.19 214 ASP B N 1
ATOM 4832 C CA . ASP B 1 214 ? 12.359 12.797 -27.5 1 32.19 214 ASP B CA 1
ATOM 4833 C C . ASP B 1 214 ? 11.289 11.711 -27.594 1 32.19 214 ASP B C 1
ATOM 4835 O O . ASP B 1 214 ? 10.609 11.422 -26.609 1 32.19 214 ASP B O 1
ATOM 4839 N N . GLN B 1 215 ? 11.32 10.914 -28.875 1 33.62 215 GLN B N 1
ATOM 4840 C CA . GLN B 1 215 ? 10.648 9.734 -29.406 1 33.62 215 GLN B CA 1
ATOM 4841 C C . GLN B 1 215 ? 10.234 8.781 -28.297 1 33.62 215 GLN B C 1
ATOM 4843 O O . GLN B 1 215 ? 9.539 7.797 -28.547 1 33.62 215 GLN B O 1
ATOM 4848 N N . ASP B 1 216 ? 11.047 8.672 -27.359 1 30.88 216 ASP B N 1
ATOM 4849 C CA . ASP B 1 216 ? 11 7.547 -26.438 1 30.88 216 ASP B CA 1
ATOM 4850 C C . ASP B 1 216 ? 9.852 7.699 -25.438 1 30.88 216 ASP B C 1
ATOM 4852 O O . ASP B 1 216 ? 9.742 8.727 -24.766 1 30.88 216 ASP B O 1
ATOM 4856 N N . TYR B 1 217 ? 8.68 7.297 -25.812 1 34.75 217 TYR B N 1
ATOM 4857 C CA . TYR B 1 217 ? 7.539 7.004 -24.938 1 34.75 217 TYR B CA 1
ATOM 4858 C C . TYR B 1 217 ? 7.996 6.738 -23.516 1 34.75 217 TYR B C 1
ATOM 4860 O O . TYR B 1 217 ? 9.016 6.074 -23.297 1 34.75 217 TYR B O 1
ATOM 4868 N N . LEU B 1 218 ? 8.047 7.637 -22.766 1 35.88 218 LEU B N 1
ATOM 4869 C CA . LEU B 1 218 ? 8.312 7.305 -21.375 1 35.88 218 LEU B CA 1
ATOM 4870 C C . LEU B 1 218 ? 7.391 6.188 -20.906 1 35.88 218 LEU B C 1
ATOM 4872 O O . LEU B 1 218 ? 6.168 6.344 -20.891 1 35.88 218 LEU B O 1
ATOM 4876 N N . ALA B 1 219 ? 7.531 4.992 -21.406 1 38.72 219 ALA B N 1
ATOM 4877 C CA . ALA B 1 219 ? 7.066 3.777 -20.75 1 38.72 219 ALA B CA 1
ATOM 4878 C C . ALA B 1 219 ? 7.105 3.93 -19.219 1 38.72 219 ALA B C 1
ATOM 4880 O O . ALA B 1 219 ? 8.133 3.654 -18.594 1 38.72 219 ALA B O 1
ATOM 4881 N N . ILE B 1 220 ? 6.57 4.969 -18.734 1 40.78 220 ILE B N 1
ATOM 4882 C CA . ILE B 1 220 ? 6.66 5.387 -17.328 1 40.78 220 ILE B CA 1
ATOM 4883 C C . ILE B 1 220 ? 6.5 4.176 -16.422 1 40.78 220 ILE B C 1
ATOM 4885 O O . ILE B 1 220 ? 7.188 4.062 -15.398 1 40.78 220 ILE B O 1
ATOM 4889 N N . PHE B 1 221 ? 5.453 3.283 -16.703 1 44.75 221 PHE B N 1
ATOM 4890 C CA . PHE B 1 221 ? 5.188 2.236 -15.727 1 44.75 221 PHE B CA 1
ATOM 4891 C C . PHE B 1 221 ? 5.566 0.868 -16.281 1 44.75 221 PHE B C 1
ATOM 4893 O O . PHE B 1 221 ? 4.902 -0.13 -16 1 44.75 221 PHE B O 1
ATOM 4900 N N . SER B 1 222 ? 6.457 0.833 -17.219 1 46.59 222 SER B N 1
ATOM 4901 C CA . SER B 1 222 ? 6.668 -0.506 -17.75 1 46.59 222 SER B CA 1
ATOM 4902 C C . SER B 1 222 ? 7.594 -1.324 -16.859 1 46.59 222 SER B C 1
ATOM 4904 O O . SER B 1 222 ? 8.82 -1.229 -16.984 1 46.59 222 SER B O 1
ATOM 4906 N N . ALA B 1 223 ? 6.895 -1.967 -15.805 1 54.94 223 ALA B N 1
ATOM 4907 C CA . ALA B 1 223 ? 7.672 -2.828 -14.922 1 54.94 223 ALA B CA 1
ATOM 4908 C C . ALA B 1 223 ? 8.195 -4.051 -15.672 1 54.94 223 ALA B C 1
ATOM 4910 O O . ALA B 1 223 ? 7.539 -4.551 -16.594 1 54.94 223 ALA B O 1
ATOM 4911 N N . ARG B 1 224 ? 9.422 -4.312 -15.539 1 66 224 ARG B N 1
ATOM 4912 C CA . ARG B 1 224 ? 10.031 -5.555 -16 1 66 224 ARG B CA 1
ATOM 4913 C C . ARG B 1 224 ? 9.469 -6.754 -15.25 1 66 224 ARG B C 1
ATOM 4915 O O . ARG B 1 224 ? 8.859 -6.598 -14.188 1 66 224 ARG B O 1
ATOM 4922 N N . ASP B 1 225 ? 9.594 -7.918 -15.953 1 76.25 225 ASP B N 1
ATOM 4923 C CA . ASP B 1 225 ? 9.203 -9.156 -15.281 1 76.25 225 ASP B CA 1
ATOM 4924 C C . ASP B 1 225 ? 10.367 -9.742 -14.484 1 76.25 225 ASP B C 1
ATOM 4926 O O . ASP B 1 225 ? 11.523 -9.578 -14.859 1 76.25 225 ASP B O 1
ATOM 4930 N N . LEU B 1 226 ? 9.977 -10.344 -13.43 1 85.44 226 LEU B N 1
ATOM 4931 C CA . LEU B 1 226 ? 10.961 -10.977 -12.555 1 85.44 226 LEU B CA 1
ATOM 4932 C C . LEU B 1 226 ? 11.336 -12.359 -13.078 1 85.44 226 LEU B C 1
ATOM 4934 O O . LEU B 1 226 ? 10.461 -13.141 -13.477 1 85.44 226 LEU B O 1
ATOM 4938 N N . MET B 1 227 ? 12.562 -12.68 -13.148 1 90.75 227 MET B N 1
ATOM 4939 C CA . MET B 1 227 ? 13.07 -14.023 -13.398 1 90.75 227 MET B CA 1
ATOM 4940 C C . MET B 1 227 ? 14.336 -14.289 -12.586 1 90.75 227 MET B C 1
ATOM 4942 O O . MET B 1 227 ? 15.391 -13.727 -12.875 1 90.75 227 MET B O 1
ATOM 4946 N N . LEU B 1 228 ? 14.203 -15.195 -11.672 1 95.56 228 LEU B N 1
ATOM 4947 C CA . LEU B 1 228 ? 15.32 -15.484 -10.781 1 95.56 228 LEU B CA 1
ATOM 4948 C C . LEU B 1 228 ? 15.734 -16.953 -10.883 1 95.56 228 LEU B C 1
ATOM 4950 O O . LEU B 1 228 ? 16.25 -17.516 -9.922 1 95.56 228 LEU B O 1
ATOM 4954 N N . LEU B 1 229 ? 15.477 -17.5 -12.008 1 96.69 229 LEU B N 1
ATOM 4955 C CA . LEU B 1 229 ? 15.766 -18.906 -12.242 1 96.69 229 LEU B CA 1
ATOM 4956 C C . LEU B 1 229 ? 17.25 -19.203 -12.055 1 96.69 229 LEU B C 1
ATOM 4958 O O . LEU B 1 229 ? 17.625 -20.25 -11.516 1 96.69 229 LEU B O 1
ATOM 4962 N N . ASP B 1 230 ? 18.109 -18.312 -12.383 1 94.38 230 ASP B N 1
ATOM 4963 C CA . ASP B 1 230 ? 19.562 -18.516 -12.352 1 94.38 230 ASP B CA 1
ATOM 4964 C C . ASP B 1 230 ? 20.125 -18.203 -10.969 1 94.38 230 ASP B C 1
ATOM 4966 O O . ASP B 1 230 ? 21.312 -18.406 -10.727 1 94.38 230 ASP B O 1
ATOM 4970 N N . ALA B 1 231 ? 19.312 -17.781 -10.062 1 95.62 231 ALA B N 1
ATOM 4971 C CA . ALA B 1 231 ? 19.797 -17.359 -8.75 1 95.62 231 ALA B CA 1
ATOM 4972 C C . ALA B 1 231 ? 19.234 -18.25 -7.645 1 95.62 231 ALA B C 1
ATOM 4974 O O . ALA B 1 231 ? 19.203 -17.859 -6.48 1 95.62 231 ALA B O 1
ATOM 4975 N N . LEU B 1 232 ? 18.828 -19.406 -7.98 1 97.56 232 LEU B N 1
ATOM 4976 C CA . LEU B 1 232 ? 18.156 -20.281 -7.023 1 97.56 232 LEU B CA 1
ATOM 4977 C C . LEU B 1 232 ? 19.109 -20.688 -5.906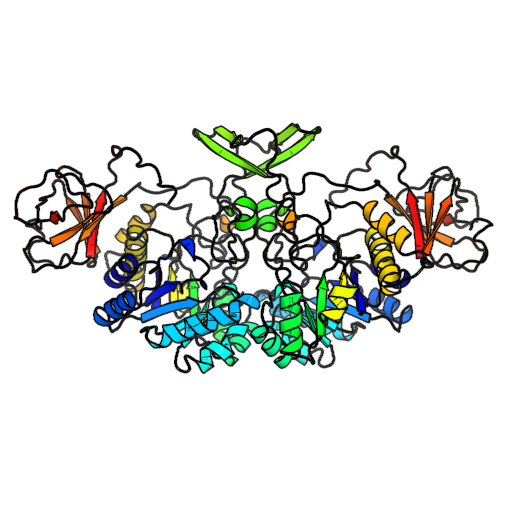 1 97.56 232 LEU B C 1
ATOM 4979 O O . LEU B 1 232 ? 18.688 -20.844 -4.754 1 97.56 232 LEU B O 1
ATOM 4983 N N . GLN B 1 233 ? 20.328 -20.891 -6.234 1 96.5 233 GLN B N 1
ATOM 4984 C CA . GLN B 1 233 ? 21.297 -21.266 -5.211 1 96.5 233 GLN B CA 1
ATOM 4985 C C . GLN B 1 233 ? 21.516 -20.141 -4.203 1 96.5 233 GLN B C 1
ATOM 4987 O O . GLN B 1 233 ? 21.562 -20.391 -2.994 1 96.5 233 GLN B O 1
ATOM 4992 N N . GLU B 1 234 ? 21.641 -18.953 -4.695 1 96.06 234 GLU B N 1
ATOM 4993 C CA . GLU B 1 234 ? 21.781 -17.797 -3.822 1 96.06 234 GLU B CA 1
ATOM 4994 C C . GLU B 1 234 ? 20.562 -17.641 -2.92 1 96.06 234 GLU B C 1
ATOM 4996 O O . GLU B 1 234 ? 20.688 -17.328 -1.734 1 96.06 234 GLU B O 1
ATOM 5001 N N . ILE B 1 235 ? 19.438 -17.875 -3.469 1 97.69 235 ILE B N 1
ATOM 5002 C CA . ILE B 1 235 ? 18.172 -17.766 -2.738 1 97.69 235 ILE B CA 1
ATOM 5003 C C . ILE B 1 235 ? 18.125 -18.812 -1.634 1 97.69 235 ILE B C 1
ATOM 5005 O O . ILE B 1 235 ? 17.781 -18.5 -0.491 1 97.69 235 ILE B O 1
ATOM 5009 N N . ARG B 1 236 ? 18.5 -19.953 -1.961 1 97.56 236 ARG B N 1
ATOM 5010 C CA . ARG B 1 236 ? 18.562 -21.031 -0.983 1 97.56 236 ARG B CA 1
ATOM 5011 C C . ARG B 1 23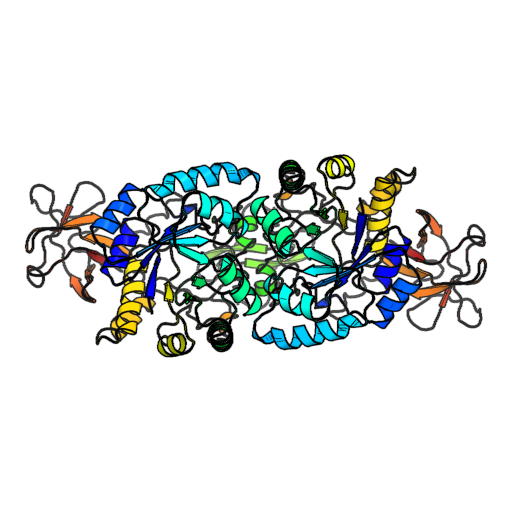6 ? 19.516 -20.703 0.152 1 97.56 236 ARG B C 1
ATOM 5013 O O . ARG B 1 236 ? 19.203 -20.906 1.325 1 97.56 236 ARG B O 1
ATOM 5020 N N . THR B 1 237 ? 20.609 -20.188 -0.165 1 96.88 237 THR B N 1
ATOM 5021 C CA . THR B 1 237 ? 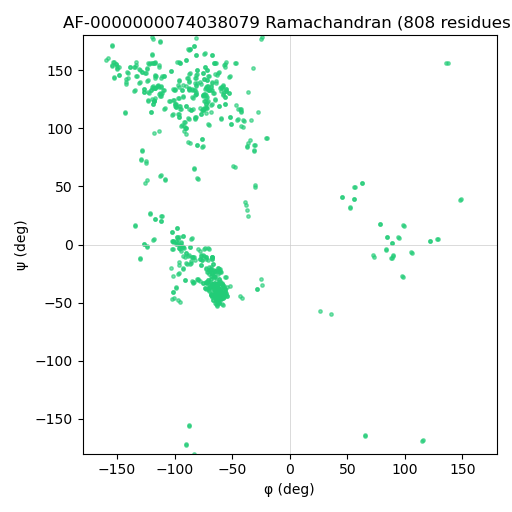21.641 -19.875 0.81 1 96.88 237 THR B CA 1
ATOM 5022 C C . THR B 1 237 ? 21.203 -18.75 1.738 1 96.88 237 THR B C 1
ATOM 5024 O O . THR B 1 237 ? 21.625 -18.688 2.896 1 96.88 237 THR B O 1
ATOM 5027 N N . ALA B 1 238 ? 20.328 -17.922 1.254 1 96.81 238 ALA B N 1
ATOM 5028 C CA . ALA B 1 238 ? 19.828 -16.812 2.047 1 96.81 238 ALA B CA 1
ATOM 5029 C C . ALA B 1 238 ? 18.828 -17.297 3.096 1 96.81 238 ALA B C 1
ATOM 5031 O O . ALA B 1 238 ? 18.391 -16.516 3.957 1 96.81 238 ALA B O 1
ATOM 5032 N N . GLY B 1 239 ? 18.438 -18.516 3.018 1 97.69 239 GLY B N 1
ATOM 5033 C CA . GLY B 1 239 ? 17.578 -19.094 4.031 1 97.69 239 GLY B CA 1
ATOM 5034 C C . GLY B 1 239 ? 16.109 -19.125 3.615 1 97.69 239 GLY B C 1
ATOM 5035 O O . GLY B 1 239 ? 15.227 -19.312 4.453 1 97.69 239 GLY B O 1
ATOM 5036 N N . VAL B 1 240 ? 15.844 -18.953 2.344 1 98.44 240 VAL B N 1
ATOM 5037 C CA . VAL B 1 240 ? 14.484 -18.984 1.817 1 98.44 240 VAL B CA 1
ATOM 5038 C C . VAL B 1 240 ? 13.945 -20.406 1.819 1 98.44 240 VAL B C 1
ATOM 5040 O O . VAL B 1 240 ? 14.648 -21.344 1.42 1 98.44 240 VAL B O 1
ATOM 5043 N N . SER B 1 241 ? 12.703 -20.562 2.289 1 98.62 241 SER B N 1
ATOM 5044 C CA . SER B 1 241 ? 12.102 -21.875 2.436 1 98.62 241 SER B CA 1
ATOM 5045 C C . SER B 1 241 ? 11.227 -22.219 1.235 1 98.62 241 SER B C 1
ATOM 5047 O O . SER B 1 241 ? 10.992 -23.406 0.943 1 98.62 241 SER B O 1
ATOM 5049 N N . ALA B 1 242 ? 10.75 -21.219 0.586 1 98.69 242 ALA B N 1
ATOM 5050 C CA . ALA B 1 242 ? 9.844 -21.438 -0.54 1 98.69 242 ALA B CA 1
ATOM 5051 C C . ALA B 1 242 ? 10.016 -20.344 -1.597 1 98.69 242 ALA B C 1
ATOM 5053 O O . ALA B 1 242 ? 10.312 -19.203 -1.271 1 98.69 242 ALA B O 1
ATOM 5054 N N . ILE B 1 243 ? 9.852 -20.734 -2.848 1 98.69 243 ILE B N 1
ATOM 5055 C CA . ILE B 1 243 ? 9.852 -19.781 -3.957 1 98.69 243 ILE B CA 1
ATOM 5056 C C . ILE B 1 243 ? 8.484 -19.781 -4.645 1 98.69 243 ILE B C 1
ATOM 5058 O O . ILE B 1 243 ? 7.836 -20.828 -4.73 1 98.69 243 ILE B O 1
ATOM 5062 N N . LYS B 1 244 ? 8.109 -18.656 -5.078 1 96.94 244 LYS B N 1
ATOM 5063 C CA . LYS B 1 244 ? 6.746 -18.469 -5.566 1 96.94 244 LYS B CA 1
ATOM 5064 C C . LYS B 1 244 ? 6.742 -17.875 -6.973 1 96.94 244 LYS B C 1
ATOM 5066 O O . LYS B 1 244 ? 7.445 -16.906 -7.246 1 96.94 244 LYS B O 1
ATOM 5071 N N . ILE B 1 245 ? 5.953 -18.453 -7.801 1 96.19 245 ILE B N 1
ATOM 5072 C CA . ILE B 1 245 ? 5.73 -17.953 -9.148 1 96.19 245 ILE B CA 1
ATOM 5073 C C . ILE B 1 245 ? 4.461 -17.094 -9.18 1 96.19 245 ILE B C 1
ATOM 5075 O O . ILE B 1 245 ? 3.402 -17.531 -8.727 1 96.19 245 ILE B O 1
ATOM 5079 N N . GLU B 1 246 ? 4.633 -15.891 -9.68 1 87.88 246 GLU B N 1
ATOM 5080 C CA . GLU B 1 246 ? 3.475 -15.023 -9.844 1 87.88 246 GLU B CA 1
ATOM 5081 C C . GLU B 1 246 ? 2.719 -15.352 -11.133 1 87.88 246 GLU B C 1
ATOM 5083 O O . GLU B 1 246 ? 3.332 -15.648 -12.164 1 87.88 246 GLU B O 1
ATOM 5088 N N . GLY B 1 247 ? 1.341 -15.258 -11.07 1 81.62 247 GLY B N 1
ATOM 5089 C CA . GLY B 1 247 ? 0.64 -15.43 -12.336 1 81.62 247 GLY B CA 1
ATOM 5090 C C . GLY B 1 247 ? -0.729 -16.062 -12.172 1 81.62 247 GLY B C 1
ATOM 5091 O O . GLY B 1 247 ? -1.117 -16.922 -12.969 1 81.62 247 GLY B O 1
ATOM 5092 N N . ARG B 1 248 ? -1.444 -15.695 -11.156 1 74 248 ARG B N 1
ATOM 5093 C CA . ARG B 1 248 ? -2.773 -16.266 -10.977 1 74 248 ARG B CA 1
ATOM 5094 C C . ARG B 1 248 ? -3.688 -15.906 -12.148 1 74 248 ARG B C 1
ATOM 5096 O O . ARG B 1 248 ? -4.594 -16.672 -12.492 1 74 248 ARG B O 1
ATOM 5103 N N . MET B 1 249 ? -3.35 -14.797 -12.789 1 73.62 249 MET B N 1
ATOM 5104 C CA . MET B 1 249 ? -4.188 -14.352 -13.898 1 73.62 249 MET B CA 1
ATOM 5105 C C . MET B 1 249 ? -3.594 -14.781 -15.234 1 73.62 249 MET B C 1
ATOM 5107 O O . MET B 1 249 ? -4.156 -14.484 -16.281 1 73.62 249 MET B O 1
ATOM 5111 N N . LYS B 1 250 ? -2.5 -15.453 -15.188 1 82 250 LYS B N 1
ATOM 5112 C CA . LYS B 1 250 ? -1.857 -15.914 -16.406 1 82 250 LYS B CA 1
ATOM 5113 C C . LYS B 1 250 ? -2.475 -17.219 -16.891 1 82 250 LYS B C 1
ATOM 5115 O O . LYS B 1 250 ? -3.359 -17.781 -16.25 1 82 250 LYS B O 1
ATOM 5120 N N . SER B 1 251 ? -2.088 -17.625 -18.078 1 85.12 251 SER B N 1
ATOM 5121 C CA . SER B 1 251 ? -2.672 -18.797 -18.703 1 85.12 251 SER B CA 1
ATOM 5122 C C . SER B 1 251 ? -2.17 -20.078 -18.047 1 85.12 251 SER B C 1
ATOM 5124 O O . SER B 1 251 ? -1.169 -20.062 -17.328 1 85.12 251 SER B O 1
ATOM 5126 N N . ALA B 1 252 ? -2.93 -21.172 -18.375 1 91.44 252 ALA B N 1
ATOM 5127 C CA . ALA B 1 252 ? -2.496 -22.484 -17.922 1 91.44 252 ALA B CA 1
ATOM 5128 C C . ALA B 1 252 ? -1.159 -22.859 -18.547 1 91.44 252 ALA B C 1
ATOM 5130 O O . ALA B 1 252 ? -0.336 -23.531 -17.922 1 91.44 252 ALA B O 1
ATOM 5131 N N . LEU B 1 253 ? -0.953 -22.469 -19.828 1 92.56 253 LEU B N 1
ATOM 5132 C CA . LEU B 1 253 ? 0.321 -22.703 -20.5 1 92.56 253 LEU B CA 1
ATOM 5133 C C . LEU B 1 253 ? 1.466 -22.031 -19.75 1 92.56 253 LEU B C 1
ATOM 5135 O O . LEU B 1 253 ? 2.512 -22.656 -19.531 1 92.56 253 LEU B O 1
ATOM 5139 N N . TYR B 1 254 ? 1.234 -20.844 -19.344 1 91.94 254 TYR B N 1
ATOM 5140 C CA . TYR B 1 254 ? 2.211 -20.094 -18.547 1 91.94 254 TYR B CA 1
ATOM 5141 C C . TYR B 1 254 ? 2.545 -20.844 -17.266 1 91.94 254 TYR B C 1
ATOM 5143 O O . TYR B 1 254 ? 3.719 -21.047 -16.953 1 91.94 254 TYR B O 1
ATOM 5151 N N . ALA B 1 255 ? 1.521 -21.219 -16.562 1 94.62 255 ALA B N 1
ATOM 5152 C CA . ALA B 1 255 ? 1.716 -21.891 -15.281 1 94.62 255 ALA B CA 1
ATOM 5153 C C . ALA B 1 255 ? 2.5 -23.188 -15.461 1 94.62 255 ALA B C 1
ATOM 5155 O O . ALA B 1 255 ? 3.406 -23.484 -14.672 1 94.62 255 ALA B O 1
ATOM 5156 N N . ALA B 1 256 ? 2.201 -23.938 -16.453 1 96.88 256 ALA B N 1
ATOM 5157 C CA . ALA B 1 256 ? 2.869 -25.219 -16.703 1 96.88 256 ALA B CA 1
ATOM 5158 C C . ALA B 1 256 ? 4.348 -25 -17.031 1 96.88 256 ALA B C 1
ATOM 5160 O O . ALA B 1 256 ? 5.219 -25.625 -16.406 1 96.88 256 ALA B O 1
ATOM 5161 N N . ILE B 1 257 ? 4.617 -24.125 -17.953 1 96.88 257 ILE B N 1
ATOM 5162 C CA . ILE B 1 257 ? 5.973 -23.906 -18.438 1 96.88 257 ILE B CA 1
ATOM 5163 C C . ILE B 1 257 ? 6.828 -23.297 -17.328 1 96.88 257 ILE B C 1
ATOM 5165 O O . ILE B 1 257 ? 7.945 -23.766 -17.062 1 96.88 257 ILE B O 1
ATOM 5169 N N . ALA B 1 258 ? 6.293 -22.281 -16.688 1 97.25 258 ALA B N 1
ATOM 5170 C CA . ALA B 1 258 ? 7.043 -21.641 -15.594 1 97.25 258 ALA B CA 1
ATOM 5171 C C . ALA B 1 258 ? 7.34 -22.641 -14.484 1 97.25 258 ALA B C 1
ATOM 5173 O O . ALA B 1 258 ? 8.469 -22.719 -13.984 1 97.25 258 ALA B O 1
ATOM 5174 N N . THR B 1 259 ? 6.391 -23.438 -14.148 1 98.44 259 THR B N 1
ATOM 5175 C CA . THR B 1 259 ? 6.566 -24.422 -13.086 1 98.44 259 THR B CA 1
ATOM 5176 C C . THR B 1 259 ? 7.633 -25.438 -13.477 1 98.44 259 THR B C 1
ATOM 5178 O O . THR B 1 259 ? 8.531 -25.734 -12.695 1 98.44 259 THR B O 1
ATOM 5181 N N . ARG B 1 260 ? 7.523 -25.938 -14.625 1 98.25 260 ARG B N 1
ATOM 5182 C CA . ARG B 1 260 ? 8.469 -26.938 -15.078 1 98.25 260 ARG B CA 1
ATOM 5183 C C . ARG B 1 260 ? 9.891 -26.391 -15.125 1 98.25 260 ARG B C 1
ATOM 5185 O O . ARG B 1 260 ? 10.844 -27.062 -14.75 1 98.25 260 ARG B O 1
ATOM 5192 N N . ALA B 1 261 ? 9.984 -25.203 -15.617 1 98.06 261 ALA B N 1
ATOM 5193 C CA . ALA B 1 261 ? 11.297 -24.562 -15.688 1 98.06 261 ALA B CA 1
ATOM 5194 C C . ALA B 1 261 ? 11.938 -24.469 -14.312 1 98.06 261 ALA B C 1
ATOM 5196 O O . ALA B 1 261 ? 13.102 -24.859 -14.133 1 98.06 261 ALA B O 1
ATOM 5197 N N . TYR B 1 262 ? 11.211 -24.062 -13.375 1 98.62 262 TYR B N 1
ATOM 5198 C CA . TYR B 1 262 ? 11.766 -23.906 -12.031 1 98.62 262 TYR B CA 1
ATOM 5199 C C . TYR B 1 262 ? 11.984 -25.266 -11.375 1 98.62 262 TYR B C 1
ATOM 5201 O O . TYR B 1 262 ? 12.961 -25.469 -10.641 1 98.62 262 TYR B O 1
ATOM 5209 N N . ARG B 1 263 ? 11.109 -26.203 -11.586 1 98.44 263 ARG B N 1
ATOM 5210 C CA . ARG B 1 263 ? 11.281 -27.531 -11.023 1 98.44 263 ARG B CA 1
ATOM 5211 C C . ARG B 1 263 ? 12.578 -28.172 -11.516 1 98.44 263 ARG B C 1
ATOM 5213 O O . ARG B 1 263 ? 13.367 -28.688 -10.719 1 98.44 263 ARG B O 1
ATOM 5220 N N . THR B 1 264 ? 12.805 -28.094 -12.805 1 98.06 264 THR B N 1
ATOM 5221 C CA . THR B 1 264 ? 14 -28.719 -13.383 1 98.06 264 THR B CA 1
ATOM 5222 C C . THR B 1 264 ? 15.258 -28 -12.914 1 98.06 264 THR B C 1
ATOM 5224 O O . THR B 1 264 ? 16.297 -28.625 -12.695 1 98.06 264 THR B O 1
ATOM 5227 N N . ALA B 1 265 ? 15.156 -26.734 -12.734 1 98 265 ALA B N 1
ATOM 5228 C CA . ALA B 1 265 ? 16.281 -25.969 -12.219 1 98 265 ALA B CA 1
ATOM 5229 C C . ALA B 1 265 ? 16.594 -26.344 -10.766 1 98 265 ALA B C 1
ATOM 5231 O O . ALA B 1 265 ? 17.75 -26.531 -10.398 1 98 265 ALA B O 1
ATOM 5232 N N . LEU B 1 266 ? 15.555 -26.438 -9.992 1 98.19 266 LEU B N 1
ATOM 5233 C CA . LEU B 1 266 ? 15.711 -26.828 -8.594 1 98.19 266 LEU B CA 1
ATOM 5234 C C . LEU B 1 266 ? 16.344 -28.203 -8.469 1 98.19 266 LEU B C 1
ATOM 5236 O O . LEU B 1 266 ? 17.203 -28.422 -7.605 1 98.19 266 LEU B O 1
ATOM 5240 N N . ASP B 1 267 ? 15.914 -29.078 -9.336 1 97.12 267 ASP B N 1
ATOM 5241 C CA . ASP B 1 267 ? 16.375 -30.453 -9.281 1 97.12 267 ASP B CA 1
ATOM 5242 C C . ASP B 1 267 ? 17.656 -30.625 -10.094 1 97.12 267 ASP B C 1
ATOM 5244 O O . ASP B 1 267 ? 18.266 -31.703 -10.078 1 97.12 267 ASP B O 1
ATOM 5248 N N . GLN B 1 268 ? 18 -29.672 -10.805 1 96.06 268 GLN B N 1
ATOM 5249 C CA . GLN B 1 268 ? 19.188 -29.688 -11.648 1 96.06 268 GLN B CA 1
ATOM 5250 C C . GLN B 1 268 ? 19.156 -30.859 -12.625 1 96.06 268 GLN B C 1
ATOM 5252 O O . GLN B 1 268 ? 20.125 -31.609 -12.742 1 96.06 268 GLN B O 1
ATOM 5257 N N . THR B 1 269 ? 18.031 -31 -13.312 1 96.25 269 THR B N 1
ATOM 5258 C CA . THR B 1 269 ? 17.906 -32.062 -14.305 1 96.25 269 THR B CA 1
ATOM 5259 C C . THR B 1 269 ? 18.562 -31.656 -15.617 1 96.25 269 THR B C 1
ATOM 5261 O O . THR B 1 269 ? 18.766 -30.469 -15.875 1 96.25 269 THR B O 1
ATOM 5264 N N . PRO B 1 270 ? 18.844 -32.594 -16.484 1 96 270 PRO B N 1
ATOM 5265 C CA . PRO B 1 270 ? 19.531 -32.281 -17.75 1 96 270 PRO B CA 1
ATOM 5266 C C . PRO B 1 270 ? 18.703 -31.406 -18.672 1 96 270 PRO B C 1
ATOM 5268 O O . PRO B 1 270 ? 19.266 -30.688 -19.5 1 96 270 PRO B O 1
ATOM 5271 N N . ASP B 1 271 ? 17.453 -31.422 -18.484 1 95.12 271 ASP B N 1
ATOM 5272 C CA . ASP B 1 271 ? 16.594 -30.672 -19.406 1 95.12 271 ASP B CA 1
ATOM 5273 C C . ASP B 1 271 ? 16.328 -29.266 -18.875 1 95.12 271 ASP B C 1
ATOM 5275 O O . ASP B 1 271 ? 15.578 -28.5 -19.469 1 95.12 271 ASP B O 1
ATOM 5279 N N . ALA B 1 272 ? 16.969 -28.859 -17.828 1 96.44 272 ALA B N 1
ATOM 5280 C CA . ALA B 1 272 ? 16.766 -27.547 -17.219 1 96.44 272 ALA B CA 1
ATOM 5281 C C . ALA B 1 272 ? 17.047 -26.422 -18.219 1 96.44 272 ALA B C 1
ATOM 5283 O O . ALA B 1 272 ? 16.281 -25.484 -18.344 1 96.44 272 ALA B O 1
ATOM 5284 N N . PRO B 1 273 ? 18.141 -26.516 -19.016 1 96.31 273 PRO B N 1
ATOM 5285 C CA . PRO B 1 273 ? 18.422 -25.438 -19.969 1 96.31 273 PRO B CA 1
ATOM 5286 C C . PRO B 1 273 ? 17.312 -25.281 -21.016 1 96.31 273 PRO B C 1
ATOM 5288 O O . PRO B 1 273 ? 16.984 -24.156 -21.406 1 96.31 273 PRO B O 1
ATOM 5291 N N . ARG B 1 274 ? 16.781 -26.328 -21.406 1 95.38 274 ARG B N 1
ATOM 5292 C CA . ARG B 1 274 ? 15.711 -26.281 -22.391 1 95.38 274 ARG B CA 1
ATOM 5293 C C . ARG B 1 274 ? 14.484 -25.562 -21.828 1 95.38 274 ARG B C 1
ATOM 5295 O O . ARG B 1 274 ? 13.891 -24.734 -22.516 1 95.38 274 ARG B O 1
ATOM 5302 N N . TRP B 1 275 ? 14.164 -25.891 -20.703 1 96.31 275 TRP B N 1
ATOM 5303 C CA . TRP B 1 275 ? 12.977 -25.297 -20.094 1 96.31 275 TRP B CA 1
ATOM 5304 C C . TRP B 1 275 ? 13.227 -23.828 -19.734 1 96.31 275 TRP B C 1
ATOM 5306 O O . TRP B 1 275 ? 12.297 -23.016 -19.75 1 96.31 275 TRP B O 1
ATOM 5316 N N . ARG B 1 276 ? 14.422 -23.516 -19.375 1 95.94 276 ARG B N 1
ATOM 5317 C CA . ARG B 1 276 ? 14.758 -22.094 -19.234 1 95.94 276 ARG B CA 1
ATOM 5318 C C . ARG B 1 276 ? 14.43 -21.328 -20.516 1 95.94 276 ARG B C 1
ATOM 5320 O O . ARG B 1 276 ? 13.844 -20.25 -20.469 1 95.94 276 ARG B O 1
ATOM 5327 N N . GLU B 1 277 ? 14.789 -21.906 -21.625 1 94.62 277 GLU B N 1
ATOM 5328 C CA . GLU B 1 277 ? 14.523 -21.266 -22.906 1 94.62 277 GLU B CA 1
ATOM 5329 C C . GLU B 1 277 ? 13.016 -21.141 -23.156 1 94.62 277 GLU B C 1
ATOM 5331 O O . GLU B 1 277 ? 12.57 -20.172 -23.766 1 94.62 277 GLU B O 1
ATOM 5336 N N . GLU B 1 278 ? 12.305 -22.094 -22.688 1 94.5 278 GLU B N 1
ATOM 5337 C CA . GLU B 1 278 ? 10.852 -22.047 -22.844 1 94.5 278 GLU B CA 1
ATOM 5338 C C . GLU B 1 278 ? 10.25 -20.844 -22.141 1 94.5 278 GLU B C 1
ATOM 5340 O O . GLU B 1 278 ? 9.227 -20.297 -22.578 1 94.5 278 GLU B O 1
ATOM 5345 N N . LEU B 1 279 ? 10.852 -20.359 -21.047 1 93.19 279 LEU B N 1
ATOM 5346 C CA . LEU B 1 279 ? 10.375 -19.172 -20.359 1 93.19 279 LEU B CA 1
ATOM 5347 C C . LEU B 1 279 ? 10.422 -17.953 -21.266 1 93.19 279 LEU B C 1
ATOM 5349 O O . LEU B 1 279 ? 9.547 -17.078 -21.203 1 93.19 279 LEU B O 1
ATOM 5353 N N . PHE B 1 280 ? 11.383 -17.953 -22.094 1 90.12 280 PHE B N 1
ATOM 5354 C CA . PHE B 1 280 ? 11.562 -16.812 -22.984 1 90.12 280 PHE B CA 1
ATOM 5355 C C . PHE B 1 280 ? 10.57 -16.875 -24.141 1 90.12 280 PHE B C 1
ATOM 5357 O O . PHE B 1 280 ? 10.383 -15.883 -24.859 1 90.12 280 PHE B O 1
ATOM 5364 N N . ARG B 1 281 ? 9.945 -17.969 -24.297 1 87.5 281 ARG B N 1
ATOM 5365 C CA . ARG B 1 281 ? 8.961 -18.109 -25.359 1 87.5 281 ARG B CA 1
ATOM 5366 C C . ARG B 1 281 ? 7.57 -17.703 -24.891 1 87.5 281 ARG B C 1
ATOM 5368 O O . ARG B 1 281 ? 6.664 -17.5 -25.703 1 87.5 281 ARG B O 1
ATOM 5375 N N . LEU B 1 282 ? 7.406 -17.625 -23.578 1 86.44 282 LEU B N 1
ATOM 5376 C CA . LEU B 1 282 ? 6.168 -17.094 -23.016 1 86.44 282 LEU B CA 1
ATOM 5377 C C . LEU B 1 282 ? 6.078 -15.586 -23.219 1 86.44 282 LEU B C 1
ATOM 5379 O O . LEU B 1 282 ? 7.102 -14.906 -23.328 1 86.44 282 LEU B O 1
ATOM 5383 N N . PRO B 1 283 ? 4.824 -15.102 -23.328 1 77.94 283 PRO B N 1
ATOM 5384 C CA . PRO B 1 283 ? 4.707 -13.641 -23.312 1 77.94 283 PRO B CA 1
ATOM 5385 C C . PRO B 1 283 ? 5.332 -13.023 -22.062 1 77.94 283 PRO B C 1
ATOM 5387 O O . PRO B 1 283 ? 5.016 -13.438 -20.938 1 77.94 283 PRO B O 1
ATOM 5390 N N . HIS B 1 284 ? 6.285 -12.172 -22.281 1 75.31 284 HIS B N 1
ATOM 5391 C CA . HIS B 1 284 ? 6.973 -11.555 -21.156 1 75.31 284 HIS B CA 1
ATOM 5392 C C . HIS B 1 284 ? 7.492 -10.164 -21.531 1 75.31 284 HIS B C 1
ATOM 5394 O O . HIS B 1 284 ? 7.668 -9.852 -22.703 1 75.31 284 HIS B O 1
ATOM 5400 N N . ARG B 1 285 ? 7.629 -9.391 -20.484 1 71.5 285 ARG B N 1
ATOM 5401 C CA . ARG B 1 285 ? 8.477 -8.211 -20.578 1 71.5 285 ARG B CA 1
ATOM 5402 C C . ARG B 1 285 ? 9.93 -8.555 -20.281 1 71.5 285 ARG B C 1
ATOM 5404 O O . ARG B 1 285 ? 10.234 -9.656 -19.828 1 71.5 285 ARG B O 1
ATOM 5411 N N . PRO B 1 286 ? 10.711 -7.574 -20.594 1 76.12 286 PRO B N 1
ATOM 5412 C CA . PRO B 1 286 ? 12.109 -7.887 -20.297 1 76.12 286 PRO B CA 1
ATOM 5413 C C . PRO B 1 286 ? 12.32 -8.289 -18.828 1 76.12 286 PRO B C 1
ATOM 5415 O O . PRO B 1 286 ? 11.766 -7.656 -17.938 1 76.12 286 PRO B O 1
ATOM 5418 N N . TYR B 1 287 ? 13.047 -9.391 -18.781 1 80.94 287 TYR B N 1
ATOM 5419 C CA . TYR B 1 287 ? 13.266 -9.953 -17.453 1 80.94 287 TYR B CA 1
ATOM 5420 C C . TYR B 1 287 ? 14.289 -9.133 -16.688 1 80.94 287 TYR B C 1
ATOM 5422 O O . TYR B 1 287 ? 15.203 -8.555 -17.266 1 80.94 287 TYR B O 1
ATOM 5430 N N . SER B 1 288 ? 14.078 -9.086 -15.305 1 79.81 288 SER B N 1
ATOM 5431 C CA . SER B 1 288 ? 15 -8.453 -14.367 1 79.81 288 SER B CA 1
ATOM 5432 C C . SER B 1 288 ? 15.172 -9.297 -13.102 1 79.81 288 SER B C 1
ATOM 5434 O O . SER B 1 288 ? 14.289 -10.094 -12.758 1 79.81 288 SER B O 1
ATOM 5436 N N . GLY B 1 289 ? 16.344 -9.102 -12.539 1 81.44 289 GLY B N 1
ATOM 5437 C CA . GLY B 1 289 ? 16.594 -9.734 -11.258 1 81.44 289 GLY B CA 1
ATOM 5438 C C . GLY B 1 289 ? 15.867 -9.062 -10.109 1 81.44 289 GLY B C 1
ATOM 5439 O O . GLY B 1 289 ? 15.914 -9.531 -8.969 1 81.44 289 GLY B O 1
ATOM 5440 N N . GLY B 1 290 ? 15.227 -8.031 -10.391 1 72.62 290 GLY B N 1
ATOM 5441 C CA . GLY B 1 290 ? 14.43 -7.348 -9.383 1 72.62 290 GLY B CA 1
ATOM 5442 C C . GLY B 1 290 ? 15.266 -6.754 -8.273 1 72.62 290 GLY B C 1
ATOM 5443 O O . GLY B 1 290 ? 16.484 -6.598 -8.414 1 72.62 290 GLY B O 1
ATOM 5444 N N . PHE B 1 291 ? 14.578 -6.41 -7.191 1 71.38 291 PHE B N 1
ATOM 5445 C CA . PHE B 1 291 ? 15.234 -5.84 -6.02 1 71.38 291 PHE B CA 1
ATOM 5446 C C . PHE B 1 291 ? 16.062 -6.891 -5.297 1 71.38 291 PHE B C 1
ATOM 5448 O O . PHE B 1 291 ? 17.094 -6.574 -4.699 1 71.38 291 PHE B O 1
ATOM 5455 N N . LEU B 1 292 ? 15.578 -8.055 -5.426 1 80.06 292 LEU B N 1
ATOM 5456 C CA . LEU B 1 292 ? 16.234 -9.141 -4.703 1 80.06 292 LEU B CA 1
ATOM 5457 C C . LEU B 1 292 ? 17.703 -9.227 -5.07 1 80.06 292 LEU B C 1
ATOM 5459 O O . LEU B 1 292 ? 18.562 -9.445 -4.203 1 80.06 292 LEU B O 1
ATOM 5463 N N . LEU B 1 293 ? 17.953 -9.047 -6.297 1 79.75 293 LEU B N 1
ATOM 5464 C CA . LEU B 1 293 ? 19.328 -9.133 -6.762 1 79.75 293 LEU B CA 1
ATOM 5465 C C . LEU B 1 293 ? 19.922 -7.742 -6.98 1 79.75 293 LEU B C 1
ATOM 5467 O O . LEU B 1 293 ? 20.969 -7.602 -7.613 1 79.75 293 LEU B O 1
ATOM 5471 N N . GLU B 1 294 ? 19.219 -6.75 -6.527 1 72.38 294 GLU B N 1
ATOM 5472 C CA . GLU B 1 294 ? 19.656 -5.363 -6.668 1 72.38 294 GLU B CA 1
ATOM 5473 C C . GLU B 1 294 ? 19.922 -5.016 -8.133 1 72.38 294 GLU B C 1
ATOM 5475 O O . GLU B 1 294 ? 20.938 -4.41 -8.453 1 72.38 294 GLU B O 1
ATOM 5480 N N . ASP B 1 295 ? 19.047 -5.562 -8.906 1 70.5 295 ASP B N 1
ATOM 5481 C CA . ASP B 1 295 ? 19.156 -5.297 -10.336 1 70.5 295 ASP B CA 1
ATOM 5482 C C . ASP B 1 295 ? 18.688 -3.885 -10.672 1 70.5 295 ASP B C 1
ATOM 5484 O O . ASP B 1 295 ? 17.5 -3.568 -10.523 1 70.5 295 ASP B O 1
ATOM 5488 N N . ARG B 1 296 ? 19.484 -3.047 -11.141 1 61.97 296 ARG B N 1
ATOM 5489 C CA . ARG B 1 296 ? 19.219 -1.637 -11.398 1 61.97 296 ARG B CA 1
ATOM 5490 C C . ARG B 1 296 ? 18.203 -1.468 -12.523 1 61.97 296 ARG B C 1
ATOM 5492 O O . ARG B 1 296 ? 17.562 -0.424 -12.633 1 61.97 296 ARG B O 1
ATOM 5499 N N . THR B 1 297 ? 18.156 -2.523 -13.375 1 57.59 297 THR B N 1
ATOM 5500 C CA . THR B 1 297 ? 17.281 -2.42 -14.531 1 57.59 297 THR B CA 1
ATOM 5501 C C . THR B 1 297 ? 15.812 -2.402 -14.094 1 57.59 297 THR B C 1
ATOM 5503 O O . THR B 1 297 ? 14.93 -2.053 -14.875 1 57.59 297 THR B O 1
ATOM 5506 N N . VAL B 1 298 ? 15.656 -2.725 -12.906 1 55.34 298 VAL B N 1
ATOM 5507 C CA . VAL B 1 298 ? 14.289 -2.805 -12.383 1 55.34 298 VAL B CA 1
ATOM 5508 C C . VAL B 1 298 ? 13.609 -1.443 -12.508 1 55.34 298 VAL B C 1
ATOM 5510 O O . VAL B 1 298 ? 12.383 -1.365 -12.633 1 55.34 298 VAL B O 1
ATOM 5513 N N . HIS B 1 299 ? 14.414 -0.491 -12.562 1 53.41 299 HIS B N 1
ATOM 5514 C CA . HIS B 1 299 ? 13.883 0.867 -12.602 1 53.41 299 HIS B CA 1
ATOM 5515 C C . HIS B 1 299 ? 13.773 1.371 -14.039 1 53.41 299 HIS B C 1
ATOM 5517 O O . HIS B 1 299 ? 13.227 2.447 -14.281 1 53.41 299 HIS B O 1
ATOM 5523 N N . GLU B 1 300 ? 14.188 0.509 -14.953 1 55.59 300 GLU B N 1
ATOM 5524 C CA . GLU B 1 300 ? 14.133 0.904 -16.359 1 55.59 300 GLU B CA 1
ATOM 5525 C C . GLU B 1 300 ? 12.82 0.475 -17.016 1 55.59 300 GLU B C 1
ATOM 5527 O O . GLU B 1 300 ? 12.336 -0.632 -16.766 1 55.59 300 GLU B O 1
ATOM 5532 N N . PRO B 1 301 ? 12.148 1.455 -17.641 1 54.53 301 PRO B N 1
ATOM 5533 C CA . PRO B 1 301 ? 10.914 1.079 -18.328 1 54.53 301 PRO B CA 1
ATOM 5534 C C . PRO B 1 301 ? 11.117 -0.041 -19.344 1 54.53 301 PRO B C 1
ATOM 5536 O O . PRO B 1 301 ? 12.156 -0.099 -20 1 54.53 301 PRO B O 1
ATOM 5539 N N . ALA B 1 302 ? 10.133 -1.007 -19.219 1 53.72 302 ALA B N 1
ATOM 5540 C CA . ALA B 1 302 ? 10.156 -2.074 -20.219 1 53.72 302 ALA B CA 1
ATOM 5541 C C . ALA B 1 302 ? 9.586 -1.593 -21.547 1 53.72 302 ALA B C 1
ATOM 5543 O O . ALA B 1 302 ? 8.422 -1.186 -21.609 1 53.72 302 ALA B O 1
ATOM 5544 N N . ARG B 1 303 ? 10.297 -1.472 -22.562 1 52.44 303 ARG B N 1
ATOM 5545 C CA . ARG B 1 303 ? 9.859 -0.912 -23.844 1 52.44 303 ARG B CA 1
ATOM 5546 C C . ARG B 1 303 ? 9.453 -2.016 -24.812 1 52.44 303 ARG B C 1
ATOM 5548 O O . ARG B 1 303 ? 8.742 -1.759 -25.797 1 52.44 303 ARG B O 1
ATOM 5555 N N . GLU B 1 304 ? 9.82 -3.154 -24.5 1 56.75 304 GLU B N 1
ATOM 5556 C CA . GLU B 1 304 ? 9.555 -4.227 -25.453 1 56.75 304 GLU B CA 1
ATOM 5557 C C . GLU B 1 304 ? 9.008 -5.465 -24.766 1 56.75 304 GLU B C 1
ATOM 5559 O O . GLU B 1 304 ? 9.32 -5.711 -23.594 1 56.75 304 GLU B O 1
ATOM 5564 N N . SER B 1 305 ? 7.941 -5.934 -25.391 1 61.16 305 SER B N 1
ATOM 5565 C CA . SER B 1 305 ? 7.457 -7.234 -24.953 1 61.16 305 SER B CA 1
ATOM 5566 C C . SER B 1 305 ? 7.992 -8.352 -25.844 1 61.16 305 SER B C 1
ATOM 5568 O O . SER B 1 305 ? 8.344 -8.125 -27 1 61.16 305 SER B O 1
ATOM 5570 N N . GLY B 1 306 ? 8.305 -9.414 -25.109 1 65.81 306 GLY B N 1
ATOM 5571 C CA . GLY B 1 306 ? 8.789 -10.586 -25.812 1 65.81 306 GLY B CA 1
ATOM 5572 C C . GLY B 1 306 ? 7.836 -11.766 -25.75 1 65.81 306 GLY B C 1
ATOM 5573 O O . GLY B 1 306 ? 6.781 -11.68 -25.125 1 65.81 306 GLY B O 1
ATOM 5574 N N . GLY B 1 307 ? 8.305 -12.836 -26.562 1 72.5 307 GLY B N 1
ATOM 5575 C CA . GLY B 1 307 ? 7.57 -14.086 -26.641 1 72.5 307 GLY B CA 1
ATOM 5576 C C . GLY B 1 307 ? 7.469 -14.633 -28.047 1 72.5 307 GLY B C 1
ATOM 5577 O O . GLY B 1 307 ? 7.688 -13.906 -29.016 1 72.5 307 GLY B O 1
ATOM 5578 N N . ALA B 1 308 ? 7.266 -15.93 -28.062 1 70.75 308 ALA B N 1
ATOM 5579 C CA . ALA B 1 308 ? 7.238 -16.594 -29.359 1 70.75 308 ALA B CA 1
ATOM 5580 C C . ALA B 1 308 ? 5.812 -16.688 -29.906 1 70.75 308 ALA B C 1
ATOM 5582 O O . ALA B 1 308 ? 5.586 -17.219 -31 1 70.75 308 ALA B O 1
ATOM 5583 N N . GLY B 1 309 ? 4.883 -16.203 -29.094 1 77.19 309 GLY B N 1
ATOM 5584 C CA . GLY B 1 309 ? 3.508 -16.156 -29.578 1 77.19 309 GLY B CA 1
ATOM 5585 C C . GLY B 1 309 ? 2.807 -17.5 -29.516 1 77.19 309 GLY B C 1
ATOM 5586 O O . GLY B 1 309 ? 1.878 -17.75 -30.281 1 77.19 309 GLY B O 1
ATOM 5587 N N . TYR B 1 310 ? 3.281 -18.422 -28.781 1 86.06 310 TYR B N 1
ATOM 5588 C CA . TYR B 1 310 ? 2.625 -19.703 -28.625 1 86.06 310 TYR B CA 1
ATOM 5589 C C . TYR B 1 310 ? 1.263 -19.547 -27.953 1 86.06 310 TYR B C 1
ATOM 5591 O O . TYR B 1 310 ? 1.104 -18.75 -27.031 1 86.06 310 TYR B O 1
ATOM 5599 N N . ARG B 1 311 ? 0.345 -20.312 -28.484 1 86.5 311 ARG B N 1
ATOM 5600 C CA . ARG B 1 311 ? -0.993 -20.359 -27.906 1 86.5 311 ARG B CA 1
ATOM 5601 C C . ARG B 1 311 ? -1.309 -21.766 -27.391 1 86.5 311 ARG B C 1
ATOM 5603 O O . ARG B 1 311 ? -0.886 -22.766 -27.969 1 86.5 311 ARG B O 1
ATOM 5610 N N . LEU B 1 312 ? -1.989 -21.781 -26.328 1 92.06 312 LEU B N 1
ATOM 5611 C CA . LEU B 1 312 ? -2.533 -23.031 -25.812 1 92.06 312 LEU B CA 1
ATOM 5612 C C . LEU B 1 312 ? -3.697 -23.516 -26.672 1 92.06 312 LEU B C 1
ATOM 5614 O O . LEU B 1 312 ? -4.738 -22.859 -26.734 1 92.06 312 LEU B O 1
ATOM 5618 N N . MET B 1 313 ? -3.541 -24.641 -27.234 1 93.5 313 MET B N 1
ATOM 5619 C CA . MET B 1 313 ? -4.574 -25.156 -28.125 1 93.5 313 MET B CA 1
ATOM 5620 C C . MET B 1 313 ? -5.496 -26.125 -27.391 1 93.5 313 MET B C 1
ATOM 5622 O O . MET B 1 313 ? -6.719 -26.016 -27.484 1 93.5 313 MET B O 1
ATOM 5626 N N . ALA B 1 314 ? -4.871 -27.031 -26.688 1 95.88 314 ALA B N 1
ATOM 5627 C CA . ALA B 1 314 ? -5.676 -28.016 -25.953 1 95.88 314 ALA B CA 1
ATOM 5628 C C . ALA B 1 314 ? -4.879 -28.656 -24.828 1 95.88 314 ALA B C 1
ATOM 5630 O O . ALA B 1 314 ? -3.645 -28.594 -24.812 1 95.88 314 ALA B O 1
ATOM 5631 N N . ILE B 1 315 ? -5.586 -29.188 -23.906 1 96.81 315 ILE B N 1
ATOM 5632 C CA . ILE B 1 315 ? -5.023 -29.953 -22.797 1 96.81 315 ILE B CA 1
ATOM 5633 C C . ILE B 1 315 ? -5.523 -31.391 -22.859 1 96.81 315 ILE B C 1
ATOM 5635 O O . ILE B 1 315 ? -6.711 -31.641 -23.094 1 96.81 315 ILE B O 1
ATOM 5639 N N . LEU B 1 316 ? -4.625 -32.281 -22.672 1 96.69 316 LEU B N 1
ATOM 5640 C CA . LEU B 1 316 ? -4.969 -33.688 -22.766 1 96.69 316 LEU B CA 1
ATOM 5641 C C . LEU B 1 316 ? -5.453 -34.219 -21.422 1 96.69 316 LEU B C 1
ATOM 5643 O O . LEU B 1 316 ? -4.824 -34 -20.391 1 96.69 316 LEU B O 1
ATOM 5647 N N . GLY B 1 317 ? -6.574 -34.969 -21.5 1 94.75 317 GLY B N 1
ATOM 5648 C CA . GLY B 1 317 ? -7.125 -35.594 -20.312 1 94.75 317 GLY B CA 1
ATOM 5649 C C . GLY B 1 317 ? -6.527 -36.969 -20.016 1 94.75 317 GLY B C 1
ATOM 5650 O O . GLY B 1 317 ? -5.375 -37.219 -20.359 1 94.75 317 GLY B O 1
ATOM 5651 N N . GLU B 1 318 ? -7.363 -37.719 -19.297 1 92.19 318 GLU B N 1
ATOM 5652 C CA . GLU B 1 318 ? -6.906 -39.031 -18.891 1 92.19 318 GLU B CA 1
ATOM 5653 C C . GLU B 1 318 ? -7.5 -40.125 -19.781 1 92.19 318 GLU B C 1
ATOM 5655 O O . GLU B 1 318 ? -8.672 -40.062 -20.141 1 92.19 318 GLU B O 1
ATOM 5660 N N . ALA B 1 319 ? -6.676 -41.031 -20.203 1 92.69 319 ALA B N 1
ATOM 5661 C CA . ALA B 1 319 ? -7.07 -42.219 -20.953 1 92.69 319 ALA B CA 1
ATOM 5662 C C . ALA B 1 319 ? -6.059 -43.344 -20.766 1 92.69 319 ALA B C 1
ATOM 5664 O O . ALA B 1 319 ? -4.898 -43.094 -20.422 1 92.69 319 ALA B O 1
ATOM 5665 N N . PRO B 1 320 ? -6.57 -44.594 -20.922 1 91.25 320 PRO B N 1
ATOM 5666 C CA . PRO B 1 320 ? -5.598 -45.688 -20.922 1 91.25 320 PRO B CA 1
ATOM 5667 C C . PRO B 1 320 ? -4.516 -45.5 -21.984 1 91.25 320 PRO B C 1
ATOM 5669 O O . PRO B 1 320 ? -4.762 -44.906 -23.031 1 91.25 320 PRO B O 1
ATOM 5672 N N . ARG B 1 321 ? -3.373 -46.094 -21.656 1 89.25 321 ARG B N 1
ATOM 5673 C CA . ARG B 1 321 ? -2.264 -46 -22.594 1 89.25 321 ARG B CA 1
ATOM 5674 C C . ARG B 1 321 ? -2.65 -46.562 -23.969 1 89.25 321 ARG B C 1
ATOM 5676 O O . ARG B 1 321 ? -3.289 -47.594 -24.047 1 89.25 321 ARG B O 1
ATOM 5683 N N . GLY B 1 322 ? -2.332 -45.75 -24.891 1 87.62 322 GLY B N 1
ATOM 5684 C CA . GLY B 1 322 ? -2.555 -46.188 -26.25 1 87.62 322 GLY B CA 1
ATOM 5685 C C . GLY B 1 322 ? -3.93 -45.844 -26.781 1 87.62 322 GLY B C 1
ATOM 5686 O O . GLY B 1 322 ? -4.18 -45.938 -27.984 1 87.62 322 GLY B O 1
ATOM 5687 N N . GLU B 1 323 ? -4.758 -45.406 -25.984 1 91.94 323 GLU B N 1
ATOM 5688 C CA . GLU B 1 323 ? -6.105 -45.031 -26.391 1 91.94 323 GLU B CA 1
ATOM 5689 C C . GLU B 1 323 ? -6.199 -43.531 -26.672 1 91.94 323 GLU B C 1
ATOM 5691 O O . GLU B 1 323 ? -5.371 -42.75 -26.188 1 91.94 323 GLU B O 1
ATOM 5696 N N . PRO B 1 324 ? -7.18 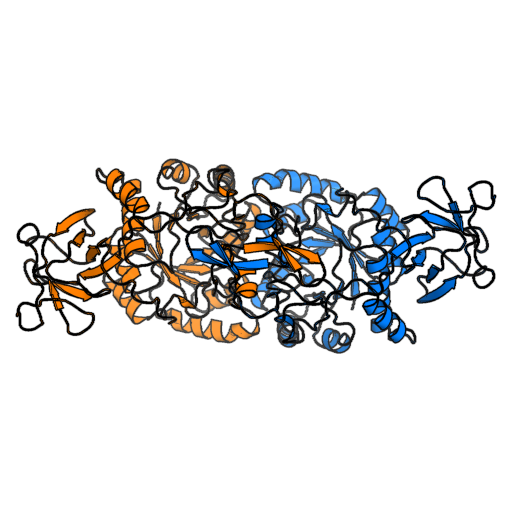-43.219 -27.484 1 94.56 324 PRO B N 1
ATOM 5697 C CA . PRO B 1 324 ? -7.371 -41.781 -27.719 1 94.56 324 PRO B CA 1
ATOM 5698 C C . PRO B 1 324 ? -7.648 -41 -26.438 1 94.56 324 PRO B C 1
ATOM 5700 O O . PRO B 1 324 ? -8.406 -41.469 -25.578 1 94.56 324 PRO B O 1
ATOM 5703 N N . VAL B 1 325 ? -6.988 -39.906 -26.312 1 96.06 325 VAL B N 1
ATOM 5704 C CA . VAL B 1 325 ? -7.062 -39.125 -25.078 1 96.06 325 VAL B CA 1
ATOM 5705 C C . VAL B 1 325 ? -8.031 -37.969 -25.281 1 96.06 325 VAL B C 1
ATOM 5707 O O . VAL B 1 325 ? -7.992 -37.281 -26.312 1 96.06 325 VAL B O 1
ATOM 5710 N N . PRO B 1 326 ? -8.945 -37.75 -24.344 1 96.88 326 PRO B N 1
ATOM 5711 C CA . PRO B 1 326 ? -9.867 -36.594 -24.484 1 96.88 326 PRO B CA 1
ATOM 5712 C C . PRO B 1 326 ? -9.148 -35.25 -24.469 1 96.88 326 PRO B C 1
ATOM 5714 O O . PRO B 1 326 ? -8.18 -35.062 -23.734 1 96.88 326 PRO B O 1
ATOM 5717 N N . LEU B 1 327 ? -9.719 -34.312 -25.266 1 96.62 327 LEU B N 1
ATOM 5718 C CA . LEU B 1 327 ? -9.125 -32.969 -25.391 1 96.62 327 LEU B CA 1
ATOM 5719 C C . LEU B 1 327 ? -10.023 -31.938 -24.734 1 96.62 327 LEU B C 1
ATOM 5721 O O . LEU B 1 327 ? -11.242 -31.953 -24.906 1 96.62 327 LEU B O 1
ATOM 5725 N N . THR B 1 328 ? -9.414 -31.141 -23.906 1 95.81 328 THR B N 1
ATOM 5726 C CA . THR B 1 328 ? -10.023 -29.859 -23.562 1 95.81 328 THR B CA 1
ATOM 5727 C C . THR B 1 328 ? -9.5 -28.75 -24.453 1 95.81 328 THR B C 1
ATOM 5729 O O . THR B 1 328 ? -8.406 -28.219 -24.234 1 95.81 328 THR B O 1
ATOM 5732 N N . VAL B 1 329 ? -10.336 -28.406 -25.406 1 95.12 329 VAL B N 1
ATOM 5733 C CA . VAL B 1 329 ? -9.891 -27.484 -26.453 1 95.12 329 VAL B CA 1
ATOM 5734 C C . VAL B 1 329 ? -10.031 -26.047 -25.984 1 95.12 329 VAL B C 1
ATOM 5736 O O . VAL B 1 329 ? -11.094 -25.641 -25.484 1 95.12 329 VAL B O 1
ATOM 5739 N N . LYS B 1 330 ? -8.984 -25.359 -26.078 1 91.94 330 LYS B N 1
ATOM 5740 C CA . LYS B 1 330 ? -8.977 -23.938 -25.719 1 91.94 330 LYS B CA 1
ATOM 5741 C C . LYS B 1 330 ? -9.055 -23.062 -26.969 1 91.94 330 LYS B C 1
ATOM 5743 O O . LYS B 1 330 ? -9.734 -22.031 -26.969 1 91.94 330 LYS B O 1
ATOM 5748 N N . ASN B 1 331 ? -8.273 -23.391 -27.922 1 89.19 331 ASN B N 1
ATOM 5749 C CA . ASN B 1 331 ? -8.328 -22.797 -29.25 1 89.19 331 ASN B CA 1
ATOM 5750 C C . ASN B 1 331 ? -8.5 -23.859 -30.328 1 89.19 331 ASN B C 1
ATOM 5752 O O . ASN B 1 331 ? -7.918 -24.953 -30.234 1 89.19 331 ASN B O 1
ATOM 5756 N N . THR B 1 332 ? -9.32 -23.453 -31.281 1 92.56 332 THR B N 1
ATOM 5757 C CA . THR B 1 332 ? -9.57 -24.422 -32.344 1 92.56 332 THR B CA 1
ATOM 5758 C C . THR B 1 332 ? -8.258 -24.938 -32.938 1 92.56 332 THR B C 1
ATOM 5760 O O . THR B 1 332 ? -7.348 -24.141 -33.219 1 92.56 332 THR B O 1
ATOM 5763 N N . VAL B 1 333 ? -8.258 -26.312 -33 1 93.19 333 VAL B N 1
ATOM 5764 C CA . VAL B 1 333 ? -7.051 -26.906 -33.562 1 93.19 333 VAL B CA 1
ATOM 5765 C C . VAL B 1 333 ? -7.41 -27.781 -34.781 1 93.19 333 VAL B C 1
ATOM 5767 O O . VAL B 1 333 ? -8.359 -28.562 -34.719 1 93.19 333 VAL B O 1
ATOM 5770 N N . TYR B 1 334 ? -6.668 -27.531 -35.875 1 93.75 334 TYR B N 1
ATOM 5771 C CA . TYR B 1 334 ? -6.883 -28.297 -37.094 1 93.75 334 TYR B CA 1
ATOM 5772 C C . TYR B 1 334 ? -5.898 -29.453 -37.188 1 93.75 334 TYR B C 1
ATOM 5774 O O . TYR B 1 334 ? -4.82 -29.422 -36.594 1 93.75 334 TYR B O 1
ATOM 5782 N N . ARG B 1 335 ? -6.285 -30.469 -37.969 1 93.88 335 ARG B N 1
ATOM 5783 C CA . ARG B 1 335 ? -5.469 -31.672 -38.125 1 93.88 335 ARG B CA 1
ATOM 5784 C C . ARG B 1 335 ? -4.078 -31.312 -38.625 1 93.88 335 ARG B C 1
ATOM 5786 O O . ARG B 1 335 ? -3.09 -31.938 -38.25 1 93.88 335 ARG B O 1
ATOM 5793 N N . ASP B 1 336 ? -3.971 -30.312 -39.469 1 91 336 ASP B N 1
ATOM 5794 C CA . ASP B 1 336 ? -2.703 -29.984 -40.125 1 91 336 ASP B CA 1
ATOM 5795 C C . ASP B 1 336 ? -1.98 -28.859 -39.375 1 91 336 ASP B C 1
ATOM 5797 O O . ASP B 1 336 ? -0.948 -28.375 -39.844 1 91 336 ASP B O 1
ATOM 5801 N N . THR B 1 337 ? -2.549 -28.484 -38.281 1 88.31 337 THR B N 1
ATOM 5802 C CA . THR B 1 337 ? -1.887 -27.453 -37.5 1 88.31 337 THR B CA 1
ATOM 5803 C C . THR B 1 337 ? -0.58 -27.969 -36.906 1 88.31 337 THR B C 1
ATOM 5805 O O . THR B 1 337 ? -0.562 -29.016 -36.25 1 88.31 337 THR B O 1
ATOM 5808 N N . ARG B 1 338 ? 0.518 -27.312 -37.25 1 90.88 338 ARG B N 1
ATOM 5809 C CA . ARG B 1 338 ? 1.768 -27.641 -36.562 1 90.88 338 ARG B CA 1
ATOM 5810 C C . ARG B 1 338 ? 1.679 -27.359 -35.062 1 90.88 338 ARG B C 1
ATOM 5812 O O . ARG B 1 338 ? 1.418 -26.219 -34.656 1 90.88 338 ARG B O 1
ATOM 5819 N N . THR B 1 339 ? 1.853 -28.406 -34.281 1 93.88 339 THR B N 1
ATOM 5820 C CA . THR B 1 339 ? 1.655 -28.297 -32.844 1 93.88 339 THR B CA 1
ATOM 5821 C C . THR B 1 339 ? 2.805 -28.953 -32.094 1 93.88 339 THR B C 1
ATOM 5823 O O . THR B 1 339 ? 3.441 -29.875 -32.594 1 93.88 339 THR B O 1
ATOM 5826 N N . ASP B 1 340 ? 3.148 -28.359 -30.953 1 95.38 340 ASP B N 1
ATOM 5827 C CA . ASP B 1 340 ? 4.023 -29.047 -30 1 95.38 340 ASP B CA 1
ATOM 5828 C C . ASP B 1 340 ? 3.211 -29.719 -28.906 1 95.38 340 ASP B C 1
ATOM 5830 O O . ASP B 1 340 ? 2.215 -29.172 -28.422 1 95.38 340 ASP B O 1
ATOM 5834 N N . LEU B 1 341 ? 3.617 -30.922 -28.594 1 96.06 341 LEU B N 1
ATOM 5835 C CA . LEU B 1 341 ? 3.066 -31.594 -27.438 1 96.06 341 LEU B CA 1
ATOM 5836 C C . LEU B 1 341 ? 4.039 -31.547 -26.266 1 96.06 341 LEU B C 1
ATOM 5838 O O . LEU B 1 341 ? 5.133 -32.094 -26.328 1 96.06 341 LEU B O 1
ATOM 5842 N N . LEU B 1 342 ? 3.641 -30.797 -25.266 1 96.19 342 LEU B N 1
ATOM 5843 C CA . LEU B 1 342 ? 4.379 -30.75 -24.016 1 96.19 342 LEU B CA 1
ATOM 5844 C C . LEU B 1 342 ? 3.818 -31.766 -23.016 1 96.19 342 LEU B C 1
ATOM 5846 O O . LEU B 1 342 ? 2.602 -31.859 -22.844 1 96.19 342 LEU B O 1
ATOM 5850 N N . LEU B 1 343 ? 4.641 -32.531 -22.375 1 95.81 343 LEU B N 1
ATOM 5851 C CA . LEU B 1 343 ? 4.203 -33.5 -21.359 1 95.81 343 LEU B CA 1
ATOM 5852 C C . LEU B 1 343 ? 4.82 -33.156 -20.016 1 95.81 343 LEU B C 1
ATOM 5854 O O . LEU B 1 343 ? 5.898 -32.562 -19.938 1 95.81 343 LEU B O 1
ATOM 5858 N N . PRO B 1 344 ? 4.168 -33.594 -18.922 1 95.31 344 PRO B N 1
ATOM 5859 C CA . PRO B 1 344 ? 4.668 -33.375 -17.562 1 95.31 344 PRO B CA 1
ATOM 5860 C C . PRO B 1 344 ? 6.039 -34 -17.312 1 95.31 344 PRO B C 1
ATOM 5862 O O . PRO B 1 344 ? 6.785 -33.531 -16.438 1 95.31 344 PRO B O 1
ATOM 5865 N N . ASN B 1 345 ? 6.395 -34.969 -18.078 1 91.94 345 ASN B N 1
ATOM 5866 C CA . ASN B 1 345 ? 7.68 -35.625 -17.891 1 91.94 345 ASN B CA 1
ATOM 5867 C C . ASN B 1 345 ? 8.82 -34.812 -18.5 1 91.94 345 ASN B C 1
ATOM 5869 O O . ASN B 1 345 ? 9.984 -35.219 -18.422 1 91.94 345 ASN B O 1
ATOM 5873 N N . GLY B 1 346 ? 8.438 -33.688 -19.172 1 92.12 346 GLY B N 1
ATOM 5874 C CA . GLY B 1 346 ? 9.453 -32.781 -19.656 1 92.12 346 GLY B CA 1
ATOM 5875 C C . GLY B 1 346 ? 9.648 -32.875 -21.156 1 92.12 346 GLY B C 1
ATOM 5876 O O . GLY B 1 346 ? 10.359 -32.031 -21.75 1 92.12 346 GLY B O 1
ATOM 5877 N N . SER B 1 347 ? 9.039 -33.781 -21.797 1 92.38 347 SER B N 1
ATOM 5878 C CA . SER B 1 347 ? 9.227 -33.906 -23.234 1 92.38 347 SER B CA 1
ATOM 5879 C C . SER B 1 347 ? 8.445 -32.875 -24 1 92.38 347 SER B C 1
ATOM 5881 O O . SER B 1 347 ? 7.344 -32.469 -23.594 1 92.38 347 SER B O 1
ATOM 5883 N N . ILE B 1 348 ? 9.047 -32.344 -25.016 1 94 348 ILE B N 1
ATOM 5884 C CA . ILE B 1 348 ? 8.414 -31.5 -26 1 94 348 ILE B CA 1
ATOM 5885 C C . ILE B 1 348 ? 8.547 -32.125 -27.391 1 94 348 ILE B C 1
ATOM 5887 O O . ILE B 1 348 ? 9.656 -32.25 -27.922 1 94 348 ILE B O 1
ATOM 5891 N N . THR B 1 349 ? 7.426 -32.5 -27.938 1 94.19 349 THR B N 1
ATOM 5892 C CA . THR B 1 349 ? 7.438 -33.219 -29.219 1 94.19 349 THR B CA 1
ATOM 5893 C C . THR B 1 349 ? 6.688 -32.438 -30.281 1 94.19 349 THR B C 1
ATOM 5895 O O . THR B 1 349 ? 5.492 -32.156 -30.141 1 94.19 349 THR B O 1
ATOM 5898 N N . PRO B 1 350 ? 7.387 -32.125 -31.328 1 93.94 350 PRO B N 1
ATOM 5899 C CA . PRO B 1 350 ? 6.668 -31.484 -32.438 1 93.94 350 PRO B CA 1
ATOM 5900 C C . PRO B 1 350 ? 5.773 -32.469 -33.188 1 93.94 350 PRO B C 1
ATOM 5902 O O . PRO B 1 350 ? 6.188 -33.594 -33.469 1 93.94 350 PRO B O 1
ATOM 5905 N N . LEU B 1 351 ? 4.586 -32.031 -33.469 1 93.69 351 LEU B N 1
ATOM 5906 C CA . LEU B 1 351 ? 3.631 -32.844 -34.219 1 93.69 351 LEU B CA 1
ATOM 5907 C C . LEU B 1 351 ? 3.248 -32.125 -35.5 1 93.69 351 LEU B C 1
ATOM 5909 O O . LEU B 1 351 ? 2.775 -31 -35.5 1 93.69 351 LEU B O 1
ATOM 5913 N N . LYS B 1 352 ? 3.42 -32.812 -36.594 1 90.81 352 LYS B N 1
ATOM 5914 C CA . LYS B 1 352 ? 3.096 -32.25 -37.906 1 90.81 352 LYS B CA 1
ATOM 5915 C C . LYS B 1 352 ? 1.612 -32.406 -38.219 1 90.81 352 LYS B C 1
ATOM 5917 O O . LYS B 1 352 ? 1.052 -31.625 -39 1 90.81 352 LYS B O 1
ATOM 5922 N N . GLU B 1 353 ? 1.092 -33.438 -37.719 1 92.56 353 GLU B N 1
ATOM 5923 C CA . GLU B 1 353 ? -0.3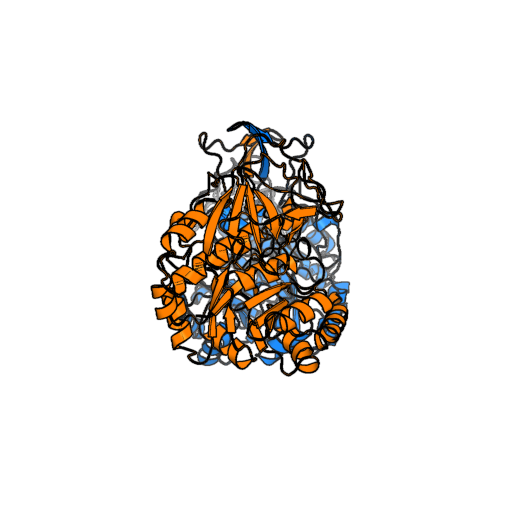27 -33.719 -37.906 1 92.56 353 GLU B CA 1
ATOM 5924 C C . GLU B 1 353 ? -0.942 -34.312 -36.625 1 92.56 353 GLU B C 1
ATOM 5926 O O . GLU B 1 353 ? -0.266 -35 -35.875 1 92.56 353 GLU B O 1
ATOM 5931 N N . LEU B 1 354 ? -2.207 -33.969 -36.5 1 95.12 354 LEU B N 1
ATOM 5932 C CA . LEU B 1 354 ? -2.934 -34.469 -35.344 1 95.12 354 LEU B CA 1
ATOM 5933 C C . LEU B 1 354 ? -4.012 -35.469 -35.781 1 95.12 354 LEU B C 1
ATOM 5935 O O . LEU B 1 354 ? -4.785 -35.188 -36.688 1 95.12 354 LEU B O 1
ATOM 5939 N N . ASP B 1 355 ? -4.023 -36.594 -35.125 1 95.81 355 ASP B N 1
ATOM 5940 C CA . ASP B 1 355 ? -5.105 -37.562 -35.344 1 95.81 355 ASP B CA 1
ATOM 5941 C C . ASP B 1 355 ? -6.277 -37.281 -34.406 1 95.81 355 ASP B C 1
ATOM 5943 O O . ASP B 1 355 ? -6.387 -37.875 -33.312 1 95.81 355 ASP B O 1
ATOM 5947 N N . LEU B 1 356 ? -7.18 -36.406 -34.875 1 97.06 356 LEU B N 1
ATOM 5948 C CA . LEU B 1 356 ? -8.336 -35.969 -34.094 1 97.06 356 LEU B CA 1
ATOM 5949 C C . LEU B 1 356 ? -9.539 -36.875 -34.344 1 97.06 356 LEU B C 1
ATOM 5951 O O . LEU B 1 356 ? -9.82 -37.219 -35.5 1 97.06 356 LEU B O 1
ATOM 5955 N N . ARG B 1 357 ? -10.18 -37.188 -33.219 1 96.88 357 ARG B N 1
ATOM 5956 C CA . ARG B 1 357 ? -11.32 -38.094 -33.344 1 96.88 357 ARG B CA 1
ATOM 5957 C C . ARG B 1 357 ? -12.508 -37.594 -32.531 1 96.88 357 ARG B C 1
ATOM 5959 O O . ARG B 1 357 ? -12.336 -36.906 -31.531 1 96.88 357 ARG B O 1
ATOM 5966 N N . ASP B 1 358 ? -13.742 -37.969 -32.969 1 95.88 358 ASP B N 1
ATOM 5967 C CA . ASP B 1 358 ? -14.922 -37.656 -32.188 1 95.88 358 ASP B CA 1
ATOM 5968 C C . ASP B 1 358 ? -15.227 -38.812 -31.203 1 95.88 358 ASP B C 1
ATOM 5970 O O . ASP B 1 358 ? -14.43 -39.75 -31.062 1 95.88 358 ASP B O 1
ATOM 5974 N N . SER B 1 359 ? -16.344 -38.688 -30.578 1 94 359 SER B N 1
ATOM 5975 C CA . SER B 1 359 ? -16.688 -39.656 -29.531 1 94 359 SER B CA 1
ATOM 5976 C C . SER B 1 359 ? -16.953 -41.031 -30.125 1 94 359 SER B C 1
ATOM 5978 O O . SER B 1 359 ? -16.844 -42.062 -29.422 1 94 359 SER B O 1
ATOM 5980 N N . ALA B 1 360 ? -17.234 -41.094 -31.422 1 94.69 360 ALA B N 1
ATOM 5981 C CA . ALA B 1 360 ? -17.516 -42.344 -32.094 1 94.69 360 ALA B CA 1
ATOM 5982 C C . ALA B 1 360 ? -16.25 -42.906 -32.75 1 94.69 360 ALA B C 1
ATOM 5984 O O . ALA B 1 360 ? -16.281 -44 -33.312 1 94.69 360 ALA B O 1
ATOM 5985 N N . GLY B 1 361 ? -15.234 -42.219 -32.688 1 93.69 361 GLY B N 1
ATOM 5986 C CA . GLY B 1 361 ? -13.969 -42.688 -33.219 1 93.69 361 GLY B CA 1
ATOM 5987 C C . GLY B 1 361 ? -13.727 -42.219 -34.656 1 93.69 361 GLY B C 1
ATOM 5988 O O . GLY B 1 361 ? -12.711 -42.562 -35.25 1 93.69 361 GLY B O 1
ATOM 5989 N N . HIS B 1 362 ? -14.562 -41.406 -35.156 1 95.75 362 HIS B N 1
ATOM 5990 C CA . HIS B 1 362 ? -14.406 -40.906 -36.531 1 95.75 362 HIS B CA 1
ATOM 5991 C C . HIS B 1 362 ? -13.398 -39.781 -36.594 1 95.75 362 HIS B C 1
ATOM 5993 O O . HIS B 1 362 ? -13.328 -38.969 -35.656 1 95.75 362 HIS B O 1
ATOM 5999 N N . LEU B 1 363 ? -12.742 -39.688 -37.75 1 95.31 363 LEU B N 1
ATOM 6000 C CA . LEU B 1 363 ? -11.734 -38.656 -37.969 1 95.31 363 LEU B CA 1
ATOM 6001 C C . LEU B 1 363 ? -12.375 -37.281 -38.031 1 95.31 363 LEU B C 1
ATOM 6003 O O . LEU B 1 363 ? -13.422 -37.125 -38.656 1 95.31 363 LEU B O 1
ATOM 6007 N N . LEU B 1 364 ? -11.734 -36.312 -37.344 1 95.81 364 LEU B N 1
ATOM 6008 C CA . LEU B 1 364 ? -12.172 -34.906 -37.375 1 95.81 364 LEU B CA 1
ATOM 6009 C C . LEU B 1 364 ? -11.148 -34.062 -38.125 1 95.81 364 LEU B C 1
ATOM 6011 O O . LEU B 1 364 ? -9.938 -34.25 -37.969 1 95.81 364 LEU B O 1
ATOM 6015 N N . GLU B 1 365 ? -11.648 -33.062 -38.844 1 95 365 GLU B N 1
ATOM 6016 C CA . GLU B 1 365 ? -10.758 -32.094 -39.469 1 95 365 GLU B CA 1
ATOM 6017 C C . GLU B 1 365 ? -10.266 -31.047 -38.5 1 95 365 GLU B C 1
ATOM 6019 O O . GLU B 1 365 ? -9.18 -30.5 -38.656 1 95 365 GLU B O 1
ATOM 6024 N N . ARG B 1 366 ? -11.102 -30.844 -37.594 1 95.44 366 ARG B N 1
ATOM 6025 C CA . ARG B 1 366 ? -10.742 -29.875 -36.562 1 95.44 366 ARG B CA 1
ATOM 6026 C C . ARG B 1 366 ? -11.383 -30.219 -35.219 1 95.44 366 ARG B C 1
ATOM 6028 O O . ARG B 1 366 ? -12.391 -30.938 -35.188 1 95.44 366 ARG B O 1
ATOM 6035 N N . ALA B 1 367 ? -10.773 -29.812 -34.156 1 95.69 367 ALA B N 1
ATOM 6036 C CA . ALA B 1 367 ? -11.328 -29.938 -32.812 1 95.69 367 ALA B CA 1
ATOM 6037 C C . ALA B 1 367 ? -11.664 -28.562 -32.219 1 95.69 367 ALA B C 1
ATOM 6039 O O . ALA B 1 367 ? -10.852 -27.641 -32.281 1 95.69 367 ALA B O 1
ATOM 6040 N N . THR B 1 368 ? -12.836 -28.422 -31.766 1 94.25 368 THR B N 1
ATOM 6041 C CA . THR B 1 368 ? -13.328 -27.219 -31.109 1 94.25 368 THR B CA 1
ATOM 6042 C C . THR B 1 368 ? -13.758 -27.516 -29.688 1 94.25 368 THR B C 1
ATOM 6044 O O . THR B 1 368 ? -13.609 -28.641 -29.203 1 94.25 368 THR B O 1
ATOM 6047 N N . GLN B 1 369 ? -14.141 -26.516 -29.016 1 91 369 GLN B N 1
ATOM 6048 C CA . GLN B 1 369 ? -14.531 -26.703 -27.625 1 91 369 GLN B CA 1
ATOM 6049 C C . GLN B 1 369 ? -15.664 -27.719 -27.484 1 91 369 GLN B C 1
ATOM 6051 O O . GLN B 1 369 ? -15.695 -28.516 -26.547 1 91 369 GLN B O 1
ATOM 6056 N N . LYS B 1 370 ? -16.641 -27.547 -28.391 1 89.44 370 LYS B N 1
ATOM 6057 C CA . LYS B 1 370 ? -17.703 -28.547 -28.547 1 89.44 370 LYS B CA 1
ATOM 6058 C C . LYS B 1 370 ? -17.891 -28.938 -30 1 89.44 370 LYS B C 1
ATOM 6060 O O . LYS B 1 370 ? -17.734 -28.109 -30.906 1 89.44 370 LYS B O 1
ATOM 6065 N N . PRO B 1 371 ? -18.109 -30.156 -30.281 1 91.31 371 PRO B N 1
ATOM 6066 C CA . PRO B 1 371 ? -18.328 -31.312 -29.422 1 91.31 371 PRO B CA 1
ATOM 6067 C C . PRO B 1 371 ? -17.016 -31.906 -28.891 1 91.31 371 PRO B C 1
ATOM 6069 O O . PRO B 1 371 ? -15.93 -31.438 -29.25 1 91.31 371 PRO B O 1
ATOM 6072 N N . ALA B 1 372 ? -17.219 -32.969 -28.047 1 94.56 372 ALA B N 1
ATOM 6073 C CA . ALA B 1 372 ? -16.047 -33.656 -27.484 1 94.56 372 ALA B CA 1
ATOM 6074 C C . ALA B 1 372 ? -15.133 -34.188 -28.578 1 94.56 372 ALA B C 1
ATOM 6076 O O . ALA B 1 372 ? -15.617 -34.719 -29.594 1 94.56 372 ALA B O 1
ATOM 6077 N N . SER B 1 373 ? -13.898 -34.031 -28.422 1 97 373 SER B N 1
ATOM 6078 C CA . SER B 1 373 ? -12.898 -34.5 -29.359 1 97 373 SER B CA 1
ATOM 6079 C C . SER B 1 373 ? -11.758 -35.219 -28.641 1 97 373 SER B C 1
ATOM 6081 O O . SER B 1 373 ? -11.578 -35.031 -27.422 1 97 373 SER B O 1
ATOM 6083 N N . TYR B 1 374 ? -11.094 -36.094 -29.328 1 97.31 374 TYR B N 1
ATOM 6084 C CA . TYR B 1 374 ? -10.023 -36.938 -28.797 1 97.31 374 TYR B CA 1
ATOM 6085 C C . TYR B 1 374 ? -8.797 -36.875 -29.703 1 97.31 374 TYR B C 1
ATOM 6087 O O . TYR B 1 374 ? -8.922 -36.625 -30.906 1 97.31 374 TYR B O 1
ATOM 6095 N N . LEU B 1 375 ? -7.668 -37.031 -29.141 1 96.69 375 LEU B N 1
ATOM 6096 C CA . LEU B 1 375 ? -6.414 -37.188 -29.875 1 96.69 375 LEU B CA 1
ATOM 6097 C C . LEU B 1 375 ? -5.902 -38.625 -29.781 1 96.69 375 LEU B C 1
ATOM 6099 O O . LEU B 1 375 ? -5.633 -39.125 -28.703 1 96.69 375 LEU B O 1
ATOM 6103 N N . ALA B 1 376 ? -5.82 -39.25 -30.859 1 94.69 376 ALA B N 1
ATOM 6104 C CA . ALA B 1 376 ? -5.125 -40.531 -30.875 1 94.69 376 ALA B CA 1
ATOM 6105 C C . ALA B 1 376 ? -3.619 -40.344 -30.734 1 94.69 376 ALA B C 1
ATOM 6107 O O . ALA B 1 376 ? -3.012 -39.562 -31.484 1 94.69 376 ALA B O 1
ATOM 6108 N N . PRO B 1 377 ? -3.037 -41.031 -29.766 1 91.75 377 PRO B N 1
ATOM 6109 C CA . PRO B 1 377 ? -1.606 -40.812 -29.531 1 91.75 377 PRO B CA 1
ATOM 6110 C C . PRO B 1 377 ? -0.754 -41.156 -30.75 1 91.75 377 PRO B C 1
ATOM 6112 O O . PRO B 1 377 ? -1.038 -42.125 -31.453 1 91.75 377 PRO B O 1
ATOM 6115 N N . PRO B 1 378 ? 0.176 -40.219 -31 1 87.62 378 PRO B N 1
ATOM 6116 C CA . PRO B 1 378 ? 1.163 -40.656 -31.984 1 87.62 378 PRO B CA 1
ATOM 6117 C C . PRO B 1 378 ? 1.862 -41.969 -31.609 1 87.62 378 PRO B C 1
ATOM 6119 O O . PRO B 1 378 ? 2.002 -42.25 -30.406 1 87.62 378 PRO B O 1
ATOM 6122 N N . ALA B 1 379 ? 2.377 -42.656 -32.562 1 85.19 379 ALA B N 1
ATOM 6123 C CA . ALA B 1 379 ? 2.969 -44 -32.375 1 85.19 379 ALA B CA 1
ATOM 6124 C C . ALA B 1 379 ? 4.145 -43.906 -31.391 1 85.19 379 ALA B C 1
ATOM 6126 O O . ALA B 1 379 ? 4.305 -44.781 -30.531 1 85.19 379 ALA B O 1
ATOM 6127 N N . GLU B 1 380 ? 4.887 -42.875 -31.5 1 86.12 380 GLU B N 1
ATOM 6128 C CA . GLU B 1 380 ? 6.102 -42.75 -30.703 1 86.12 380 GLU B CA 1
ATOM 6129 C C . GLU B 1 380 ? 5.77 -42.5 -29.234 1 86.12 380 GLU B C 1
ATOM 6131 O O . GLU B 1 380 ? 6.629 -42.625 -28.359 1 86.12 380 GLU B O 1
ATOM 6136 N N . LEU B 1 381 ? 4.469 -42.156 -28.984 1 88.5 381 LEU B N 1
ATOM 6137 C CA . LEU B 1 381 ? 4.086 -41.812 -27.609 1 88.5 381 LEU B CA 1
ATOM 6138 C C . LEU B 1 381 ? 3.037 -42.781 -27.078 1 88.5 381 LEU B C 1
ATOM 6140 O O . LEU B 1 381 ? 2.473 -42.562 -26 1 88.5 381 LEU B O 1
ATOM 6144 N N . ALA B 1 382 ? 2.652 -43.844 -27.797 1 82.56 382 ALA B N 1
ATOM 6145 C CA . ALA B 1 382 ? 1.565 -44.781 -27.484 1 82.56 382 ALA B CA 1
ATOM 6146 C C . ALA B 1 382 ? 1.763 -45.406 -26.109 1 82.56 382 ALA B C 1
ATOM 6148 O O . ALA B 1 382 ? 0.79 -45.719 -25.406 1 82.56 382 ALA B O 1
ATOM 6149 N N . GLY B 1 383 ? 2.936 -45.562 -25.578 1 85.62 383 GLY B N 1
ATOM 6150 C CA . GLY B 1 383 ? 3.164 -46.188 -24.281 1 85.62 383 GLY B CA 1
ATOM 6151 C C . GLY B 1 383 ? 3.322 -45.188 -23.156 1 85.62 383 GLY B C 1
ATOM 6152 O O . GLY B 1 383 ? 3.488 -45.594 -22 1 85.62 383 GLY B O 1
ATOM 6153 N N . GLN B 1 384 ? 3.115 -44 -23.453 1 89.12 384 GLN B N 1
ATOM 6154 C CA . GLN B 1 384 ? 3.377 -42.969 -22.453 1 89.12 384 GLN B CA 1
ATOM 6155 C C . GLN B 1 384 ? 2.076 -42.469 -21.844 1 89.12 384 GLN B C 1
ATOM 6157 O O . GLN B 1 384 ? 1.005 -42.594 -22.422 1 89.12 384 GLN B O 1
ATOM 6162 N N . ASP B 1 385 ? 2.176 -42.062 -20.594 1 90.81 385 ASP B N 1
ATOM 6163 C CA . ASP B 1 385 ? 1.074 -41.344 -19.969 1 90.81 385 ASP B CA 1
ATOM 6164 C C . ASP B 1 385 ? 0.963 -39.938 -20.516 1 90.81 385 ASP B C 1
ATOM 6166 O O . ASP B 1 385 ? 1.87 -39.125 -20.328 1 90.81 385 ASP B O 1
ATOM 6170 N N . LEU B 1 386 ? -0.131 -39.594 -21.156 1 94.25 386 LEU B N 1
ATOM 6171 C CA . LEU B 1 386 ? -0.268 -38.312 -21.859 1 94.25 386 LEU B CA 1
ATOM 6172 C C . LEU B 1 386 ? -1.087 -37.344 -21.031 1 94.25 386 LEU B C 1
ATOM 6174 O O . LEU B 1 386 ? -1.312 -36.219 -21.453 1 94.25 386 LEU B O 1
ATOM 6178 N N . ARG B 1 387 ? -1.442 -37.844 -19.828 1 93 387 ARG B N 1
ATOM 6179 C CA . ARG B 1 387 ? -2.246 -37 -18.938 1 93 387 ARG B CA 1
ATOM 6180 C C . ARG B 1 387 ? -1.532 -35.688 -18.641 1 93 387 ARG B C 1
ATOM 6182 O O . ARG B 1 387 ? -0.364 -35.688 -18.25 1 93 387 ARG B O 1
ATOM 6189 N N . GLY B 1 388 ? -2.303 -34.625 -18.859 1 95.38 388 GLY B N 1
ATOM 6190 C CA . GLY B 1 388 ? -1.743 -33.312 -18.594 1 95.38 388 GLY B CA 1
ATOM 6191 C C . GLY B 1 388 ? -0.923 -32.75 -19.75 1 95.38 388 GLY B C 1
ATOM 6192 O O . GLY B 1 388 ? -0.292 -31.703 -19.625 1 95.38 388 GLY B O 1
ATOM 6193 N N . GLY B 1 389 ? -0.953 -33.469 -20.844 1 97 389 GLY B N 1
ATOM 6194 C CA . GLY B 1 389 ? -0.294 -32.969 -22.031 1 97 389 GLY B CA 1
ATOM 6195 C C . GLY B 1 389 ? -0.892 -31.656 -22.531 1 97 389 GLY B C 1
ATOM 6196 O O . GLY B 1 389 ? -2.094 -31.422 -22.375 1 97 389 GLY B O 1
ATOM 6197 N N . ILE B 1 390 ? -0.011 -30.828 -23.125 1 97.38 390 ILE B N 1
ATOM 6198 C CA . ILE B 1 390 ? -0.44 -29.547 -23.656 1 97.38 390 ILE B CA 1
ATOM 6199 C C . ILE B 1 390 ? -0.09 -29.453 -25.141 1 97.38 390 ILE B C 1
ATOM 6201 O O . ILE B 1 390 ? 1.056 -29.703 -25.531 1 97.38 390 ILE B O 1
ATOM 6205 N N . LEU B 1 391 ? -1.122 -29.203 -25.938 1 96.19 391 LEU B N 1
ATOM 6206 C CA . LEU B 1 391 ? -0.891 -28.844 -27.328 1 96.19 391 LEU B CA 1
ATOM 6207 C C . LEU B 1 391 ? -0.748 -27.344 -27.484 1 96.19 391 LEU B C 1
ATOM 6209 O O . LEU B 1 391 ? -1.643 -26.578 -27.109 1 96.19 391 LEU B O 1
ATOM 6213 N N . ARG B 1 392 ? 0.399 -26.938 -27.969 1 95.38 392 ARG B N 1
ATOM 6214 C CA . ARG B 1 392 ? 0.587 -25.516 -28.234 1 95.38 392 ARG B CA 1
ATOM 6215 C C . ARG B 1 392 ? 0.992 -25.281 -29.688 1 95.38 392 ARG B C 1
ATOM 6217 O O . ARG B 1 392 ? 1.568 -26.156 -30.328 1 95.38 392 ARG B O 1
ATOM 6224 N N . SER B 1 393 ? 0.646 -24.094 -30.25 1 92.12 393 SER B N 1
ATOM 6225 C CA . SER B 1 393 ? 0.979 -23.75 -31.625 1 92.12 393 SER B CA 1
ATOM 6226 C C . SER B 1 393 ? 1.344 -22.266 -31.734 1 92.12 393 SER B C 1
ATOM 6228 O O . SER B 1 393 ? 0.856 -21.438 -30.969 1 92.12 393 SER B O 1
ATOM 6230 N N . CYS B 1 394 ? 2.385 -21.859 -32.531 1 79.62 394 CYS B N 1
ATOM 6231 C CA . CYS B 1 394 ? 2.754 -20.484 -32.812 1 79.62 394 CYS B CA 1
ATOM 6232 C C . CYS B 1 394 ? 2.158 -20.016 -34.125 1 79.62 394 CYS B C 1
ATOM 6234 O O . CYS B 1 394 ? 2.436 -18.906 -34.594 1 79.62 394 CYS B O 1
ATOM 6236 N N . ALA B 1 395 ? 1.482 -20.75 -34.906 1 59.16 395 ALA B N 1
ATOM 6237 C CA . ALA B 1 395 ? 1.11 -20.5 -36.312 1 59.16 395 ALA B CA 1
ATOM 6238 C C . ALA B 1 395 ? 0.469 -19.109 -36.469 1 59.16 395 ALA B C 1
ATOM 6240 O O . ALA B 1 395 ? -0.397 -18.734 -35.688 1 59.16 395 ALA B O 1
ATOM 6241 N N . GLU B 1 396 ? 1.1 -17.969 -37 1 53.28 396 GLU B N 1
ATOM 6242 C CA . GLU B 1 396 ? 0.765 -16.641 -37.5 1 53.28 396 GLU B CA 1
ATOM 6243 C C . GLU B 1 396 ? -0.681 -16.594 -38 1 53.28 396 GLU B C 1
ATOM 6245 O O . GLU B 1 396 ? -1.29 -15.516 -38.031 1 53.28 396 GLU B O 1
ATOM 6250 N N . GLY B 1 397 ? -1.232 -17.594 -38.562 1 43.81 397 GLY B N 1
ATOM 6251 C CA . GLY B 1 397 ? -2.402 -17.469 -39.438 1 43.81 397 GLY B CA 1
ATOM 6252 C C . GLY B 1 397 ? -3.703 -17.391 -38.656 1 43.81 397 GLY B C 1
ATOM 6253 O O . GLY B 1 397 ? -4.785 -17.516 -39.25 1 43.81 397 GLY B O 1
ATOM 6254 N N . TYR B 1 398 ? -3.625 -17.703 -37.469 1 42 398 TYR B N 1
ATOM 6255 C CA . TYR B 1 398 ? -4.977 -17.703 -36.938 1 42 398 TYR B CA 1
ATOM 6256 C C . TYR B 1 398 ? -5.449 -16.266 -36.656 1 42 398 TYR B C 1
ATOM 6258 O O . TYR B 1 398 ? -4.668 -15.422 -36.219 1 42 398 TYR B O 1
ATOM 6266 N N . PRO B 1 399 ? -6.52 -15.852 -37.375 1 36.62 399 PRO B N 1
ATOM 6267 C CA . PRO B 1 399 ? -7.066 -14.523 -37.062 1 36.62 399 PRO B CA 1
ATOM 6268 C C . PRO B 1 399 ? -7.148 -14.25 -35.562 1 36.62 399 PRO B C 1
ATOM 6270 O O . PRO B 1 399 ? -7.305 -15.18 -34.781 1 36.62 399 PRO B O 1
ATOM 6273 N N . GLU B 1 400 ? -6.41 -13.266 -35.125 1 35.06 400 GLU B N 1
ATOM 6274 C CA . GLU B 1 400 ? -6.531 -12.789 -33.75 1 35.06 400 GLU B CA 1
ATOM 6275 C C . GLU B 1 400 ? -7.957 -12.961 -33.219 1 35.06 400 GLU B C 1
ATOM 6277 O O . GLU B 1 400 ? -8.906 -12.438 -33.812 1 35.06 400 GLU B O 1
ATOM 6282 N N . THR B 1 401 ? -8.32 -14.039 -32.812 1 32.66 401 THR B N 1
ATOM 6283 C CA . THR B 1 401 ? -9.617 -14.023 -32.156 1 32.66 401 THR B CA 1
ATOM 6284 C C . THR B 1 401 ? -9.695 -12.859 -31.156 1 32.66 401 THR B C 1
ATOM 6286 O O . THR B 1 401 ? -8.727 -12.562 -30.453 1 32.66 401 THR B O 1
ATOM 6289 N N . VAL B 1 402 ? -10.609 -11.984 -31.359 1 28.22 402 VAL B N 1
ATOM 6290 C CA . VAL B 1 402 ? -11.023 -10.82 -30.594 1 28.22 402 VAL B CA 1
ATOM 6291 C C . VAL B 1 402 ? -11.008 -11.148 -29.109 1 28.22 402 VAL B C 1
ATOM 6293 O O . VAL B 1 402 ? -11.531 -12.188 -28.688 1 28.22 402 VAL B O 1
ATOM 6296 N N . ALA B 1 403 ? -10.094 -10.672 -28.328 1 31.47 403 ALA B N 1
ATOM 6297 C CA . ALA B 1 403 ? -10.18 -10.641 -26.875 1 31.47 403 ALA B CA 1
ATOM 6298 C C . ALA B 1 403 ? -11.633 -10.484 -26.422 1 31.47 403 ALA B C 1
ATOM 6300 O O . ALA B 1 403 ? -12.289 -9.492 -26.75 1 31.47 403 ALA B O 1
ATOM 6301 N N . SER B 1 404 ? -12.398 -11.461 -26.281 1 22.02 404 SER B N 1
ATOM 6302 C CA . SER B 1 404 ? -13.703 -11.258 -25.656 1 22.02 404 SER B CA 1
ATOM 6303 C C . SER B 1 404 ? -13.594 -10.414 -24.391 1 22.02 404 SER B C 1
ATOM 6305 O O . SER B 1 404 ? -12.734 -10.664 -23.547 1 22.02 404 SER B O 1
ATOM 6307 N N . ARG B 1 405 ? -14 -9.211 -24.344 1 25.89 405 ARG B N 1
ATOM 6308 C CA . ARG B 1 405 ? -14.398 -8.422 -23.188 1 25.89 405 ARG B CA 1
ATOM 6309 C C . ARG B 1 405 ? -15.148 -9.281 -22.172 1 25.89 405 ARG B C 1
ATOM 6311 O O . ARG B 1 405 ? -16.375 -9.172 -22.031 1 25.89 405 ARG B O 1
ATOM 6318 N N . ARG B 1 406 ? -14.914 -10.641 -22 1 21.81 406 ARG B N 1
ATOM 6319 C CA . ARG B 1 406 ? -15.594 -11.148 -20.812 1 21.81 406 ARG B CA 1
ATOM 6320 C C . ARG B 1 406 ? -14.648 -11.156 -19.609 1 21.81 406 ARG B C 1
ATOM 6322 O O . ARG B 1 406 ? -13.477 -11.5 -19.75 1 21.81 406 ARG B O 1
#

Solvent-accessible surface area (backbone atoms only — not comparable to full-atom values): 40601 Å² total; per-residue (Å²): 110,46,39,33,28,30,12,30,44,68,66,25,29,51,37,15,45,58,22,50,29,44,25,30,38,31,49,36,69,84,35,12,44,53,43,79,60,28,65,65,65,44,56,65,50,45,45,50,46,41,68,77,36,69,88,46,43,38,31,34,27,41,38,24,70,57,44,44,84,46,49,63,59,47,54,55,51,50,58,60,46,68,78,35,76,55,55,28,37,28,35,26,41,75,31,47,49,62,63,44,45,72,68,43,67,82,53,40,35,28,35,25,30,60,51,50,40,42,30,44,49,28,48,46,51,47,40,74,73,56,33,50,29,35,24,49,25,67,72,46,29,46,70,45,47,26,51,30,33,68,71,37,70,86,49,36,32,34,44,78,37,33,28,78,48,66,71,16,60,43,51,24,28,19,51,10,21,47,69,67,69,24,36,20,55,67,4,33,54,63,60,42,48,58,40,50,39,41,56,34,39,67,83,44,95,91,42,59,40,52,60,69,61,72,93,64,71,52,31,41,32,16,51,26,17,32,49,38,75,89,42,49,66,62,45,48,71,33,54,41,44,28,40,30,41,50,48,48,76,51,52,50,62,52,34,25,49,53,30,31,22,49,38,26,49,75,65,63,42,91,60,21,66,60,33,50,53,50,56,59,35,38,81,35,41,44,70,25,52,28,39,42,63,64,32,72,61,47,76,40,52,34,84,51,77,47,44,60,63,62,38,64,26,28,36,30,36,78,53,63,70,61,42,55,23,39,47,50,39,72,32,78,41,45,26,71,45,59,29,34,40,37,40,51,90,67,52,74,43,80,33,67,61,49,55,34,21,36,90,87,64,47,81,36,68,57,40,39,70,72,62,72,30,22,39,44,55,54,80,94,47,26,85,43,86,54,51,59,17,33,34,31,32,52,72,83,75,58,72,78,71,74,80,68,92,118,110,46,40,34,29,31,11,26,44,68,67,25,28,50,36,16,45,58,21,50,28,45,25,30,38,29,49,37,71,85,34,12,43,53,45,78,56,32,64,60,68,43,59,65,50,46,45,50,48,42,67,76,36,68,88,46,44,36,30,32,27,41,39,25,70,58,45,45,83,46,50,64,59,47,53,54,50,50,58,60,46,67,78,36,75,55,53,28,37,28,35,26,40,74,31,48,48,62,62,44,46,73,66,44,68,81,55,40,35,28,34,27,32,59,50,50,40,43,30,43,46,29,49,48,50,46,40,73,74,56,33,52,29,35,25,48,25,65,74,48,30,47,70,45,46,26,52,31,32,68,71,38,70,86,50,36,31,34,45,78,38,32,30,77,46,66,70,16,60,45,51,25,28,18,52,11,22,48,68,67,69,24,36,21,54,66,3,33,54,64,60,44,48,58,40,50,40,42,56,33,40,66,82,45,96,91,43,58,40,54,59,69,61,72,93,65,70,54,34,42,33,17,50,25,17,32,49,39,74,90,43,50,67,60,44,46,71,33,55,42,42,26,39,31,43,51,48,48,77,50,52,51,62,53,34,25,49,52,28,31,22,48,38,26,50,74,67,63,43,91,61,20,67,59,34,51,53,51,56,59,33,37,83,36,42,46,71,25,51,28,39,41,63,64,31,73,62,47,76,40,52,34,85,50,77,47,45,60,62,62,38,63,25,29,36,32,37,76,52,61,68,59,41,57,22,39,48,50,39,70,32,77,42,45,26,71,43,58,28,34,40,37,39,51,88,68,51,75,42,80,33,68,60,48,54,32,21,36,90,85,65,45,82,37,67,55,41,40,70,72,61,70,29,24,38,44,55,54,79,95,47,26,87,43,85,56,52,59,17,34,35,31,33,50,74,82,76,58,74,79,71,74,79,69,94,116

Sequence (812 aa):
MELLSPGGTKEKARLALLYGADAVYLGIPGFSLRAGAEPDLDHQALRDLKKDFPQRRLYGALNRFVLQKDMGRLKESLQELRAAPLDALIVADAGLLEPIRSILPEIELHLSTQANCTNSGAARLYHQMGFSRIVPARELTLPEIREIKDAVPDLELEVFVHGAMCMAYSGRCFLSQEMTGRSANQGDCAHSCRWHYAVVEEQRPGEYYPVQQDQDYLAIFSARDLMLLDALQEIRTAGVSAIKIEGRMKSALYAAIATRAYRTALDQTPDAPRWREELFRLPHRPYSGGFLLEDRTVHEPARESGGAGYRLMAILGEAPRGEPVPLTVKNTVYRDTRTDLLLPNGSITPLKELDLRDSAGHLLERATQKPASYLAPPAELAGQDLRGGILRSCAEGYPETVASRRMELLSPGGTKEKARLALLYGADAVYLGIPGFSLRAGAEPDLDHQALRDLKKDFPQRRLYGALNRFVLQKDMGRLKESLQELRAAPLDALIVADAGLLEPIRSILPEIELHLSTQANCTNSGAARLYHQMGFSRIVPARELTLPEIREIKDAVPDLELEVFVHGAMCMAYSGRCFLSQEMTGRSANQGDCAHSCRWHYAVVEEQRPGEYYPVQQDQDYLAIFSARDLMLLDALQEIRTAGVSAIKIEGRMKSALYAAIATRAYRTALDQTPDAPRWREELFRLPHRPYSGGFLLEDRTVHEPARESGGAGYRLMAILGEAPRGEPVPLTVKNTVYRDTRTDLLLPNGSITPLKELDLRDSAGHLLERATQKPASYLAPPAELAGQDLRGGILRSCAEGYPETVASRR